Protein AF-A0AAU3QBS2-F1 (afdb_monomer_lite)

Structure (mmCIF, N/CA/C/O backbone):
data_AF-A0AAU3QBS2-F1
#
_entry.id   AF-A0AAU3QBS2-F1
#
loop_
_atom_site.group_PDB
_atom_site.id
_atom_site.type_symbol
_atom_site.label_atom_id
_atom_site.label_alt_id
_atom_site.label_comp_id
_atom_site.label_asym_id
_atom_site.label_entity_id
_atom_site.label_seq_id
_atom_site.pdbx_PDB_ins_code
_atom_site.Cartn_x
_atom_site.Cartn_y
_atom_site.Cartn_z
_atom_site.occupancy
_atom_site.B_iso_or_equiv
_atom_site.auth_seq_id
_atom_site.auth_comp_id
_atom_site.auth_asym_id
_atom_site.auth_atom_id
_atom_site.pdbx_PDB_model_num
ATOM 1 N N . MET A 1 1 ? 2.339 -36.495 56.893 1.00 27.95 1 MET A N 1
ATOM 2 C CA . MET A 1 1 ? 1.026 -37.115 56.617 1.00 27.95 1 MET A CA 1
ATOM 3 C C . MET A 1 1 ? 0.195 -36.087 55.861 1.00 27.95 1 MET A C 1
ATOM 5 O O . MET A 1 1 ? 0.112 -34.982 56.369 1.00 27.95 1 MET A O 1
ATOM 9 N N . ASN A 1 2 ? -0.237 -36.460 54.645 1.00 31.67 2 ASN A N 1
ATOM 10 C CA . ASN A 1 2 ? -1.240 -35.933 53.678 1.00 31.67 2 ASN A CA 1
ATOM 11 C C . ASN A 1 2 ? -1.898 -34.551 53.947 1.00 31.67 2 ASN A C 1
ATOM 13 O O . ASN A 1 2 ? -2.224 -34.258 55.085 1.00 31.67 2 ASN A O 1
ATOM 17 N N . ASP A 1 3 ? -2.192 -33.675 52.971 1.00 28.12 3 ASP A N 1
ATOM 18 C CA . ASP A 1 3 ? -2.792 -33.915 51.641 1.00 28.12 3 ASP A CA 1
ATOM 19 C C . ASP A 1 3 ? -2.632 -32.706 50.657 1.00 28.12 3 ASP A C 1
ATOM 21 O O . ASP A 1 3 ? -2.189 -31.627 51.043 1.00 28.12 3 ASP A O 1
ATOM 25 N N . ARG A 1 4 ? -2.987 -32.941 49.382 1.00 36.59 4 ARG A N 1
ATOM 26 C CA . ARG A 1 4 ? -2.833 -32.208 48.094 1.00 36.59 4 ARG A CA 1
ATOM 27 C C . ARG A 1 4 ? -3.576 -30.849 47.983 1.00 36.59 4 ARG A C 1
ATOM 29 O O . ARG A 1 4 ? -4.583 -30.640 48.643 1.00 36.59 4 ARG A O 1
ATOM 36 N N . SER A 1 5 ? -3.193 -29.913 47.096 1.00 27.73 5 SER A N 1
ATOM 37 C CA . SER A 1 5 ? -3.588 -29.901 45.662 1.00 27.73 5 SER A CA 1
ATOM 38 C C . SER A 1 5 ? -2.947 -28.755 44.839 1.00 27.73 5 SER A C 1
ATOM 40 O O . SER A 1 5 ? -2.493 -27.753 45.381 1.00 27.73 5 SER A O 1
ATOM 42 N N . HIS A 1 6 ? -2.874 -28.986 43.522 1.00 34.94 6 HIS A N 1
ATOM 43 C CA . HIS A 1 6 ? -2.230 -28.215 42.447 1.00 34.94 6 HIS A CA 1
ATOM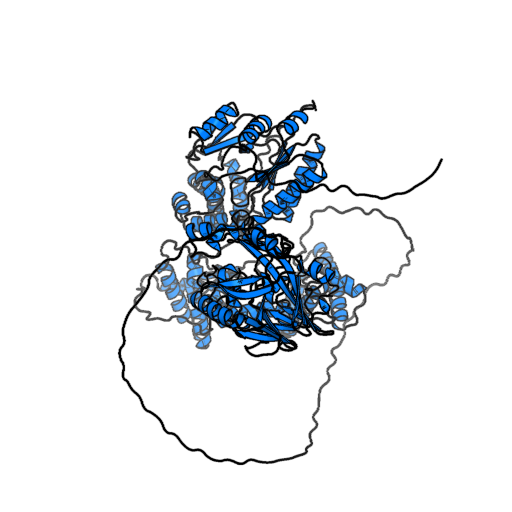 44 C C . HIS A 1 6 ? -2.926 -26.892 42.079 1.00 34.94 6 HIS A C 1
ATOM 46 O O . HIS A 1 6 ? -4.146 -26.838 42.125 1.00 34.94 6 HIS A O 1
ATOM 52 N N . ASP A 1 7 ? -2.168 -25.913 41.556 1.00 24.33 7 ASP A N 1
ATOM 53 C CA . ASP A 1 7 ? -2.438 -25.382 40.207 1.00 24.33 7 ASP A CA 1
ATOM 54 C C . ASP A 1 7 ? -1.256 -24.605 39.593 1.00 24.33 7 ASP A C 1
ATOM 56 O O . ASP A 1 7 ? -0.473 -23.933 40.265 1.00 24.33 7 ASP A O 1
ATOM 60 N N . THR A 1 8 ? -1.106 -24.783 38.283 1.00 33.62 8 THR A N 1
ATOM 61 C CA . THR A 1 8 ? -0.021 -24.334 37.399 1.00 33.62 8 THR A CA 1
ATOM 62 C C . THR A 1 8 ? -0.190 -22.892 36.911 1.00 33.62 8 THR A C 1
ATOM 64 O O . THR A 1 8 ? -1.219 -22.566 36.327 1.00 33.62 8 THR A O 1
ATOM 67 N N . ALA A 1 9 ? 0.861 -22.066 37.011 1.00 27.08 9 ALA A N 1
ATOM 68 C CA . ALA A 1 9 ? 0.956 -20.767 36.334 1.00 27.08 9 ALA A CA 1
ATOM 69 C C . ALA A 1 9 ? 2.254 -20.656 35.508 1.00 27.08 9 ALA A C 1
ATOM 71 O O . ALA A 1 9 ? 3.361 -20.852 36.008 1.00 27.08 9 ALA A O 1
ATOM 72 N N . CYS A 1 10 ? 2.088 -20.349 34.221 1.00 23.03 10 CYS A N 1
ATOM 73 C CA . CYS A 1 10 ? 3.133 -20.068 33.236 1.00 23.03 10 CYS A CA 1
ATOM 74 C C . CYS A 1 10 ? 3.674 -18.628 33.423 1.00 23.03 10 CYS A C 1
ATOM 76 O O . CYS A 1 10 ? 2.853 -17.725 33.604 1.00 23.03 10 CYS A O 1
ATOM 78 N N . PRO A 1 11 ? 4.995 -18.345 33.367 1.00 31.03 11 PRO A N 1
ATOM 79 C CA . PRO A 1 11 ? 5.495 -16.985 33.558 1.00 31.03 11 PRO A CA 1
ATOM 80 C C . PRO A 1 11 ? 5.482 -16.168 32.259 1.00 31.03 11 PRO A C 1
ATOM 82 O O . PRO A 1 11 ? 6.147 -16.494 31.276 1.00 31.03 11 PRO A O 1
ATOM 85 N N . GLN A 1 12 ? 4.759 -15.052 32.314 1.00 30.14 12 GLN A N 1
ATOM 86 C CA . GLN A 1 12 ? 4.828 -13.913 31.404 1.00 30.14 12 GLN A CA 1
ATOM 87 C C . GLN A 1 12 ? 6.247 -13.322 31.353 1.00 30.14 12 GLN A C 1
ATOM 89 O O . GLN A 1 12 ? 6.768 -12.883 32.375 1.00 30.14 12 GLN A O 1
ATOM 94 N N . ALA A 1 13 ? 6.837 -13.214 30.161 1.00 28.66 13 ALA A N 1
ATOM 95 C CA . ALA A 1 13 ? 7.906 -12.255 29.876 1.00 28.66 13 ALA A CA 1
ATOM 96 C C . ALA A 1 13 ? 8.072 -12.092 28.359 1.00 28.66 13 ALA A C 1
ATOM 98 O O . ALA A 1 13 ? 8.709 -12.941 27.760 1.00 28.66 13 ALA A O 1
ATOM 99 N N . VAL A 1 14 ? 7.506 -11.033 27.759 1.00 26.97 14 VAL A N 1
ATOM 100 C CA . VAL A 1 14 ? 8.151 -10.110 26.788 1.00 26.97 14 VAL A CA 1
ATOM 101 C C . VAL A 1 14 ? 7.217 -8.895 26.618 1.00 26.97 14 VAL A C 1
ATOM 103 O O . VAL A 1 14 ? 6.393 -8.830 25.716 1.00 26.97 14 VAL A O 1
ATOM 106 N N . SER A 1 15 ? 7.345 -7.914 27.510 1.00 27.83 15 SER A N 1
ATOM 107 C CA . SER A 1 15 ? 6.854 -6.541 27.325 1.00 27.83 15 SER A CA 1
ATOM 108 C C . SER A 1 15 ? 7.920 -5.614 27.904 1.00 27.83 15 SER A C 1
ATOM 110 O O . SER A 1 15 ? 7.882 -5.256 29.081 1.00 27.83 15 SER A O 1
ATOM 112 N N . ALA A 1 16 ? 8.931 -5.286 27.098 1.00 30.16 16 ALA A N 1
ATOM 113 C CA . ALA A 1 16 ? 9.934 -4.291 27.455 1.00 30.16 16 ALA A CA 1
ATOM 114 C C . ALA A 1 16 ? 9.512 -2.930 26.882 1.00 30.16 16 ALA A C 1
ATOM 116 O O . ALA A 1 16 ? 9.454 -2.725 25.672 1.00 30.16 16 ALA A O 1
ATOM 117 N N . THR A 1 17 ? 9.193 -2.016 27.789 1.00 32.84 17 THR A N 1
ATOM 118 C CA . THR A 1 17 ? 8.784 -0.626 27.579 1.00 32.84 17 THR A CA 1
ATOM 119 C C . THR A 1 17 ? 9.840 0.164 26.787 1.00 32.84 17 THR A C 1
ATOM 121 O O . THR A 1 17 ? 11.021 0.153 27.140 1.00 32.84 17 THR A O 1
ATOM 124 N N . ARG A 1 18 ? 9.433 0.906 25.742 1.00 32.28 18 ARG A N 1
ATOM 125 C CA . ARG A 1 18 ? 10.293 1.868 25.021 1.00 32.28 18 ARG A CA 1
ATOM 126 C C . ARG A 1 18 ? 10.602 3.070 25.933 1.00 32.28 18 ARG A C 1
ATOM 128 O O . ARG A 1 18 ? 9.837 4.024 25.977 1.00 32.28 18 ARG A O 1
ATOM 135 N N . ARG A 1 19 ? 11.716 3.044 26.674 1.00 37.88 19 ARG A N 1
ATOM 136 C CA . ARG A 1 19 ? 12.300 4.249 27.302 1.00 37.88 19 ARG A CA 1
ATOM 137 C C . ARG A 1 19 ? 13.385 4.818 26.390 1.00 37.88 19 ARG A C 1
ATOM 139 O O . ARG A 1 19 ? 14.278 4.081 25.978 1.00 37.88 19 ARG A O 1
ATOM 146 N N . ALA A 1 20 ? 13.352 6.123 26.117 1.00 41.66 20 ALA A N 1
ATOM 147 C CA . ALA A 1 20 ? 14.462 6.811 25.462 1.00 41.66 20 ALA A CA 1
ATOM 148 C C . ALA A 1 20 ? 15.736 6.686 26.322 1.00 41.66 20 ALA A C 1
ATOM 150 O O . ALA A 1 20 ? 15.718 6.970 27.522 1.00 41.66 20 ALA A O 1
ATOM 151 N N . CYS A 1 21 ? 16.848 6.237 25.733 1.00 55.28 21 CYS A N 1
ATOM 152 C CA . CYS A 1 21 ? 18.121 6.151 26.448 1.00 55.28 21 CYS A CA 1
ATOM 153 C C . CYS A 1 21 ? 18.717 7.540 26.679 1.00 55.28 21 CYS A C 1
ATOM 155 O O . CYS A 1 21 ? 18.814 8.347 25.757 1.00 55.28 21 CYS A O 1
ATOM 157 N N . SER A 1 22 ? 19.167 7.805 27.905 1.00 67.12 22 SER A N 1
ATOM 158 C CA . SER A 1 22 ? 19.777 9.083 28.262 1.00 67.12 22 SER A CA 1
ATOM 159 C C . SER A 1 22 ? 21.136 9.277 27.565 1.00 67.12 22 SER A C 1
ATOM 161 O O . SER A 1 22 ? 21.895 8.325 27.364 1.00 67.12 22 SER A O 1
ATOM 163 N N . ALA A 1 23 ? 21.479 10.523 27.219 1.00 65.88 23 ALA A N 1
ATOM 164 C CA . ALA A 1 23 ? 22.765 10.865 26.596 1.00 65.88 23 ALA A CA 1
ATOM 165 C C . ALA A 1 23 ? 24.008 10.341 27.367 1.00 65.88 23 ALA A C 1
ATOM 167 O O . ALA A 1 23 ? 24.943 9.867 26.714 1.00 65.88 23 ALA A O 1
ATOM 168 N N . PRO A 1 24 ? 24.027 10.320 28.720 1.00 74.25 24 PRO A N 1
ATOM 169 C CA . PRO A 1 24 ? 25.116 9.705 29.485 1.00 74.25 24 PRO A CA 1
ATOM 170 C C . PRO A 1 24 ? 25.310 8.205 29.210 1.00 74.25 24 PRO A C 1
ATOM 172 O O . PRO A 1 24 ? 26.446 7.739 29.125 1.00 74.25 24 PRO A O 1
ATOM 175 N N . LEU A 1 25 ? 24.224 7.443 29.020 1.00 80.62 25 LEU A N 1
ATOM 176 C CA . LEU A 1 25 ? 24.295 6.007 28.724 1.00 80.62 25 LEU A CA 1
ATOM 177 C C . LEU A 1 25 ? 24.889 5.745 27.333 1.00 80.62 25 LEU A C 1
ATOM 179 O O . LEU A 1 25 ? 25.707 4.839 27.173 1.00 80.62 25 LEU A O 1
ATOM 183 N N . LEU A 1 26 ? 24.511 6.548 26.334 1.00 84.12 26 LEU A N 1
ATOM 184 C CA . LEU A 1 26 ? 25.025 6.418 24.967 1.00 84.12 26 LEU A CA 1
ATOM 185 C C . LEU A 1 26 ? 26.521 6.738 24.885 1.00 84.12 26 LEU A C 1
ATOM 187 O O . LEU A 1 26 ? 27.263 5.998 24.242 1.00 84.12 26 LEU A O 1
ATOM 191 N N . GLY A 1 27 ? 26.977 7.779 25.590 1.00 84.75 27 GLY A N 1
ATOM 192 C CA . GLY A 1 27 ? 28.402 8.100 25.693 1.00 84.75 27 GLY A CA 1
ATOM 193 C C . GLY A 1 27 ? 29.210 6.983 26.364 1.00 84.75 27 GLY A C 1
ATOM 194 O O . GLY A 1 27 ? 30.284 6.622 25.883 1.00 84.75 27 GLY A O 1
ATOM 195 N N . ALA A 1 28 ? 28.676 6.373 27.428 1.00 86.56 28 ALA A N 1
ATOM 196 C CA . ALA A 1 28 ? 29.308 5.227 28.083 1.00 86.56 28 ALA A CA 1
ATOM 197 C C . ALA A 1 28 ? 29.358 3.984 27.173 1.00 86.56 28 ALA A C 1
ATOM 199 O O . ALA A 1 28 ? 30.372 3.285 27.140 1.00 86.56 28 ALA A O 1
ATOM 200 N N . LEU A 1 29 ? 28.297 3.720 26.400 1.00 90.12 29 LEU A N 1
ATOM 201 C CA . LEU A 1 29 ? 28.276 2.648 25.400 1.00 90.12 29 LEU A CA 1
ATOM 202 C C . LEU A 1 29 ? 29.293 2.892 24.275 1.00 90.12 29 LEU A C 1
ATOM 204 O O . LEU A 1 29 ? 30.014 1.966 23.909 1.00 90.12 29 LEU A O 1
ATOM 208 N N . ASP A 1 30 ? 29.422 4.124 23.773 1.00 90.12 30 ASP A N 1
ATOM 209 C CA . ASP A 1 30 ? 30.417 4.469 22.749 1.00 90.12 30 ASP A CA 1
ATOM 210 C C . ASP A 1 30 ? 31.852 4.161 23.207 1.00 90.12 30 ASP A C 1
ATOM 212 O O . ASP A 1 30 ? 32.643 3.581 22.455 1.00 90.12 30 ASP A O 1
ATOM 216 N N . GLN A 1 31 ? 32.176 4.463 24.468 1.00 89.06 31 GLN A N 1
ATOM 217 C CA . GLN A 1 31 ? 33.487 4.170 25.054 1.00 89.06 31 GLN A CA 1
ATOM 218 C C . GLN A 1 31 ? 33.793 2.670 25.139 1.00 89.06 31 GLN A C 1
ATOM 220 O O . GLN A 1 31 ? 34.965 2.279 25.083 1.00 89.06 31 GLN A O 1
ATOM 225 N N . VAL A 1 32 ? 32.776 1.815 25.296 1.00 89.12 32 VAL A N 1
ATOM 226 C CA . VAL A 1 32 ? 32.977 0.367 25.442 1.00 89.12 32 VAL A CA 1
ATOM 227 C C . VAL A 1 32 ? 32.792 -0.418 24.146 1.00 89.12 32 VAL A C 1
ATOM 229 O O . VAL A 1 32 ? 33.417 -1.469 24.028 1.00 89.12 32 VAL A O 1
ATOM 232 N N . LEU A 1 33 ? 32.019 0.084 23.177 1.00 90.19 33 LEU A N 1
ATOM 233 C CA . LEU A 1 33 ? 31.739 -0.582 21.897 1.00 90.19 33 LEU A CA 1
ATOM 234 C C . LEU A 1 33 ? 32.819 -0.350 20.836 1.00 90.19 33 LEU A C 1
ATOM 236 O O . LEU A 1 33 ? 33.040 -1.223 19.993 1.00 90.19 33 LEU A O 1
ATOM 240 N N . PHE A 1 34 ? 33.494 0.803 20.865 1.00 91.75 34 PHE A N 1
ATOM 241 C CA . PHE A 1 34 ? 34.401 1.224 19.798 1.00 91.75 34 PHE A CA 1
ATOM 242 C C . PHE A 1 34 ? 35.880 1.275 20.219 1.00 91.75 34 PHE A C 1
ATOM 244 O O . PHE A 1 34 ? 36.245 1.348 21.398 1.00 91.75 34 PHE A O 1
ATOM 251 N N . THR A 1 35 ? 36.757 1.200 19.218 1.00 88.19 35 THR A N 1
ATOM 252 C CA . THR A 1 35 ? 38.207 1.420 19.312 1.00 88.19 35 THR A CA 1
ATOM 253 C C . THR A 1 35 ? 38.695 2.334 18.196 1.00 88.19 35 THR A C 1
ATOM 255 O O . THR A 1 35 ? 38.123 2.361 17.100 1.00 88.19 35 THR A O 1
ATOM 258 N N . ALA A 1 36 ? 39.802 3.027 18.470 1.00 82.38 36 ALA A N 1
ATOM 259 C CA . ALA A 1 36 ? 40.542 3.819 17.497 1.00 82.38 36 ALA A CA 1
ATOM 260 C C . ALA A 1 36 ? 41.009 2.970 16.285 1.00 82.38 36 ALA A C 1
ATOM 262 O O . ALA A 1 36 ? 41.190 1.756 16.420 1.00 82.38 36 ALA A O 1
ATOM 263 N N . PRO A 1 37 ? 41.239 3.583 15.105 1.00 84.62 37 PRO A N 1
ATOM 264 C CA . PRO A 1 37 ? 41.142 5.021 14.828 1.00 84.62 37 PRO A CA 1
ATOM 265 C C . PRO A 1 37 ? 39.691 5.506 14.688 1.00 84.62 37 PRO A C 1
ATOM 267 O O . PRO A 1 37 ? 38.869 4.837 14.059 1.00 84.62 37 PRO A O 1
ATOM 270 N N . TYR A 1 38 ? 39.399 6.689 15.239 1.00 87.81 38 TYR A N 1
ATOM 271 C CA . TYR A 1 38 ? 38.121 7.379 15.049 1.00 87.81 38 TYR A CA 1
ATOM 272 C C . TYR A 1 38 ? 38.221 8.303 13.839 1.00 87.81 38 TYR A C 1
ATOM 274 O O . TYR A 1 38 ? 39.053 9.204 13.817 1.00 87.81 38 TYR A O 1
ATOM 282 N N . VAL A 1 39 ? 37.401 8.075 12.818 1.00 87.25 39 VAL A N 1
ATOM 283 C CA . VAL A 1 39 ? 37.431 8.839 11.565 1.00 87.25 39 VAL A CA 1
ATOM 284 C C . VAL A 1 39 ? 36.454 10.004 11.653 1.00 87.25 39 VAL A C 1
ATOM 286 O O . VAL A 1 39 ? 35.244 9.790 11.755 1.00 87.25 39 VAL A O 1
ATOM 289 N N . LEU A 1 40 ? 36.986 11.222 11.566 1.00 85.19 40 LEU A N 1
ATOM 290 C CA . LEU A 1 40 ? 36.225 12.468 11.570 1.00 85.19 40 LEU A CA 1
ATOM 291 C C . LEU A 1 40 ? 35.749 12.791 10.150 1.00 85.19 40 LEU A C 1
ATOM 293 O O . LEU A 1 40 ? 36.565 12.922 9.231 1.00 85.19 40 LEU A O 1
ATOM 297 N N . ILE A 1 41 ? 34.435 12.925 9.972 1.00 81.25 41 ILE A N 1
ATOM 298 C CA . ILE A 1 41 ? 33.810 13.312 8.704 1.00 81.25 41 ILE A CA 1
ATOM 299 C C . ILE A 1 41 ? 33.561 14.817 8.755 1.00 81.25 41 ILE A C 1
ATOM 301 O O . ILE A 1 41 ? 32.755 15.275 9.561 1.00 81.25 41 ILE A O 1
ATOM 305 N N . LYS A 1 42 ? 34.252 15.584 7.910 1.00 78.19 42 LYS A N 1
ATOM 306 C CA . LYS A 1 42 ? 34.125 17.046 7.850 1.00 78.19 42 LYS A CA 1
ATOM 307 C C . LYS A 1 42 ? 32.917 17.489 7.004 1.00 78.19 42 LYS A C 1
ATOM 309 O O . LYS A 1 42 ? 32.464 16.707 6.164 1.00 78.19 42 LYS A O 1
ATOM 314 N N . PRO A 1 43 ? 32.407 18.726 7.193 1.00 70.06 43 PRO A N 1
ATOM 315 C CA . PRO A 1 43 ? 31.259 19.250 6.442 1.00 70.06 43 PRO A CA 1
ATOM 316 C C . PRO A 1 43 ? 31.444 19.244 4.917 1.00 70.06 43 PRO A C 1
ATOM 318 O O . PRO A 1 43 ? 30.485 19.048 4.178 1.00 70.06 43 PRO A O 1
ATOM 321 N N . ASP A 1 44 ? 32.683 19.417 4.448 1.00 67.12 44 ASP A N 1
ATOM 322 C CA . ASP A 1 44 ? 33.028 19.436 3.022 1.00 67.12 44 ASP A CA 1
ATOM 323 C C . ASP A 1 44 ? 32.928 18.054 2.345 1.00 67.12 44 ASP A C 1
ATOM 325 O O . ASP A 1 44 ? 32.924 17.969 1.118 1.00 67.12 44 ASP A O 1
ATOM 329 N N . ASN A 1 45 ? 32.850 16.970 3.134 1.00 58.16 45 ASN A N 1
ATOM 330 C CA . ASN A 1 45 ? 32.895 15.568 2.699 1.00 58.16 45 ASN A CA 1
ATOM 331 C C . ASN A 1 45 ? 34.094 15.231 1.772 1.00 58.16 45 ASN A C 1
ATOM 333 O O . ASN A 1 45 ? 34.119 14.180 1.122 1.00 58.16 45 ASN A O 1
ATOM 337 N N . ASP A 1 46 ? 35.101 16.106 1.748 1.00 48.28 46 ASP A N 1
ATOM 338 C CA . ASP A 1 46 ? 36.248 16.112 0.839 1.00 48.28 46 ASP A CA 1
ATOM 339 C C . ASP A 1 46 ? 37.576 15.954 1.603 1.00 48.28 46 ASP A C 1
ATOM 341 O O . ASP A 1 46 ? 38.563 15.484 1.022 1.00 48.28 46 ASP A O 1
ATOM 345 N N . SER A 1 47 ? 37.594 16.248 2.912 1.00 58.22 47 SER A N 1
ATOM 346 C CA . SER A 1 47 ? 38.719 16.013 3.822 1.00 58.22 47 SER A CA 1
ATOM 347 C C . SER A 1 47 ? 38.315 15.166 5.051 1.00 58.22 47 SER A C 1
ATOM 349 O O . SER A 1 47 ? 37.202 15.257 5.559 1.00 58.22 47 SER A O 1
ATOM 351 N N . ALA A 1 48 ? 39.205 14.281 5.527 1.00 63.19 48 ALA A N 1
ATOM 352 C CA . ALA A 1 48 ? 38.952 13.391 6.673 1.00 63.19 48 ALA A CA 1
ATOM 353 C C . ALA A 1 48 ? 40.039 13.557 7.746 1.00 63.19 48 ALA A C 1
ATOM 355 O O . ALA A 1 48 ? 41.223 13.615 7.414 1.00 63.19 48 ALA A O 1
ATOM 356 N N . GLY A 1 49 ? 39.632 13.643 9.016 1.00 77.75 49 GLY A N 1
ATOM 357 C CA . GLY A 1 49 ? 40.528 13.711 10.180 1.00 77.75 49 GLY A CA 1
ATOM 358 C C . GLY A 1 49 ? 40.535 12.410 10.989 1.00 77.75 49 GLY A C 1
ATOM 359 O O . GLY A 1 49 ? 39.733 11.512 10.727 1.00 77.75 49 GLY A O 1
ATOM 360 N N . ILE A 1 50 ? 41.429 12.305 11.977 1.00 84.75 50 ILE A N 1
ATOM 361 C CA . ILE A 1 50 ? 41.479 11.176 12.918 1.00 84.75 50 ILE A CA 1
ATOM 362 C C . ILE A 1 50 ? 41.494 11.724 14.345 1.00 84.75 50 ILE A C 1
ATOM 364 O O . ILE A 1 50 ? 42.303 12.600 14.630 1.00 84.75 50 ILE A O 1
ATOM 368 N N . ALA A 1 51 ? 40.649 11.174 15.216 1.00 84.88 51 ALA A N 1
ATOM 369 C CA . ALA A 1 51 ? 40.726 11.354 16.665 1.00 84.88 51 ALA A CA 1
ATOM 370 C C . ALA A 1 51 ? 41.317 10.098 17.330 1.00 84.88 51 ALA A C 1
ATOM 372 O O . ALA A 1 51 ? 41.157 8.969 16.839 1.00 84.88 51 ALA A O 1
ATOM 373 N N . ARG A 1 52 ? 42.042 10.302 18.430 1.00 80.69 52 ARG A N 1
ATOM 374 C CA . ARG A 1 52 ? 42.826 9.276 19.130 1.00 80.69 52 ARG A CA 1
ATOM 375 C C . ARG A 1 52 ? 42.011 8.554 20.196 1.00 80.69 52 ARG A C 1
ATOM 377 O O . ARG A 1 52 ? 42.255 7.372 20.437 1.00 80.69 52 ARG A O 1
ATOM 384 N N . ASP A 1 53 ? 41.009 9.217 20.762 1.00 83.00 53 ASP A N 1
ATOM 385 C CA . ASP A 1 53 ? 40.134 8.660 21.790 1.00 83.00 53 ASP A CA 1
ATOM 386 C C . ASP A 1 53 ? 38.651 9.073 21.596 1.00 83.00 53 ASP A C 1
ATOM 388 O O . ASP A 1 53 ? 38.348 9.964 20.794 1.00 83.00 53 ASP A O 1
ATOM 392 N N . PRO A 1 54 ? 37.696 8.397 22.274 1.00 78.81 54 PRO A N 1
ATOM 393 C CA . PRO A 1 54 ? 36.266 8.670 22.120 1.00 78.81 54 PRO A CA 1
ATOM 394 C C . PRO A 1 54 ? 35.836 10.064 22.607 1.00 78.81 54 PRO A C 1
ATOM 396 O O . PRO A 1 54 ? 34.824 10.583 22.128 1.00 78.81 54 PRO A O 1
ATOM 399 N N . HIS A 1 55 ? 36.561 10.673 23.553 1.00 82.38 55 HIS A N 1
ATOM 400 C CA . HIS A 1 55 ? 36.243 12.007 24.064 1.00 82.38 55 HIS A CA 1
ATOM 401 C C . HIS A 1 55 ? 36.624 13.073 23.043 1.00 82.38 55 HIS A C 1
ATOM 403 O O . HIS A 1 55 ? 35.799 13.934 22.746 1.00 82.38 55 HIS A O 1
ATOM 409 N N . GLU A 1 56 ? 37.812 12.963 22.442 1.00 85.50 56 GLU A N 1
ATOM 410 C CA . GLU A 1 56 ? 38.239 13.808 21.322 1.00 85.50 56 GLU A CA 1
ATOM 411 C C . GLU A 1 56 ? 37.278 13.664 20.129 1.00 85.50 56 GLU A C 1
ATOM 413 O O . GLU A 1 56 ? 36.845 14.655 19.545 1.00 85.50 56 GLU A O 1
ATOM 418 N N . ALA A 1 57 ? 36.865 12.433 19.810 1.00 84.69 57 ALA A N 1
ATOM 419 C CA . ALA A 1 57 ? 35.873 12.157 18.771 1.00 84.69 57 ALA A CA 1
ATOM 420 C C . ALA A 1 57 ? 34.514 12.830 19.043 1.00 84.69 57 ALA A C 1
ATOM 422 O O . ALA A 1 57 ? 33.922 13.418 18.139 1.00 84.69 57 ALA A O 1
ATOM 423 N N . SER A 1 58 ? 34.026 12.762 20.283 1.00 80.12 58 SER A N 1
ATOM 424 C CA . SER A 1 58 ? 32.751 13.377 20.678 1.00 80.12 58 SER A CA 1
ATOM 425 C C . SER A 1 58 ? 32.846 14.907 20.707 1.00 80.12 58 SER A C 1
ATOM 427 O O . SER A 1 58 ? 31.925 15.596 20.267 1.00 80.12 58 SER A O 1
ATOM 429 N N . ALA A 1 59 ? 33.980 15.444 21.167 1.00 82.56 59 ALA A N 1
ATOM 430 C CA . ALA A 1 59 ? 34.281 16.871 21.142 1.00 82.56 59 ALA A CA 1
ATOM 431 C C . ALA A 1 59 ? 34.321 17.411 19.709 1.00 82.56 59 ALA A C 1
ATOM 433 O O . ALA A 1 59 ? 33.732 18.447 19.428 1.00 82.56 59 ALA A O 1
ATOM 434 N N . ALA A 1 60 ? 34.900 16.657 18.771 1.00 83.12 60 ALA A N 1
ATOM 435 C CA . ALA A 1 60 ? 34.964 17.062 17.372 1.00 83.12 60 ALA A CA 1
ATOM 436 C C . ALA A 1 60 ? 33.584 17.227 16.702 1.00 83.12 60 ALA A C 1
ATOM 438 O O . ALA A 1 60 ? 33.473 17.966 15.729 1.00 83.12 60 ALA A O 1
ATOM 439 N N . ILE A 1 61 ? 32.538 16.561 17.201 1.00 80.50 61 ILE A N 1
ATOM 440 C CA . ILE A 1 61 ? 31.157 16.776 16.736 1.00 80.50 61 ILE A CA 1
ATOM 441 C C . ILE A 1 61 ? 30.559 18.012 17.403 1.00 80.50 61 ILE A C 1
ATOM 443 O O . ILE A 1 61 ? 29.989 18.866 16.730 1.00 80.50 61 ILE A O 1
ATOM 447 N N . ARG A 1 62 ? 30.692 18.107 18.729 1.00 81.00 62 ARG A N 1
ATOM 448 C CA . ARG A 1 62 ? 30.110 19.190 19.530 1.00 81.00 62 ARG A CA 1
ATOM 449 C C . ARG A 1 62 ? 30.693 20.558 19.174 1.00 81.00 62 ARG A C 1
ATOM 451 O O . ARG A 1 62 ? 29.951 21.526 19.073 1.00 81.00 62 ARG A O 1
ATOM 458 N N . ASP A 1 63 ? 32.002 20.619 18.961 1.00 80.75 63 ASP A N 1
ATOM 459 C CA . ASP A 1 63 ? 32.745 21.869 18.794 1.00 80.75 63 ASP A CA 1
ATOM 460 C C . ASP A 1 63 ? 32.815 22.299 17.306 1.00 80.75 63 ASP A C 1
ATOM 462 O O . ASP A 1 63 ? 33.449 23.295 16.965 1.00 80.75 63 ASP A O 1
ATOM 466 N N . GLY A 1 64 ? 32.170 21.543 16.400 1.00 71.06 64 GLY A N 1
ATOM 467 C CA . GLY A 1 64 ? 32.018 21.866 14.975 1.00 71.06 64 GLY A CA 1
ATOM 468 C C . GLY A 1 64 ? 33.075 21.389 13.953 1.00 71.06 64 GLY A C 1
ATOM 469 O O . GLY A 1 64 ? 32.791 21.514 12.757 1.00 71.06 64 GLY A O 1
ATOM 470 N N . PRO A 1 65 ? 34.259 20.825 14.291 1.00 75.75 65 PRO A N 1
ATOM 471 C CA . PRO A 1 65 ? 35.224 20.412 13.264 1.00 75.75 65 PRO A CA 1
ATOM 472 C C . PRO A 1 65 ? 34.831 19.134 12.496 1.00 75.75 65 PRO A C 1
ATOM 474 O O . PRO A 1 65 ? 35.468 18.820 11.486 1.00 75.75 65 PRO A O 1
ATOM 477 N N . ALA A 1 66 ? 33.800 18.396 12.923 1.00 81.19 66 ALA A N 1
ATOM 478 C CA . ALA A 1 66 ? 33.248 17.233 12.228 1.00 81.19 66 ALA A CA 1
ATOM 479 C C . ALA A 1 66 ? 31.708 17.214 12.272 1.00 81.19 66 ALA A C 1
ATOM 481 O O . ALA A 1 66 ? 31.102 17.515 13.291 1.00 81.19 66 ALA A O 1
ATOM 482 N N . VAL A 1 67 ? 31.064 16.782 11.182 1.00 82.06 67 VAL A N 1
ATOM 483 C CA . VAL A 1 67 ? 29.598 16.588 11.106 1.00 82.06 67 VAL A CA 1
ATOM 484 C C . VAL A 1 67 ? 29.159 15.186 11.523 1.00 82.06 67 VAL A C 1
ATOM 486 O O . VAL A 1 67 ? 27.974 14.927 11.696 1.00 82.06 67 VAL A O 1
ATOM 489 N N . SER A 1 68 ? 30.094 14.238 11.611 1.00 87.75 68 SER A N 1
ATOM 490 C CA . SER A 1 68 ? 29.840 12.858 12.033 1.00 87.75 68 SER A CA 1
ATOM 491 C C . SER A 1 68 ? 31.166 12.145 12.322 1.00 87.75 68 SER A C 1
ATOM 493 O O . SER A 1 68 ? 32.206 12.520 11.774 1.00 87.75 68 SER A O 1
ATOM 495 N N . VAL A 1 69 ? 31.142 11.093 13.146 1.00 88.81 69 VAL A N 1
ATOM 496 C CA . VAL A 1 69 ? 32.332 10.296 13.490 1.00 88.81 69 VAL A CA 1
ATOM 497 C C . VAL A 1 69 ? 32.030 8.800 13.444 1.00 88.81 69 VAL A C 1
ATOM 499 O O . VAL A 1 69 ? 30.941 8.351 13.810 1.00 88.81 69 VAL A O 1
ATOM 502 N N . ALA A 1 70 ? 33.004 8.014 12.983 1.00 88.88 70 ALA A N 1
ATOM 503 C CA . ALA A 1 70 ? 32.947 6.555 12.981 1.00 88.88 70 ALA A CA 1
ATOM 504 C C . ALA A 1 70 ? 34.151 5.932 13.695 1.00 88.88 70 ALA A C 1
ATOM 506 O O . ALA A 1 70 ? 35.275 6.395 13.527 1.00 88.88 70 ALA A O 1
ATOM 507 N N . GLY A 1 71 ? 33.917 4.859 14.448 1.00 88.81 71 GLY A N 1
ATOM 508 C CA . GLY A 1 71 ? 34.935 4.074 15.151 1.00 88.81 71 GLY A CA 1
ATOM 509 C C . GLY A 1 71 ? 34.877 2.605 14.738 1.00 88.81 71 GLY A C 1
ATOM 510 O O . GLY A 1 71 ? 33.895 2.159 14.145 1.00 88.81 71 GLY A O 1
ATOM 511 N N . THR A 1 72 ? 35.923 1.834 15.031 1.00 90.25 72 THR A N 1
ATOM 512 C CA . THR A 1 72 ? 35.934 0.386 14.748 1.00 90.25 72 THR A CA 1
ATOM 513 C C . THR A 1 72 ? 35.265 -0.372 15.885 1.00 90.25 72 THR A C 1
ATOM 515 O O . THR A 1 72 ? 35.611 -0.136 17.037 1.00 90.25 72 THR A O 1
ATOM 518 N N . LEU A 1 73 ? 34.318 -1.263 15.579 1.00 89.75 73 LEU A N 1
ATOM 519 C CA . LEU A 1 73 ? 33.662 -2.096 16.589 1.00 89.75 73 LEU A CA 1
ATOM 520 C C . LEU A 1 73 ? 34.660 -3.063 17.231 1.00 89.75 73 LEU A C 1
ATOM 522 O O . LEU A 1 73 ? 35.476 -3.678 16.537 1.00 89.75 73 LEU A O 1
ATOM 526 N N . ARG A 1 74 ? 34.579 -3.205 18.554 1.00 86.62 74 ARG A N 1
ATOM 527 C CA . ARG A 1 74 ? 35.432 -4.124 19.311 1.00 86.62 74 ARG A CA 1
ATOM 528 C C . ARG A 1 74 ? 35.153 -5.596 18.976 1.00 86.62 74 ARG A C 1
ATOM 530 O O . ARG A 1 74 ? 34.047 -5.932 18.551 1.00 86.62 74 ARG A O 1
ATOM 537 N N . PRO A 1 75 ? 36.136 -6.492 19.191 1.00 80.31 75 PRO A N 1
ATOM 538 C CA . PRO A 1 75 ? 35.906 -7.935 19.139 1.00 80.31 75 PRO A CA 1
ATOM 539 C C . PRO A 1 75 ? 34.775 -8.363 20.086 1.00 80.31 75 PRO A C 1
ATOM 541 O O . PRO A 1 75 ? 34.638 -7.788 21.164 1.00 80.31 75 PRO A O 1
ATOM 544 N N . GLY A 1 76 ? 33.979 -9.354 19.679 1.00 78.44 76 GLY A N 1
ATOM 545 C CA . GLY A 1 76 ? 32.791 -9.807 20.420 1.00 78.44 76 GLY A CA 1
ATOM 546 C C . GLY A 1 76 ? 31.528 -8.977 20.160 1.00 78.44 76 GLY A C 1
ATOM 547 O O . GLY A 1 76 ? 30.455 -9.327 20.642 1.00 78.44 76 GLY A O 1
ATOM 548 N N . ILE A 1 77 ? 31.622 -7.895 19.375 1.00 89.38 77 ILE A N 1
ATOM 549 C CA . ILE A 1 77 ? 30.455 -7.120 18.941 1.00 89.38 77 ILE A CA 1
ATOM 550 C C . ILE A 1 77 ? 30.047 -7.536 17.533 1.00 89.38 77 ILE A C 1
ATOM 552 O O . ILE A 1 77 ? 30.783 -7.325 16.558 1.00 89.38 77 ILE A O 1
ATOM 556 N N . LEU A 1 78 ? 28.837 -8.078 17.429 1.00 92.62 78 LEU A N 1
ATOM 557 C CA . LEU A 1 78 ? 28.195 -8.359 16.156 1.00 92.62 78 LEU A CA 1
ATOM 558 C C . LEU A 1 78 ? 27.350 -7.172 15.732 1.00 92.62 78 LEU A C 1
ATOM 560 O O . LEU A 1 78 ? 26.670 -6.553 16.547 1.00 92.62 78 LEU A O 1
ATOM 564 N N . ALA A 1 79 ? 27.405 -6.843 14.445 1.00 93.25 79 ALA A N 1
ATOM 565 C CA . ALA A 1 79 ? 26.644 -5.728 13.908 1.00 93.25 79 ALA A CA 1
ATOM 566 C C . ALA A 1 79 ? 26.186 -5.968 12.471 1.00 93.25 79 ALA A C 1
ATOM 568 O O . ALA A 1 79 ? 26.902 -6.574 11.666 1.00 93.25 79 ALA A O 1
ATOM 569 N N . ALA A 1 80 ? 25.018 -5.436 12.133 1.00 92.56 80 ALA A N 1
ATOM 570 C CA . ALA A 1 80 ? 24.470 -5.386 10.785 1.00 92.56 80 ALA A CA 1
ATOM 571 C C . ALA A 1 80 ? 24.085 -3.943 10.433 1.00 92.56 80 ALA A C 1
ATOM 573 O O . ALA A 1 80 ? 23.501 -3.241 11.255 1.00 92.56 80 ALA A O 1
ATOM 574 N N . ASP A 1 81 ? 24.430 -3.513 9.219 1.00 89.12 81 ASP A N 1
ATOM 575 C CA . ASP A 1 81 ? 24.014 -2.246 8.608 1.00 89.12 81 ASP A CA 1
ATOM 576 C C . ASP A 1 81 ? 23.008 -2.560 7.496 1.00 89.12 81 ASP A C 1
ATOM 578 O O . ASP A 1 81 ? 23.348 -3.230 6.516 1.00 89.12 81 ASP A O 1
ATOM 582 N N . LEU A 1 82 ? 21.760 -2.148 7.702 1.00 86.06 82 LEU A N 1
ATOM 583 C CA . LEU A 1 82 ? 20.626 -2.396 6.825 1.00 86.06 82 LEU A CA 1
ATOM 584 C C . LEU A 1 82 ? 20.349 -1.119 6.029 1.00 86.06 82 LEU A C 1
ATOM 586 O O . LEU A 1 82 ? 20.037 -0.078 6.605 1.00 86.06 82 LEU A O 1
ATOM 590 N N . ASP A 1 83 ? 20.465 -1.200 4.706 1.00 80.19 83 ASP A N 1
ATOM 591 C CA . ASP A 1 83 ? 20.395 -0.052 3.790 1.00 80.19 83 ASP A CA 1
ATOM 592 C C . ASP A 1 83 ? 19.308 -0.309 2.729 1.00 80.19 83 ASP A C 1
ATOM 594 O O . ASP A 1 83 ? 19.652 -0.593 1.574 1.00 80.19 83 ASP A O 1
ATOM 598 N N . PRO A 1 84 ? 18.011 -0.288 3.110 1.00 67.88 84 PRO A N 1
ATOM 599 C CA . PRO A 1 84 ? 16.896 -0.583 2.208 1.00 67.88 84 PRO A CA 1
ATOM 600 C C . PRO A 1 84 ? 16.774 0.476 1.102 1.00 67.88 84 PRO A C 1
ATOM 602 O O . PRO A 1 84 ? 17.377 1.549 1.164 1.00 67.88 84 PRO A O 1
ATOM 605 N N . ASP A 1 85 ? 15.986 0.186 0.064 1.00 60.16 85 ASP A N 1
ATOM 606 C CA . ASP A 1 85 ? 15.515 1.233 -0.846 1.00 60.16 85 ASP A CA 1
ATOM 607 C C . ASP A 1 85 ? 14.543 2.131 -0.053 1.00 60.16 85 ASP A C 1
ATOM 609 O O . ASP A 1 85 ? 13.628 1.589 0.552 1.00 60.16 85 ASP A O 1
ATOM 613 N N . PRO A 1 86 ? 14.691 3.469 -0.023 1.00 50.81 86 PRO A N 1
ATOM 614 C CA . PRO A 1 86 ? 13.763 4.324 0.728 1.00 50.81 86 PRO A CA 1
ATOM 615 C C . PRO A 1 86 ? 12.289 4.306 0.281 1.00 50.81 86 PRO A C 1
ATOM 617 O O . PRO A 1 86 ? 11.519 5.108 0.779 1.00 50.81 86 PRO A O 1
ATOM 620 N N . ALA A 1 87 ? 11.906 3.502 -0.717 1.00 45.25 87 ALA A N 1
ATOM 621 C CA . ALA A 1 87 ? 10.504 3.234 -1.059 1.00 45.25 87 ALA A CA 1
ATOM 622 C C . ALA A 1 87 ? 9.973 1.969 -0.356 1.00 45.25 87 ALA A C 1
ATOM 624 O O . ALA A 1 87 ? 8.780 1.710 -0.383 1.00 45.25 87 ALA A O 1
ATOM 625 N N . ASP A 1 88 ? 10.872 1.199 0.260 1.00 53.66 88 ASP A N 1
ATOM 626 C CA . ASP A 1 88 ? 10.636 -0.076 0.928 1.00 53.66 88 ASP A CA 1
ATOM 627 C C . ASP A 1 88 ? 11.284 -0.048 2.333 1.00 53.66 88 ASP A C 1
ATOM 629 O O . ASP A 1 88 ? 11.900 -1.024 2.772 1.00 53.66 88 ASP A O 1
ATOM 633 N N . GLU A 1 89 ? 11.230 1.099 3.024 1.00 52.91 89 GLU A N 1
ATOM 634 C CA . GLU A 1 89 ? 11.918 1.316 4.308 1.00 52.91 89 GLU A CA 1
ATOM 635 C C . GLU A 1 89 ? 11.515 0.313 5.397 1.00 52.91 89 GLU A C 1
ATOM 637 O O . GLU A 1 89 ? 12.370 -0.153 6.151 1.00 52.91 89 GLU A O 1
ATOM 642 N N . ILE A 1 90 ? 10.257 -0.130 5.359 1.00 53.19 90 ILE A N 1
ATOM 643 C CA . ILE A 1 90 ? 9.673 -1.162 6.226 1.00 53.19 90 ILE A CA 1
ATOM 644 C C . ILE A 1 90 ? 10.467 -2.477 6.162 1.00 53.19 90 ILE A C 1
ATOM 646 O O . ILE A 1 90 ? 10.580 -3.202 7.150 1.00 53.19 90 ILE A O 1
ATOM 650 N N . LEU A 1 91 ? 11.086 -2.809 5.023 1.00 59.38 91 LEU A N 1
ATOM 651 C CA . LEU A 1 91 ? 11.821 -4.070 4.897 1.00 59.38 91 LEU A CA 1
ATOM 652 C C . LEU A 1 91 ? 13.080 -4.117 5.773 1.00 59.38 91 LEU A C 1
ATOM 654 O O . LEU A 1 91 ? 13.528 -5.208 6.136 1.00 59.38 91 LEU A O 1
ATOM 658 N N . ALA A 1 92 ? 13.668 -2.968 6.113 1.00 62.47 92 ALA A N 1
ATOM 659 C CA . ALA A 1 92 ? 14.775 -2.928 7.060 1.00 62.47 92 ALA A CA 1
ATOM 660 C C . ALA A 1 92 ? 14.310 -3.086 8.505 1.00 62.47 92 ALA A C 1
ATOM 662 O O . ALA A 1 92 ? 15.060 -3.672 9.281 1.00 62.47 92 ALA A O 1
ATOM 663 N N . ASP A 1 93 ? 13.093 -2.662 8.843 1.00 59.44 93 ASP A N 1
A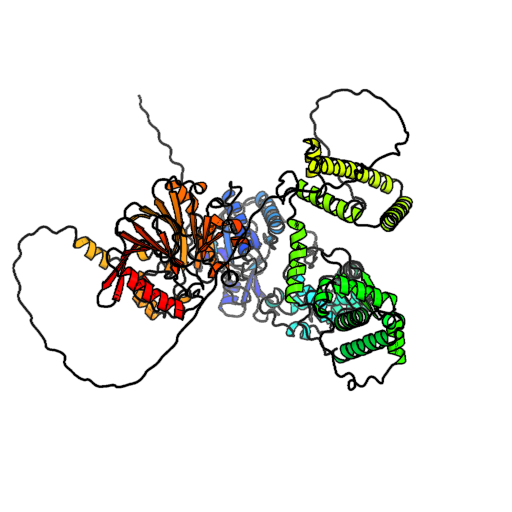TOM 664 C CA . ASP A 1 93 ? 12.481 -2.953 10.140 1.00 59.44 93 ASP A CA 1
ATOM 665 C C . ASP A 1 93 ? 12.193 -4.442 10.284 1.00 59.44 93 ASP A C 1
ATOM 667 O O . ASP A 1 93 ? 12.680 -5.057 11.226 1.00 59.44 93 ASP A O 1
ATOM 671 N N . VAL A 1 94 ? 11.591 -5.070 9.272 1.00 60.84 94 VAL A N 1
ATOM 672 C CA . VAL A 1 94 ? 11.392 -6.531 9.239 1.00 60.84 94 VAL A CA 1
ATOM 673 C C . VAL A 1 94 ? 12.720 -7.281 9.390 1.00 60.84 94 VAL A C 1
ATOM 675 O O . VAL A 1 94 ? 12.843 -8.236 10.156 1.00 60.84 94 VAL A O 1
ATOM 678 N N . CYS A 1 95 ? 13.759 -6.857 8.668 1.00 65.94 95 CYS A N 1
ATOM 679 C CA . CYS A 1 95 ? 15.070 -7.488 8.784 1.00 65.94 95 CYS A CA 1
ATOM 680 C C . CYS A 1 95 ? 15.730 -7.220 10.148 1.00 65.94 95 CYS A C 1
ATOM 682 O O . CYS A 1 95 ? 16.397 -8.112 10.674 1.00 65.94 95 CYS A O 1
ATOM 684 N N . ALA A 1 96 ? 15.560 -6.026 10.721 1.00 74.62 96 ALA A N 1
ATOM 685 C CA . ALA A 1 96 ? 16.074 -5.682 12.040 1.00 74.62 96 ALA A CA 1
ATOM 686 C C . ALA A 1 96 ? 15.359 -6.470 13.144 1.00 74.62 96 ALA A C 1
ATOM 688 O O . ALA A 1 96 ? 16.027 -6.990 14.032 1.00 74.62 96 ALA A O 1
ATOM 689 N N . GLU A 1 97 ? 14.044 -6.648 13.048 1.00 68.69 97 GLU A N 1
ATOM 690 C CA . GLU A 1 97 ? 13.243 -7.462 13.960 1.00 68.69 97 GLU A CA 1
ATOM 691 C C . GLU A 1 97 ? 13.636 -8.931 13.916 1.00 68.69 97 GLU A C 1
ATOM 693 O O . GLU A 1 97 ? 13.768 -9.551 14.965 1.00 68.69 97 GLU A O 1
ATOM 698 N N . ILE A 1 98 ? 13.909 -9.497 12.736 1.00 74.38 98 ILE A N 1
ATOM 699 C CA . ILE A 1 98 ? 14.393 -10.882 12.654 1.00 74.38 98 ILE A CA 1
ATOM 700 C C . ILE A 1 98 ? 15.773 -11.018 13.317 1.00 74.38 98 ILE A C 1
ATOM 702 O O . ILE A 1 98 ? 16.037 -12.014 13.991 1.00 74.38 98 ILE A O 1
ATOM 706 N N . LEU A 1 99 ? 16.651 -10.021 13.169 1.00 78.56 99 LEU A N 1
ATOM 707 C CA . LEU A 1 99 ? 17.945 -10.000 13.860 1.00 78.56 99 LEU A CA 1
ATOM 708 C C . LEU A 1 99 ? 17.781 -9.829 15.380 1.00 78.56 99 LEU A C 1
ATOM 710 O O . LEU A 1 99 ? 18.480 -10.493 16.138 1.00 78.56 99 LEU A O 1
ATOM 714 N N . VAL A 1 100 ? 16.845 -8.991 15.833 1.00 81.31 100 VAL A N 1
ATOM 715 C CA . VAL A 1 100 ? 16.512 -8.803 17.256 1.00 81.31 100 VAL A CA 1
ATOM 716 C C . VAL A 1 100 ? 15.897 -10.061 17.854 1.00 81.31 100 VAL A C 1
ATOM 718 O O . VAL A 1 100 ? 16.288 -10.473 18.941 1.00 81.31 100 VAL A O 1
ATOM 721 N N . ARG A 1 101 ? 14.978 -10.708 17.138 1.00 72.06 101 ARG A N 1
ATOM 722 C CA . ARG A 1 101 ? 14.375 -11.977 17.539 1.00 72.06 101 ARG A CA 1
ATOM 723 C C . ARG A 1 101 ? 15.435 -13.058 17.662 1.00 72.06 101 ARG A C 1
ATOM 725 O O . ARG A 1 101 ? 15.446 -13.769 18.655 1.00 72.06 101 ARG A O 1
ATOM 732 N N . TRP A 1 102 ? 16.370 -13.124 16.716 1.00 91.56 102 TRP A N 1
ATOM 733 C CA . TRP A 1 102 ? 17.515 -14.018 16.832 1.00 91.56 102 TRP A CA 1
ATOM 734 C C . TRP A 1 102 ? 18.347 -13.712 18.086 1.00 91.56 102 TRP A C 1
ATOM 736 O O . TRP A 1 102 ? 18.717 -14.635 18.805 1.00 91.56 102 TRP A O 1
ATOM 746 N N . CYS A 1 103 ? 18.596 -12.438 18.413 1.00 85.12 103 CYS A N 1
ATOM 747 C CA . CYS A 1 103 ? 19.256 -12.077 19.672 1.00 85.12 103 CYS A CA 1
ATOM 748 C C . CYS A 1 103 ? 18.451 -12.546 20.892 1.00 85.12 103 CYS A C 1
ATOM 750 O O . CYS A 1 103 ? 19.031 -13.137 21.795 1.00 85.12 103 CYS A O 1
ATOM 752 N N . ALA A 1 104 ? 17.133 -12.336 20.906 1.00 75.81 104 ALA A N 1
ATOM 753 C CA . ALA A 1 104 ? 16.257 -12.743 22.003 1.00 75.81 104 ALA A CA 1
ATOM 754 C C . ALA A 1 104 ? 16.212 -14.271 22.183 1.00 75.81 104 ALA A C 1
ATOM 756 O O . ALA A 1 104 ? 16.340 -14.757 23.304 1.00 75.81 104 ALA A O 1
ATOM 757 N N . GLU A 1 105 ? 16.117 -15.031 21.088 1.00 80.81 105 GLU A N 1
ATOM 758 C CA . GLU A 1 105 ? 16.153 -16.501 21.082 1.00 80.81 105 GLU A CA 1
ATOM 759 C C . GLU A 1 105 ? 17.489 -17.052 21.607 1.00 80.81 105 GLU A C 1
ATOM 761 O O . GLU A 1 105 ? 17.516 -18.116 22.218 1.00 80.81 105 GLU A O 1
ATOM 766 N N . ASN A 1 106 ? 18.586 -16.309 21.424 1.00 81.94 106 ASN A N 1
ATOM 767 C CA . ASN A 1 106 ? 19.909 -16.649 21.959 1.00 81.94 106 ASN A CA 1
ATOM 768 C C . ASN A 1 106 ? 20.217 -15.948 23.298 1.00 81.94 106 ASN A C 1
ATOM 770 O O . ASN A 1 106 ? 21.348 -16.013 23.771 1.00 81.94 106 ASN A O 1
ATOM 774 N N . GLN A 1 107 ? 19.234 -15.272 23.907 1.00 84.12 107 GLN A N 1
ATOM 775 C CA . GLN A 1 107 ? 19.374 -14.540 25.175 1.00 84.12 107 GLN A CA 1
ATOM 776 C C . GLN A 1 107 ? 20.500 -13.486 25.170 1.00 84.12 107 GLN A C 1
ATOM 778 O O . GLN A 1 107 ? 21.133 -13.216 26.191 1.00 84.12 107 GLN A O 1
ATOM 783 N N . LEU A 1 108 ? 20.757 -12.869 24.015 1.00 86.94 108 LEU A N 1
ATOM 784 C CA . LEU A 1 108 ? 21.805 -11.868 23.833 1.00 86.94 108 LEU A CA 1
ATOM 785 C C . LEU A 1 108 ? 21.245 -10.438 23.931 1.00 86.94 108 LEU A C 1
ATOM 787 O O . LEU A 1 108 ? 20.189 -10.143 23.357 1.00 86.94 108 LEU A O 1
ATOM 791 N N . PRO A 1 109 ? 21.963 -9.509 24.591 1.00 88.62 109 PRO A N 1
ATOM 792 C CA . PRO A 1 109 ? 21.564 -8.111 24.647 1.00 88.62 109 PRO A CA 1
ATOM 793 C C . PRO A 1 109 ? 21.752 -7.456 23.280 1.00 88.62 109 PRO A C 1
ATOM 795 O O . PRO A 1 109 ? 22.793 -7.611 22.643 1.00 88.62 109 PRO A O 1
ATOM 798 N N . TYR A 1 110 ? 20.781 -6.659 22.851 1.00 90.62 110 TYR A N 1
ATOM 799 C CA . TYR A 1 110 ? 20.786 -6.036 21.533 1.00 90.62 110 TYR A CA 1
ATOM 800 C C . TYR A 1 110 ? 20.563 -4.529 21.615 1.00 90.62 110 TYR A C 1
ATOM 802 O O . TYR A 1 110 ? 20.043 -4.000 22.597 1.00 90.62 110 TYR A O 1
ATOM 810 N N . LEU A 1 111 ? 20.961 -3.840 20.551 1.00 92.00 111 LEU A N 1
ATOM 811 C CA . LEU A 1 111 ? 20.728 -2.423 20.327 1.00 92.00 111 LEU A CA 1
ATOM 812 C C . LEU A 1 111 ? 20.311 -2.225 18.874 1.00 92.00 111 LEU A C 1
ATOM 814 O O . LEU A 1 111 ? 21.007 -2.665 17.960 1.00 92.00 111 LEU A O 1
ATOM 818 N N . VAL A 1 112 ? 19.203 -1.525 18.665 1.00 87.44 112 VAL A N 1
ATOM 819 C CA . VAL A 1 112 ? 18.752 -1.073 17.351 1.00 87.44 112 VAL A CA 1
ATOM 820 C C . VAL A 1 112 ? 18.794 0.440 17.330 1.00 87.44 112 VAL A C 1
ATOM 822 O O . VAL A 1 112 ? 18.258 1.108 18.213 1.00 87.44 112 VAL A O 1
ATOM 825 N N . ARG A 1 113 ? 19.418 0.995 16.300 1.00 88.88 113 ARG A N 1
ATOM 826 C CA . ARG A 1 113 ? 19.423 2.435 16.057 1.00 88.88 113 ARG A CA 1
ATOM 827 C C . ARG A 1 113 ? 19.159 2.738 14.605 1.00 88.88 113 ARG A C 1
ATOM 829 O O . ARG A 1 113 ? 19.418 1.919 13.723 1.00 88.88 113 ARG A O 1
ATOM 836 N N . GLU A 1 114 ? 18.760 3.968 14.354 1.00 85.88 114 GLU A N 1
ATOM 837 C CA . GLU A 1 114 ? 18.774 4.483 13.002 1.00 85.88 114 GLU A CA 1
ATOM 838 C C . GLU A 1 114 ? 20.208 4.678 12.517 1.00 85.88 114 GLU A C 1
ATOM 840 O O . GLU A 1 114 ? 21.108 5.116 13.243 1.00 85.88 114 GLU A O 1
ATOM 845 N N . SER A 1 115 ? 20.418 4.370 11.242 1.00 79.06 115 SER A N 1
ATOM 846 C CA . SER A 1 115 ? 21.644 4.727 10.530 1.00 79.06 115 SER A CA 1
ATOM 847 C C . SER A 1 115 ? 21.669 6.216 10.143 1.00 79.06 115 SER A C 1
ATOM 849 O O . SER A 1 115 ? 22.721 6.714 9.724 1.00 79.06 115 SER A O 1
ATOM 851 N N . GLY A 1 116 ? 20.518 6.898 10.265 1.00 69.94 116 GLY A N 1
ATOM 852 C CA . GLY A 1 116 ? 20.222 8.260 9.814 1.00 69.94 116 GLY A CA 1
ATOM 853 C C . GLY A 1 116 ? 20.048 8.403 8.296 1.00 69.94 116 GLY A C 1
ATOM 854 O O . GLY A 1 116 ? 20.216 9.487 7.740 1.00 69.94 116 GLY A O 1
ATOM 855 N N . ARG A 1 117 ? 19.746 7.297 7.608 1.00 68.06 117 ARG A N 1
ATOM 856 C CA . ARG A 1 117 ? 19.082 7.295 6.296 1.00 68.06 117 ARG A CA 1
ATOM 857 C C . ARG A 1 117 ? 17.626 6.872 6.493 1.00 68.06 117 ARG A C 1
ATOM 859 O O . ARG A 1 117 ? 17.416 6.014 7.348 1.00 68.06 117 ARG A O 1
ATOM 866 N N . PRO A 1 118 ? 16.676 7.377 5.685 1.00 64.12 118 PRO A N 1
ATOM 867 C CA . PRO A 1 118 ? 15.293 6.896 5.713 1.00 64.12 118 PRO A CA 1
ATOM 868 C C . PRO A 1 118 ? 15.252 5.366 5.590 1.00 64.12 118 PRO A C 1
ATOM 870 O O . PRO A 1 118 ? 15.914 4.809 4.706 1.00 64.12 118 PRO A O 1
ATOM 873 N N . GLY A 1 119 ? 14.602 4.704 6.547 1.00 66.19 119 GLY A N 1
ATOM 874 C CA . GLY A 1 119 ? 14.544 3.245 6.681 1.00 66.19 119 GLY A CA 1
ATOM 875 C C . GLY A 1 119 ? 15.823 2.519 7.099 1.00 66.19 119 GLY A C 1
ATOM 876 O O . GLY A 1 119 ? 15.785 1.333 7.392 1.00 66.19 119 GLY A O 1
ATOM 877 N N . GLY A 1 120 ? 16.992 3.159 7.124 1.00 80.62 120 GLY A N 1
ATOM 878 C CA . GLY A 1 120 ? 18.240 2.445 7.389 1.00 80.62 120 GLY A CA 1
ATOM 879 C C . GLY A 1 120 ? 18.436 2.141 8.875 1.00 80.62 120 GLY A C 1
ATOM 880 O O . GLY A 1 120 ? 18.398 3.060 9.700 1.00 80.62 120 GLY A O 1
ATOM 881 N N . ARG A 1 121 ? 18.756 0.890 9.222 1.00 86.38 121 ARG A N 1
ATOM 882 C CA . ARG A 1 121 ? 18.931 0.429 10.612 1.00 86.38 121 ARG A CA 1
ATOM 883 C C . ARG A 1 121 ? 20.343 -0.083 10.867 1.00 86.38 121 ARG A C 1
ATOM 885 O O . ARG A 1 121 ? 20.949 -0.718 10.010 1.00 86.38 121 ARG A O 1
ATOM 892 N N . HIS A 1 122 ? 20.854 0.145 12.072 1.00 92.81 122 HIS A N 1
ATOM 893 C CA . HIS A 1 122 ? 21.942 -0.662 12.610 1.00 92.81 122 HIS A CA 1
ATOM 894 C C . HIS A 1 122 ? 21.397 -1.550 13.724 1.00 92.81 122 HIS A C 1
ATOM 896 O O . HIS A 1 122 ? 20.762 -1.043 14.649 1.00 92.81 122 HIS A O 1
ATOM 902 N N . VAL A 1 123 ? 21.702 -2.844 13.664 1.00 92.81 123 VAL A N 1
ATOM 903 C CA . VAL A 1 123 ? 21.443 -3.787 14.760 1.00 92.81 123 VAL A CA 1
ATOM 904 C C . VAL A 1 123 ? 22.778 -4.270 15.295 1.00 92.81 123 VAL A C 1
ATOM 906 O O . VAL A 1 123 ? 23.612 -4.740 14.520 1.00 92.81 123 VAL A O 1
ATOM 909 N N . LEU A 1 124 ? 22.995 -4.115 16.597 1.00 94.38 124 LEU A N 1
ATOM 910 C CA . LEU A 1 124 ? 24.196 -4.533 17.306 1.00 94.38 124 LEU A CA 1
ATOM 911 C C . LEU A 1 124 ? 23.819 -5.530 18.403 1.00 94.38 124 LEU A C 1
ATOM 913 O O . LEU A 1 124 ? 22.773 -5.391 19.032 1.00 94.38 124 LEU A O 1
ATOM 917 N N . THR A 1 125 ? 24.686 -6.502 18.663 1.00 93.50 125 THR A N 1
ATOM 918 C CA . THR A 1 125 ? 24.557 -7.438 19.786 1.00 93.50 125 THR A CA 1
ATOM 919 C C . THR A 1 125 ? 25.933 -7.834 20.316 1.00 93.50 125 THR A C 1
ATOM 921 O O . THR A 1 125 ? 26.942 -7.689 19.616 1.00 93.50 125 THR A O 1
ATOM 924 N N . VAL A 1 126 ? 25.985 -8.292 21.565 1.00 89.25 126 VAL A N 1
ATOM 925 C CA . VAL A 1 126 ? 27.211 -8.789 22.200 1.00 89.25 126 VAL A CA 1
ATOM 926 C C . VAL A 1 126 ? 27.199 -10.310 22.131 1.00 89.25 126 VAL A C 1
ATOM 928 O O . VAL A 1 126 ? 26.297 -10.938 22.676 1.00 89.25 126 VAL A O 1
ATOM 931 N N . ALA A 1 127 ? 28.191 -10.901 21.468 1.00 79.25 127 ALA A N 1
ATOM 932 C CA . ALA A 1 127 ? 28.305 -12.344 21.306 1.00 79.25 127 ALA A CA 1
ATOM 933 C C . ALA A 1 127 ? 29.545 -12.884 22.043 1.00 79.25 127 ALA A C 1
ATOM 935 O O . ALA A 1 127 ? 30.658 -12.435 21.761 1.00 79.25 127 ALA A O 1
ATOM 936 N N . PRO A 1 128 ? 29.382 -13.855 22.962 1.00 65.62 128 PRO A N 1
ATOM 937 C CA . PRO A 1 128 ? 30.494 -14.397 23.745 1.00 65.62 128 PRO A CA 1
ATOM 938 C C . PRO A 1 128 ? 31.250 -15.559 23.065 1.00 65.62 128 PRO A C 1
ATOM 940 O O . PRO A 1 128 ? 32.345 -15.894 23.508 1.00 65.62 128 PRO A O 1
ATOM 943 N N . ASP A 1 129 ? 30.704 -16.167 21.999 1.00 68.94 129 ASP A N 1
ATOM 944 C CA . ASP A 1 129 ? 31.236 -17.389 21.356 1.00 68.94 129 ASP A CA 1
ATOM 945 C C . ASP A 1 129 ? 31.325 -17.245 19.815 1.00 68.94 129 ASP A C 1
ATOM 947 O O . ASP A 1 129 ? 30.337 -16.834 19.197 1.00 68.94 129 ASP A O 1
ATOM 951 N N . PRO A 1 130 ? 32.447 -17.644 19.172 1.00 68.12 130 PRO A N 1
ATOM 952 C CA . PRO A 1 130 ? 32.596 -17.780 17.716 1.00 68.12 130 PRO A CA 1
ATOM 953 C C . PRO A 1 130 ? 31.464 -18.484 16.938 1.00 68.12 130 PRO A C 1
ATOM 955 O O . PRO A 1 130 ? 31.312 -18.239 15.736 1.00 68.12 130 PRO A O 1
ATOM 958 N N . GLN A 1 131 ? 30.674 -19.369 17.556 1.00 72.31 131 GLN A N 1
ATOM 959 C CA . GLN A 1 131 ? 29.521 -19.998 16.892 1.00 72.31 131 GLN A CA 1
ATOM 960 C C . GLN A 1 131 ? 28.439 -18.972 16.506 1.00 72.31 131 GLN A C 1
ATOM 962 O O . GLN A 1 131 ? 27.831 -19.073 15.430 1.00 72.31 131 GLN A O 1
ATOM 967 N N . HIS A 1 132 ? 28.254 -17.935 17.326 1.00 82.12 132 HIS A N 1
ATOM 968 C CA . HIS A 1 132 ? 27.300 -16.858 17.067 1.00 82.12 132 HIS A CA 1
ATOM 969 C C . HIS A 1 132 ? 27.689 -16.036 15.831 1.00 82.12 132 HIS A C 1
ATOM 971 O O . HIS A 1 132 ? 26.821 -15.723 15.014 1.00 82.12 132 HIS A O 1
ATOM 977 N N . ASP A 1 133 ? 28.981 -15.778 15.607 1.00 77.94 133 ASP A N 1
ATOM 978 C CA . ASP A 1 133 ? 29.483 -15.037 14.441 1.00 77.94 133 ASP A CA 1
ATOM 979 C C . ASP A 1 133 ? 29.083 -15.703 13.115 1.00 77.94 133 ASP A C 1
ATOM 981 O O . ASP A 1 133 ? 28.667 -15.044 12.150 1.00 77.94 133 ASP A O 1
ATOM 985 N N . GLN A 1 134 ? 29.204 -17.034 13.051 1.00 79.06 134 GLN A N 1
ATOM 986 C CA . GLN A 1 134 ? 28.883 -17.804 11.849 1.00 79.06 134 GLN A CA 1
ATOM 987 C C . GLN A 1 134 ? 27.377 -17.824 11.577 1.00 79.06 134 GLN A C 1
ATOM 989 O O . GLN A 1 134 ? 26.955 -17.672 10.421 1.00 79.06 134 GLN A O 1
ATOM 994 N N . SER A 1 135 ? 26.576 -17.991 12.632 1.00 82.75 135 SER A N 1
ATOM 995 C CA . SER A 1 135 ? 25.113 -17.975 12.566 1.00 82.75 135 SER A CA 1
ATOM 996 C C . SER A 1 135 ? 24.594 -16.596 12.139 1.00 82.75 135 SER A C 1
ATOM 998 O O . SER A 1 135 ? 23.874 -16.491 11.142 1.00 82.75 135 SER A O 1
ATOM 1000 N N . TRP A 1 136 ? 25.096 -15.521 12.757 1.00 88.94 136 TRP A N 1
ATOM 1001 C CA . TRP A 1 136 ? 24.778 -14.130 12.421 1.00 88.94 136 TRP A CA 1
ATOM 1002 C C . TRP A 1 136 ? 25.083 -13.789 10.959 1.00 88.94 136 TRP A C 1
ATOM 1004 O O . TRP A 1 136 ? 24.251 -13.242 10.230 1.00 88.94 136 TRP A O 1
ATOM 1014 N N . ASN A 1 137 ? 26.268 -14.171 10.473 1.00 85.38 137 ASN A N 1
ATOM 1015 C CA . ASN A 1 137 ? 26.661 -13.913 9.089 1.00 85.38 137 ASN A CA 1
ATOM 1016 C C . ASN A 1 137 ? 25.829 -14.721 8.073 1.00 85.38 137 ASN A C 1
ATOM 1018 O O . ASN A 1 137 ? 25.607 -14.288 6.936 1.00 85.38 137 ASN A O 1
ATOM 1022 N N . ARG A 1 138 ? 25.376 -15.924 8.442 1.00 84.00 138 ARG A N 1
ATOM 1023 C CA . ARG A 1 138 ? 24.457 -16.717 7.614 1.00 84.00 138 ARG A CA 1
ATOM 1024 C C . ARG A 1 138 ? 23.076 -16.066 7.574 1.00 84.00 138 ARG A C 1
ATOM 1026 O O . ARG A 1 138 ? 22.530 -15.926 6.479 1.00 84.00 138 ARG A O 1
ATOM 1033 N N . LEU A 1 139 ? 22.571 -15.621 8.723 1.00 83.88 139 LEU A N 1
ATOM 1034 C CA . LEU A 1 139 ? 21.287 -14.942 8.851 1.00 83.88 139 LEU A CA 1
ATOM 1035 C C . LEU A 1 139 ? 21.250 -13.663 8.005 1.00 83.88 139 LEU A C 1
ATOM 1037 O O . LEU A 1 139 ? 20.407 -13.561 7.117 1.00 83.88 139 LEU A O 1
ATOM 1041 N N . CYS A 1 140 ? 22.241 -12.774 8.144 1.00 82.88 140 CYS A N 1
ATOM 1042 C CA . CYS A 1 140 ? 22.350 -11.550 7.337 1.00 82.88 140 CYS A CA 1
ATOM 1043 C C . CYS A 1 140 ? 22.281 -11.832 5.821 1.00 82.88 140 CYS A C 1
ATOM 1045 O O . CYS A 1 140 ? 21.544 -11.175 5.088 1.00 82.88 140 CYS A O 1
ATOM 1047 N N . ARG A 1 141 ? 22.998 -12.857 5.330 1.00 83.12 141 ARG A N 1
ATOM 1048 C CA . ARG A 1 141 ? 22.985 -13.241 3.902 1.00 83.12 141 ARG A CA 1
ATOM 1049 C C . ARG A 1 141 ? 21.661 -13.847 3.444 1.00 83.12 141 ARG A C 1
ATOM 1051 O O . ARG A 1 141 ? 21.317 -13.750 2.264 1.00 83.12 141 ARG A O 1
ATOM 1058 N N . THR A 1 142 ? 20.959 -14.557 4.318 1.00 79.62 142 THR A N 1
ATOM 1059 C CA . THR A 1 142 ? 19.642 -15.125 4.009 1.00 79.62 142 THR A CA 1
ATOM 1060 C C . THR A 1 142 ? 18.599 -14.024 3.935 1.00 79.62 142 THR A C 1
ATOM 1062 O O . THR A 1 142 ? 17.881 -13.961 2.939 1.00 79.62 142 THR A O 1
ATOM 1065 N N . LEU A 1 143 ? 18.592 -13.111 4.908 1.00 68.75 143 LEU A N 1
ATOM 1066 C CA . LEU A 1 143 ? 17.707 -11.950 4.924 1.00 68.75 143 LEU A CA 1
ATOM 1067 C C . LEU A 1 143 ? 17.925 -11.071 3.690 1.00 68.75 143 LEU A C 1
ATOM 1069 O O . LEU A 1 143 ? 16.971 -10.804 2.960 1.00 68.75 143 LEU A O 1
ATOM 1073 N N . ALA A 1 144 ? 19.182 -10.760 3.356 1.00 72.44 144 ALA A N 1
ATOM 1074 C CA . ALA A 1 144 ? 19.495 -9.956 2.177 1.00 72.44 144 ALA A CA 1
ATOM 1075 C C . ALA A 1 144 ? 18.982 -10.580 0.868 1.00 72.44 144 ALA A C 1
ATOM 1077 O O . ALA A 1 144 ? 18.499 -9.883 -0.022 1.00 72.44 144 ALA A O 1
ATOM 1078 N N . ARG A 1 145 ? 19.043 -11.914 0.736 1.00 72.00 145 ARG A N 1
ATOM 1079 C CA . ARG A 1 145 ? 18.533 -12.626 -0.451 1.00 72.00 145 ARG A CA 1
ATOM 1080 C C . ARG A 1 145 ? 17.011 -12.740 -0.466 1.00 72.00 145 ARG A C 1
ATOM 1082 O O . ARG A 1 145 ? 16.414 -12.619 -1.534 1.00 72.00 145 ARG A O 1
ATOM 1089 N N . ARG A 1 146 ? 16.399 -13.014 0.689 1.00 66.94 146 ARG A N 1
ATOM 1090 C CA . ARG A 1 146 ? 14.957 -13.248 0.836 1.00 66.94 146 ARG A CA 1
ATOM 1091 C C . ARG A 1 146 ? 14.164 -11.960 0.657 1.00 66.94 146 ARG A C 1
ATOM 1093 O O . ARG A 1 146 ? 13.215 -11.958 -0.120 1.00 66.94 146 ARG A O 1
ATOM 1100 N N . PHE A 1 147 ? 14.589 -10.896 1.333 1.00 57.78 147 PHE A N 1
ATOM 1101 C CA . PHE A 1 147 ? 13.891 -9.610 1.376 1.00 57.78 147 PHE A CA 1
ATOM 1102 C C . PHE A 1 147 ? 14.443 -8.589 0.380 1.00 57.78 147 PHE A C 1
ATOM 1104 O O . PHE A 1 147 ? 13.870 -7.523 0.220 1.00 57.78 147 PHE A O 1
ATOM 1111 N N . ARG A 1 148 ? 15.544 -8.905 -0.319 1.00 66.81 148 ARG A N 1
ATOM 1112 C CA . ARG A 1 148 ? 16.227 -7.993 -1.259 1.00 66.81 148 ARG A CA 1
ATOM 1113 C C . ARG A 1 148 ? 16.665 -6.661 -0.633 1.00 66.81 148 ARG A C 1
ATOM 1115 O O . ARG A 1 148 ? 16.945 -5.710 -1.358 1.00 66.81 148 ARG A O 1
ATOM 1122 N N . VAL A 1 149 ? 16.797 -6.622 0.691 1.00 67.12 149 VAL A N 1
ATOM 1123 C CA . VAL A 1 149 ? 17.386 -5.507 1.435 1.00 67.12 149 VAL A CA 1
ATOM 1124 C C . VAL A 1 149 ? 18.905 -5.675 1.458 1.00 67.12 149 VAL A C 1
ATOM 1126 O O . VAL A 1 149 ? 19.394 -6.746 1.824 1.00 67.12 149 VAL A O 1
ATOM 1129 N N . PRO A 1 150 ? 19.692 -4.657 1.085 1.00 76.75 150 PRO A N 1
ATOM 1130 C CA . PRO A 1 150 ? 21.125 -4.655 1.344 1.00 76.75 150 PRO A CA 1
ATOM 1131 C C . PRO A 1 150 ? 21.403 -4.742 2.854 1.00 76.75 150 PRO A C 1
ATOM 1133 O O . PRO A 1 150 ? 21.079 -3.820 3.597 1.00 76.75 150 PRO A O 1
ATOM 1136 N N . ILE A 1 151 ? 22.001 -5.850 3.300 1.00 81.00 151 ILE A N 1
ATOM 1137 C CA . ILE A 1 151 ? 22.415 -6.058 4.696 1.00 81.00 151 ILE A CA 1
ATOM 1138 C C . ILE A 1 151 ? 23.911 -6.354 4.717 1.00 81.00 151 ILE A C 1
ATOM 1140 O O . ILE A 1 151 ? 24.359 -7.414 4.266 1.00 81.00 151 ILE A O 1
ATOM 1144 N N . ASP A 1 152 ? 24.682 -5.421 5.265 1.00 80.50 152 ASP A N 1
ATOM 1145 C CA . ASP A 1 152 ? 26.125 -5.539 5.423 1.00 80.50 152 ASP A CA 1
ATOM 1146 C C . ASP A 1 152 ? 26.468 -5.965 6.852 1.00 80.50 152 ASP A C 1
ATOM 1148 O O . ASP A 1 152 ? 26.239 -5.234 7.813 1.00 80.50 152 ASP A O 1
ATOM 1152 N N . ASN A 1 153 ? 27.112 -7.122 7.009 1.00 85.94 153 ASN A N 1
ATOM 1153 C CA . ASN A 1 153 ? 27.686 -7.508 8.297 1.00 85.94 153 ASN A CA 1
ATOM 1154 C C . ASN A 1 153 ? 28.894 -6.600 8.629 1.00 85.94 153 ASN A C 1
ATOM 1156 O O . ASN A 1 153 ? 29.906 -6.583 7.904 1.00 85.94 153 ASN A O 1
ATOM 1160 N N . ARG A 1 154 ? 28.775 -5.839 9.724 1.00 87.62 154 ARG A N 1
ATOM 1161 C CA . ARG A 1 154 ? 29.747 -4.853 10.229 1.00 87.62 154 ARG A CA 1
ATOM 1162 C C . ARG A 1 154 ? 30.566 -5.346 11.422 1.00 87.62 154 ARG A C 1
ATOM 1164 O O . ARG A 1 154 ? 31.378 -4.575 11.919 1.00 87.62 154 ARG A O 1
ATOM 1171 N N . SER A 1 155 ? 30.417 -6.601 11.837 1.00 85.94 155 SER A N 1
ATOM 1172 C CA . SER A 1 155 ? 31.201 -7.192 12.933 1.00 85.94 155 SER A CA 1
ATOM 1173 C C . SER A 1 155 ? 32.709 -7.000 12.693 1.00 85.94 155 SER A C 1
ATOM 1175 O O . SER A 1 155 ? 33.211 -7.308 11.606 1.00 85.94 155 SER A O 1
ATOM 1177 N N . GLY A 1 156 ? 33.411 -6.399 13.662 1.00 81.56 156 GLY A N 1
ATOM 1178 C CA . GLY A 1 156 ? 34.836 -6.037 13.565 1.00 81.56 156 GLY A CA 1
ATOM 1179 C C . GLY A 1 156 ? 35.191 -4.939 12.543 1.00 81.56 156 GLY A C 1
ATOM 1180 O O . GLY A 1 156 ? 36.360 -4.784 12.186 1.00 81.56 156 GLY A O 1
ATOM 1181 N N . LYS A 1 157 ? 34.211 -4.190 12.020 1.00 84.81 157 LYS A N 1
ATOM 1182 C CA . LYS A 1 157 ? 34.410 -3.096 11.049 1.00 84.81 157 LYS A CA 1
ATOM 1183 C C . LYS A 1 157 ? 34.019 -1.746 11.649 1.00 84.81 157 LYS A C 1
ATOM 1185 O O . LYS A 1 157 ? 33.467 -1.656 12.741 1.00 84.81 157 LYS A O 1
ATOM 1190 N N . ALA A 1 158 ? 34.297 -0.677 10.903 1.00 85.19 158 ALA A N 1
ATOM 1191 C CA . ALA A 1 158 ? 33.900 0.670 11.293 1.00 85.19 158 ALA A CA 1
ATOM 1192 C C . ALA A 1 158 ? 32.372 0.850 11.281 1.00 85.19 158 ALA A C 1
ATOM 1194 O O . ALA A 1 158 ? 31.708 0.434 10.329 1.00 85.19 158 ALA A O 1
ATOM 1195 N N . LEU A 1 159 ? 31.818 1.526 12.280 1.00 88.94 159 LEU A N 1
ATOM 1196 C CA . LEU A 1 159 ? 30.429 1.987 12.325 1.00 88.94 159 LEU A CA 1
ATOM 1197 C C . LEU A 1 159 ? 30.390 3.382 12.968 1.00 88.94 159 LEU A C 1
ATOM 1199 O O . LEU A 1 159 ? 31.342 3.785 13.635 1.00 88.94 159 LEU A O 1
ATOM 1203 N N . ARG A 1 160 ? 29.326 4.154 12.728 1.00 89.00 160 ARG A N 1
ATOM 1204 C CA . ARG A 1 160 ? 29.166 5.461 13.385 1.00 89.00 160 ARG A CA 1
ATOM 1205 C C . ARG A 1 160 ? 28.951 5.285 14.883 1.00 89.00 160 ARG A C 1
ATOM 1207 O O . ARG A 1 160 ? 28.239 4.362 15.283 1.00 89.00 160 ARG A O 1
ATOM 1214 N N . LEU A 1 161 ? 29.516 6.201 15.665 1.00 90.50 161 LEU A N 1
ATOM 1215 C CA . LEU A 1 161 ? 29.286 6.276 17.111 1.00 90.50 161 LEU A CA 1
ATOM 1216 C C . LEU A 1 161 ? 27.795 6.498 17.383 1.00 90.50 161 LEU A C 1
ATOM 1218 O O . LEU A 1 161 ? 27.119 7.152 16.585 1.00 90.50 161 LEU A O 1
ATOM 1222 N N . LEU A 1 162 ? 27.273 5.934 18.469 1.00 89.31 162 LEU A N 1
ATOM 1223 C CA . LEU A 1 162 ? 25.878 6.044 18.910 1.00 89.31 162 LEU A CA 1
ATOM 1224 C C . LEU A 1 162 ? 25.467 7.500 19.124 1.00 89.31 162 LEU A C 1
ATOM 1226 O O . LEU A 1 162 ? 24.382 7.890 18.705 1.00 89.31 162 LEU A O 1
ATOM 1230 N N . THR A 1 163 ? 26.364 8.303 19.692 1.00 86.50 163 THR A N 1
ATOM 1231 C CA . THR A 1 163 ? 26.177 9.745 19.906 1.00 86.50 163 THR A CA 1
ATOM 1232 C C . THR A 1 163 ? 26.358 10.587 18.640 1.00 86.50 163 THR A C 1
ATOM 1234 O O . THR A 1 163 ? 25.950 11.746 18.611 1.00 86.50 163 THR A O 1
ATOM 1237 N N . ALA A 1 164 ? 26.948 10.030 17.576 1.00 85.75 164 ALA A N 1
ATOM 1238 C CA . ALA A 1 164 ? 27.206 10.776 16.352 1.00 85.75 164 ALA A CA 1
ATOM 1239 C C . ALA A 1 164 ? 25.966 10.822 15.438 1.00 85.75 164 ALA A C 1
ATOM 1241 O O . ALA A 1 164 ? 25.404 9.762 15.117 1.00 85.75 164 ALA A O 1
ATOM 1242 N N . PRO A 1 165 ? 25.584 12.014 14.934 1.00 78.56 165 PRO A N 1
ATOM 1243 C CA . PRO A 1 165 ? 24.525 12.141 13.945 1.00 78.56 165 PRO A CA 1
ATOM 1244 C C . PRO A 1 165 ? 24.978 11.586 12.593 1.00 78.56 165 PRO A C 1
ATOM 1246 O O . PRO A 1 165 ? 26.156 11.278 12.347 1.00 78.56 165 PRO A O 1
ATOM 1249 N N . HIS A 1 166 ? 24.031 11.451 11.673 1.00 78.31 166 HIS A N 1
ATOM 1250 C CA . HIS A 1 166 ? 24.367 11.143 10.295 1.00 78.31 166 HIS A CA 1
ATOM 1251 C C . HIS A 1 166 ? 25.086 12.326 9.644 1.00 78.31 166 HIS A C 1
ATOM 1253 O O . HIS A 1 166 ? 24.832 13.484 9.949 1.00 78.31 166 HIS A O 1
ATOM 1259 N N . ARG A 1 167 ? 25.927 12.036 8.648 1.00 69.94 167 ARG A N 1
ATOM 1260 C CA . ARG A 1 167 ? 26.691 13.023 7.855 1.00 69.94 167 ARG A CA 1
ATOM 1261 C C . ARG A 1 167 ? 25.867 14.141 7.188 1.00 69.94 167 ARG A C 1
ATOM 1263 O O . ARG A 1 167 ? 26.460 15.037 6.611 1.00 69.94 167 ARG A O 1
ATOM 1270 N N . ALA A 1 168 ? 24.538 14.040 7.192 1.00 62.50 168 ALA A N 1
ATOM 1271 C CA . ALA A 1 168 ? 23.616 15.047 6.662 1.00 62.50 168 ALA A CA 1
ATOM 1272 C C . ALA A 1 168 ? 22.945 15.875 7.779 1.00 62.50 168 ALA A C 1
ATOM 1274 O O . ALA A 1 168 ? 21.911 16.482 7.540 1.00 62.50 168 ALA A O 1
ATOM 1275 N N . GLY A 1 169 ? 23.459 15.812 9.012 1.00 66.94 169 GLY A N 1
ATOM 1276 C CA . GLY A 1 169 ? 22.838 16.426 10.190 1.00 66.94 169 GLY A CA 1
ATOM 1277 C C . GLY A 1 169 ? 21.605 15.683 10.712 1.00 66.94 169 GLY A C 1
ATOM 1278 O O . GLY A 1 169 ? 21.088 16.045 11.761 1.00 66.94 169 GLY A O 1
ATOM 1279 N N . LEU A 1 170 ? 21.147 14.632 10.016 1.00 70.19 170 LEU A N 1
ATOM 1280 C CA . LEU A 1 170 ? 19.987 13.851 10.442 1.00 70.19 170 LEU A CA 1
ATOM 1281 C C . LEU A 1 170 ? 20.263 13.167 11.789 1.00 70.19 170 LEU A C 1
ATOM 1283 O O . LEU A 1 170 ? 21.349 12.585 11.964 1.00 70.19 170 LEU A O 1
ATOM 1287 N N . PRO A 1 171 ? 19.287 13.195 12.715 1.00 68.94 171 PRO A N 1
ATOM 1288 C CA . PRO A 1 171 ? 19.389 12.443 13.949 1.00 68.94 171 PRO A CA 1
ATOM 1289 C C . PRO A 1 171 ? 19.511 10.955 13.606 1.00 68.94 171 PRO A C 1
ATOM 1291 O O . PRO A 1 171 ? 19.020 10.478 12.585 1.00 68.94 171 PRO A O 1
ATOM 1294 N N . ALA A 1 172 ? 20.241 10.221 14.434 1.00 79.56 172 ALA A N 1
ATOM 1295 C CA . ALA A 1 172 ? 20.420 8.786 14.260 1.00 79.56 172 ALA A CA 1
ATOM 1296 C C . ALA A 1 172 ? 20.165 8.087 15.603 1.00 79.56 172 ALA A C 1
ATOM 1298 O O . ALA A 1 172 ? 21.101 7.491 16.156 1.00 79.56 172 ALA A O 1
ATOM 1299 N N . PRO A 1 173 ? 18.944 8.248 16.159 1.00 82.19 173 PRO A N 1
ATOM 1300 C CA . PRO A 1 173 ? 18.622 7.862 17.523 1.00 82.19 173 PRO A CA 1
ATOM 1301 C C . PRO A 1 173 ? 18.709 6.350 17.709 1.00 82.19 173 PRO A C 1
ATOM 1303 O O . PRO A 1 173 ? 18.504 5.561 16.782 1.00 82.19 173 PRO A O 1
ATOM 1306 N N . VAL A 1 174 ? 19.008 5.946 18.941 1.00 82.19 174 VAL A N 1
ATOM 1307 C CA . VAL A 1 174 ? 18.817 4.562 19.368 1.00 82.19 174 VAL A CA 1
ATOM 1308 C C . VAL A 1 174 ? 17.319 4.342 19.558 1.00 82.19 174 VAL A C 1
ATOM 1310 O O . VAL A 1 174 ? 16.699 5.028 20.362 1.00 82.19 174 VAL A O 1
ATOM 1313 N N . ILE A 1 175 ? 16.754 3.408 18.793 1.00 76.06 175 ILE A N 1
ATOM 1314 C CA . ILE A 1 175 ? 15.322 3.080 18.783 1.00 76.06 175 ILE A CA 1
ATOM 1315 C C . ILE A 1 175 ? 14.986 2.217 19.998 1.00 76.06 175 ILE A C 1
ATOM 1317 O O . ILE A 1 175 ? 14.024 2.468 20.717 1.00 76.06 175 ILE A O 1
ATOM 1321 N N . THR A 1 176 ? 15.787 1.176 20.227 1.00 73.88 176 THR A N 1
ATOM 1322 C CA . THR A 1 176 ? 15.623 0.265 21.359 1.00 73.88 176 THR A CA 1
ATOM 1323 C C . THR A 1 176 ? 16.962 -0.341 21.740 1.00 73.88 176 THR A C 1
ATOM 1325 O O . THR A 1 176 ? 17.829 -0.550 20.890 1.00 73.88 176 THR A O 1
ATOM 1328 N N . THR A 1 177 ? 17.157 -0.618 23.023 1.00 82.25 177 THR A N 1
ATOM 1329 C CA . THR A 1 177 ? 18.342 -1.323 23.498 1.00 82.25 177 THR A CA 1
ATOM 1330 C C . THR A 1 177 ? 18.065 -2.022 24.818 1.00 82.25 177 THR A C 1
ATOM 1332 O O . THR A 1 177 ? 17.525 -1.433 25.749 1.00 82.25 177 THR A O 1
ATOM 1335 N N . THR A 1 178 ? 18.482 -3.280 24.907 1.00 82.31 178 THR A N 1
ATOM 1336 C CA . THR A 1 178 ? 18.654 -4.021 26.167 1.00 82.31 178 THR A CA 1
ATOM 1337 C C . THR A 1 178 ? 20.130 -4.048 26.588 1.00 82.31 178 THR A C 1
ATOM 1339 O O . THR A 1 178 ? 20.496 -4.554 27.649 1.00 82.31 178 THR A O 1
ATOM 1342 N N . MET A 1 179 ? 21.009 -3.485 25.756 1.00 84.69 179 MET A N 1
ATOM 1343 C CA . MET A 1 179 ? 22.450 -3.446 25.949 1.00 84.69 179 MET A CA 1
ATOM 1344 C C . MET A 1 179 ? 22.867 -2.349 26.932 1.00 84.69 179 MET A C 1
ATOM 1346 O O . MET A 1 179 ? 22.455 -1.196 26.816 1.00 84.69 179 MET A O 1
ATOM 1350 N N . THR A 1 180 ? 23.740 -2.710 27.872 1.00 86.44 180 THR A N 1
ATOM 1351 C CA . THR A 1 180 ? 24.344 -1.804 28.854 1.00 86.44 180 THR A CA 1
ATOM 1352 C C . THR A 1 180 ? 25.870 -1.876 28.743 1.00 86.44 180 THR A C 1
ATOM 1354 O O . THR A 1 180 ? 26.395 -2.872 28.232 1.00 86.44 180 THR A O 1
ATOM 1357 N N . PRO A 1 181 ? 26.620 -0.875 29.243 1.00 87.62 181 PRO A N 1
ATOM 1358 C CA . PRO A 1 181 ? 28.077 -0.958 29.275 1.00 87.62 181 PRO A CA 1
ATOM 1359 C C . PRO A 1 181 ? 28.583 -2.196 30.019 1.00 87.62 181 PRO A C 1
ATOM 1361 O O . PRO A 1 181 ? 29.569 -2.803 29.610 1.00 87.62 181 PRO A O 1
ATOM 1364 N N . ARG A 1 182 ? 27.860 -2.613 31.065 1.00 83.06 182 ARG A N 1
ATOM 1365 C CA . ARG A 1 182 ? 28.146 -3.821 31.836 1.00 83.06 182 ARG A CA 1
ATOM 1366 C C . ARG A 1 182 ? 28.084 -5.080 30.966 1.00 83.06 182 ARG A C 1
ATOM 1368 O O . ARG A 1 182 ? 29.055 -5.819 30.971 1.00 83.06 182 ARG A O 1
ATOM 1375 N N . HIS A 1 183 ? 27.054 -5.257 30.134 1.00 85.62 183 HIS A N 1
ATOM 1376 C CA . HIS A 1 183 ? 26.965 -6.398 29.205 1.00 85.62 183 HIS A CA 1
ATOM 1377 C C . HIS A 1 183 ? 28.177 -6.498 28.260 1.00 85.62 183 HIS A C 1
ATOM 1379 O O . HIS A 1 183 ? 28.701 -7.582 28.014 1.00 85.62 183 HIS A O 1
ATOM 1385 N N . VAL A 1 184 ? 28.659 -5.357 27.755 1.00 82.12 184 VAL A N 1
ATOM 1386 C CA . VAL A 1 184 ? 29.838 -5.296 26.872 1.00 82.12 184 VAL A CA 1
ATOM 1387 C C . VAL A 1 184 ? 31.133 -5.599 27.636 1.00 82.12 184 VAL A C 1
ATOM 1389 O O . VAL A 1 184 ? 32.057 -6.205 27.091 1.00 82.12 184 VAL A O 1
ATOM 1392 N N . LEU A 1 185 ? 31.226 -5.165 28.895 1.00 81.81 185 LEU A N 1
ATOM 1393 C CA . LEU A 1 185 ? 32.385 -5.397 29.756 1.00 81.81 185 LEU A CA 1
ATOM 1394 C C . LEU A 1 185 ? 32.415 -6.815 30.349 1.00 81.81 185 LEU A C 1
ATOM 1396 O O . LEU A 1 185 ? 33.500 -7.345 30.532 1.00 81.81 185 LEU A O 1
ATOM 1400 N N . GLU A 1 186 ? 31.274 -7.444 30.624 1.00 72.25 186 GLU A N 1
ATOM 1401 C CA . GLU A 1 186 ? 31.176 -8.805 31.182 1.00 72.25 186 GLU A CA 1
ATOM 1402 C C . GLU A 1 186 ? 31.428 -9.893 30.138 1.00 72.25 186 GLU A C 1
ATOM 1404 O O . GLU A 1 186 ? 32.000 -10.932 30.459 1.00 72.25 186 GLU A O 1
ATOM 1409 N N . ALA A 1 187 ? 31.142 -9.617 28.861 1.00 65.56 187 ALA A N 1
ATOM 1410 C CA . ALA A 1 187 ? 31.600 -10.454 27.751 1.00 65.56 187 ALA A CA 1
ATOM 1411 C C . ALA A 1 187 ? 33.143 -10.551 27.660 1.00 65.56 187 ALA A C 1
ATOM 1413 O O . ALA A 1 187 ? 33.669 -11.329 26.867 1.00 65.56 187 ALA A O 1
ATOM 1414 N N . ARG A 1 188 ? 33.888 -9.805 28.497 1.00 55.59 188 ARG A N 1
ATOM 1415 C CA . ARG A 1 188 ? 35.347 -9.892 28.669 1.00 55.59 188 ARG A CA 1
ATOM 1416 C C . ARG A 1 188 ? 35.794 -11.045 29.578 1.00 55.59 188 ARG A C 1
ATOM 1418 O O . ARG A 1 188 ? 36.706 -10.865 30.386 1.00 55.59 188 ARG A O 1
ATOM 1425 N N . SER A 1 189 ? 35.233 -12.242 29.427 1.00 43.59 189 SER A N 1
ATOM 1426 C CA . SER A 1 189 ? 36.009 -13.421 29.834 1.00 43.59 189 SER A CA 1
ATOM 1427 C C . SER A 1 189 ? 37.189 -13.579 28.864 1.00 43.59 189 SER A C 1
ATOM 1429 O O . SER A 1 189 ? 37.038 -13.252 27.684 1.00 43.59 189 SER A O 1
ATOM 1431 N N . PRO A 1 190 ? 38.385 -13.995 29.326 1.00 43.94 190 PRO A N 1
ATOM 1432 C CA . PRO A 1 190 ? 39.614 -13.992 28.540 1.00 43.94 190 PRO A CA 1
ATOM 1433 C C . PRO A 1 190 ? 39.601 -15.143 27.530 1.00 43.94 190 PRO A C 1
ATOM 1435 O O . PRO A 1 190 ? 40.395 -16.075 27.599 1.00 43.94 190 PRO A O 1
ATOM 1438 N N . HIS A 1 191 ? 38.686 -15.089 26.569 1.00 40.41 191 HIS A N 1
ATOM 1439 C CA . HIS A 1 191 ? 38.751 -15.942 25.408 1.00 40.41 191 HIS A CA 1
ATOM 1440 C C . HIS A 1 191 ? 39.793 -15.351 24.473 1.00 40.41 191 HIS A C 1
ATOM 1442 O O . HIS A 1 191 ? 39.696 -14.223 23.984 1.00 40.41 191 HIS A O 1
ATOM 1448 N N . THR A 1 192 ? 40.859 -16.137 24.356 1.00 37.84 192 THR A N 1
ATOM 1449 C CA . THR A 1 192 ? 41.967 -16.079 23.418 1.00 37.84 192 THR A CA 1
ATOM 1450 C C . THR A 1 192 ? 41.623 -15.211 22.223 1.00 37.84 192 THR A C 1
ATOM 1452 O O . THR A 1 192 ? 40.634 -15.479 21.542 1.00 37.84 192 THR A O 1
ATOM 1455 N N . ARG A 1 193 ? 42.450 -14.190 21.950 1.00 36.38 193 ARG A N 1
ATOM 1456 C CA . ARG A 1 193 ? 42.432 -13.464 20.675 1.00 36.38 193 ARG A CA 1
ATOM 1457 C C . ARG A 1 193 ? 42.280 -14.493 19.558 1.00 36.38 193 ARG A C 1
ATOM 1459 O O . ARG A 1 193 ? 43.262 -15.124 19.169 1.00 36.38 193 ARG A O 1
ATOM 1466 N N . VAL A 1 194 ? 41.074 -14.634 19.015 1.00 36.72 194 VAL A N 1
ATOM 1467 C CA . VAL A 1 194 ? 40.913 -15.202 17.690 1.00 36.72 194 VAL A CA 1
ATOM 1468 C C . VAL A 1 194 ? 41.534 -14.142 16.805 1.00 36.72 194 VAL A C 1
ATOM 1470 O O . VAL A 1 194 ? 40.941 -13.104 16.513 1.00 36.72 194 VAL A O 1
ATOM 1473 N N . SER A 1 195 ? 42.814 -14.343 16.495 1.00 35.34 195 SER A N 1
ATOM 1474 C CA . SER A 1 195 ? 43.458 -13.640 15.408 1.00 35.34 195 SER A CA 1
ATOM 1475 C C . SER A 1 195 ? 42.625 -13.993 14.194 1.00 35.34 195 SER A C 1
ATOM 1477 O O . SER A 1 195 ? 42.732 -15.094 13.658 1.00 35.34 195 SER A O 1
ATOM 1479 N N . TYR A 1 196 ? 41.724 -13.090 13.811 1.00 35.88 196 TYR A N 1
ATOM 1480 C CA . TYR A 1 196 ? 41.140 -13.137 12.490 1.00 35.88 196 TYR A CA 1
ATOM 1481 C C . TYR A 1 196 ? 42.342 -13.190 11.557 1.00 35.88 196 TYR A C 1
ATOM 1483 O O . TYR A 1 196 ? 43.140 -12.242 11.581 1.00 35.88 196 TYR A O 1
ATOM 1491 N N . PRO A 1 197 ? 42.528 -14.270 10.774 1.00 29.66 197 PRO A N 1
ATOM 1492 C CA . PRO A 1 197 ? 43.502 -14.230 9.706 1.00 29.66 197 PRO A CA 1
ATOM 1493 C C . PRO A 1 197 ? 43.165 -12.952 8.963 1.00 29.66 197 PRO A C 1
ATOM 1495 O O . PRO A 1 197 ? 42.020 -12.803 8.526 1.00 29.66 197 PRO A O 1
ATOM 1498 N N . ARG A 1 198 ? 44.097 -11.989 8.902 1.00 31.67 198 ARG A N 1
ATOM 1499 C CA . ARG A 1 198 ? 43.933 -10.875 7.972 1.00 31.67 198 ARG A CA 1
ATOM 1500 C C . ARG A 1 198 ? 43.650 -11.577 6.656 1.00 31.67 198 ARG A C 1
ATOM 1502 O O . ARG A 1 198 ? 44.540 -12.300 6.199 1.00 31.67 198 ARG A O 1
ATOM 1509 N N . PRO A 1 199 ? 42.425 -11.474 6.106 1.00 29.77 199 PRO A N 1
ATOM 1510 C CA . PRO A 1 199 ? 42.130 -12.186 4.887 1.00 29.77 199 PRO A CA 1
ATOM 1511 C C . PRO A 1 199 ? 43.203 -11.707 3.914 1.00 29.77 199 PRO A C 1
ATOM 1513 O O . PRO A 1 199 ? 43.412 -10.486 3.858 1.00 29.77 199 PRO A O 1
ATOM 1516 N N . PRO A 1 200 ? 43.950 -12.616 3.252 1.00 27.92 200 PRO A N 1
ATOM 1517 C CA . PRO A 1 200 ? 44.989 -12.213 2.307 1.00 27.92 200 PRO A CA 1
ATOM 1518 C C . PRO A 1 200 ? 44.324 -11.189 1.428 1.00 27.92 200 PRO A C 1
ATOM 1520 O O . PRO A 1 200 ? 43.294 -11.579 0.892 1.00 27.92 200 PRO A O 1
ATOM 1523 N N . VAL A 1 201 ? 44.796 -9.927 1.428 1.00 31.89 201 VAL A N 1
ATOM 1524 C CA . VAL A 1 201 ? 44.049 -8.737 0.977 1.00 31.89 201 VAL A CA 1
ATOM 1525 C C . VAL A 1 201 ? 43.241 -9.094 -0.256 1.00 31.89 201 VAL A C 1
ATOM 1527 O O . VAL A 1 201 ? 43.666 -8.939 -1.399 1.00 31.89 201 VAL A O 1
ATOM 1530 N N . ARG A 1 202 ? 42.043 -9.619 -0.020 1.00 31.45 202 ARG A N 1
ATOM 1531 C CA . ARG A 1 202 ? 41.121 -9.969 -1.068 1.00 31.45 202 ARG A CA 1
ATOM 1532 C C . ARG A 1 202 ? 40.466 -8.641 -1.173 1.00 31.45 202 ARG A C 1
ATOM 1534 O O . ARG A 1 202 ? 39.592 -8.324 -0.372 1.00 31.45 202 ARG A O 1
ATOM 1541 N N . ARG A 1 203 ? 41.034 -7.828 -2.072 1.00 29.86 203 ARG A N 1
ATOM 1542 C CA . ARG A 1 203 ? 40.379 -6.677 -2.675 1.00 29.86 203 ARG A CA 1
ATOM 1543 C C . ARG A 1 203 ? 38.908 -7.040 -2.697 1.00 29.86 203 ARG A C 1
ATOM 1545 O O . ARG A 1 203 ? 38.524 -7.912 -3.477 1.00 29.86 203 ARG A O 1
ATOM 1552 N N . SER A 1 204 ? 38.135 -6.499 -1.755 1.00 25.81 204 SER A N 1
ATOM 1553 C CA . SER A 1 204 ? 36.721 -6.814 -1.684 1.00 25.81 204 SER A CA 1
ATOM 1554 C C . SER A 1 204 ? 36.203 -6.562 -3.091 1.00 25.81 204 SER A C 1
ATOM 1556 O O . SER A 1 204 ? 36.475 -5.476 -3.622 1.00 25.81 204 SER A O 1
ATOM 1558 N N . PRO A 1 205 ? 35.486 -7.491 -3.737 1.00 32.88 205 PRO A N 1
ATOM 1559 C CA . PRO A 1 205 ? 34.710 -7.132 -4.903 1.00 32.88 205 PRO A CA 1
ATOM 1560 C C . PRO A 1 205 ? 33.508 -6.311 -4.409 1.00 32.88 205 PRO A C 1
ATOM 1562 O O . PRO A 1 205 ? 32.363 -6.661 -4.622 1.00 32.88 205 PRO A O 1
ATOM 1565 N N . GLY A 1 206 ? 33.779 -5.183 -3.744 1.00 28.64 206 GLY A N 1
ATOM 1566 C CA . GLY A 1 206 ? 32.898 -4.031 -3.622 1.00 28.64 206 GLY A CA 1
ATOM 1567 C C . GLY A 1 206 ? 32.993 -3.179 -4.885 1.00 28.64 206 GLY A C 1
ATOM 1568 O O . GLY A 1 206 ? 32.982 -1.952 -4.826 1.00 28.64 206 GLY A O 1
ATOM 1569 N N . ARG A 1 207 ? 33.147 -3.827 -6.043 1.00 33.66 207 ARG A N 1
ATOM 1570 C CA . ARG A 1 207 ? 32.726 -3.233 -7.301 1.00 33.66 207 ARG A CA 1
ATOM 1571 C C . ARG A 1 207 ? 31.231 -3.459 -7.382 1.00 33.66 207 ARG A C 1
ATOM 1573 O O . ARG A 1 207 ? 30.773 -4.548 -7.061 1.00 33.66 207 ARG A O 1
ATOM 1580 N N . ALA A 1 208 ? 30.492 -2.443 -7.804 1.00 35.75 208 ALA A N 1
ATOM 1581 C CA . ALA A 1 208 ? 29.127 -2.614 -8.266 1.00 35.75 208 ALA A CA 1
ATOM 1582 C C . ALA A 1 208 ? 29.130 -3.683 -9.375 1.00 35.75 208 ALA A C 1
ATOM 1584 O O . ALA A 1 208 ? 29.439 -3.396 -10.527 1.00 35.75 208 ALA A O 1
ATOM 1585 N N . VAL A 1 209 ? 28.895 -4.940 -9.002 1.00 37.44 209 VAL A N 1
ATOM 1586 C CA . VAL A 1 209 ? 28.680 -6.051 -9.923 1.00 37.44 209 VAL A CA 1
ATOM 1587 C C . VAL A 1 209 ? 27.173 -6.216 -9.971 1.00 37.44 209 VAL A C 1
ATOM 1589 O O . VAL A 1 209 ? 26.569 -6.871 -9.126 1.00 37.44 209 VAL A O 1
ATOM 1592 N N . ILE A 1 210 ? 26.560 -5.507 -10.913 1.00 39.06 210 ILE A N 1
ATOM 1593 C CA . ILE A 1 210 ? 25.117 -5.510 -11.110 1.00 39.06 210 ILE A CA 1
ATOM 1594 C C . ILE A 1 210 ? 24.784 -6.758 -11.927 1.00 39.06 210 ILE A C 1
ATOM 1596 O O . ILE A 1 210 ? 25.109 -6.839 -13.107 1.00 39.06 210 ILE A O 1
ATOM 1600 N N . GLY A 1 211 ? 24.138 -7.743 -11.304 1.00 34.41 211 GLY A N 1
ATOM 1601 C CA . GLY A 1 211 ? 23.660 -8.924 -12.020 1.00 34.41 211 GLY A CA 1
ATOM 1602 C C . GLY A 1 211 ? 22.530 -8.588 -13.017 1.00 34.41 211 GLY A C 1
ATOM 1603 O O . GLY A 1 211 ? 21.849 -7.565 -12.864 1.00 34.41 211 GLY A O 1
ATOM 1604 N N . PRO A 1 212 ? 22.233 -9.472 -13.993 1.00 33.62 212 PRO A N 1
ATOM 1605 C CA . PRO A 1 212 ? 21.238 -9.236 -15.055 1.00 33.62 212 PRO A CA 1
ATOM 1606 C C . PRO A 1 212 ? 19.785 -9.032 -14.579 1.00 33.62 212 PRO A C 1
ATOM 1608 O O . PRO A 1 212 ? 18.899 -8.779 -15.389 1.00 33.62 212 PRO A O 1
ATOM 1611 N N . ARG A 1 213 ? 19.506 -9.171 -13.275 1.00 36.31 213 ARG A N 1
ATOM 1612 C CA . ARG A 1 213 ? 18.157 -9.098 -12.680 1.00 36.31 213 ARG A CA 1
ATOM 1613 C C . ARG A 1 213 ? 18.003 -8.061 -11.561 1.00 36.31 213 ARG A C 1
ATOM 1615 O O . ARG A 1 213 ? 16.960 -8.039 -10.919 1.00 36.31 213 ARG A O 1
ATOM 1622 N N . ASP A 1 214 ? 19.006 -7.222 -11.317 1.00 31.50 214 ASP A N 1
ATOM 1623 C CA . ASP A 1 214 ? 18.978 -6.287 -10.188 1.00 31.50 214 ASP A CA 1
ATOM 1624 C C . ASP A 1 214 ? 18.320 -4.939 -10.561 1.00 31.50 214 ASP A C 1
ATOM 1626 O O . ASP A 1 214 ? 18.834 -4.205 -11.413 1.00 31.50 214 ASP A O 1
ATOM 1630 N N . GLN A 1 215 ? 17.167 -4.642 -9.945 1.00 37.59 215 GLN A N 1
ATOM 1631 C CA . GLN A 1 215 ? 16.368 -3.411 -10.093 1.00 37.59 215 GLN A CA 1
ATOM 1632 C C . GLN A 1 215 ? 16.608 -2.401 -8.948 1.00 37.59 215 GLN A C 1
ATOM 1634 O O . GLN A 1 215 ? 15.765 -1.545 -8.697 1.00 37.59 215 GLN A O 1
ATOM 1639 N N . SER A 1 216 ? 17.742 -2.473 -8.244 1.00 44.12 216 SER A N 1
ATOM 1640 C CA . SER A 1 216 ? 18.070 -1.536 -7.159 1.00 44.12 216 SER A CA 1
ATOM 1641 C C . SER A 1 216 ? 18.092 -0.055 -7.597 1.00 44.12 216 SER A C 1
ATOM 1643 O O . SER A 1 216 ? 18.376 0.273 -8.756 1.00 44.12 216 SER A O 1
ATOM 1645 N N . ARG A 1 217 ? 17.857 0.877 -6.652 1.00 44.41 217 ARG A N 1
ATOM 1646 C CA . ARG A 1 217 ? 18.042 2.342 -6.815 1.00 44.41 217 ARG A CA 1
ATOM 1647 C C . ARG A 1 217 ? 19.345 2.716 -7.539 1.00 44.41 217 ARG A C 1
ATOM 1649 O O . ARG A 1 217 ? 19.351 3.602 -8.391 1.00 44.41 217 ARG A O 1
ATOM 1656 N N . SER A 1 218 ? 20.425 1.979 -7.278 1.00 55.00 218 SER A N 1
ATOM 1657 C CA . SER A 1 218 ? 21.735 2.140 -7.927 1.00 55.00 218 SER A CA 1
ATOM 1658 C C . SER A 1 218 ? 21.732 1.760 -9.414 1.00 55.00 218 SER A C 1
ATOM 1660 O O . SER A 1 218 ? 22.410 2.404 -10.211 1.00 55.00 218 SER A O 1
ATOM 1662 N N . GLY A 1 219 ? 20.936 0.766 -9.816 1.00 55.06 219 GLY A N 1
ATOM 1663 C CA . GLY A 1 219 ? 20.748 0.394 -11.220 1.00 55.06 219 GLY A CA 1
ATOM 1664 C C . GLY A 1 219 ? 20.010 1.463 -12.034 1.00 55.06 219 GLY A C 1
ATOM 1665 O O . GLY A 1 219 ? 20.312 1.644 -13.215 1.00 55.06 219 GLY A O 1
ATOM 1666 N N . ARG A 1 220 ? 19.088 2.208 -11.404 1.00 57.50 220 ARG A N 1
ATOM 1667 C CA . ARG A 1 220 ? 18.395 3.359 -12.016 1.00 57.50 220 ARG A CA 1
ATOM 1668 C C . ARG A 1 220 ? 19.344 4.544 -12.226 1.00 57.50 220 ARG A C 1
ATOM 1670 O O . ARG A 1 220 ? 19.400 5.087 -13.329 1.00 57.50 220 ARG A O 1
ATOM 1677 N N . GLU A 1 221 ? 20.129 4.900 -11.207 1.00 67.75 221 GLU A N 1
ATOM 1678 C CA . GLU A 1 221 ? 21.151 5.960 -11.297 1.00 67.75 221 GLU A CA 1
ATOM 1679 C C . GLU A 1 221 ? 22.236 5.627 -12.332 1.00 67.75 221 GLU A C 1
ATOM 1681 O O . GLU A 1 221 ? 22.662 6.496 -13.092 1.00 67.75 221 GLU A O 1
ATOM 1686 N N . TYR A 1 222 ? 22.642 4.358 -12.415 1.00 72.44 222 TYR A N 1
ATOM 1687 C CA . TYR A 1 222 ? 23.611 3.900 -13.404 1.00 72.44 222 TYR A CA 1
ATOM 1688 C C . TYR A 1 222 ? 23.067 3.958 -14.838 1.00 72.44 222 TYR A C 1
ATOM 1690 O O . TYR A 1 222 ? 23.730 4.485 -15.729 1.00 72.44 222 TYR A O 1
ATOM 1698 N N . GLY A 1 223 ? 21.835 3.488 -15.069 1.00 68.25 223 GLY A N 1
ATOM 1699 C CA . GLY A 1 223 ? 21.197 3.567 -16.387 1.00 68.25 223 GLY A CA 1
ATOM 1700 C C . GLY A 1 223 ? 21.048 5.008 -16.886 1.00 68.25 223 GLY A C 1
ATOM 1701 O O . GLY A 1 223 ? 21.265 5.284 -18.068 1.00 68.25 223 GLY A O 1
ATOM 1702 N N . LEU A 1 224 ? 20.755 5.938 -15.975 1.00 69.62 224 LEU A N 1
ATOM 1703 C CA . LEU A 1 224 ? 20.751 7.366 -16.264 1.00 69.62 224 LEU A CA 1
ATOM 1704 C C . LEU A 1 224 ? 22.146 7.903 -16.604 1.00 69.62 224 LEU A C 1
ATOM 1706 O O . LEU A 1 224 ? 22.283 8.631 -17.585 1.00 69.62 224 LEU A O 1
ATOM 1710 N N . ALA A 1 225 ? 23.165 7.562 -15.811 1.00 76.81 225 ALA A N 1
ATOM 1711 C CA . ALA A 1 225 ? 24.541 7.973 -16.078 1.00 76.81 225 ALA A CA 1
ATOM 1712 C C . ALA A 1 225 ? 24.989 7.504 -17.472 1.00 76.81 225 ALA A C 1
ATOM 1714 O O . ALA A 1 225 ? 25.570 8.283 -18.222 1.00 76.81 225 ALA A O 1
ATOM 1715 N N . CYS A 1 226 ? 24.621 6.281 -17.874 1.00 74.88 226 CYS A N 1
ATOM 1716 C CA . CYS A 1 226 ? 24.849 5.795 -19.235 1.00 74.88 226 CYS A CA 1
ATOM 1717 C C . CYS A 1 226 ? 24.074 6.608 -20.287 1.00 74.88 226 CYS A C 1
ATOM 1719 O O . CYS A 1 226 ? 24.591 6.845 -21.372 1.00 74.88 226 CYS A O 1
ATOM 1721 N N . ALA A 1 227 ? 22.841 7.045 -20.012 1.00 68.31 227 ALA A N 1
ATOM 1722 C CA . ALA A 1 227 ? 22.079 7.889 -20.938 1.00 68.31 227 ALA A CA 1
ATOM 1723 C C . ALA A 1 227 ? 22.721 9.276 -21.126 1.00 68.31 227 ALA A C 1
ATOM 1725 O O . ALA A 1 227 ? 22.899 9.712 -22.258 1.00 68.31 227 ALA A O 1
ATOM 1726 N N . MET A 1 228 ? 23.133 9.931 -20.040 1.00 73.44 228 MET A N 1
ATOM 1727 C CA . MET A 1 228 ? 23.823 11.227 -20.081 1.00 73.44 228 MET A CA 1
ATOM 1728 C C . MET A 1 228 ? 25.196 11.129 -20.755 1.00 73.44 228 MET A C 1
ATOM 1730 O O . MET A 1 228 ? 25.540 11.977 -21.573 1.00 73.44 228 MET A O 1
ATOM 1734 N N . ALA A 1 229 ? 25.958 10.066 -20.476 1.00 79.44 229 ALA A N 1
ATOM 1735 C CA . ALA A 1 229 ? 27.233 9.811 -21.142 1.00 79.44 229 ALA A CA 1
ATOM 1736 C C . ALA A 1 229 ? 27.060 9.602 -22.658 1.00 79.44 229 ALA A C 1
ATOM 1738 O O . ALA A 1 229 ? 27.866 10.103 -23.436 1.00 79.44 229 ALA A O 1
ATOM 1739 N N . ARG A 1 230 ? 25.984 8.932 -23.101 1.00 76.62 230 ARG A N 1
ATOM 1740 C CA . ARG A 1 230 ? 25.650 8.810 -24.537 1.00 76.62 230 ARG A CA 1
ATOM 1741 C C . ARG A 1 230 ? 25.299 10.149 -25.186 1.00 76.62 230 ARG A C 1
ATOM 1743 O O . ARG A 1 230 ? 25.567 10.315 -26.366 1.00 76.62 230 ARG A O 1
ATOM 1750 N N . LEU A 1 231 ? 24.719 11.076 -24.426 1.00 70.00 231 LEU A N 1
ATOM 1751 C CA . LEU A 1 231 ? 24.383 12.430 -24.875 1.00 70.00 231 LEU A CA 1
ATOM 1752 C C . LEU A 1 231 ? 25.572 13.408 -24.795 1.00 70.00 231 LEU A C 1
ATOM 1754 O O . LEU A 1 231 ? 25.391 14.597 -25.029 1.00 70.00 231 LEU A O 1
ATOM 1758 N N . GLY A 1 232 ? 26.774 12.938 -24.441 1.00 76.69 232 GLY A N 1
ATOM 1759 C CA . GLY A 1 232 ? 27.983 13.767 -24.420 1.00 76.69 232 GLY A CA 1
ATOM 1760 C C . GLY A 1 232 ? 28.116 14.691 -23.206 1.00 76.69 232 GLY A C 1
ATOM 1761 O O . GLY A 1 232 ? 28.922 15.616 -23.228 1.00 76.69 232 GLY A O 1
ATOM 1762 N N . TYR A 1 233 ? 27.358 14.456 -22.133 1.00 79.69 233 TYR A N 1
ATOM 1763 C CA . TYR A 1 233 ? 27.461 15.271 -20.923 1.00 79.69 233 TYR A CA 1
ATOM 1764 C C . TYR A 1 233 ? 28.852 15.154 -20.295 1.00 79.69 233 TYR A C 1
ATOM 1766 O O . TYR A 1 233 ? 29.398 14.058 -20.173 1.00 79.69 233 TYR A O 1
ATOM 1774 N N . THR A 1 234 ? 29.399 16.267 -19.802 1.00 83.94 234 THR A N 1
ATOM 1775 C CA . THR A 1 234 ? 30.568 16.234 -18.908 1.00 83.94 234 THR A CA 1
ATOM 1776 C C . THR A 1 234 ? 30.181 15.706 -17.526 1.00 83.94 234 THR A C 1
ATOM 1778 O O . THR A 1 234 ? 29.023 15.765 -17.119 1.00 83.94 234 THR A O 1
ATOM 1781 N N . ALA A 1 235 ? 31.163 15.254 -16.741 1.00 82.38 235 ALA A N 1
ATOM 1782 C CA . ALA A 1 235 ? 30.926 14.788 -15.373 1.00 82.38 235 ALA A CA 1
ATOM 1783 C C . ALA A 1 235 ? 30.267 15.856 -14.475 1.00 82.38 235 ALA A C 1
ATOM 1785 O O . ALA A 1 235 ? 29.504 15.524 -13.572 1.00 82.38 235 ALA A O 1
ATOM 1786 N N . THR A 1 236 ? 30.565 17.139 -14.709 1.00 79.88 236 THR A N 1
ATOM 1787 C CA . THR A 1 236 ? 29.963 18.262 -13.974 1.00 79.88 236 THR A CA 1
ATOM 1788 C C . THR A 1 236 ? 28.548 18.553 -14.465 1.00 79.88 236 THR A C 1
ATOM 1790 O O . THR A 1 236 ? 27.647 18.676 -13.645 1.00 79.88 236 THR A O 1
ATOM 1793 N N . GLN A 1 237 ? 28.312 18.578 -15.781 1.00 79.25 237 GLN A N 1
ATOM 1794 C CA . GLN A 1 237 ? 26.960 18.738 -16.328 1.00 79.25 237 GLN A CA 1
ATOM 1795 C C . GLN A 1 237 ? 26.047 17.578 -15.927 1.00 79.25 237 GLN A C 1
ATOM 1797 O O . GLN A 1 237 ? 24.908 17.810 -15.554 1.00 79.25 237 GLN A O 1
ATOM 1802 N N . ALA A 1 238 ? 26.532 16.337 -15.956 1.00 79.06 238 ALA A N 1
ATOM 1803 C CA . ALA A 1 238 ? 25.760 15.168 -15.542 1.00 79.06 238 ALA A CA 1
ATOM 1804 C C . ALA A 1 238 ? 25.451 15.174 -14.035 1.00 79.06 238 ALA A C 1
ATOM 1806 O O . ALA A 1 238 ? 24.372 14.744 -13.632 1.00 79.06 238 ALA A O 1
ATOM 1807 N N . TRP A 1 239 ? 26.363 15.702 -13.211 1.00 77.44 239 TRP A N 1
ATOM 1808 C CA . TRP A 1 239 ? 26.104 15.944 -11.790 1.00 77.44 239 TRP A CA 1
ATOM 1809 C C . TRP A 1 239 ? 25.062 17.055 -11.573 1.00 77.44 239 TRP A C 1
ATOM 1811 O O . TRP A 1 239 ? 24.172 16.890 -10.747 1.00 77.44 239 TRP A O 1
ATOM 1821 N N . ASN A 1 240 ? 25.130 18.144 -12.346 1.00 72.12 240 ASN A N 1
ATOM 1822 C CA . ASN A 1 240 ? 24.278 19.330 -12.185 1.00 72.12 240 ASN A CA 1
ATOM 1823 C C . ASN A 1 240 ? 22.899 19.216 -12.862 1.00 72.12 240 ASN A C 1
ATOM 1825 O O . ASN A 1 240 ? 21.946 19.832 -12.402 1.00 72.12 240 ASN A O 1
ATOM 1829 N N . HIS A 1 241 ? 22.756 18.425 -13.934 1.00 65.81 241 HIS A N 1
ATOM 1830 C CA . HIS A 1 241 ? 21.497 18.251 -14.680 1.00 65.81 241 HIS A CA 1
ATOM 1831 C C . HIS A 1 241 ? 20.389 17.635 -13.811 1.00 65.81 241 HIS A C 1
ATOM 1833 O O . HIS A 1 241 ? 19.208 17.667 -14.156 1.00 65.81 241 HIS A O 1
ATOM 1839 N N . ARG A 1 242 ? 20.729 17.046 -12.669 1.00 52.22 242 ARG A N 1
ATOM 1840 C CA . ARG A 1 242 ? 19.737 16.574 -11.717 1.00 52.22 242 ARG A CA 1
ATOM 1841 C C . ARG A 1 242 ? 20.096 17.075 -10.340 1.00 52.22 242 ARG A C 1
ATOM 1843 O O . ARG A 1 242 ? 21.087 16.640 -9.768 1.00 52.22 242 ARG A O 1
ATOM 1850 N N . GLY A 1 243 ? 19.213 17.877 -9.760 1.00 49.19 243 GLY A N 1
ATOM 1851 C CA . GLY A 1 243 ? 19.041 17.854 -8.317 1.00 49.19 243 GLY A CA 1
ATOM 1852 C C . GLY A 1 243 ? 18.755 16.412 -7.898 1.00 49.19 243 GLY A C 1
ATOM 1853 O O . GLY A 1 243 ? 17.620 15.947 -7.970 1.00 49.19 243 GLY A O 1
ATOM 1854 N N . PHE A 1 244 ? 19.788 15.659 -7.522 1.00 54.38 244 PHE A N 1
ATOM 1855 C CA . PHE A 1 244 ? 19.635 14.352 -6.899 1.00 54.38 244 PHE A CA 1
ATOM 1856 C C . PHE A 1 244 ? 19.096 14.583 -5.482 1.00 54.38 244 PHE A C 1
ATOM 1858 O O . PHE A 1 244 ? 19.817 14.423 -4.509 1.00 54.38 244 PHE A O 1
ATOM 1865 N N . ALA A 1 245 ? 17.838 14.996 -5.345 1.00 43.28 245 ALA A N 1
ATOM 1866 C CA . ALA A 1 245 ? 17.281 15.370 -4.047 1.00 43.28 245 ALA A CA 1
ATOM 1867 C C . ALA A 1 245 ? 17.137 14.170 -3.081 1.00 43.28 245 ALA A C 1
ATOM 1869 O O . ALA A 1 245 ? 16.985 14.376 -1.885 1.00 43.28 245 ALA A O 1
ATOM 1870 N N . ALA A 1 246 ? 17.245 12.914 -3.554 1.00 47.38 246 ALA A N 1
ATOM 1871 C CA . ALA A 1 246 ? 17.055 11.724 -2.704 1.00 47.38 246 ALA A CA 1
ATOM 1872 C C . ALA A 1 246 ? 17.862 10.454 -3.100 1.00 47.38 246 ALA A C 1
ATOM 1874 O O . ALA A 1 246 ? 17.495 9.334 -2.734 1.00 47.38 246 ALA A O 1
ATOM 1875 N N . GLY A 1 247 ? 18.954 10.583 -3.870 1.00 53.47 247 GLY A N 1
ATOM 1876 C CA . GLY A 1 247 ? 19.744 9.440 -4.379 1.00 53.47 247 GLY A CA 1
ATOM 1877 C C . GLY A 1 247 ? 20.921 9.000 -3.487 1.00 53.47 247 GLY A C 1
ATOM 1878 O O . GLY A 1 247 ? 21.489 9.809 -2.751 1.00 53.47 247 GLY A O 1
ATOM 1879 N N . LYS A 1 248 ? 21.382 7.739 -3.597 1.00 54.59 248 LYS A N 1
ATOM 1880 C CA . LYS A 1 248 ? 22.563 7.228 -2.841 1.00 54.59 248 LYS A CA 1
ATOM 1881 C C . LYS A 1 248 ? 23.823 8.034 -3.175 1.00 54.59 248 LYS A C 1
ATOM 1883 O O . LYS A 1 248 ? 24.695 8.240 -2.326 1.00 54.59 248 LYS A O 1
ATOM 1888 N N . SER A 1 249 ? 23.877 8.525 -4.407 1.00 64.38 249 SER A N 1
ATOM 1889 C CA . SER A 1 249 ? 24.930 9.381 -4.947 1.00 64.38 249 SER A CA 1
ATOM 1890 C C . SER A 1 249 ? 24.936 10.791 -4.368 1.00 64.38 249 SER A C 1
ATOM 1892 O O . SER A 1 249 ? 26.012 11.310 -4.081 1.00 64.38 249 SER A O 1
ATOM 1894 N N . ALA A 1 250 ? 23.761 11.365 -4.101 1.00 63.53 250 ALA A N 1
ATOM 1895 C CA . ALA A 1 250 ? 23.636 12.656 -3.425 1.00 63.53 250 ALA A CA 1
ATOM 1896 C C . ALA A 1 250 ? 24.207 12.590 -2.008 1.00 63.53 250 ALA A C 1
ATOM 1898 O O . ALA A 1 250 ? 25.032 13.406 -1.619 1.00 63.53 250 ALA A O 1
ATOM 1899 N N . GLN A 1 251 ? 23.866 11.527 -1.274 1.00 58.78 251 GLN A N 1
ATOM 1900 C CA . GLN A 1 251 ? 24.343 11.330 0.092 1.00 58.78 251 GLN A CA 1
ATOM 1901 C C . GLN A 1 251 ? 25.853 11.051 0.159 1.00 58.78 251 GLN A C 1
ATOM 1903 O O . GLN A 1 251 ? 26.503 11.355 1.155 1.00 58.78 251 GLN A O 1
ATOM 1908 N N . ARG A 1 252 ? 26.422 10.365 -0.844 1.00 61.81 252 ARG A N 1
ATOM 1909 C CA . ARG A 1 252 ? 27.849 9.990 -0.882 1.00 61.81 252 ARG A CA 1
ATOM 1910 C C . ARG A 1 252 ? 28.749 11.082 -1.467 1.00 61.81 252 ARG A C 1
ATOM 1912 O O . ARG A 1 252 ? 29.963 10.980 -1.294 1.00 61.81 252 ARG A O 1
ATOM 1919 N N . GLY A 1 253 ? 28.167 12.108 -2.081 1.00 64.06 253 GLY A N 1
ATOM 1920 C CA . GLY A 1 253 ? 28.877 13.240 -2.658 1.00 64.06 253 GLY A CA 1
ATOM 1921 C C . GLY A 1 253 ? 29.432 12.968 -4.057 1.00 64.06 253 GLY A C 1
ATOM 1922 O O . GLY A 1 253 ? 29.603 11.823 -4.497 1.00 64.06 253 GLY A O 1
ATOM 1923 N N . GLN A 1 254 ? 29.749 14.059 -4.753 1.00 75.69 254 GLN A N 1
ATOM 1924 C CA . GLN A 1 254 ? 30.149 14.065 -6.160 1.00 75.69 254 GLN A CA 1
ATOM 1925 C C . GLN A 1 254 ? 31.372 13.182 -6.442 1.00 75.69 254 GLN A C 1
ATOM 1927 O O . GLN A 1 254 ? 31.401 12.468 -7.446 1.00 75.69 254 GLN A O 1
ATOM 1932 N N . ARG A 1 255 ? 32.372 13.168 -5.547 1.00 72.38 255 ARG A N 1
ATOM 1933 C CA . ARG A 1 255 ? 33.576 12.330 -5.704 1.00 72.38 255 ARG A CA 1
ATOM 1934 C C . ARG A 1 255 ? 33.250 10.838 -5.741 1.00 72.38 255 ARG A C 1
ATOM 1936 O O . ARG A 1 255 ? 33.806 10.101 -6.556 1.00 72.38 255 ARG A O 1
ATOM 1943 N N . TRP A 1 256 ? 32.350 10.379 -4.874 1.00 78.19 256 TRP A N 1
ATOM 1944 C CA . TRP A 1 256 ? 31.933 8.979 -4.855 1.00 78.19 256 TRP A CA 1
ATOM 1945 C C . TRP A 1 256 ? 31.158 8.627 -6.128 1.00 78.19 256 TRP A C 1
ATOM 1947 O O . TRP A 1 256 ? 31.480 7.634 -6.780 1.00 78.19 256 TRP A O 1
ATOM 1957 N N . TRP A 1 257 ? 30.198 9.467 -6.523 1.00 80.12 257 TRP A N 1
ATOM 1958 C CA . TRP A 1 257 ? 29.407 9.258 -7.739 1.00 80.12 257 TRP A CA 1
ATOM 1959 C C . TRP A 1 257 ? 30.285 9.199 -8.992 1.00 80.12 257 TRP A C 1
ATOM 1961 O O . TRP A 1 257 ? 30.180 8.258 -9.783 1.00 80.12 257 TRP A O 1
ATOM 1971 N N . ARG A 1 258 ? 31.225 10.144 -9.127 1.00 82.94 258 ARG A N 1
ATOM 1972 C CA . ARG A 1 258 ? 32.174 10.173 -10.245 1.00 82.94 258 ARG A CA 1
ATOM 1973 C C . ARG A 1 258 ? 32.962 8.868 -10.355 1.00 82.94 258 ARG A C 1
ATOM 1975 O O . ARG A 1 258 ? 33.090 8.298 -11.436 1.00 82.94 258 ARG A O 1
ATOM 1982 N N . ARG A 1 259 ? 33.446 8.355 -9.221 1.00 76.50 259 ARG A N 1
ATOM 1983 C CA . ARG A 1 259 ? 34.265 7.139 -9.173 1.00 76.50 259 ARG A CA 1
ATOM 1984 C C . ARG A 1 259 ? 33.476 5.849 -9.400 1.00 76.50 259 ARG A C 1
ATOM 1986 O O . ARG A 1 259 ? 34.002 4.941 -10.034 1.00 76.50 259 ARG A O 1
ATOM 1993 N N . TYR A 1 260 ? 32.274 5.721 -8.845 1.00 73.94 260 TYR A N 1
ATOM 1994 C CA . TYR A 1 260 ? 31.576 4.429 -8.784 1.00 73.94 260 TYR A CA 1
ATOM 1995 C C . TYR A 1 260 ? 30.378 4.305 -9.729 1.00 73.94 260 TYR A C 1
ATOM 1997 O O . TYR A 1 260 ? 29.897 3.192 -9.924 1.00 73.94 260 TYR A O 1
ATOM 2005 N N . LEU A 1 261 ? 29.927 5.401 -10.343 1.00 75.81 261 LEU A N 1
ATOM 2006 C CA . LEU A 1 261 ? 28.807 5.405 -11.290 1.00 75.81 261 LEU A CA 1
ATOM 2007 C C . LEU A 1 261 ? 29.187 6.049 -12.619 1.00 75.81 261 LEU A C 1
ATOM 2009 O O . LEU A 1 261 ? 29.067 5.400 -13.655 1.00 75.81 261 LEU A O 1
ATOM 2013 N N . TRP A 1 262 ? 29.705 7.278 -12.593 1.00 86.44 262 TRP A N 1
ATOM 2014 C CA . TRP A 1 262 ? 30.007 8.019 -13.819 1.00 86.44 262 TRP A CA 1
ATOM 2015 C C . TRP A 1 262 ? 31.147 7.392 -14.631 1.00 86.44 262 TRP A C 1
ATOM 2017 O O . TRP A 1 262 ? 30.958 7.070 -15.799 1.00 86.44 262 TRP A O 1
ATOM 2027 N N . MET A 1 263 ? 32.306 7.129 -14.017 1.00 88.12 263 MET A N 1
ATOM 2028 C CA . MET A 1 263 ? 33.435 6.487 -14.704 1.00 88.12 263 MET A CA 1
ATOM 2029 C C . MET A 1 263 ? 33.063 5.100 -15.281 1.00 88.12 263 MET A C 1
ATOM 2031 O O . MET A 1 263 ? 33.362 4.848 -16.453 1.00 88.12 263 MET A O 1
ATOM 2035 N N . PRO A 1 264 ? 32.375 4.197 -14.546 1.00 85.62 264 PRO A N 1
ATOM 2036 C CA . PRO A 1 264 ? 31.887 2.942 -15.120 1.00 85.62 264 PRO A CA 1
ATOM 2037 C C . PRO A 1 264 ? 30.866 3.118 -16.251 1.00 85.62 264 PRO A C 1
ATOM 2039 O O . PRO A 1 264 ? 30.868 2.327 -17.195 1.00 85.62 264 PRO A O 1
ATOM 2042 N N . ALA A 1 265 ? 30.002 4.136 -16.181 1.00 82.56 265 ALA A N 1
ATOM 2043 C CA . ALA A 1 265 ? 29.026 4.432 -17.228 1.00 82.56 265 ALA A CA 1
ATOM 2044 C C . ALA A 1 265 ? 29.718 4.905 -18.512 1.00 82.56 265 ALA A C 1
ATOM 2046 O O . ALA A 1 265 ? 29.459 4.359 -19.580 1.00 82.56 265 ALA A O 1
ATOM 2047 N N . VAL A 1 266 ? 30.670 5.836 -18.400 1.00 87.38 266 VAL A N 1
ATOM 2048 C CA . VAL A 1 266 ? 31.498 6.304 -19.524 1.00 87.38 266 VAL A CA 1
ATOM 2049 C C . VAL A 1 266 ? 32.285 5.150 -20.148 1.00 87.38 266 VAL A C 1
ATOM 2051 O O . VAL A 1 266 ? 32.334 5.033 -21.368 1.00 87.38 266 VAL A O 1
ATOM 2054 N N . THR A 1 267 ? 32.832 4.248 -19.325 1.00 86.88 267 THR A N 1
ATOM 2055 C CA . THR A 1 267 ? 33.537 3.051 -19.816 1.00 86.88 267 THR A CA 1
ATOM 2056 C C . THR A 1 267 ? 32.605 2.123 -20.600 1.00 86.88 267 THR A C 1
ATOM 2058 O O . THR A 1 267 ? 32.976 1.599 -21.646 1.00 86.88 267 THR A O 1
ATOM 2061 N N . THR A 1 268 ? 31.375 1.943 -20.119 1.00 81.50 268 THR A N 1
ATOM 2062 C CA . THR A 1 268 ? 30.383 1.077 -20.774 1.00 81.50 268 THR A CA 1
ATOM 2063 C C . THR A 1 268 ? 29.907 1.671 -22.090 1.00 81.50 268 THR A C 1
ATOM 2065 O O . THR A 1 268 ? 29.837 0.972 -23.093 1.00 81.50 268 THR A O 1
ATOM 2068 N N . VAL A 1 269 ? 29.669 2.981 -22.122 1.00 80.50 269 VAL A N 1
ATOM 2069 C CA . VAL A 1 269 ? 29.322 3.697 -23.354 1.00 80.50 269 VAL A CA 1
ATOM 2070 C C . VAL A 1 269 ? 30.472 3.666 -24.363 1.00 80.50 269 VAL A C 1
ATOM 2072 O O . VAL A 1 269 ? 30.222 3.494 -25.551 1.00 80.50 269 VAL A O 1
ATOM 2075 N N . ALA A 1 270 ? 31.727 3.760 -23.918 1.00 83.12 270 ALA A N 1
ATOM 2076 C CA . ALA A 1 270 ? 32.882 3.610 -24.803 1.00 83.12 270 ALA A CA 1
ATOM 2077 C C . ALA A 1 270 ? 32.940 2.207 -25.439 1.00 83.12 270 ALA A C 1
ATOM 2079 O O . ALA A 1 270 ? 33.192 2.094 -26.637 1.00 83.12 270 ALA A O 1
ATOM 2080 N N . ALA A 1 271 ? 32.629 1.152 -24.676 1.00 80.44 271 ALA A N 1
ATOM 2081 C CA . ALA A 1 271 ? 32.560 -0.215 -25.198 1.00 80.44 271 ALA A CA 1
ATOM 2082 C C . ALA A 1 271 ? 31.403 -0.394 -26.196 1.00 80.44 271 ALA A C 1
ATOM 2084 O O . ALA A 1 271 ? 31.571 -1.022 -27.237 1.00 80.44 271 ALA A O 1
ATOM 2085 N N . GLU A 1 272 ? 30.239 0.207 -25.923 1.00 74.94 272 GLU A N 1
ATOM 2086 C CA . GLU A 1 272 ? 29.098 0.234 -26.852 1.00 74.94 272 GLU A CA 1
ATOM 2087 C C . GLU A 1 272 ? 29.413 0.954 -28.170 1.00 74.94 272 GLU A C 1
ATOM 2089 O O . GLU A 1 272 ? 28.851 0.610 -29.210 1.00 74.94 272 GLU A O 1
ATOM 2094 N N . GLN A 1 273 ? 30.288 1.959 -28.124 1.00 76.88 273 GLN A N 1
ATOM 2095 C CA . GLN A 1 273 ? 30.733 2.734 -29.283 1.00 76.88 273 GLN A CA 1
ATOM 2096 C C . GLN A 1 273 ? 31.885 2.065 -30.048 1.00 76.88 273 GLN A C 1
ATOM 2098 O O . GLN A 1 273 ? 32.324 2.610 -31.055 1.00 76.88 273 GLN A O 1
ATOM 2103 N N . GLY A 1 274 ? 32.379 0.909 -29.589 1.00 79.62 274 GLY A N 1
ATOM 2104 C CA . GLY A 1 274 ? 33.518 0.228 -30.208 1.00 79.62 274 GLY A CA 1
ATOM 2105 C C . GLY A 1 274 ? 34.843 0.983 -30.059 1.00 79.62 274 GLY A C 1
ATOM 2106 O O . GLY A 1 274 ? 35.718 0.836 -30.906 1.00 79.62 274 GLY A O 1
ATOM 2107 N N . ALA A 1 275 ? 34.991 1.811 -29.019 1.00 84.94 275 ALA A N 1
ATOM 2108 C CA . ALA A 1 275 ? 36.235 2.530 -28.753 1.00 84.94 275 ALA A CA 1
ATOM 2109 C C . ALA A 1 275 ? 37.397 1.565 -28.457 1.00 84.94 275 ALA A C 1
ATOM 2111 O O . ALA A 1 275 ? 37.187 0.442 -27.989 1.00 84.94 275 ALA A O 1
ATOM 2112 N N . THR A 1 276 ? 38.637 2.010 -28.675 1.00 91.00 276 THR A N 1
ATOM 2113 C CA . THR A 1 276 ? 39.807 1.232 -28.252 1.00 91.00 276 THR A CA 1
ATOM 2114 C C . THR A 1 276 ? 39.925 1.223 -26.725 1.00 91.00 276 THR A C 1
ATOM 2116 O O . THR A 1 276 ? 39.404 2.103 -26.033 1.00 91.00 276 THR A O 1
ATOM 2119 N N . ALA A 1 277 ? 40.641 0.239 -26.173 1.00 88.19 277 ALA A N 1
ATOM 2120 C CA . ALA A 1 277 ? 40.902 0.186 -24.733 1.00 88.19 277 ALA A CA 1
ATOM 2121 C C . ALA A 1 277 ? 41.654 1.435 -24.232 1.00 88.19 277 ALA A C 1
ATOM 2123 O O . ALA A 1 277 ? 41.430 1.869 -23.104 1.00 88.19 277 ALA A O 1
ATOM 2124 N N . GLU A 1 278 ? 42.513 2.030 -25.069 1.00 88.06 278 GLU A N 1
ATOM 2125 C CA . GLU A 1 278 ? 43.233 3.264 -24.742 1.00 88.06 278 GLU A CA 1
ATOM 2126 C C . GLU A 1 278 ? 42.280 4.461 -24.671 1.00 88.06 278 GLU A C 1
ATOM 2128 O O . GLU A 1 278 ? 42.250 5.169 -23.665 1.00 88.06 278 GLU A O 1
ATOM 2133 N N . ASP A 1 279 ? 41.426 4.636 -25.681 1.00 87.50 279 ASP A N 1
ATOM 2134 C CA . ASP A 1 279 ? 40.448 5.728 -25.710 1.00 87.50 279 ASP A CA 1
ATOM 2135 C C . ASP A 1 279 ? 39.457 5.622 -24.549 1.00 87.50 279 ASP A C 1
ATOM 2137 O O . ASP A 1 279 ? 39.117 6.612 -23.896 1.00 87.50 279 ASP A O 1
ATOM 2141 N N . ALA A 1 280 ? 38.996 4.405 -24.257 1.00 86.94 280 ALA A N 1
ATOM 2142 C CA . ALA A 1 280 ? 38.106 4.145 -23.138 1.00 86.94 280 ALA A CA 1
ATOM 2143 C C . ALA A 1 280 ? 38.789 4.425 -21.789 1.00 86.94 280 ALA A C 1
ATOM 2145 O O . ALA A 1 280 ? 38.147 4.965 -20.882 1.00 86.94 280 ALA A O 1
ATOM 2146 N N . TRP A 1 281 ? 40.085 4.122 -21.663 1.00 90.81 281 TRP A N 1
ATOM 2147 C CA . TRP A 1 281 ? 40.874 4.426 -20.471 1.00 90.81 281 TRP A CA 1
ATOM 2148 C C . TRP A 1 281 ? 41.067 5.934 -20.279 1.00 90.81 281 TRP A C 1
ATOM 2150 O O . TRP A 1 281 ? 40.863 6.437 -19.174 1.00 90.81 281 TRP A O 1
ATOM 2160 N N . GLN A 1 282 ? 41.376 6.681 -21.341 1.00 88.19 282 GLN A N 1
ATOM 2161 C CA . GLN A 1 282 ? 41.472 8.145 -21.288 1.00 88.19 282 GLN A CA 1
ATOM 2162 C C . GLN A 1 282 ? 40.143 8.776 -20.861 1.00 88.19 282 GLN A C 1
ATOM 2164 O O . GLN A 1 282 ? 40.095 9.544 -19.899 1.00 88.19 282 GLN A O 1
ATOM 2169 N N . ARG A 1 283 ? 39.030 8.358 -21.477 1.00 88.44 283 ARG A N 1
ATOM 2170 C CA . ARG A 1 283 ? 37.681 8.809 -21.094 1.00 88.44 283 ARG A CA 1
ATOM 2171 C C . ARG A 1 283 ? 37.353 8.480 -19.635 1.00 88.44 283 ARG A C 1
ATOM 2173 O O . ARG A 1 283 ? 36.751 9.299 -18.941 1.00 88.44 283 ARG A O 1
ATOM 2180 N N . ALA A 1 284 ? 37.760 7.307 -19.145 1.00 86.62 284 ALA A N 1
ATOM 2181 C CA . ALA A 1 284 ? 37.577 6.914 -17.751 1.00 86.62 284 ALA A CA 1
ATOM 2182 C C . ALA A 1 284 ? 38.410 7.775 -16.783 1.00 86.62 284 ALA A C 1
ATOM 2184 O O . ALA A 1 284 ? 37.903 8.158 -15.728 1.00 86.62 284 ALA A O 1
ATOM 2185 N N . GLN A 1 285 ? 39.648 8.125 -17.142 1.00 85.88 285 GLN A N 1
ATOM 2186 C CA . GLN A 1 285 ? 40.494 9.023 -16.350 1.00 85.88 285 GLN A CA 1
ATOM 2187 C C . GLN A 1 285 ? 39.899 10.432 -16.266 1.00 85.88 285 GLN A C 1
ATOM 2189 O O . GLN A 1 285 ? 39.787 10.975 -15.168 1.00 85.88 285 GLN A O 1
ATOM 2194 N N . THR A 1 286 ? 39.428 10.991 -17.385 1.00 83.81 286 THR A N 1
ATOM 2195 C CA . THR A 1 286 ? 38.743 12.295 -17.406 1.00 83.81 286 THR A CA 1
ATOM 2196 C C . THR A 1 286 ? 37.433 12.274 -16.612 1.00 83.81 286 THR A C 1
ATOM 2198 O O . THR A 1 286 ? 37.061 13.260 -15.976 1.00 83.81 286 THR A O 1
ATOM 2201 N N . ALA A 1 287 ? 36.724 11.143 -16.613 1.00 84.12 287 ALA A N 1
ATOM 2202 C CA . ALA A 1 287 ? 35.494 10.951 -15.849 1.00 84.12 287 ALA A CA 1
ATOM 2203 C C . ALA A 1 287 ? 35.729 10.770 -14.332 1.00 84.12 287 ALA A C 1
ATOM 2205 O O . ALA A 1 287 ? 34.795 10.938 -13.540 1.00 84.12 287 ALA A O 1
ATOM 2206 N N . ALA A 1 288 ? 36.946 10.422 -13.906 1.00 79.50 288 ALA A N 1
ATOM 2207 C CA . ALA A 1 288 ? 37.275 10.183 -12.507 1.00 79.50 288 ALA A CA 1
ATOM 2208 C C . ALA A 1 288 ? 37.425 11.497 -11.696 1.00 79.50 288 ALA A C 1
ATOM 2210 O O . ALA A 1 288 ? 37.625 12.577 -12.254 1.00 79.50 288 ALA A O 1
ATOM 2211 N N . PRO A 1 289 ? 37.309 11.457 -10.353 1.00 73.94 289 PRO A N 1
ATOM 2212 C CA . PRO A 1 289 ? 37.606 12.617 -9.510 1.00 73.94 289 PRO A CA 1
ATOM 2213 C C . PRO A 1 289 ? 39.105 12.957 -9.526 1.00 73.94 289 PRO A C 1
ATOM 2215 O O . PRO A 1 289 ? 39.946 12.052 -9.554 1.00 73.94 289 PRO A O 1
ATOM 2218 N N . SER A 1 290 ? 39.440 14.246 -9.412 1.00 64.69 290 SER A N 1
ATOM 2219 C CA . SER A 1 290 ? 40.823 14.710 -9.255 1.00 64.69 290 SER A CA 1
ATOM 2220 C C . SER A 1 290 ? 41.475 14.096 -8.007 1.00 64.69 290 SER A C 1
ATOM 2222 O O . SER A 1 290 ? 40.839 13.906 -6.969 1.00 64.69 290 SER A O 1
ATOM 2224 N N . GLY A 1 291 ? 42.754 13.717 -8.109 1.00 56.78 291 GLY A N 1
ATOM 2225 C CA . GLY A 1 291 ? 43.508 13.158 -6.981 1.00 56.78 291 GLY A CA 1
ATOM 2226 C C . GLY A 1 291 ? 43.156 11.713 -6.599 1.00 56.78 291 GLY A C 1
ATOM 2227 O O . GLY A 1 291 ? 43.547 11.254 -5.524 1.00 56.78 291 GLY A O 1
ATOM 2228 N N . CYS A 1 292 ? 42.456 10.954 -7.451 1.00 60.12 292 CYS A N 1
ATOM 2229 C CA . CYS A 1 292 ? 42.168 9.539 -7.210 1.00 60.12 292 CYS A CA 1
ATOM 2230 C C . CYS A 1 292 ? 43.427 8.653 -7.384 1.00 60.12 292 CYS A C 1
ATOM 2232 O O . CYS A 1 292 ? 43.493 7.819 -8.284 1.00 60.12 292 CYS A O 1
ATOM 2234 N N . ARG A 1 293 ? 44.406 8.780 -6.470 1.00 51.22 293 ARG A N 1
ATOM 2235 C CA . ARG A 1 293 ? 45.743 8.130 -6.476 1.00 51.22 293 ARG A CA 1
ATOM 2236 C C . ARG A 1 293 ? 45.745 6.590 -6.551 1.00 51.22 293 ARG A C 1
ATOM 2238 O O . ARG A 1 293 ? 46.803 5.983 -6.623 1.00 51.22 293 ARG A O 1
ATOM 2245 N N . ARG A 1 294 ? 44.577 5.939 -6.483 1.00 53.47 294 ARG A N 1
ATOM 2246 C CA . ARG A 1 294 ? 44.410 4.470 -6.496 1.00 53.47 294 ARG A CA 1
ATOM 2247 C C . ARG A 1 294 ? 43.702 3.926 -7.745 1.00 53.47 294 ARG A C 1
ATOM 2249 O O . ARG A 1 294 ? 43.375 2.741 -7.765 1.00 53.47 294 ARG A O 1
ATOM 2256 N N . LEU A 1 295 ? 43.383 4.757 -8.740 1.00 65.00 295 LEU A N 1
ATOM 2257 C CA . LEU A 1 295 ? 42.806 4.278 -9.999 1.00 65.00 295 LEU A CA 1
ATOM 2258 C C . LEU A 1 295 ? 43.945 3.878 -10.948 1.00 65.00 295 LEU A C 1
ATOM 2260 O O . LEU A 1 295 ? 44.555 4.736 -11.569 1.00 65.00 295 LEU A O 1
ATOM 2264 N N . THR A 1 296 ? 44.247 2.582 -11.029 1.00 79.69 296 THR A N 1
ATOM 2265 C CA . THR A 1 296 ? 45.255 2.042 -11.956 1.00 79.69 296 THR A CA 1
ATOM 2266 C C . THR A 1 296 ? 44.592 1.442 -13.193 1.00 79.69 296 THR A C 1
ATOM 2268 O O . THR A 1 296 ? 43.452 0.967 -13.115 1.00 79.69 296 THR A O 1
ATOM 2271 N N . ARG A 1 297 ? 45.3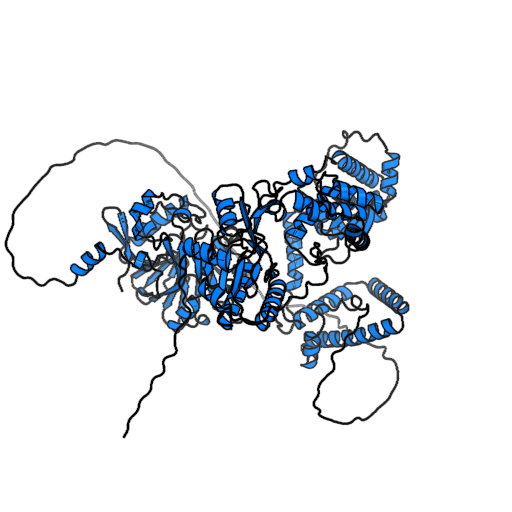21 1.422 -14.316 1.00 80.12 297 ARG A N 1
ATOM 2272 C CA . ARG A 1 297 ? 44.871 0.820 -15.580 1.00 80.12 297 ARG A CA 1
ATOM 2273 C C . ARG A 1 297 ? 44.471 -0.644 -15.394 1.00 80.12 297 ARG A C 1
ATOM 2275 O O . ARG A 1 297 ? 43.345 -1.011 -15.711 1.00 80.12 297 ARG A O 1
ATOM 2282 N N . ASP A 1 298 ? 45.319 -1.431 -14.735 1.00 74.88 298 ASP A N 1
ATOM 2283 C CA . ASP A 1 298 ? 45.047 -2.844 -14.420 1.00 74.88 298 ASP A CA 1
ATOM 2284 C C . ASP A 1 298 ? 43.819 -3.017 -13.527 1.00 74.88 298 ASP A C 1
ATOM 2286 O O . ASP A 1 298 ? 43.046 -3.967 -13.653 1.00 74.88 298 ASP A O 1
ATOM 2290 N N . GLY A 1 299 ? 43.609 -2.067 -12.610 1.00 68.94 299 GLY A N 1
ATOM 2291 C CA . GLY A 1 299 ? 42.410 -2.020 -11.796 1.00 68.94 299 GLY A CA 1
ATOM 2292 C C . GLY A 1 299 ? 41.176 -1.885 -12.679 1.00 68.94 299 GLY A C 1
ATOM 2293 O O . GLY A 1 299 ? 40.221 -2.639 -12.509 1.00 68.94 299 GLY A O 1
ATOM 2294 N N . TRP A 1 300 ? 41.170 -0.943 -13.620 1.00 84.31 300 TRP A N 1
ATOM 2295 C CA . TRP A 1 300 ? 40.056 -0.655 -14.529 1.00 84.31 300 TRP A CA 1
ATOM 2296 C C . TRP A 1 300 ? 39.822 -1.723 -15.610 1.00 84.31 300 TRP A C 1
ATOM 2298 O O . TRP A 1 300 ? 38.661 -2.001 -15.897 1.00 84.31 300 TRP A O 1
ATOM 2308 N N . GLN A 1 301 ? 40.865 -2.387 -16.108 1.00 83.25 301 GLN A N 1
ATOM 2309 C CA . GLN A 1 301 ? 40.830 -3.339 -17.229 1.00 83.25 301 GLN A CA 1
ATOM 2310 C C . GLN A 1 301 ? 39.705 -4.389 -17.137 1.00 83.25 301 GLN A C 1
ATOM 2312 O O . GLN A 1 301 ? 38.923 -4.561 -18.068 1.00 83.25 301 GLN A O 1
ATOM 2317 N N . GLY A 1 302 ? 39.516 -5.021 -15.975 1.00 74.94 302 GLY A N 1
ATOM 2318 C CA . GLY A 1 302 ? 38.445 -6.016 -15.818 1.00 74.94 302 GLY A CA 1
ATOM 2319 C C . GLY A 1 302 ? 37.017 -5.442 -15.888 1.00 74.94 302 GLY A C 1
ATOM 2320 O O . GLY A 1 302 ? 36.055 -6.196 -15.985 1.00 74.94 302 GLY A O 1
ATOM 2321 N N . LEU A 1 303 ? 36.836 -4.123 -15.768 1.00 76.12 303 LEU A N 1
ATOM 2322 C CA . LEU A 1 303 ? 35.557 -3.449 -16.025 1.00 76.12 303 LEU A CA 1
ATOM 2323 C C . LEU A 1 303 ? 35.344 -3.222 -17.527 1.00 76.12 303 LEU A C 1
ATOM 2325 O O . LEU A 1 303 ? 34.225 -3.403 -17.998 1.00 76.12 303 LEU A O 1
ATOM 2329 N N . TRP A 1 304 ? 36.410 -2.889 -18.255 1.00 85.50 304 TRP A N 1
ATOM 2330 C CA . TRP A 1 304 ? 36.410 -2.739 -19.709 1.00 85.50 304 TRP A CA 1
ATOM 2331 C C . TRP A 1 304 ? 36.055 -4.045 -20.429 1.00 85.50 304 TRP A C 1
ATOM 2333 O O . TRP A 1 304 ? 35.117 -4.075 -21.218 1.00 85.50 304 TRP A O 1
ATOM 2343 N N . GLU A 1 305 ? 36.720 -5.148 -20.091 1.00 81.56 305 GLU A N 1
ATOM 2344 C CA . GLU A 1 305 ? 36.497 -6.450 -20.743 1.00 81.56 305 GLU A CA 1
ATOM 2345 C C . GLU A 1 305 ? 35.055 -6.946 -20.597 1.00 81.56 305 GLU A C 1
ATOM 2347 O O . GLU A 1 305 ? 34.462 -7.459 -21.545 1.00 81.56 305 GLU A O 1
ATOM 2352 N N . ARG A 1 306 ? 34.449 -6.732 -19.422 1.00 70.12 306 ARG A N 1
ATOM 2353 C CA . ARG A 1 306 ? 33.030 -7.044 -19.203 1.00 70.12 306 ARG A CA 1
ATOM 2354 C C . ARG A 1 306 ? 32.112 -6.146 -20.019 1.00 70.12 306 ARG A C 1
ATOM 2356 O O . ARG A 1 306 ? 31.170 -6.646 -20.622 1.00 70.12 306 ARG A O 1
ATOM 2363 N N . ALA A 1 307 ? 32.394 -4.845 -20.059 1.00 74.44 307 ALA A N 1
ATOM 2364 C CA . ALA A 1 307 ? 31.603 -3.910 -20.850 1.00 74.44 307 ALA A CA 1
ATOM 2365 C C . ALA A 1 307 ? 31.617 -4.274 -22.345 1.00 74.44 307 ALA A C 1
ATOM 2367 O O . ALA A 1 307 ? 30.577 -4.209 -22.994 1.00 74.44 307 ALA A O 1
ATOM 2368 N N . VAL A 1 308 ? 32.760 -4.723 -22.873 1.00 76.62 308 VAL A N 1
ATOM 2369 C CA . VAL A 1 308 ? 32.890 -5.215 -24.255 1.00 76.62 308 VAL A CA 1
ATOM 2370 C C . VAL A 1 308 ? 32.134 -6.531 -24.463 1.00 76.62 308 VAL A C 1
ATOM 2372 O O . VAL A 1 308 ? 31.443 -6.687 -25.464 1.00 76.62 308 VAL A O 1
ATOM 2375 N N . ALA A 1 309 ? 32.209 -7.472 -23.518 1.00 68.38 309 ALA A N 1
ATOM 2376 C CA . ALA A 1 309 ? 31.486 -8.741 -23.625 1.00 68.38 309 ALA A CA 1
ATOM 2377 C C . ALA A 1 309 ? 29.956 -8.553 -23.619 1.00 68.38 309 ALA A C 1
ATOM 2379 O O . ALA A 1 309 ? 29.234 -9.259 -24.326 1.00 68.38 309 ALA A O 1
ATOM 2380 N N . GLU A 1 310 ? 29.457 -7.596 -22.834 1.00 61.25 310 GLU A N 1
ATOM 2381 C CA . GLU A 1 310 ? 28.023 -7.355 -22.648 1.00 61.25 310 GLU A CA 1
ATOM 2382 C C . GLU A 1 310 ? 27.412 -6.437 -23.720 1.00 61.25 310 GLU A C 1
ATOM 2384 O O . GLU A 1 310 ? 26.219 -6.568 -24.023 1.00 61.25 310 GLU A O 1
ATOM 2389 N N . SER A 1 311 ? 28.210 -5.561 -24.347 1.00 64.31 311 SER A N 1
ATOM 2390 C CA . SER A 1 311 ? 27.742 -4.558 -25.322 1.00 64.31 311 SER A CA 1
ATOM 2391 C C . SER A 1 311 ? 27.012 -5.164 -26.531 1.00 64.31 311 SER A C 1
ATOM 2393 O O . SER A 1 311 ? 26.135 -4.521 -27.119 1.00 64.31 311 SER A O 1
ATOM 2395 N N . HIS A 1 312 ? 27.324 -6.417 -26.878 1.00 52.09 312 HIS A N 1
ATOM 2396 C CA . HIS A 1 312 ? 26.771 -7.127 -28.034 1.00 52.09 312 HIS A CA 1
ATOM 2397 C C . HIS A 1 312 ? 25.559 -8.021 -27.717 1.00 52.09 312 HIS A C 1
ATOM 2399 O O . HIS A 1 312 ? 24.812 -8.377 -28.631 1.00 52.09 312 HIS A O 1
ATOM 2405 N N . THR A 1 313 ? 25.340 -8.395 -26.451 1.00 46.62 313 THR A N 1
ATOM 2406 C CA . THR A 1 313 ? 24.345 -9.420 -26.073 1.00 46.62 313 THR A CA 1
ATOM 2407 C C . THR A 1 313 ? 23.110 -8.878 -25.373 1.00 46.62 313 THR A C 1
ATOM 2409 O O . THR A 1 313 ? 22.028 -9.449 -25.513 1.00 46.62 313 THR A O 1
ATOM 2412 N N . ASP A 1 314 ? 23.256 -7.802 -24.608 1.00 48.31 314 ASP A N 1
ATOM 2413 C CA . ASP A 1 314 ? 22.194 -7.280 -23.760 1.00 48.31 314 ASP A CA 1
ATOM 2414 C C . ASP A 1 314 ? 22.320 -5.764 -23.778 1.00 48.31 314 ASP A C 1
ATOM 2416 O O . ASP A 1 314 ? 23.102 -5.205 -23.023 1.00 48.31 314 ASP A O 1
ATOM 2420 N N . ARG A 1 315 ? 21.620 -5.071 -24.689 1.00 45.34 315 ARG A N 1
ATOM 2421 C CA . ARG A 1 315 ? 21.608 -3.601 -24.640 1.00 45.34 315 ARG A CA 1
ATOM 2422 C C . ARG A 1 315 ? 20.866 -3.198 -23.361 1.00 45.34 315 ARG A C 1
ATOM 2424 O O . ARG A 1 315 ? 19.634 -3.296 -23.340 1.00 45.34 315 ARG A O 1
ATOM 2431 N N . PRO A 1 316 ? 21.552 -2.758 -22.291 1.00 39.75 316 PRO A N 1
ATOM 2432 C CA . PRO A 1 316 ? 20.942 -2.713 -20.979 1.00 39.75 316 PRO A CA 1
ATOM 2433 C C . PRO A 1 316 ? 19.979 -1.528 -20.895 1.00 39.75 316 PRO A C 1
ATOM 2435 O O . PRO A 1 316 ? 20.322 -0.392 -21.223 1.00 39.75 316 PRO A O 1
ATOM 2438 N N . ARG A 1 317 ? 18.781 -1.802 -20.369 1.00 50.59 317 ARG A N 1
ATOM 2439 C CA . ARG A 1 317 ? 18.055 -0.903 -19.455 1.00 50.59 317 ARG A CA 1
ATOM 2440 C C . ARG A 1 317 ? 17.844 0.527 -19.973 1.00 50.59 317 ARG A C 1
ATOM 2442 O O . ARG A 1 317 ? 18.250 1.498 -19.339 1.00 50.59 317 ARG A O 1
ATOM 2449 N N . ARG A 1 318 ? 17.149 0.684 -21.101 1.00 47.31 318 ARG A N 1
ATOM 2450 C CA . ARG A 1 318 ? 16.631 2.002 -21.503 1.00 47.31 318 ARG A CA 1
ATOM 2451 C C . ARG A 1 318 ? 15.353 2.302 -20.720 1.00 47.31 318 ARG A C 1
ATOM 2453 O O . ARG A 1 318 ? 14.270 1.859 -21.093 1.00 47.31 318 ARG A O 1
ATOM 2460 N N . TYR A 1 319 ? 15.503 3.011 -19.602 1.00 37.91 319 TYR A N 1
ATOM 2461 C CA . TYR A 1 319 ? 14.391 3.709 -18.954 1.00 37.91 319 TYR A CA 1
ATOM 2462 C C . TYR A 1 319 ? 13.789 4.725 -19.939 1.00 37.91 319 TYR A C 1
ATOM 2464 O O . TYR A 1 319 ? 14.475 5.149 -20.871 1.00 37.91 319 TYR A O 1
ATOM 2472 N N . ARG A 1 320 ? 12.518 5.109 -19.755 1.00 36.34 320 ARG A N 1
ATOM 2473 C CA . ARG A 1 320 ? 11.872 6.154 -20.567 1.00 36.34 320 ARG A CA 1
ATOM 2474 C C . ARG A 1 320 ? 12.702 7.436 -20.484 1.00 36.34 320 ARG A C 1
ATOM 2476 O O . ARG A 1 320 ? 12.838 8.013 -19.409 1.00 36.34 320 ARG A O 1
ATOM 2483 N N . VAL A 1 321 ? 13.248 7.859 -21.620 1.00 43.50 321 VAL A N 1
ATOM 2484 C CA . VAL A 1 321 ? 13.905 9.159 -21.797 1.00 43.50 321 VAL A CA 1
ATOM 2485 C C . VAL A 1 321 ? 12.990 10.036 -22.645 1.00 43.50 321 VAL A C 1
ATOM 2487 O O . VAL A 1 321 ? 13.386 10.578 -23.667 1.00 43.50 321 VAL A O 1
ATOM 2490 N N . ASP A 1 322 ? 11.723 10.123 -22.247 1.00 39.41 322 ASP A N 1
ATOM 2491 C CA . ASP A 1 322 ? 10.795 11.067 -22.871 1.00 39.41 322 ASP A CA 1
ATOM 2492 C C . ASP A 1 322 ? 10.940 12.475 -22.236 1.00 39.41 322 ASP A C 1
ATOM 2494 O O . ASP A 1 322 ? 10.361 13.427 -22.739 1.00 39.41 322 ASP A O 1
ATOM 2498 N N . THR A 1 323 ? 11.752 12.626 -21.171 1.00 43.09 323 THR A N 1
ATOM 2499 C CA . THR A 1 323 ? 11.926 13.878 -20.399 1.00 43.09 323 THR A CA 1
ATOM 2500 C C . THR A 1 323 ? 13.349 14.450 -20.363 1.00 43.09 323 THR A C 1
ATOM 2502 O O . THR A 1 323 ? 13.559 15.478 -19.728 1.00 43.09 323 THR A O 1
ATOM 2505 N N . LEU A 1 324 ? 14.349 13.828 -21.007 1.00 45.88 324 LEU A N 1
ATOM 2506 C CA . LEU A 1 324 ? 15.678 14.449 -21.125 1.00 45.88 324 LEU A CA 1
ATOM 2507 C C . LEU A 1 324 ? 15.769 15.156 -22.475 1.00 45.88 324 LEU A C 1
ATOM 2509 O O . LEU A 1 324 ? 15.970 14.521 -23.510 1.00 45.88 324 LEU A O 1
ATOM 2513 N N . THR A 1 325 ? 15.612 16.474 -22.446 1.00 49.47 325 THR A N 1
ATOM 2514 C CA . THR A 1 325 ? 16.032 17.367 -23.523 1.00 49.47 325 THR A CA 1
ATOM 2515 C C . THR A 1 325 ? 17.557 17.338 -23.581 1.00 49.47 325 THR A C 1
ATOM 2517 O O . THR A 1 325 ? 18.237 18.014 -22.812 1.00 49.47 325 THR A O 1
ATOM 2520 N N . GLY A 1 326 ? 18.100 16.491 -24.457 1.00 45.97 326 GLY A N 1
ATOM 2521 C CA . GLY A 1 326 ? 19.453 16.698 -24.970 1.00 45.97 326 GLY A CA 1
ATOM 2522 C C . GLY A 1 326 ? 19.509 17.977 -25.820 1.00 45.97 326 GLY A C 1
ATOM 2523 O O . GLY A 1 326 ? 18.467 18.606 -26.029 1.00 45.97 326 GLY A O 1
ATOM 2524 N N . PRO A 1 327 ? 20.689 18.371 -26.331 1.00 48.34 327 PRO A N 1
ATOM 2525 C CA . PRO A 1 327 ? 20.770 19.468 -27.294 1.00 48.34 327 PRO A CA 1
ATOM 2526 C C . PRO A 1 327 ? 19.793 19.220 -28.462 1.00 48.34 327 PRO A C 1
ATOM 2528 O O . PRO A 1 327 ? 19.504 18.059 -28.777 1.00 48.34 327 PRO A O 1
ATOM 2531 N N . PRO A 1 328 ? 19.222 20.276 -29.066 1.00 49.47 328 PRO A N 1
ATOM 2532 C CA . PRO A 1 328 ? 18.099 20.137 -29.983 1.00 49.47 328 PRO A CA 1
ATOM 2533 C C . PRO A 1 328 ? 18.516 19.390 -31.257 1.00 49.47 328 PRO A C 1
ATOM 2535 O O . PRO A 1 328 ? 19.023 19.976 -32.204 1.00 49.47 328 PRO A O 1
ATOM 2538 N N . HIS A 1 329 ? 18.232 18.087 -31.303 1.00 57.81 329 HIS A N 1
ATOM 2539 C CA . HIS A 1 329 ? 18.230 17.285 -32.533 1.00 57.81 329 HIS A CA 1
ATOM 2540 C C . HIS A 1 329 ? 16.934 17.481 -33.333 1.00 57.81 329 HIS A C 1
ATOM 2542 O O . HIS A 1 329 ? 16.622 16.686 -34.214 1.00 57.81 329 HIS A O 1
ATOM 2548 N N . ASP A 1 330 ? 16.124 18.488 -33.004 1.00 65.50 330 ASP A N 1
ATOM 2549 C CA . ASP A 1 330 ? 14.810 18.677 -33.617 1.00 65.50 330 ASP A CA 1
ATOM 2550 C C . ASP A 1 330 ? 14.945 18.966 -35.115 1.00 65.50 330 ASP A C 1
ATOM 2552 O O . ASP A 1 330 ? 14.205 18.392 -35.906 1.00 65.50 330 ASP A O 1
ATOM 2556 N N . SER A 1 331 ? 15.983 19.707 -35.523 1.00 67.06 331 SER A N 1
ATOM 2557 C CA . SER A 1 331 ? 16.324 19.893 -36.940 1.00 67.06 331 SER A CA 1
ATOM 2558 C C . SER A 1 331 ? 16.686 18.571 -37.636 1.00 67.06 331 SER A C 1
ATOM 2560 O O . SER A 1 331 ? 16.172 18.276 -38.713 1.00 67.06 331 SER A O 1
ATOM 2562 N N . GLU A 1 332 ? 17.498 17.714 -37.008 1.00 74.44 332 GLU A N 1
ATOM 2563 C CA . GLU A 1 332 ? 17.861 16.396 -37.557 1.00 74.44 332 GLU A CA 1
ATOM 2564 C C . GLU A 1 332 ? 16.661 15.438 -37.623 1.00 74.44 332 GLU A C 1
ATOM 2566 O O . GLU A 1 332 ? 16.532 14.651 -38.560 1.00 74.44 332 GLU A O 1
ATOM 2571 N N . ILE A 1 333 ? 15.760 15.505 -36.640 1.00 77.31 333 ILE A N 1
ATOM 2572 C CA . ILE A 1 333 ? 14.532 14.707 -36.589 1.00 77.31 333 ILE A CA 1
ATOM 2573 C C . ILE A 1 333 ? 13.559 15.155 -37.669 1.00 77.31 333 ILE A C 1
ATOM 2575 O O . ILE A 1 333 ? 13.013 14.294 -38.356 1.00 77.31 333 ILE A O 1
ATOM 2579 N N . GLU A 1 334 ? 13.347 16.459 -37.838 1.00 79.44 334 GLU A N 1
ATOM 2580 C CA . GLU A 1 334 ? 12.491 16.985 -38.902 1.00 79.44 334 GLU A CA 1
ATOM 2581 C C . GLU A 1 334 ? 13.084 16.718 -40.287 1.00 79.44 334 GLU A C 1
ATOM 2583 O O . GLU A 1 334 ? 12.365 16.273 -41.180 1.00 79.44 334 GLU A O 1
ATOM 2588 N N . THR A 1 335 ? 14.403 16.849 -40.446 1.00 79.94 335 THR A N 1
ATOM 2589 C CA . THR A 1 335 ? 15.110 16.479 -41.684 1.00 79.94 335 THR A CA 1
ATOM 2590 C C . THR A 1 335 ? 14.917 14.994 -42.001 1.00 79.94 335 THR A C 1
ATOM 2592 O O . THR A 1 335 ? 14.530 14.631 -43.113 1.00 79.94 335 THR A O 1
ATOM 2595 N N . LEU A 1 336 ? 15.095 14.110 -41.011 1.00 83.44 336 LEU A N 1
ATOM 2596 C CA . LEU A 1 336 ? 14.878 12.675 -41.194 1.00 83.44 336 LEU A CA 1
ATOM 2597 C C . LEU A 1 336 ? 13.401 12.341 -41.457 1.00 83.44 336 LEU A C 1
ATOM 2599 O O . LEU A 1 336 ? 13.112 11.449 -42.254 1.00 83.44 336 LEU A O 1
ATOM 2603 N N . ARG A 1 337 ? 12.455 13.039 -40.817 1.00 87.00 337 ARG A N 1
ATOM 2604 C CA . ARG A 1 337 ? 11.012 12.892 -41.072 1.00 87.00 337 ARG A CA 1
ATOM 2605 C C . ARG A 1 337 ? 10.680 13.251 -42.511 1.00 87.00 337 ARG A C 1
ATOM 2607 O O . ARG A 1 337 ? 10.077 12.433 -43.203 1.00 87.00 337 ARG A O 1
ATOM 2614 N N . ALA A 1 338 ? 11.096 14.434 -42.956 1.00 81.81 338 ALA A N 1
ATOM 2615 C CA . ALA A 1 338 ? 10.875 14.911 -44.313 1.00 81.81 338 ALA A CA 1
ATOM 2616 C C . ALA A 1 338 ? 11.484 13.948 -45.340 1.00 81.81 338 ALA A C 1
ATOM 2618 O O . ALA A 1 338 ? 10.801 13.532 -46.275 1.00 81.81 338 ALA A O 1
ATOM 2619 N N . GLY A 1 339 ? 12.720 13.499 -45.112 1.00 82.75 339 GLY A N 1
ATOM 2620 C CA . GLY A 1 339 ? 13.399 12.557 -45.995 1.00 82.75 339 GLY A CA 1
ATOM 2621 C C . GLY A 1 339 ? 12.759 11.167 -46.049 1.00 82.75 339 GLY A C 1
ATOM 2622 O O . GLY A 1 339 ? 12.552 10.630 -47.135 1.00 82.75 339 GLY A O 1
ATOM 2623 N N . LEU A 1 340 ? 12.369 10.587 -44.907 1.00 87.75 340 LEU A N 1
ATOM 2624 C CA . LEU A 1 340 ? 11.678 9.290 -44.872 1.00 87.75 340 LEU A CA 1
ATOM 2625 C C . LEU A 1 340 ? 10.296 9.349 -45.537 1.00 87.75 340 LEU A C 1
ATOM 2627 O O . LEU A 1 340 ? 9.902 8.395 -46.211 1.00 87.75 340 LEU A O 1
ATOM 2631 N N . LEU A 1 341 ? 9.560 10.450 -45.359 1.00 88.75 341 LEU A N 1
ATOM 2632 C CA . LEU A 1 341 ? 8.264 10.659 -46.007 1.00 88.75 341 LEU A CA 1
ATOM 2633 C C . LEU A 1 341 ? 8.417 10.888 -47.516 1.00 88.75 341 LEU A C 1
ATOM 2635 O O . LEU A 1 341 ? 7.684 10.280 -48.295 1.00 88.75 341 LEU A O 1
ATOM 2639 N N . GLY A 1 342 ? 9.404 11.685 -47.934 1.00 83.06 342 GLY A N 1
ATOM 2640 C CA . GLY A 1 342 ? 9.751 11.887 -49.341 1.00 83.06 342 GLY A CA 1
ATOM 2641 C C . GLY A 1 342 ? 10.123 10.575 -50.034 1.00 83.06 342 GLY A C 1
ATOM 2642 O O . GLY A 1 342 ? 9.529 10.220 -51.053 1.00 83.06 342 GLY A O 1
ATOM 2643 N N . ALA A 1 343 ? 10.999 9.779 -49.415 1.00 86.69 343 ALA A N 1
ATOM 2644 C CA . ALA A 1 343 ? 11.372 8.457 -49.911 1.00 86.69 343 ALA A CA 1
ATOM 2645 C C . ALA A 1 343 ? 10.162 7.506 -49.999 1.00 86.69 343 ALA A C 1
ATOM 2647 O O . ALA A 1 343 ? 10.017 6.752 -50.966 1.00 86.69 343 ALA A O 1
ATOM 2648 N N . ALA A 1 344 ? 9.247 7.559 -49.024 1.00 88.44 344 ALA A N 1
ATOM 2649 C CA . ALA A 1 344 ? 8.014 6.776 -49.054 1.00 88.44 344 ALA A CA 1
ATOM 2650 C C . ALA A 1 344 ? 7.069 7.198 -50.191 1.00 88.44 344 ALA A C 1
ATOM 2652 O O . ALA A 1 344 ? 6.455 6.333 -50.816 1.00 88.44 344 ALA A O 1
ATOM 2653 N N . HIS A 1 345 ? 6.965 8.496 -50.490 1.00 86.00 345 HIS A N 1
ATOM 2654 C CA . HIS A 1 345 ? 6.181 9.003 -51.619 1.00 86.00 345 HIS A CA 1
ATOM 2655 C C . HIS A 1 345 ? 6.799 8.635 -52.974 1.00 86.00 345 HIS A C 1
ATOM 2657 O O . HIS A 1 345 ? 6.072 8.251 -53.893 1.00 86.00 345 HIS A O 1
ATOM 2663 N N . ALA A 1 346 ? 8.127 8.684 -53.095 1.00 83.94 346 ALA A N 1
ATOM 2664 C CA . ALA A 1 346 ? 8.839 8.315 -54.318 1.00 83.94 346 ALA A CA 1
ATOM 2665 C C . ALA A 1 346 ? 8.792 6.798 -54.598 1.00 83.94 346 ALA A C 1
ATOM 2667 O O . ALA A 1 346 ? 8.702 6.368 -55.756 1.00 83.94 346 ALA A O 1
ATOM 2668 N N . SER A 1 347 ? 8.772 5.972 -53.545 1.00 89.38 347 SER A N 1
ATOM 2669 C CA . SER A 1 347 ? 8.777 4.510 -53.646 1.00 89.38 347 SER A CA 1
ATOM 2670 C C . SER A 1 347 ? 7.567 3.960 -54.415 1.00 89.38 347 SER A C 1
ATOM 2672 O O . SER A 1 347 ? 6.422 4.017 -53.958 1.00 89.38 347 SER A O 1
ATOM 2674 N N . ALA A 1 348 ? 7.818 3.343 -55.575 1.00 86.44 348 ALA A N 1
ATOM 2675 C CA . ALA A 1 348 ? 6.786 2.671 -56.372 1.00 86.44 348 ALA A CA 1
ATOM 2676 C C . ALA A 1 348 ? 6.078 1.551 -55.580 1.00 86.44 348 ALA A C 1
ATOM 2678 O O . ALA A 1 348 ? 4.862 1.382 -55.677 1.00 86.44 348 ALA A O 1
ATOM 2679 N N . ALA A 1 349 ? 6.823 0.845 -54.719 1.00 85.19 349 ALA A N 1
ATOM 2680 C CA . ALA A 1 349 ? 6.305 -0.227 -53.869 1.00 85.19 349 ALA A CA 1
ATOM 2681 C C . ALA A 1 349 ? 5.314 0.266 -52.798 1.00 85.19 349 ALA A C 1
ATOM 2683 O O . ALA A 1 349 ? 4.425 -0.490 -52.391 1.00 85.19 349 ALA A O 1
ATOM 2684 N N . VAL A 1 350 ? 5.451 1.520 -52.347 1.00 87.25 350 VAL A N 1
ATOM 2685 C CA . VAL A 1 350 ? 4.495 2.178 -51.442 1.00 87.25 350 VAL A CA 1
ATOM 2686 C C . VAL A 1 350 ? 3.343 2.796 -52.236 1.00 87.25 350 VAL A C 1
ATOM 2688 O O . VAL A 1 350 ? 2.190 2.614 -51.847 1.00 87.25 350 VAL A O 1
ATOM 2691 N N . ARG A 1 351 ? 3.604 3.444 -53.382 1.00 88.94 351 ARG A N 1
ATOM 2692 C CA . ARG A 1 351 ? 2.560 4.031 -54.250 1.00 88.94 351 ARG A CA 1
ATOM 2693 C C . ARG A 1 351 ? 1.538 3.012 -54.755 1.00 88.94 351 ARG A C 1
ATOM 2695 O O . ARG A 1 351 ? 0.357 3.335 -54.814 1.00 88.94 351 ARG A O 1
ATOM 2702 N N . ALA A 1 352 ? 1.966 1.778 -55.021 1.00 87.06 352 ALA A N 1
ATOM 2703 C CA . ALA A 1 352 ? 1.088 0.676 -55.418 1.00 87.06 352 ALA A CA 1
ATOM 2704 C C . ALA A 1 352 ? 0.141 0.182 -54.298 1.00 87.06 352 ALA A C 1
ATOM 2706 O O . ALA A 1 352 ? -0.699 -0.687 -54.530 1.00 87.06 352 ALA A O 1
ATOM 2707 N N . ARG A 1 353 ? 0.270 0.687 -53.060 1.00 90.56 353 ARG A N 1
ATOM 2708 C CA . ARG A 1 353 ? -0.585 0.299 -51.928 1.00 90.56 353 ARG A CA 1
ATOM 2709 C C . ARG A 1 353 ? -1.848 1.150 -51.849 1.00 90.56 353 ARG A C 1
ATOM 2711 O O . ARG A 1 353 ? -1.895 2.307 -52.273 1.00 90.56 353 ARG A O 1
ATOM 2718 N N . ARG A 1 354 ? -2.884 0.590 -51.218 1.00 87.75 354 ARG A N 1
ATOM 2719 C CA . ARG A 1 354 ? -4.150 1.301 -50.978 1.00 87.75 354 ARG A CA 1
ATOM 2720 C C . ARG A 1 354 ? -3.899 2.593 -50.178 1.00 87.75 354 ARG A C 1
ATOM 2722 O O . ARG A 1 354 ? -2.994 2.596 -49.339 1.00 87.75 354 ARG A O 1
ATOM 2729 N N . PRO A 1 355 ? -4.695 3.663 -50.373 1.00 82.94 355 PRO A N 1
ATOM 2730 C CA . PRO A 1 355 ? -4.511 4.946 -49.678 1.00 82.94 355 PRO A CA 1
ATOM 2731 C C . PRO A 1 355 ? -4.305 4.808 -48.160 1.00 82.94 355 PRO A C 1
ATOM 2733 O O . PRO A 1 355 ? -3.366 5.364 -47.599 1.00 82.94 355 PRO A O 1
ATOM 2736 N N . GLN A 1 356 ? -5.103 3.958 -47.513 1.00 78.75 356 GLN A N 1
ATOM 2737 C CA . GLN A 1 356 ? -5.028 3.704 -46.072 1.00 78.75 356 GLN A CA 1
ATOM 2738 C C . GLN A 1 356 ? -3.706 3.047 -45.627 1.00 78.75 356 GLN A C 1
ATOM 2740 O O . GLN A 1 356 ? -3.171 3.354 -44.561 1.00 78.75 356 GLN A O 1
ATOM 2745 N N . GLN A 1 357 ? -3.137 2.163 -46.452 1.00 83.62 357 GLN A N 1
ATOM 2746 C CA . GLN A 1 357 ? -1.845 1.524 -46.178 1.00 83.62 357 GLN A CA 1
ATOM 2747 C C . GLN A 1 357 ? -0.685 2.502 -46.376 1.00 83.62 357 GLN A C 1
ATOM 2749 O O . GLN A 1 357 ? 0.249 2.493 -45.579 1.00 83.62 357 GLN A O 1
ATOM 2754 N N . ARG A 1 358 ? -0.766 3.377 -47.388 1.00 87.94 358 ARG A N 1
ATOM 2755 C CA . ARG A 1 358 ? 0.203 4.467 -47.599 1.00 87.94 358 ARG A CA 1
ATOM 2756 C C . ARG A 1 358 ? 0.243 5.404 -46.393 1.00 87.94 358 ARG A C 1
ATOM 2758 O O . ARG A 1 358 ? 1.316 5.677 -45.863 1.00 87.94 358 ARG A O 1
ATOM 2765 N N . HIS A 1 359 ? -0.931 5.787 -45.898 1.00 83.62 359 HIS A N 1
ATOM 2766 C CA . HIS A 1 359 ? -1.078 6.612 -44.701 1.00 83.62 359 HIS A CA 1
ATOM 2767 C C . HIS A 1 359 ? -0.497 5.933 -43.447 1.00 83.62 359 HIS A C 1
ATOM 2769 O O . HIS A 1 359 ? 0.267 6.542 -42.704 1.00 83.62 359 HIS A O 1
ATOM 2775 N N . SER A 1 360 ? -0.761 4.634 -43.266 1.00 87.38 360 SER A N 1
ATOM 2776 C CA . SER A 1 360 ? -0.213 3.857 -42.142 1.00 87.38 360 SER A CA 1
ATOM 2777 C C . SER A 1 360 ? 1.319 3.764 -42.170 1.00 87.38 360 SER A C 1
ATOM 2779 O O . SER A 1 360 ? 1.967 3.813 -41.125 1.00 87.38 360 SER A O 1
ATOM 2781 N N . VAL A 1 361 ? 1.915 3.635 -43.363 1.00 90.50 361 VAL A N 1
ATOM 2782 C CA . VAL A 1 361 ? 3.376 3.635 -43.550 1.00 90.50 361 VAL A CA 1
ATOM 2783 C C . VAL A 1 361 ? 3.965 4.997 -43.188 1.00 90.50 361 VAL A C 1
ATOM 2785 O O . VAL A 1 361 ? 4.921 5.049 -42.416 1.00 90.50 361 VAL A O 1
ATOM 2788 N N . ALA A 1 362 ? 3.361 6.088 -43.662 1.00 88.31 362 ALA A N 1
ATOM 2789 C CA . ALA A 1 362 ? 3.780 7.443 -43.313 1.00 88.31 362 ALA A CA 1
ATOM 2790 C C . ALA A 1 362 ? 3.712 7.693 -41.792 1.00 88.31 362 ALA A C 1
ATOM 2792 O O . ALA A 1 362 ? 4.669 8.202 -41.209 1.00 88.31 362 ALA A O 1
ATOM 2793 N N . ALA A 1 363 ? 2.641 7.242 -41.126 1.00 84.94 363 ALA A N 1
ATOM 2794 C CA . ALA A 1 363 ? 2.472 7.351 -39.675 1.00 84.94 363 ALA A CA 1
ATOM 2795 C C . ALA A 1 363 ? 3.589 6.655 -38.891 1.00 84.94 363 ALA A C 1
ATOM 2797 O O . ALA A 1 363 ? 4.144 7.210 -37.941 1.00 84.94 363 ALA A O 1
ATOM 2798 N N . VAL A 1 364 ? 3.931 5.432 -39.304 1.00 90.94 364 VAL A N 1
ATOM 2799 C CA . VAL A 1 364 ? 4.993 4.644 -38.677 1.00 90.94 364 VAL A CA 1
ATOM 2800 C C . VAL A 1 364 ? 6.357 5.296 -38.883 1.00 90.94 364 VAL A C 1
ATOM 2802 O O . VAL A 1 364 ? 7.106 5.408 -37.917 1.00 90.94 364 VAL A O 1
ATOM 2805 N N . LEU A 1 365 ? 6.677 5.753 -40.097 1.00 91.50 365 LEU A N 1
ATOM 2806 C CA . LEU A 1 365 ? 7.953 6.416 -40.390 1.00 91.50 365 LEU A CA 1
ATOM 2807 C C . LEU A 1 365 ? 8.109 7.715 -39.585 1.00 91.50 365 LEU A C 1
ATOM 2809 O O . LEU A 1 365 ? 9.139 7.922 -38.939 1.00 91.50 365 LEU A O 1
ATOM 2813 N N . TYR A 1 366 ? 7.053 8.529 -39.529 1.00 87.88 366 TYR A N 1
ATOM 2814 C CA . TYR A 1 366 ? 7.023 9.779 -38.771 1.00 87.88 366 TYR A CA 1
ATOM 2815 C C . TYR A 1 366 ? 7.204 9.565 -37.257 1.00 87.88 366 TYR A C 1
ATOM 2817 O O . TYR A 1 366 ? 7.968 10.280 -36.598 1.00 87.88 366 TYR A O 1
ATOM 2825 N N . ALA A 1 367 ? 6.527 8.555 -36.695 1.00 85.75 367 ALA A N 1
ATOM 2826 C CA . ALA A 1 367 ? 6.616 8.198 -35.278 1.00 85.75 367 ALA A CA 1
ATOM 2827 C C . ALA A 1 367 ? 7.953 7.532 -34.897 1.00 85.75 367 ALA A C 1
ATOM 2829 O O . ALA A 1 367 ? 8.356 7.565 -33.728 1.00 85.75 367 ALA A O 1
ATOM 2830 N N . LEU A 1 368 ? 8.637 6.918 -35.868 1.00 87.94 368 LEU A N 1
ATOM 2831 C CA . LEU A 1 368 ? 9.892 6.195 -35.674 1.00 87.94 368 LEU A CA 1
ATOM 2832 C C . LEU A 1 368 ? 11.130 7.094 -35.799 1.00 87.94 368 LEU A C 1
ATOM 2834 O O . LEU A 1 368 ? 12.120 6.825 -35.120 1.00 87.94 368 LEU A O 1
ATOM 2838 N N . ALA A 1 369 ? 11.079 8.170 -36.590 1.00 85.94 369 ALA A N 1
ATOM 2839 C CA . ALA A 1 369 ? 12.209 9.081 -36.807 1.00 85.94 369 ALA A CA 1
ATOM 2840 C C . ALA A 1 369 ? 12.867 9.603 -35.505 1.00 85.94 369 ALA A C 1
ATOM 2842 O O . ALA A 1 369 ? 14.088 9.473 -35.382 1.00 85.94 369 ALA A O 1
ATOM 2843 N N . PRO A 1 370 ? 12.124 10.045 -34.463 1.00 79.81 370 PRO A N 1
ATOM 2844 C CA . PRO A 1 370 ? 12.737 10.424 -33.186 1.00 79.81 370 PRO A CA 1
ATOM 2845 C C . PRO A 1 370 ? 13.478 9.267 -32.509 1.00 79.81 370 PRO A C 1
ATOM 2847 O O . PRO A 1 370 ? 14.497 9.475 -31.857 1.00 79.81 370 PRO A O 1
ATOM 2850 N N . ALA A 1 371 ? 12.986 8.032 -32.656 1.00 75.88 371 ALA A N 1
ATOM 2851 C CA . ALA A 1 371 ? 13.672 6.862 -32.125 1.00 75.88 371 ALA A CA 1
ATOM 2852 C C . ALA A 1 371 ? 14.941 6.546 -32.927 1.00 75.88 371 ALA A C 1
ATOM 2854 O O . ALA A 1 371 ? 15.923 6.124 -32.324 1.00 75.88 371 ALA A O 1
ATOM 2855 N N . ILE A 1 372 ? 14.960 6.755 -34.248 1.00 80.19 372 ILE A N 1
ATOM 2856 C CA . ILE A 1 372 ? 16.159 6.564 -35.082 1.00 80.19 372 ILE A CA 1
ATOM 2857 C C . ILE A 1 372 ? 17.263 7.533 -34.653 1.00 80.19 372 ILE A C 1
ATOM 2859 O O . ILE A 1 372 ? 18.342 7.065 -34.293 1.00 80.19 372 ILE A O 1
ATOM 2863 N N . VAL A 1 373 ? 16.953 8.829 -34.558 1.00 74.56 373 VAL A N 1
ATOM 2864 C CA . VAL A 1 373 ? 17.916 9.871 -34.161 1.00 74.56 373 VAL A CA 1
ATOM 2865 C C . VAL A 1 373 ? 18.351 9.717 -32.701 1.00 74.56 373 VAL A C 1
ATOM 2867 O O . VAL A 1 373 ? 19.533 9.578 -32.406 1.00 74.56 373 VAL A O 1
ATOM 2870 N N . ARG A 1 374 ? 17.401 9.660 -31.758 1.00 67.75 374 ARG A N 1
ATOM 2871 C CA . ARG A 1 374 ? 17.717 9.708 -30.316 1.00 67.75 374 ARG A CA 1
ATOM 2872 C C . ARG A 1 374 ? 18.091 8.348 -29.724 1.00 67.75 374 ARG A C 1
ATOM 2874 O O . ARG A 1 374 ? 18.682 8.267 -28.646 1.00 67.75 374 ARG A O 1
ATOM 2881 N N . HIS A 1 375 ? 17.687 7.251 -30.366 1.00 63.41 375 HIS A N 1
ATOM 2882 C CA . HIS A 1 375 ? 17.733 5.908 -29.780 1.00 63.41 375 HIS A CA 1
ATOM 2883 C C . HIS A 1 375 ? 18.241 4.823 -30.743 1.00 63.41 375 HIS A C 1
ATOM 2885 O O . HIS A 1 375 ? 18.035 3.639 -30.453 1.00 63.41 375 HIS A O 1
ATOM 2891 N N . GLN A 1 376 ? 18.915 5.162 -31.849 1.00 66.62 376 GLN A N 1
ATOM 2892 C CA . GLN A 1 376 ? 19.363 4.180 -32.857 1.00 66.62 376 GLN A CA 1
ATOM 2893 C C . GLN A 1 376 ? 18.217 3.250 -33.319 1.00 66.62 376 GLN A C 1
ATOM 2895 O O . GLN A 1 376 ? 18.393 2.050 -33.521 1.00 66.62 376 GLN A O 1
ATOM 2900 N N . GLY A 1 377 ? 17.001 3.795 -33.334 1.00 67.06 377 GLY A N 1
ATOM 2901 C CA . GLY A 1 377 ? 15.743 3.182 -33.749 1.00 67.06 377 GLY A CA 1
ATOM 2902 C C . GLY A 1 377 ? 15.152 2.143 -32.813 1.00 67.06 377 GLY A C 1
ATOM 2903 O O . GLY A 1 377 ? 14.222 1.452 -33.218 1.00 67.06 377 GLY A O 1
ATOM 2904 N N . ALA A 1 378 ? 15.665 1.991 -31.591 1.00 70.19 378 ALA A N 1
ATOM 2905 C CA . ALA A 1 378 ? 15.129 1.031 -30.630 1.00 70.19 378 ALA A CA 1
ATOM 2906 C C . ALA A 1 378 ? 13.738 1.452 -30.126 1.00 70.19 378 ALA A C 1
ATOM 2908 O O . ALA A 1 378 ? 13.600 2.472 -29.451 1.00 70.19 378 ALA A O 1
ATOM 2909 N N . ILE A 1 379 ? 12.713 0.643 -30.411 1.00 70.50 379 ILE A N 1
ATOM 2910 C CA . ILE A 1 379 ? 11.340 0.887 -29.957 1.00 70.50 379 ILE A CA 1
ATOM 2911 C C . ILE A 1 379 ? 10.541 -0.424 -29.848 1.00 70.50 379 ILE A C 1
ATOM 2913 O O . ILE A 1 379 ? 10.774 -1.386 -30.587 1.00 70.50 379 ILE A O 1
ATOM 2917 N N . SER A 1 380 ? 9.588 -0.486 -28.911 1.00 73.25 380 SER A N 1
ATOM 2918 C CA . SER A 1 380 ? 8.637 -1.604 -28.829 1.00 73.25 380 SER A CA 1
ATOM 2919 C C . SER A 1 380 ? 7.469 -1.392 -29.795 1.00 73.25 380 SER A C 1
ATOM 2921 O O . SER A 1 380 ? 7.061 -0.253 -30.026 1.00 73.25 380 SER A O 1
ATOM 2923 N N . ILE A 1 381 ? 6.870 -2.474 -30.308 1.00 74.88 381 ILE A N 1
ATOM 2924 C CA . ILE A 1 381 ? 5.666 -2.370 -31.158 1.00 74.88 381 ILE A CA 1
ATOM 2925 C C . ILE A 1 381 ? 4.531 -1.634 -30.433 1.00 74.88 381 ILE A C 1
ATOM 2927 O O . ILE A 1 381 ? 3.814 -0.853 -31.049 1.00 74.88 381 ILE A O 1
ATOM 2931 N N . ARG A 1 382 ? 4.406 -1.824 -29.115 1.00 67.94 382 ARG A N 1
ATOM 2932 C CA . ARG A 1 382 ? 3.412 -1.134 -28.284 1.00 67.94 382 ARG A CA 1
ATOM 2933 C C . ARG A 1 382 ? 3.651 0.375 -28.235 1.00 67.94 382 ARG A C 1
ATOM 2935 O O . ARG A 1 382 ? 2.726 1.149 -28.443 1.00 67.94 382 ARG A O 1
ATOM 2942 N N . THR A 1 383 ? 4.883 0.796 -27.960 1.00 71.06 383 THR A N 1
ATOM 2943 C CA . THR A 1 383 ? 5.246 2.221 -27.901 1.00 71.06 383 THR A CA 1
ATOM 2944 C C . THR A 1 383 ? 5.089 2.878 -29.267 1.00 71.06 383 THR A C 1
ATOM 2946 O O . THR A 1 383 ? 4.587 3.993 -29.354 1.00 71.06 383 THR A O 1
ATOM 2949 N N . LEU A 1 384 ? 5.471 2.177 -30.336 1.00 81.06 384 LEU A N 1
ATOM 2950 C CA . LEU A 1 384 ? 5.317 2.667 -31.701 1.00 81.06 384 LEU A CA 1
ATOM 2951 C C . LEU A 1 384 ? 3.839 2.793 -32.103 1.00 81.06 384 LEU A C 1
ATOM 2953 O O . LEU A 1 384 ? 3.476 3.794 -32.703 1.00 81.06 384 LEU A O 1
ATOM 2957 N N . ALA A 1 385 ? 2.981 1.846 -31.711 1.00 78.56 385 ALA A N 1
ATOM 2958 C CA . ALA A 1 385 ? 1.528 1.917 -31.901 1.00 78.56 385 ALA A CA 1
ATOM 2959 C C . ALA A 1 385 ? 0.891 3.131 -31.220 1.00 78.56 385 ALA A C 1
ATOM 2961 O O . ALA A 1 385 ? 0.105 3.844 -31.840 1.00 78.56 385 ALA A O 1
ATOM 2962 N N . LEU A 1 386 ? 1.294 3.422 -29.981 1.00 73.25 386 LEU A N 1
ATOM 2963 C CA . LEU A 1 386 ? 0.831 4.608 -29.260 1.00 73.25 386 LEU A CA 1
ATOM 2964 C C . LEU A 1 386 ? 1.312 5.905 -29.926 1.00 73.25 386 LEU A C 1
ATOM 2966 O O . LEU A 1 386 ? 0.513 6.815 -30.128 1.00 73.25 386 LEU A O 1
ATOM 2970 N N . ARG A 1 387 ? 2.592 5.977 -30.321 1.00 80.06 387 ARG A N 1
ATOM 2971 C CA . ARG A 1 387 ? 3.163 7.161 -30.992 1.00 80.06 387 ARG A CA 1
ATOM 2972 C C . ARG A 1 387 ? 2.573 7.394 -32.386 1.00 80.06 387 ARG A C 1
ATOM 2974 O O . ARG A 1 387 ? 2.359 8.539 -32.761 1.00 80.06 387 ARG A O 1
ATOM 2981 N N . ALA A 1 388 ? 2.296 6.327 -33.134 1.00 83.06 388 ALA A N 1
ATOM 2982 C CA . ALA A 1 388 ? 1.708 6.396 -34.472 1.00 83.06 388 ALA A CA 1
ATOM 2983 C C . ALA A 1 388 ? 0.172 6.514 -34.463 1.00 83.06 388 ALA A C 1
ATOM 2985 O O . ALA A 1 388 ? -0.412 6.751 -35.514 1.00 83.06 388 ALA A O 1
ATOM 2986 N N . ARG A 1 389 ? -0.486 6.337 -33.304 1.00 81.56 389 ARG A N 1
ATOM 2987 C CA . ARG A 1 389 ? -1.954 6.248 -33.157 1.00 81.56 389 ARG A CA 1
ATOM 2988 C C . ARG A 1 389 ? -2.594 5.193 -34.072 1.00 81.56 389 ARG A C 1
ATOM 2990 O O . ARG A 1 389 ? -3.635 5.418 -34.690 1.00 81.56 389 ARG A O 1
ATOM 2997 N N . LEU A 1 390 ? -1.971 4.018 -34.134 1.00 82.38 390 LEU A N 1
ATOM 2998 C CA . LEU A 1 390 ? -2.411 2.863 -34.923 1.00 82.38 390 LEU A CA 1
ATOM 2999 C C . LEU A 1 390 ? -2.479 1.616 -34.041 1.00 82.38 390 LEU A C 1
ATOM 3001 O O . LEU A 1 390 ? -1.736 1.495 -33.069 1.00 82.38 390 LEU A O 1
ATOM 3005 N N . ASP A 1 391 ? -3.320 0.645 -34.394 1.00 80.19 391 ASP A N 1
ATOM 3006 C CA . ASP A 1 391 ? -3.310 -0.643 -33.703 1.00 80.19 391 ASP A CA 1
ATOM 3007 C C . ASP A 1 391 ? -2.023 -1.449 -34.016 1.00 80.19 391 ASP A C 1
ATOM 3009 O O . ASP A 1 391 ? -1.405 -1.276 -35.075 1.00 80.19 391 ASP A O 1
ATOM 3013 N N . PRO A 1 392 ? -1.602 -2.377 -33.134 1.00 77.75 392 PRO A N 1
ATOM 3014 C CA . PRO A 1 392 ? -0.343 -3.103 -33.295 1.00 77.75 392 PRO A CA 1
ATOM 3015 C C . PRO A 1 392 ? -0.234 -3.939 -34.576 1.00 77.75 392 PRO A C 1
ATOM 3017 O O . PRO A 1 392 ? 0.883 -4.141 -35.057 1.00 77.75 392 PRO A O 1
ATOM 3020 N N . LYS A 1 393 ? -1.348 -4.447 -35.127 1.00 78.94 393 LYS A N 1
ATOM 3021 C CA . LYS A 1 393 ? -1.325 -5.233 -36.372 1.00 78.94 393 LYS A CA 1
ATOM 3022 C C . LYS A 1 393 ? -1.087 -4.315 -37.565 1.00 78.94 393 LYS A C 1
ATOM 3024 O O . LYS A 1 393 ? -0.254 -4.634 -38.414 1.00 78.94 393 LYS A O 1
ATOM 3029 N N . THR A 1 394 ? -1.737 -3.155 -37.588 1.00 82.81 394 THR A N 1
ATOM 3030 C CA . THR A 1 394 ? -1.524 -2.139 -38.626 1.00 82.81 394 THR A CA 1
ATOM 3031 C C . THR A 1 394 ? -0.094 -1.599 -38.598 1.00 82.81 394 THR A C 1
ATOM 3033 O O . THR A 1 394 ? 0.539 -1.511 -39.650 1.00 82.81 394 THR A O 1
ATOM 3036 N N . VAL A 1 395 ? 0.483 -1.367 -37.411 1.00 84.56 395 VAL A N 1
ATOM 3037 C CA . VAL A 1 395 ? 1.909 -1.007 -37.267 1.00 84.56 395 VAL A CA 1
ATOM 3038 C C . VAL A 1 395 ? 2.831 -2.085 -37.834 1.00 84.56 395 VAL A C 1
ATOM 3040 O O . VAL A 1 395 ? 3.767 -1.771 -38.564 1.00 84.56 395 VAL A O 1
ATOM 3043 N N . GLN A 1 396 ? 2.583 -3.363 -37.533 1.00 85.75 396 GLN A N 1
ATOM 3044 C CA . GLN A 1 396 ? 3.400 -4.467 -38.056 1.00 85.75 396 GLN A CA 1
ATOM 3045 C C . GLN A 1 396 ? 3.293 -4.599 -39.581 1.00 85.75 396 GLN A C 1
ATOM 3047 O O . GLN A 1 396 ? 4.305 -4.821 -40.252 1.00 85.75 396 GLN A O 1
ATOM 3052 N N . SER A 1 397 ? 2.092 -4.422 -40.137 1.00 88.25 397 SER A N 1
ATOM 3053 C CA . SER A 1 397 ? 1.875 -4.408 -41.586 1.00 88.25 397 SER A CA 1
ATOM 3054 C C . SER A 1 397 ? 2.616 -3.243 -42.246 1.00 88.25 397 SER A C 1
ATOM 3056 O O . SER A 1 397 ? 3.310 -3.443 -43.240 1.00 88.25 397 SER A O 1
ATOM 3058 N N . ALA A 1 398 ? 2.517 -2.038 -41.681 1.00 89.44 398 ALA A N 1
ATOM 3059 C CA . ALA A 1 398 ? 3.196 -0.845 -42.180 1.00 89.44 398 ALA A CA 1
ATOM 3060 C C . ALA A 1 398 ? 4.729 -0.971 -42.110 1.00 89.44 398 ALA A C 1
ATOM 3062 O O . ALA A 1 398 ? 5.408 -0.675 -43.090 1.00 89.44 398 ALA A O 1
ATOM 3063 N N . LEU A 1 399 ? 5.276 -1.497 -41.007 1.00 90.81 399 LEU A N 1
ATOM 3064 C CA . LEU A 1 399 ? 6.707 -1.803 -40.883 1.00 90.81 399 LEU A CA 1
ATOM 3065 C C . LEU A 1 399 ? 7.174 -2.804 -41.944 1.00 90.81 399 LEU A C 1
ATOM 3067 O O . LEU A 1 399 ? 8.233 -2.621 -42.531 1.00 90.81 399 LEU A O 1
ATOM 3071 N N . THR A 1 400 ? 6.385 -3.846 -42.213 1.00 91.94 400 THR A N 1
ATOM 3072 C CA . THR A 1 400 ? 6.716 -4.849 -43.238 1.00 91.94 400 THR A CA 1
ATOM 3073 C C . THR A 1 400 ? 6.758 -4.222 -44.630 1.00 91.94 400 THR A C 1
ATOM 3075 O O . THR A 1 400 ? 7.688 -4.477 -45.390 1.00 91.94 400 THR A O 1
ATOM 3078 N N . ILE A 1 401 ? 5.790 -3.357 -44.951 1.00 90.50 401 ILE A N 1
ATOM 3079 C CA . ILE A 1 401 ? 5.766 -2.621 -46.222 1.00 90.50 401 ILE A CA 1
ATOM 3080 C C . ILE A 1 401 ? 6.988 -1.698 -46.331 1.00 90.50 401 ILE A C 1
ATOM 3082 O O . ILE A 1 401 ? 7.657 -1.718 -47.359 1.00 90.50 401 ILE A O 1
ATOM 3086 N N . ALA A 1 402 ? 7.308 -0.940 -45.278 1.00 92.38 402 ALA A N 1
ATOM 3087 C CA . ALA A 1 402 ? 8.457 -0.035 -45.260 1.00 92.38 402 ALA A CA 1
ATOM 3088 C C . ALA A 1 402 ? 9.799 -0.776 -45.401 1.00 92.38 402 ALA A C 1
ATOM 3090 O O . ALA A 1 402 ? 10.681 -0.312 -46.120 1.00 92.38 402 ALA A O 1
ATOM 3091 N N . ILE A 1 403 ? 9.941 -1.944 -44.766 1.00 92.94 403 ILE A N 1
ATOM 3092 C CA . ILE A 1 403 ? 11.145 -2.778 -44.876 1.00 92.94 403 ILE A CA 1
ATOM 3093 C C . ILE A 1 403 ? 11.281 -3.361 -46.285 1.00 92.94 403 ILE A C 1
ATOM 3095 O O . ILE A 1 403 ? 12.338 -3.249 -46.897 1.00 92.94 403 ILE A O 1
ATOM 3099 N N . ASN A 1 404 ? 10.206 -3.929 -46.837 1.00 91.00 404 ASN A N 1
ATOM 3100 C CA . ASN A 1 404 ? 10.229 -4.507 -48.183 1.00 91.00 404 ASN A CA 1
ATOM 3101 C C . ASN A 1 404 ? 10.451 -3.449 -49.273 1.00 91.00 404 ASN A C 1
ATOM 3103 O O . ASN A 1 404 ? 11.012 -3.753 -50.319 1.00 91.00 404 ASN A O 1
ATOM 3107 N N . ALA A 1 405 ? 10.016 -2.212 -49.030 1.00 89.50 405 ALA A N 1
ATOM 3108 C CA . ALA A 1 405 ? 10.275 -1.072 -49.902 1.00 89.50 405 ALA A CA 1
ATOM 3109 C C . ALA A 1 405 ? 11.704 -0.509 -49.763 1.00 89.50 405 ALA A C 1
ATOM 3111 O O . ALA A 1 405 ? 12.028 0.471 -50.429 1.00 89.50 405 ALA A O 1
ATOM 3112 N N . GLY A 1 406 ? 12.540 -1.079 -48.885 1.00 90.56 406 GLY A N 1
ATOM 3113 C CA . GLY A 1 406 ? 13.905 -0.616 -48.633 1.00 90.56 406 GLY A CA 1
ATOM 3114 C C . GLY A 1 406 ? 13.989 0.719 -47.888 1.00 90.56 406 GLY A C 1
ATOM 3115 O O . GLY A 1 406 ? 15.054 1.329 -47.869 1.00 90.56 406 GLY A O 1
ATOM 3116 N N . LEU A 1 407 ? 12.890 1.191 -47.287 1.00 90.94 407 LEU A N 1
ATOM 3117 C CA . LEU A 1 407 ? 12.835 2.462 -46.551 1.00 90.94 407 LEU A CA 1
ATOM 3118 C C . LEU A 1 407 ? 13.384 2.322 -45.128 1.00 90.94 407 LEU A C 1
ATOM 3120 O O . LEU A 1 407 ? 13.977 3.250 -44.583 1.00 90.94 407 LEU A O 1
ATOM 3124 N N . LEU A 1 408 ? 13.198 1.147 -44.527 1.00 92.69 408 LEU A N 1
ATOM 3125 C CA . LEU A 1 408 ? 13.725 0.790 -43.215 1.00 92.69 408 LEU A CA 1
ATOM 3126 C C . LEU A 1 408 ? 14.462 -0.539 -43.292 1.00 92.69 408 LEU A C 1
ATOM 3128 O O . LEU A 1 408 ? 14.113 -1.416 -44.075 1.00 92.69 408 LEU A O 1
ATOM 3132 N N . GLU A 1 409 ? 15.401 -0.740 -42.383 1.00 90.44 409 GLU A N 1
ATOM 3133 C CA . GLU A 1 409 ? 15.991 -2.049 -42.135 1.00 90.44 409 GLU A CA 1
ATOM 3134 C C . GLU A 1 409 ? 16.031 -2.350 -40.634 1.00 90.44 409 GLU A C 1
ATOM 3136 O O . GLU A 1 409 ? 16.099 -1.453 -39.787 1.00 90.44 409 GLU A O 1
ATOM 3141 N N . ILE A 1 410 ? 15.946 -3.637 -40.286 1.00 83.50 410 ILE A N 1
ATOM 3142 C CA . ILE A 1 410 ? 16.035 -4.079 -38.893 1.00 83.50 410 ILE A CA 1
ATOM 3143 C C . ILE A 1 410 ? 17.515 -4.132 -38.521 1.00 83.50 410 ILE A C 1
ATOM 3145 O O . ILE A 1 410 ? 18.220 -5.061 -38.899 1.00 83.50 410 ILE A O 1
ATOM 3149 N N . ALA A 1 411 ? 17.964 -3.160 -37.732 1.00 73.00 411 ALA A N 1
ATOM 3150 C CA . ALA A 1 411 ? 19.331 -3.110 -37.227 1.00 73.00 411 ALA A CA 1
ATOM 3151 C C . ALA A 1 411 ? 19.586 -4.180 -36.150 1.00 73.00 411 ALA A C 1
ATOM 3153 O O . ALA A 1 411 ? 20.676 -4.740 -36.069 1.00 73.00 411 ALA A O 1
ATOM 3154 N N . HIS A 1 412 ? 18.592 -4.474 -35.304 1.00 59.66 412 HIS A N 1
ATOM 3155 C CA . HIS A 1 412 ? 18.717 -5.491 -34.260 1.00 59.66 412 HIS A CA 1
ATOM 3156 C C . HIS A 1 412 ? 17.352 -6.014 -33.795 1.00 59.66 412 HIS A C 1
ATOM 3158 O O . HIS A 1 412 ? 16.365 -5.276 -33.727 1.00 59.66 412 HIS A O 1
ATOM 3164 N N . THR A 1 413 ? 17.295 -7.293 -33.413 1.00 59.69 413 THR A N 1
ATOM 3165 C CA . THR A 1 413 ? 16.116 -7.903 -32.777 1.00 59.69 413 THR A CA 1
ATOM 3166 C C . THR A 1 413 ? 16.460 -8.324 -31.355 1.00 59.69 413 THR A C 1
ATOM 3168 O O . THR A 1 413 ? 17.210 -9.277 -31.150 1.00 59.69 413 THR A O 1
ATOM 3171 N N . PHE A 1 414 ? 15.878 -7.639 -30.370 1.00 53.72 414 PHE A N 1
ATOM 3172 C CA . PHE A 1 414 ? 16.127 -7.918 -28.959 1.00 53.72 414 PHE A CA 1
ATOM 3173 C C . PHE A 1 414 ? 15.454 -9.235 -28.545 1.00 53.72 414 PHE A C 1
ATOM 3175 O O . PHE A 1 414 ? 14.260 -9.436 -28.787 1.00 53.72 414 PHE A O 1
ATOM 3182 N N . ARG A 1 415 ? 16.196 -10.141 -27.897 1.00 41.12 415 ARG A N 1
ATOM 3183 C CA . ARG A 1 415 ? 15.637 -11.362 -27.291 1.00 41.12 415 ARG A CA 1
ATOM 3184 C C . ARG A 1 415 ? 15.407 -11.128 -25.793 1.00 41.12 415 ARG A C 1
ATOM 3186 O O . ARG A 1 415 ? 16.270 -10.561 -25.141 1.00 41.12 415 ARG A O 1
ATOM 3193 N N . ARG A 1 416 ? 14.294 -11.657 -25.251 1.00 40.56 416 ARG A N 1
ATOM 3194 C CA . ARG A 1 416 ? 13.924 -11.710 -23.808 1.00 40.56 416 ARG A CA 1
ATOM 3195 C C . ARG A 1 416 ? 13.198 -10.493 -23.190 1.00 40.56 416 ARG A C 1
ATOM 3197 O O . ARG A 1 416 ? 13.382 -10.207 -22.013 1.00 40.56 416 ARG A O 1
ATOM 3204 N N . GLY A 1 417 ? 12.289 -9.851 -23.926 1.00 34.41 417 GLY A N 1
ATOM 3205 C CA . GLY A 1 417 ? 11.271 -8.947 -23.358 1.00 34.41 417 GLY A CA 1
ATOM 3206 C C . GLY A 1 417 ? 9.861 -9.554 -23.395 1.00 34.41 417 GLY A C 1
ATOM 3207 O O . GLY A 1 417 ? 9.589 -10.416 -24.227 1.00 34.41 417 GLY A O 1
ATOM 3208 N N . ALA A 1 418 ? 8.950 -9.087 -22.530 1.00 34.81 418 ALA A N 1
ATOM 3209 C CA . ALA A 1 418 ? 7.528 -9.473 -22.556 1.00 34.81 418 ALA A CA 1
ATOM 3210 C C . ALA A 1 418 ? 6.788 -8.995 -23.828 1.00 34.81 418 ALA A C 1
ATOM 3212 O O . ALA A 1 418 ? 5.714 -9.495 -24.147 1.00 34.81 418 ALA A O 1
ATOM 3213 N N . THR A 1 419 ? 7.375 -8.053 -24.577 1.00 42.66 419 THR A N 1
ATOM 3214 C CA . THR A 1 419 ? 6.889 -7.556 -25.874 1.00 42.66 419 THR A CA 1
ATOM 3215 C C . THR A 1 419 ? 7.998 -7.594 -26.932 1.00 42.66 419 THR A C 1
ATOM 3217 O O . THR A 1 419 ? 9.156 -7.351 -26.582 1.00 42.66 419 THR A O 1
ATOM 3220 N N . PRO A 1 420 ? 7.680 -7.819 -28.225 1.00 55.47 420 PRO A N 1
ATOM 3221 C CA . PRO A 1 420 ? 8.661 -7.738 -29.304 1.00 55.47 420 PRO A CA 1
ATOM 3222 C C . PRO A 1 420 ? 9.201 -6.308 -29.425 1.00 55.47 420 PRO A C 1
ATOM 3224 O O . PRO A 1 420 ? 8.450 -5.371 -29.714 1.00 55.47 420 PRO A O 1
ATOM 3227 N N . SER A 1 421 ? 10.506 -6.152 -29.223 1.00 57.66 421 SER A N 1
ATOM 3228 C CA . SER A 1 421 ? 11.228 -4.895 -29.425 1.00 57.66 421 SER A CA 1
ATOM 3229 C C . SER A 1 421 ? 12.280 -5.094 -30.507 1.00 57.66 421 SER A C 1
ATOM 3231 O O . SER A 1 421 ? 12.955 -6.127 -30.549 1.00 57.66 421 SER A O 1
ATOM 3233 N N . ARG A 1 422 ? 12.435 -4.102 -31.384 1.00 73.88 422 ARG A N 1
ATOM 3234 C CA . ARG A 1 422 ? 13.438 -4.091 -32.457 1.00 73.88 422 ARG A CA 1
ATOM 3235 C C . ARG A 1 422 ? 14.094 -2.721 -32.523 1.00 73.88 422 ARG A C 1
ATOM 3237 O O . ARG A 1 422 ? 13.522 -1.744 -32.039 1.00 73.88 422 ARG A O 1
ATOM 3244 N N . SER A 1 423 ? 15.287 -2.661 -33.099 1.00 74.56 423 SER A N 1
ATOM 3245 C CA . SER A 1 423 ? 15.869 -1.402 -33.546 1.00 74.56 423 SER A CA 1
ATOM 3246 C C . SER A 1 423 ? 15.850 -1.316 -35.063 1.00 74.56 423 SER A C 1
ATOM 3248 O O . SER A 1 423 ? 16.077 -2.314 -35.751 1.00 74.56 423 SER A O 1
ATOM 3250 N N . TYR A 1 424 ? 15.562 -0.123 -35.566 1.00 84.88 424 TYR A N 1
ATOM 3251 C CA . TYR A 1 424 ? 15.441 0.167 -36.989 1.00 84.88 424 TYR A CA 1
ATOM 3252 C C . TYR A 1 424 ? 16.469 1.221 -37.400 1.00 84.88 424 TYR A C 1
ATOM 3254 O O . TYR A 1 424 ? 16.810 2.099 -36.615 1.00 84.88 424 TYR A O 1
ATOM 3262 N N . ARG A 1 425 ? 16.957 1.159 -38.630 1.00 86.69 425 ARG A N 1
ATOM 3263 C CA . ARG A 1 425 ? 17.733 2.246 -39.243 1.00 86.69 425 ARG A CA 1
ATOM 3264 C C . ARG A 1 425 ? 17.198 2.508 -40.650 1.00 86.69 425 ARG A C 1
ATOM 3266 O O . ARG A 1 425 ? 16.329 1.767 -41.122 1.00 86.69 425 ARG A O 1
ATOM 3273 N N . THR A 1 426 ? 17.643 3.596 -41.266 1.00 89.44 426 THR A N 1
ATOM 3274 C CA . THR A 1 426 ? 17.286 3.950 -42.644 1.00 89.44 426 THR A CA 1
ATOM 3275 C C . THR A 1 426 ? 17.713 2.830 -43.586 1.00 89.44 426 THR A C 1
ATOM 3277 O O . THR A 1 426 ? 18.841 2.358 -43.515 1.00 89.44 426 THR A O 1
ATOM 3280 N N . GLY A 1 427 ? 16.797 2.361 -44.432 1.00 88.88 427 GLY A N 1
ATOM 3281 C CA . GLY A 1 427 ? 17.121 1.358 -45.445 1.00 88.88 427 GLY A CA 1
ATOM 3282 C C . GLY A 1 427 ? 17.797 1.985 -46.667 1.00 88.88 427 GLY A C 1
ATOM 3283 O O . GLY A 1 427 ? 17.761 3.201 -46.850 1.00 88.88 427 GLY A O 1
ATOM 3284 N N . ALA A 1 428 ? 18.381 1.149 -47.528 1.00 85.56 428 ALA A N 1
ATOM 3285 C CA . ALA A 1 428 ? 19.162 1.592 -48.686 1.00 85.56 428 ALA A CA 1
ATOM 3286 C C . ALA A 1 428 ? 18.393 2.526 -49.642 1.00 85.56 428 ALA A C 1
ATOM 3288 O O . ALA A 1 428 ? 18.972 3.476 -50.156 1.00 85.56 428 ALA A O 1
ATOM 3289 N N . ALA A 1 429 ? 17.087 2.311 -49.845 1.00 82.44 429 ALA A N 1
ATOM 3290 C CA . ALA A 1 429 ? 16.283 3.169 -50.720 1.00 82.44 429 ALA A CA 1
ATOM 3291 C C . ALA A 1 429 ? 16.019 4.549 -50.096 1.00 82.44 429 ALA A C 1
ATOM 3293 O O . ALA A 1 429 ? 16.006 5.552 -50.802 1.00 82.44 429 ALA A O 1
ATOM 3294 N N . ALA A 1 430 ? 15.837 4.611 -48.772 1.00 85.38 430 ALA A N 1
ATOM 3295 C CA . ALA A 1 430 ? 15.716 5.884 -48.064 1.00 85.38 430 ALA A CA 1
ATOM 3296 C C . ALA A 1 430 ? 17.059 6.621 -47.977 1.00 85.38 430 ALA A C 1
ATOM 3298 O O . ALA A 1 430 ? 17.082 7.838 -48.118 1.00 85.38 430 ALA A O 1
ATOM 3299 N N . ALA A 1 431 ? 18.164 5.898 -47.778 1.00 84.50 431 ALA A N 1
ATOM 3300 C CA . ALA A 1 431 ? 19.508 6.470 -47.769 1.00 84.50 431 ALA A CA 1
ATOM 3301 C C . ALA A 1 431 ? 19.875 7.071 -49.136 1.00 84.50 431 ALA A C 1
ATOM 3303 O O . ALA A 1 431 ? 20.246 8.236 -49.196 1.00 84.50 431 ALA A O 1
ATOM 3304 N N . ALA A 1 432 ? 19.652 6.335 -50.231 1.00 82.62 432 ALA A N 1
ATOM 3305 C CA . ALA A 1 432 ? 19.890 6.832 -51.587 1.00 82.62 432 ALA A CA 1
ATOM 3306 C C . ALA A 1 432 ? 19.022 8.056 -51.927 1.00 82.62 432 ALA A C 1
ATOM 3308 O O . ALA A 1 432 ? 19.499 8.993 -52.558 1.00 82.62 432 ALA A O 1
ATOM 3309 N N . TYR A 1 433 ? 17.760 8.076 -51.481 1.00 82.44 433 TYR A N 1
ATOM 3310 C CA . TYR A 1 433 ? 16.889 9.243 -51.642 1.00 82.44 433 TYR A CA 1
ATOM 3311 C C . TYR A 1 433 ? 17.440 10.458 -50.885 1.00 82.44 433 TYR A C 1
ATOM 3313 O O . TYR A 1 433 ? 17.571 11.530 -51.464 1.00 82.44 433 TYR A O 1
ATOM 3321 N N . LEU A 1 434 ? 17.811 10.278 -49.613 1.00 80.00 434 LEU A N 1
ATOM 3322 C CA . LEU A 1 434 ? 18.394 11.324 -48.768 1.00 80.00 434 LEU A CA 1
ATOM 3323 C C . LEU A 1 434 ? 19.698 11.891 -49.353 1.00 80.00 434 LEU A C 1
ATOM 3325 O O . LEU A 1 434 ? 19.884 13.104 -49.327 1.00 80.00 434 LEU A O 1
ATOM 3329 N N . GLU A 1 435 ? 20.559 11.035 -49.907 1.00 79.75 435 GLU A N 1
ATOM 3330 C CA . GLU A 1 435 ? 21.799 11.428 -50.589 1.00 79.75 435 GLU A CA 1
ATOM 3331 C C . GLU A 1 435 ? 21.528 12.200 -51.892 1.00 79.75 435 GLU A C 1
ATOM 3333 O O . GLU A 1 435 ? 22.192 13.198 -52.156 1.00 79.75 435 GLU A O 1
ATOM 3338 N N . GLN A 1 436 ? 20.523 11.794 -52.680 1.00 73.88 436 GLN A N 1
ATOM 3339 C CA . GLN A 1 436 ? 20.139 12.467 -53.930 1.00 73.88 436 GLN A CA 1
ATOM 3340 C C . GLN A 1 436 ? 19.460 13.825 -53.711 1.00 73.88 436 GLN A C 1
ATOM 3342 O O . GLN A 1 436 ? 19.639 14.732 -54.517 1.00 73.88 436 GLN A O 1
ATOM 3347 N N . THR A 1 437 ? 18.686 13.982 -52.635 1.00 69.00 437 THR A N 1
ATOM 3348 C CA . THR A 1 437 ? 18.013 15.249 -52.282 1.00 69.00 437 THR A CA 1
ATOM 3349 C C . THR A 1 437 ? 18.868 16.181 -51.413 1.00 69.00 437 THR A C 1
ATOM 3351 O O . THR A 1 437 ? 18.351 17.151 -50.857 1.00 69.00 437 THR A O 1
ATOM 3354 N N . GLY A 1 438 ? 20.160 15.874 -51.250 1.00 51.66 438 GLY A N 1
ATOM 3355 C CA . GLY A 1 438 ? 21.070 16.574 -50.349 1.00 51.66 438 GLY A CA 1
ATOM 3356 C C . GLY A 1 438 ? 21.076 18.100 -50.530 1.00 51.66 438 GLY A C 1
ATOM 3357 O O . GLY A 1 438 ? 21.323 18.598 -51.619 1.00 51.66 438 GLY A O 1
ATOM 3358 N N . GLN A 1 439 ? 20.875 18.809 -49.411 1.00 48.34 439 GLN A N 1
ATOM 3359 C CA . GLN A 1 439 ? 21.051 20.257 -49.175 1.00 48.34 439 GLN A CA 1
ATOM 3360 C C . GLN A 1 439 ? 19.918 21.251 -49.503 1.00 48.34 439 GLN A C 1
ATOM 3362 O O . GLN A 1 439 ? 20.002 22.369 -49.001 1.00 48.34 439 GLN A O 1
ATOM 3367 N N . GLU A 1 440 ? 18.823 20.892 -50.181 1.00 41.22 440 GLU A N 1
ATOM 3368 C CA . GLU A 1 440 ? 17.740 21.863 -50.489 1.00 41.22 440 GLU A CA 1
ATOM 3369 C C . GLU A 1 440 ? 16.373 21.569 -49.846 1.00 41.22 440 GLU A C 1
ATOM 3371 O O . GLU A 1 440 ? 15.330 21.995 -50.338 1.00 41.22 440 GLU A O 1
ATOM 3376 N N . THR A 1 441 ? 16.316 20.904 -48.691 1.00 42.34 441 THR A N 1
ATOM 3377 C CA . THR A 1 441 ? 15.059 20.884 -47.922 1.00 42.34 441 THR A CA 1
ATOM 3378 C C . THR A 1 441 ? 15.009 22.072 -46.973 1.00 42.34 441 THR A C 1
ATOM 3380 O O . THR A 1 441 ? 15.243 21.943 -45.771 1.00 42.34 441 THR A O 1
ATOM 3383 N N . SER A 1 442 ? 14.703 23.246 -47.526 1.00 41.00 442 SER A N 1
ATOM 3384 C CA . SER A 1 442 ? 14.240 24.382 -46.732 1.00 41.00 442 SER A CA 1
ATOM 3385 C C . SER A 1 442 ? 12.956 23.953 -45.990 1.00 41.00 442 SER A C 1
ATOM 3387 O O . SER A 1 442 ? 12.079 23.362 -46.627 1.00 41.00 442 SER A O 1
ATOM 3389 N N . PRO A 1 443 ? 12.791 24.205 -44.675 1.00 41.28 443 PRO A N 1
ATOM 3390 C CA . PRO A 1 443 ? 11.692 23.649 -43.863 1.00 41.28 443 PRO A CA 1
ATOM 3391 C C . PRO A 1 443 ? 10.281 24.156 -44.221 1.00 41.28 443 PRO A C 1
ATOM 3393 O O . PRO A 1 443 ? 9.320 23.863 -43.513 1.00 41.28 443 PRO A O 1
ATOM 3396 N N . SER A 1 444 ? 10.137 24.964 -45.269 1.00 37.97 444 SER A N 1
ATOM 3397 C CA . SER A 1 444 ? 9.036 25.913 -45.433 1.00 37.97 444 SER A CA 1
ATOM 3398 C C . SER A 1 444 ? 7.905 25.496 -46.382 1.00 37.97 444 SER A C 1
ATOM 3400 O O . SER A 1 444 ? 6.994 26.294 -46.573 1.00 37.97 444 SER A O 1
ATOM 3402 N N . SER A 1 445 ? 7.875 24.280 -46.946 1.00 36.66 445 SER A N 1
ATOM 3403 C CA . SER A 1 445 ? 6.808 23.901 -47.904 1.00 36.66 445 SER A CA 1
ATOM 3404 C C . SER A 1 445 ? 5.918 22.713 -47.526 1.00 36.66 445 SER A C 1
ATOM 3406 O O . SER A 1 445 ? 5.021 22.371 -48.295 1.00 36.66 445 SER A O 1
ATOM 3408 N N . CYS A 1 446 ? 6.065 22.109 -46.343 1.00 37.16 446 CYS A N 1
ATOM 3409 C CA . CYS A 1 446 ? 5.149 21.046 -45.914 1.00 37.16 446 CYS A CA 1
ATOM 3410 C C . CYS A 1 446 ? 4.116 21.594 -44.917 1.00 37.16 446 CYS A C 1
ATOM 3412 O O . CYS A 1 446 ? 4.299 21.528 -43.701 1.00 37.16 446 CYS A O 1
ATOM 3414 N N . SER A 1 447 ? 3.019 22.156 -45.430 1.00 38.19 447 SER A N 1
ATOM 3415 C CA . SER A 1 447 ? 1.871 22.589 -44.628 1.00 38.19 447 SER A CA 1
ATOM 3416 C C . SER A 1 447 ? 1.071 21.383 -44.096 1.00 38.19 447 SER A C 1
ATOM 3418 O O . SER A 1 447 ? 0.002 21.041 -44.587 1.00 38.19 447 SER A O 1
ATOM 3420 N N . THR A 1 448 ? 1.588 20.786 -43.010 1.00 42.78 448 THR A N 1
ATOM 3421 C CA . THR A 1 448 ? 0.966 19.837 -42.043 1.00 42.78 448 THR A CA 1
ATOM 3422 C C . THR A 1 448 ? 0.539 18.433 -42.529 1.00 42.78 448 THR A C 1
ATOM 3424 O O . THR A 1 448 ? -0.039 18.273 -43.600 1.00 42.78 448 THR A O 1
ATOM 3427 N N . PRO A 1 449 ? 0.762 17.378 -41.704 1.00 42.94 449 PRO A N 1
ATOM 3428 C CA . PRO A 1 449 ? -0.341 16.947 -40.825 1.00 42.94 449 PRO A CA 1
ATOM 3429 C C . PRO A 1 449 ? 0.074 16.430 -39.420 1.00 42.94 449 PRO A C 1
ATOM 3431 O O . PRO A 1 449 ? 1.048 15.684 -39.290 1.00 42.94 449 PRO A O 1
ATOM 3434 N N . PRO A 1 450 ? -0.712 16.703 -38.356 1.00 47.59 450 PRO A N 1
ATOM 3435 C CA . PRO A 1 450 ? -0.795 15.836 -37.180 1.00 47.59 450 PRO A CA 1
ATOM 3436 C C . PRO A 1 450 ? -1.837 14.713 -37.413 1.00 47.59 450 PRO A C 1
ATOM 3438 O O . PRO A 1 450 ? -2.500 14.666 -38.446 1.00 47.59 450 PRO A O 1
ATOM 3441 N N . PRO A 1 451 ? -2.057 13.839 -36.418 1.00 44.59 451 PRO A N 1
ATOM 3442 C CA . PRO A 1 451 ? -1.537 12.474 -36.404 1.00 44.59 451 PRO A CA 1
ATOM 3443 C C . PRO A 1 451 ? -2.086 11.584 -37.539 1.00 44.59 451 PRO A C 1
ATOM 3445 O O . PRO A 1 451 ? -3.291 11.458 -37.727 1.00 44.59 451 PRO A O 1
ATOM 3448 N N . LEU A 1 452 ? -1.197 10.856 -38.218 1.00 57.91 452 LEU A N 1
ATOM 3449 C CA . LEU A 1 452 ? -1.515 9.958 -39.343 1.00 57.91 452 LEU A CA 1
ATOM 3450 C C . LEU A 1 452 ? -2.204 8.629 -38.922 1.00 57.91 452 LEU A C 1
ATOM 3452 O O . LEU A 1 452 ? -2.092 7.595 -39.579 1.00 57.91 452 LEU A O 1
ATOM 3456 N N . GLY A 1 453 ? -2.877 8.616 -37.776 1.00 57.66 453 GLY A N 1
ATOM 3457 C CA . GLY A 1 453 ? -3.547 7.444 -37.231 1.00 57.66 453 GLY A CA 1
ATOM 3458 C C . GLY A 1 453 ? -4.827 7.842 -36.509 1.00 57.66 453 GLY A C 1
ATOM 3459 O O . GLY A 1 453 ? -4.837 8.781 -35.714 1.00 57.66 453 GLY A O 1
ATOM 3460 N N . HIS A 1 454 ? -5.914 7.123 -36.791 1.00 64.69 454 HIS A N 1
ATOM 3461 C CA . HIS A 1 454 ? -7.256 7.431 -36.282 1.00 64.69 454 HIS A CA 1
ATOM 3462 C C . HIS A 1 454 ? -7.631 6.640 -35.019 1.00 64.69 454 HIS A C 1
ATOM 3464 O O . HIS A 1 454 ? -8.768 6.729 -34.555 1.00 64.69 454 HIS A O 1
ATOM 3470 N N . CYS A 1 455 ? -6.727 5.828 -34.453 1.00 61.31 455 CYS A N 1
ATOM 3471 C CA . CYS A 1 455 ? -7.061 5.091 -33.236 1.00 61.31 455 CYS A CA 1
ATOM 3472 C C . CYS A 1 455 ? -7.150 6.040 -32.037 1.00 61.31 455 CYS A C 1
ATOM 3474 O O . CYS A 1 455 ? -6.201 6.763 -31.732 1.00 61.31 455 CYS A O 1
ATOM 3476 N N . ASN A 1 456 ? -8.270 5.963 -31.312 1.00 66.94 456 ASN A N 1
ATOM 3477 C CA . ASN A 1 456 ? -8.412 6.612 -30.015 1.00 66.94 456 ASN A CA 1
ATOM 3478 C C . ASN A 1 456 ? -7.347 6.030 -29.045 1.00 66.94 456 ASN A C 1
ATOM 3480 O O . ASN A 1 456 ? -7.326 4.811 -28.829 1.00 66.94 456 ASN A O 1
ATOM 3484 N N . PRO A 1 457 ? -6.455 6.866 -28.478 1.00 55.94 457 PRO A N 1
ATOM 3485 C CA . PRO A 1 457 ? -5.345 6.416 -27.639 1.00 55.94 457 PRO A CA 1
ATOM 3486 C C . PRO A 1 457 ? -5.792 5.793 -26.308 1.00 55.94 457 PRO A C 1
ATOM 3488 O O . PRO A 1 457 ? -5.108 4.896 -25.814 1.00 55.94 457 PRO A O 1
ATOM 3491 N N . GLU A 1 458 ? -6.937 6.195 -25.755 1.00 53.84 458 GLU A N 1
ATOM 3492 C CA . GLU A 1 458 ? -7.518 5.612 -24.538 1.00 53.84 458 GLU A CA 1
ATOM 3493 C C . GLU A 1 458 ? -8.090 4.223 -24.817 1.00 53.84 458 GLU A C 1
ATOM 3495 O O . GLU A 1 458 ? -7.742 3.259 -24.136 1.00 53.84 458 GLU A O 1
ATOM 3500 N N . ARG A 1 459 ? -8.861 4.067 -25.902 1.00 53.50 459 ARG A N 1
ATOM 3501 C CA . ARG A 1 459 ? -9.366 2.748 -26.333 1.00 53.50 459 ARG A CA 1
ATOM 3502 C C . ARG A 1 459 ? -8.241 1.792 -26.724 1.00 53.50 459 ARG A C 1
ATOM 3504 O O . ARG A 1 459 ? -8.334 0.590 -26.483 1.00 53.50 459 ARG A O 1
ATOM 3511 N N . LEU A 1 460 ? -7.164 2.301 -27.326 1.00 56.47 460 LEU A N 1
ATOM 3512 C CA . LEU A 1 460 ? -5.980 1.504 -27.646 1.00 56.47 460 LEU A CA 1
ATOM 3513 C C . LEU A 1 460 ? -5.241 1.065 -26.371 1.00 56.47 460 LEU A C 1
ATOM 3515 O O . LEU A 1 460 ? -4.811 -0.088 -26.287 1.00 56.47 460 LEU A O 1
ATOM 3519 N N . HIS A 1 461 ? -5.140 1.942 -25.368 1.00 54.56 461 HIS A N 1
ATOM 3520 C CA . HIS A 1 461 ? -4.621 1.594 -24.044 1.00 54.56 461 HIS A CA 1
ATOM 3521 C C . HIS A 1 461 ? -5.471 0.523 -23.354 1.00 54.56 461 HIS A C 1
ATOM 3523 O O . HIS A 1 461 ? -4.912 -0.485 -22.916 1.00 54.56 461 HIS A O 1
ATOM 3529 N N . GLN A 1 462 ? -6.795 0.692 -23.332 1.00 50.38 462 GLN A N 1
ATOM 3530 C CA . GLN A 1 462 ? -7.744 -0.275 -22.776 1.00 50.38 462 GLN A CA 1
ATOM 3531 C C . GLN A 1 462 ? -7.661 -1.622 -23.499 1.00 50.38 462 GLN A C 1
ATOM 3533 O O . GLN A 1 462 ? -7.515 -2.653 -22.858 1.00 50.38 462 GLN A O 1
ATOM 3538 N N . ARG A 1 463 ? -7.628 -1.652 -24.836 1.00 50.66 463 ARG A N 1
ATOM 3539 C CA . ARG A 1 463 ? -7.526 -2.908 -25.599 1.00 50.66 463 ARG A CA 1
ATOM 3540 C C . ARG A 1 463 ? -6.221 -3.662 -25.337 1.00 50.66 463 ARG A C 1
ATOM 3542 O O . ARG A 1 463 ? -6.240 -4.878 -25.177 1.00 50.66 463 ARG A O 1
ATOM 3549 N N . LEU A 1 464 ? -5.092 -2.956 -25.261 1.00 51.72 464 LEU A N 1
ATOM 3550 C CA . LEU A 1 464 ? -3.795 -3.548 -24.902 1.00 51.72 464 LEU A CA 1
ATOM 3551 C C . LEU A 1 464 ? -3.763 -4.057 -23.450 1.00 51.72 464 LEU A C 1
ATOM 3553 O O . LEU A 1 464 ? -2.959 -4.932 -23.124 1.00 51.72 464 LEU A O 1
ATOM 3557 N N . HIS A 1 465 ? -4.618 -3.508 -22.589 1.00 45.44 465 HIS A N 1
ATOM 3558 C CA . HIS A 1 465 ? -4.852 -3.971 -21.228 1.00 45.44 465 HIS A CA 1
ATOM 3559 C C . HIS A 1 465 ? -5.748 -5.225 -21.208 1.00 45.44 465 HIS A C 1
ATOM 3561 O O . HIS A 1 465 ? -5.378 -6.239 -20.621 1.00 45.44 465 HIS A O 1
ATOM 3567 N N . THR A 1 466 ? -6.856 -5.233 -21.951 1.00 44.09 466 THR A N 1
ATOM 3568 C CA . THR A 1 466 ? -7.763 -6.386 -22.097 1.00 44.09 466 THR A CA 1
ATOM 3569 C C . THR A 1 466 ? -7.092 -7.587 -22.767 1.00 44.09 466 THR A C 1
ATOM 3571 O O . THR A 1 466 ? -7.289 -8.723 -22.344 1.00 44.09 466 THR A O 1
ATOM 3574 N N . ASP A 1 467 ? -6.234 -7.364 -23.765 1.00 44.78 467 ASP A N 1
ATOM 3575 C CA . ASP A 1 467 ? -5.435 -8.419 -24.400 1.00 44.78 467 ASP A CA 1
ATOM 3576 C C . ASP A 1 467 ? -4.401 -9.027 -23.447 1.00 44.78 467 ASP A C 1
ATOM 3578 O O . ASP A 1 467 ? -3.901 -10.104 -23.736 1.00 44.78 467 ASP A O 1
ATOM 3582 N N . ARG A 1 468 ? -4.077 -8.381 -22.320 1.00 43.09 468 ARG A N 1
ATOM 3583 C CA . ARG A 1 468 ? -3.269 -8.957 -21.232 1.00 43.09 468 ARG A CA 1
ATOM 3584 C C . ARG A 1 468 ? -4.136 -9.783 -20.273 1.00 43.09 468 ARG A C 1
ATOM 3586 O O . ARG A 1 468 ? -3.667 -10.802 -19.780 1.00 43.09 468 ARG A O 1
ATOM 3593 N N . LEU A 1 469 ? -5.393 -9.381 -20.077 1.00 34.41 469 LEU A N 1
ATOM 3594 C CA . LEU A 1 469 ? -6.391 -10.059 -19.236 1.00 34.41 469 LEU A CA 1
ATOM 3595 C C . LEU A 1 469 ? -6.974 -11.325 -19.890 1.00 34.41 469 LEU A C 1
ATOM 3597 O O . LEU A 1 469 ? -7.197 -12.325 -19.219 1.00 34.41 469 LEU A O 1
ATOM 3601 N N . ARG A 1 470 ? -7.129 -11.362 -21.220 1.00 38.81 470 ARG A N 1
ATOM 3602 C CA . ARG A 1 470 ? -7.574 -12.574 -21.946 1.00 38.81 470 ARG A CA 1
ATOM 3603 C C . ARG A 1 470 ? -6.637 -13.781 -21.781 1.00 38.81 470 ARG A C 1
ATOM 3605 O O . ARG A 1 470 ? -7.040 -14.905 -22.054 1.00 38.81 470 ARG A O 1
ATOM 3612 N N . TRP A 1 471 ? -5.397 -13.569 -21.335 1.00 44.44 471 TRP A N 1
ATOM 3613 C CA . TRP A 1 471 ? -4.437 -14.642 -21.041 1.00 44.44 471 TRP A CA 1
ATOM 3614 C C . TRP A 1 471 ? -4.677 -15.307 -19.688 1.00 44.44 471 TRP A C 1
ATOM 3616 O O . TRP A 1 471 ? -4.172 -16.407 -19.459 1.00 44.44 471 TRP A O 1
ATOM 3626 N N . THR A 1 472 ? -5.411 -14.653 -18.791 1.00 43.03 472 THR A N 1
ATOM 3627 C CA . THR A 1 472 ? -5.588 -15.104 -17.412 1.00 43.03 472 THR A CA 1
ATOM 3628 C C . THR A 1 472 ? -6.963 -15.722 -17.160 1.00 43.03 472 THR A C 1
ATOM 3630 O O . THR A 1 472 ? -7.058 -16.553 -16.266 1.00 43.03 472 THR A O 1
ATOM 3633 N N . THR A 1 473 ? -7.988 -15.428 -17.972 1.00 39.69 473 THR A N 1
ATOM 3634 C CA . THR A 1 473 ? -9.400 -15.615 -17.572 1.00 39.69 473 THR A CA 1
ATOM 3635 C C . THR A 1 473 ? -10.206 -16.724 -18.263 1.00 39.69 473 THR A C 1
ATOM 3637 O O . THR A 1 473 ? -11.364 -16.910 -17.911 1.00 39.69 473 THR A O 1
ATOM 3640 N N . THR A 1 474 ? -9.676 -17.498 -19.222 1.00 49.56 474 THR A N 1
ATOM 3641 C CA . THR A 1 474 ? -10.462 -18.615 -19.803 1.00 49.56 474 THR A CA 1
ATOM 3642 C C . THR A 1 474 ? -10.453 -19.841 -18.870 1.00 49.56 474 THR A C 1
ATOM 3644 O O . THR A 1 474 ? -9.365 -20.386 -18.641 1.00 49.56 474 THR A O 1
ATOM 3647 N N . PRO A 1 475 ? -11.613 -20.318 -18.368 1.00 54.81 475 PRO A N 1
ATOM 3648 C CA . PRO A 1 475 ? -11.676 -21.444 -17.435 1.00 54.81 475 PRO A CA 1
ATOM 3649 C C . PRO A 1 475 ? -11.136 -22.741 -18.055 1.00 54.81 475 PRO A C 1
ATOM 3651 O O . PRO A 1 475 ? -11.396 -23.062 -19.223 1.00 54.81 475 PRO A O 1
ATOM 3654 N N . LEU A 1 476 ? -10.365 -23.499 -17.273 1.00 58.75 476 LEU A N 1
ATOM 3655 C CA . LEU A 1 476 ? -9.916 -24.844 -17.626 1.00 58.75 476 LEU A CA 1
ATOM 3656 C C . LEU A 1 476 ? -10.804 -25.881 -16.930 1.00 58.75 476 LEU A C 1
ATOM 3658 O O . LEU A 1 476 ? -11.094 -25.702 -15.753 1.00 58.75 476 LEU A O 1
ATOM 3662 N N . PRO A 1 477 ? -11.208 -26.954 -17.620 1.00 55.16 477 PRO A N 1
ATOM 3663 C CA . PRO A 1 477 ? -11.786 -28.135 -16.996 1.00 55.16 477 PRO A CA 1
ATOM 3664 C C . PRO A 1 477 ? -10.682 -29.116 -16.553 1.00 55.16 477 PRO A C 1
ATOM 3666 O O . PRO A 1 477 ? -9.740 -29.311 -17.332 1.00 55.16 477 PRO A O 1
ATOM 3669 N N . PRO A 1 478 ? -10.774 -29.752 -15.361 1.00 53.16 478 PRO A N 1
ATOM 3670 C CA . PRO A 1 478 ? -11.631 -29.418 -14.213 1.00 53.16 478 PRO A CA 1
ATOM 3671 C C . PRO A 1 478 ? -11.184 -28.101 -13.549 1.00 53.16 478 PRO A C 1
ATOM 3673 O O . PRO A 1 478 ? -10.129 -27.581 -13.905 1.00 53.16 478 PRO A O 1
ATOM 3676 N N . ALA A 1 479 ? -11.983 -27.574 -12.609 1.00 62.44 479 ALA A N 1
ATOM 3677 C CA . ALA A 1 479 ? -11.831 -26.273 -11.934 1.00 62.44 479 ALA A CA 1
ATOM 3678 C C . ALA A 1 479 ? -10.533 -26.134 -11.106 1.00 62.44 479 ALA A C 1
ATOM 3680 O O . ALA A 1 479 ? -10.534 -26.049 -9.882 1.00 62.44 479 ALA A O 1
ATOM 3681 N N . LEU A 1 480 ? -9.396 -26.132 -11.790 1.00 62.75 480 LEU A N 1
ATOM 3682 C CA . LEU A 1 480 ? -8.082 -26.005 -11.189 1.00 62.75 480 LEU A CA 1
ATOM 3683 C C . LEU A 1 480 ? -7.824 -24.541 -10.807 1.00 62.75 480 LEU A C 1
ATOM 3685 O O . LEU A 1 480 ? -8.020 -23.653 -11.648 1.00 62.75 480 LEU A O 1
ATOM 3689 N N . PRO A 1 481 ? -7.310 -24.270 -9.593 1.00 63.00 481 PRO A N 1
ATOM 3690 C CA . PRO A 1 481 ? -6.937 -22.925 -9.179 1.00 63.00 481 PRO A CA 1
ATOM 3691 C C . PRO A 1 481 ? -5.981 -22.276 -10.181 1.00 63.00 481 PRO A C 1
ATOM 3693 O O . PRO A 1 481 ? -4.998 -22.879 -10.616 1.00 63.00 481 PRO A O 1
ATOM 3696 N N . MET A 1 482 ? -6.211 -21.004 -10.520 1.00 53.50 482 MET A N 1
ATOM 3697 C CA . MET A 1 482 ? -5.443 -20.308 -11.562 1.00 53.50 482 MET A CA 1
ATOM 3698 C C . MET A 1 482 ? -3.926 -20.299 -11.330 1.00 53.50 482 MET A C 1
ATOM 3700 O O . MET A 1 482 ? -3.156 -20.119 -12.276 1.00 53.50 482 MET A O 1
ATOM 3704 N N . HIS A 1 483 ? -3.467 -20.483 -10.100 1.00 56.59 483 HIS A N 1
ATOM 3705 C CA . HIS A 1 483 ? -2.050 -20.428 -9.768 1.00 56.59 483 HIS A CA 1
ATOM 3706 C C . HIS A 1 483 ? -1.374 -21.797 -9.740 1.00 56.59 483 HIS A C 1
ATOM 3708 O O . HIS A 1 483 ? -0.135 -21.830 -9.735 1.00 56.59 483 HIS A O 1
ATOM 3714 N N . CYS A 1 484 ? -2.138 -22.894 -9.794 1.00 62.03 484 CYS A N 1
ATOM 3715 C CA . CYS A 1 484 ? -1.562 -24.225 -9.730 1.00 62.03 484 CYS A CA 1
ATOM 3716 C C . CYS A 1 484 ? -0.755 -24.541 -11.012 1.00 62.03 484 CYS A C 1
ATOM 3718 O O . CYS A 1 484 ? -1.059 -24.018 -12.101 1.00 62.03 484 CYS A O 1
ATOM 3720 N N . PRO A 1 485 ? 0.343 -25.309 -10.901 1.00 61.47 485 PRO A N 1
ATOM 3721 C CA . PRO A 1 485 ? 1.202 -25.645 -12.038 1.00 61.47 485 PRO A CA 1
ATOM 3722 C C . PRO A 1 485 ? 0.444 -26.279 -13.216 1.00 61.47 485 PRO A C 1
ATOM 3724 O O . PRO A 1 485 ? 0.658 -25.897 -14.368 1.00 61.47 485 PRO A O 1
ATOM 3727 N N . GLU A 1 486 ? -0.510 -27.156 -12.930 1.00 76.38 486 GLU A N 1
ATOM 3728 C CA . GLU A 1 486 ? -1.335 -27.904 -13.879 1.00 76.38 486 GLU A CA 1
ATOM 3729 C C . GLU A 1 486 ? -2.205 -26.953 -14.708 1.00 76.38 486 GLU A C 1
ATOM 3731 O O . GLU A 1 486 ? -2.208 -27.016 -15.939 1.00 76.38 486 GLU A O 1
ATOM 3736 N N . ALA A 1 487 ? -2.857 -25.977 -14.061 1.00 71.38 487 ALA A N 1
ATOM 3737 C CA . ALA A 1 487 ? -3.655 -24.960 -14.742 1.00 71.38 487 ALA A CA 1
ATOM 3738 C C . ALA A 1 487 ? -2.799 -24.077 -15.664 1.00 71.38 487 ALA A C 1
ATOM 3740 O O . ALA A 1 487 ? -3.253 -23.581 -16.698 1.00 71.38 487 ALA A O 1
ATOM 3741 N N . LYS A 1 488 ? -1.534 -23.826 -15.313 1.00 59.69 488 LYS A N 1
ATOM 3742 C CA . LYS A 1 488 ? -0.607 -23.073 -16.178 1.00 59.69 488 LYS A CA 1
ATOM 3743 C C . LYS A 1 488 ? -0.199 -23.898 -17.402 1.00 59.69 488 LYS A C 1
ATOM 3745 O O . LYS A 1 488 ? -0.198 -23.376 -18.519 1.00 59.69 488 LYS A O 1
ATOM 3750 N N . VAL A 1 489 ? 0.070 -25.187 -17.210 1.00 68.62 489 VAL A N 1
ATOM 3751 C CA . VAL A 1 489 ? 0.450 -26.124 -18.278 1.00 68.62 489 VAL A CA 1
ATOM 3752 C C . VAL A 1 489 ? -0.709 -26.356 -19.251 1.00 68.62 489 VAL A C 1
ATOM 3754 O O . VAL A 1 489 ? -0.513 -26.240 -20.461 1.00 68.62 489 VAL A O 1
ATOM 3757 N N . LEU A 1 490 ? -1.929 -26.565 -18.751 1.00 75.06 490 LEU A N 1
ATOM 3758 C CA . LEU A 1 490 ? -3.138 -26.771 -19.557 1.00 75.06 490 LEU A CA 1
ATOM 3759 C C . LEU A 1 490 ? -3.528 -25.535 -20.384 1.00 75.06 490 LEU A C 1
ATOM 3761 O O . LEU A 1 490 ? -3.866 -25.659 -21.564 1.00 75.06 490 LEU A O 1
ATOM 3765 N N . ARG A 1 491 ? -3.401 -24.321 -19.826 1.00 68.81 491 ARG A N 1
ATOM 3766 C CA . ARG A 1 491 ? -3.584 -23.064 -20.583 1.00 68.81 491 ARG A CA 1
ATOM 3767 C C . ARG A 1 491 ? -2.511 -22.897 -21.649 1.00 68.81 491 ARG A C 1
ATOM 3769 O O . ARG A 1 491 ? -2.820 -22.536 -22.785 1.00 68.81 491 ARG A O 1
ATOM 3776 N N . SER A 1 492 ? -1.258 -23.211 -21.311 1.00 62.69 492 SER A N 1
ATOM 3777 C CA . SER A 1 492 ? -0.157 -23.191 -22.274 1.00 62.69 492 SER A CA 1
ATOM 3778 C C . SER A 1 492 ? -0.379 -24.186 -23.419 1.00 62.69 492 SER A C 1
ATOM 3780 O O . SER A 1 492 ? -0.077 -23.849 -24.566 1.00 62.69 492 SER A O 1
ATOM 3782 N N . TYR A 1 493 ? -0.925 -25.370 -23.130 1.00 75.62 493 TYR A N 1
ATOM 3783 C CA . TYR A 1 493 ? -1.271 -26.392 -24.116 1.00 75.62 493 TYR A CA 1
ATOM 3784 C C . TYR A 1 493 ? -2.425 -25.951 -25.029 1.00 75.62 493 TYR A C 1
ATOM 3786 O O . TYR A 1 493 ? -2.252 -25.937 -26.251 1.00 75.62 493 TYR A O 1
ATOM 3794 N N . ARG A 1 494 ? -3.558 -25.494 -24.465 1.00 70.25 494 ARG A N 1
ATOM 3795 C CA . ARG A 1 494 ? -4.702 -24.970 -25.241 1.00 70.25 494 ARG A CA 1
ATOM 3796 C C . ARG A 1 494 ? -4.280 -23.853 -26.189 1.00 70.25 494 ARG A C 1
ATOM 3798 O O . ARG A 1 494 ? -4.607 -23.903 -27.370 1.00 70.25 494 ARG A O 1
ATOM 3805 N N . PHE A 1 495 ? -3.493 -22.892 -25.704 1.00 62.62 495 PHE A N 1
ATOM 3806 C CA . PHE A 1 495 ? -2.978 -21.804 -26.535 1.00 62.62 495 PHE A CA 1
ATOM 3807 C C . PHE A 1 495 ? -2.161 -22.319 -27.726 1.00 62.62 495 PHE A C 1
ATOM 3809 O O . PHE A 1 495 ? -2.380 -21.884 -28.854 1.00 62.62 495 PHE A O 1
ATOM 3816 N N . GLN A 1 496 ? -1.234 -23.257 -27.500 1.00 59.84 496 GLN A N 1
ATOM 3817 C CA . GLN A 1 496 ? -0.403 -23.807 -28.576 1.00 59.84 496 GLN A CA 1
ATOM 3818 C C . GLN A 1 496 ? -1.221 -24.590 -29.599 1.00 59.84 496 GLN A C 1
ATOM 3820 O O . GLN A 1 496 ? -0.952 -24.479 -30.794 1.00 59.84 496 GLN A O 1
ATOM 3825 N N . ARG A 1 497 ? -2.229 -25.340 -29.146 1.00 68.44 497 ARG A N 1
ATOM 3826 C CA . ARG A 1 497 ? -3.136 -26.088 -30.018 1.00 68.44 497 ARG A CA 1
ATOM 3827 C C . ARG A 1 497 ? -3.984 -25.146 -30.873 1.00 68.44 497 ARG A C 1
ATOM 3829 O O . ARG A 1 497 ? -3.998 -25.289 -32.091 1.00 68.44 497 ARG A O 1
ATOM 3836 N N . THR A 1 498 ? -4.596 -24.125 -30.274 1.00 62.81 498 THR A N 1
ATOM 3837 C CA . THR A 1 498 ? -5.369 -23.105 -31.004 1.00 62.81 498 THR A CA 1
ATOM 3838 C C . THR A 1 498 ? -4.488 -22.307 -31.966 1.00 62.81 498 THR A C 1
ATOM 3840 O O . THR A 1 498 ? -4.864 -22.065 -33.111 1.00 62.81 498 THR A O 1
ATOM 3843 N N . TRP A 1 499 ? -3.278 -21.934 -31.546 1.00 69.25 499 TRP A N 1
ATOM 3844 C CA . TRP A 1 499 ? -2.318 -21.244 -32.406 1.00 69.25 499 TRP A CA 1
ATOM 3845 C C . TRP A 1 499 ? -1.872 -22.101 -33.595 1.00 69.25 499 TRP A C 1
ATOM 3847 O O . TRP A 1 499 ? -1.704 -21.570 -34.688 1.00 69.25 499 TRP A O 1
ATOM 3857 N N . TRP A 1 500 ? -1.681 -23.410 -33.403 1.00 67.62 500 TRP A N 1
ATOM 3858 C CA . TRP A 1 500 ? -1.303 -24.323 -34.482 1.00 67.62 500 TRP A CA 1
ATOM 3859 C C . TRP A 1 500 ? -2.465 -24.545 -35.457 1.00 67.62 500 TRP A C 1
ATOM 3861 O O . TRP A 1 500 ? -2.276 -24.450 -36.667 1.00 67.62 500 TRP A O 1
ATOM 3871 N N . ASN A 1 501 ? -3.675 -24.756 -34.935 1.00 66.38 501 ASN A N 1
ATOM 3872 C CA . ASN A 1 501 ? -4.876 -25.023 -35.730 1.00 66.38 501 ASN A CA 1
ATOM 3873 C C . ASN A 1 501 ? -5.374 -23.804 -36.521 1.00 66.38 501 ASN A C 1
ATOM 3875 O O . ASN A 1 501 ? -6.045 -23.970 -37.531 1.00 66.38 501 ASN A O 1
ATOM 3879 N N . THR A 1 502 ? -5.025 -22.585 -36.103 1.00 61.72 502 THR A N 1
ATOM 3880 C CA . THR A 1 502 ? -5.345 -21.347 -36.842 1.00 61.72 502 THR A CA 1
ATOM 3881 C C . THR A 1 502 ? -4.402 -21.080 -38.024 1.00 61.72 502 THR A C 1
ATOM 3883 O O . THR A 1 502 ? -4.577 -20.087 -38.728 1.00 61.72 502 THR A O 1
ATOM 3886 N N . ARG A 1 503 ? -3.401 -21.942 -38.268 1.00 68.88 503 ARG A N 1
ATOM 3887 C CA . ARG A 1 503 ? -2.489 -21.851 -39.421 1.00 68.88 503 ARG A CA 1
ATOM 3888 C C . ARG A 1 503 ? -2.997 -22.629 -40.617 1.00 68.88 503 ARG A C 1
ATOM 3890 O O . ARG A 1 503 ? -3.485 -23.747 -40.469 1.00 68.88 503 ARG A O 1
ATOM 3897 N N . THR A 1 504 ? -2.764 -22.081 -41.805 1.00 84.31 504 THR A N 1
ATOM 3898 C CA . THR A 1 504 ? -3.052 -22.768 -43.067 1.00 84.31 504 THR A CA 1
ATOM 3899 C C . THR A 1 504 ? -2.207 -24.046 -43.206 1.00 84.31 504 THR A C 1
ATOM 3901 O O . THR A 1 504 ? -1.086 -24.112 -42.682 1.00 84.31 504 THR A O 1
ATOM 3904 N N . PRO A 1 505 ? -2.674 -25.062 -43.955 1.00 82.12 505 PRO A N 1
ATOM 3905 C CA . PRO A 1 505 ? -1.900 -26.283 -44.201 1.00 82.12 505 PRO A CA 1
ATOM 3906 C C . PRO A 1 505 ? -0.495 -26.019 -44.777 1.00 82.12 505 PRO A C 1
ATOM 3908 O O . PRO A 1 505 ? 0.470 -26.709 -44.430 1.00 82.12 505 PRO A O 1
ATOM 3911 N N . ALA A 1 506 ? -0.350 -24.976 -45.602 1.00 73.81 506 ALA A N 1
ATOM 3912 C CA . ALA A 1 506 ? 0.928 -24.550 -46.172 1.00 73.81 506 ALA A CA 1
ATOM 3913 C C . ALA A 1 506 ? 1.895 -23.991 -45.108 1.00 73.81 506 ALA A C 1
ATOM 3915 O O . ALA A 1 506 ? 3.077 -24.352 -45.083 1.00 73.81 506 ALA A O 1
ATOM 3916 N N . GLU A 1 507 ? 1.406 -23.167 -44.178 1.00 56.69 507 GLU A N 1
ATOM 3917 C CA . GLU A 1 507 ? 2.200 -22.649 -43.057 1.00 56.69 507 GLU A CA 1
ATOM 3918 C C . GLU A 1 507 ? 2.613 -23.768 -42.096 1.00 56.69 507 GLU A C 1
ATOM 3920 O O . GLU A 1 507 ? 3.784 -23.860 -41.720 1.00 56.69 507 GLU A O 1
ATOM 3925 N N . GLN A 1 508 ? 1.691 -24.669 -41.741 1.00 65.56 508 GLN A N 1
ATOM 3926 C CA . GLN A 1 508 ? 1.999 -25.826 -40.895 1.00 65.56 508 GLN A CA 1
ATOM 3927 C C . GLN A 1 508 ? 3.074 -26.716 -41.536 1.00 65.56 508 GLN A C 1
ATOM 3929 O O . GLN A 1 508 ? 4.022 -27.146 -40.870 1.00 65.56 508 GLN A O 1
ATOM 3934 N N . THR A 1 509 ? 2.978 -26.946 -42.848 1.00 75.00 509 THR A N 1
ATOM 3935 C CA . THR A 1 509 ? 3.975 -27.700 -43.621 1.00 75.00 509 THR A CA 1
ATOM 3936 C C . THR A 1 509 ? 5.330 -26.995 -43.630 1.00 75.00 509 THR A C 1
ATOM 3938 O O . THR A 1 509 ? 6.362 -27.639 -43.427 1.00 75.00 509 THR A O 1
ATOM 3941 N N . THR A 1 510 ? 5.344 -25.671 -43.785 1.00 67.94 510 THR A N 1
ATOM 3942 C CA . THR A 1 510 ? 6.566 -24.854 -43.737 1.00 67.94 510 THR A CA 1
ATOM 3943 C C . THR A 1 510 ? 7.241 -24.942 -42.368 1.00 67.94 510 THR A C 1
ATOM 3945 O O . THR A 1 510 ? 8.444 -25.195 -42.281 1.00 67.94 510 THR A O 1
ATOM 3948 N N . HIS A 1 511 ? 6.468 -24.847 -41.285 1.00 57.88 511 HIS A N 1
ATOM 3949 C CA . HIS A 1 511 ? 6.969 -25.013 -39.920 1.00 57.88 511 HIS A CA 1
ATOM 3950 C C . HIS A 1 511 ? 7.514 -26.427 -39.656 1.00 57.88 511 HIS A C 1
ATOM 3952 O O . HIS A 1 511 ? 8.573 -26.574 -39.038 1.00 57.88 511 HIS A O 1
ATOM 3958 N N . ARG A 1 512 ? 6.849 -27.476 -40.165 1.00 67.94 512 ARG A N 1
ATOM 3959 C CA . ARG A 1 512 ? 7.339 -28.865 -40.083 1.00 67.94 512 ARG A CA 1
ATOM 3960 C C . ARG A 1 512 ? 8.650 -29.052 -40.855 1.00 67.94 512 ARG A C 1
ATOM 3962 O O . ARG A 1 512 ? 9.573 -29.673 -40.326 1.00 67.94 512 ARG A O 1
ATOM 3969 N N . ARG A 1 513 ? 8.774 -28.483 -42.062 1.00 66.12 513 ARG A N 1
ATOM 3970 C CA . ARG A 1 513 ? 10.019 -28.515 -42.856 1.00 66.12 513 ARG A CA 1
ATOM 3971 C C . ARG A 1 513 ? 11.158 -27.782 -42.153 1.00 66.12 513 ARG A C 1
ATOM 3973 O O . ARG A 1 513 ? 12.256 -28.327 -42.072 1.00 66.12 513 ARG A O 1
ATOM 3980 N N . HIS A 1 514 ? 10.892 -26.600 -41.596 1.00 54.94 514 HIS A N 1
ATOM 3981 C CA . HIS A 1 514 ? 11.883 -25.842 -40.830 1.00 54.94 514 HIS A CA 1
ATOM 3982 C C . HIS A 1 514 ? 12.401 -26.653 -39.637 1.00 54.94 514 HIS A C 1
ATOM 3984 O O . HIS A 1 514 ? 13.607 -26.818 -39.485 1.00 54.94 514 HIS A O 1
ATOM 3990 N N . ARG A 1 515 ? 11.497 -27.266 -38.861 1.00 58.41 515 ARG A N 1
ATOM 3991 C CA . ARG A 1 515 ? 11.870 -28.127 -37.731 1.00 58.41 515 ARG A CA 1
ATOM 3992 C C . ARG A 1 515 ? 12.698 -29.336 -38.171 1.00 58.41 515 ARG A C 1
ATOM 3994 O O . ARG A 1 515 ? 13.726 -29.605 -37.563 1.00 58.41 515 ARG A O 1
ATOM 4001 N N . ARG A 1 516 ? 12.304 -30.040 -39.241 1.00 66.06 516 ARG A N 1
ATOM 4002 C CA . ARG A 1 516 ? 13.085 -31.167 -39.793 1.00 66.06 516 ARG A CA 1
ATOM 4003 C C . ARG A 1 516 ? 14.486 -30.735 -40.234 1.00 66.06 516 ARG A C 1
ATOM 4005 O O . ARG A 1 516 ? 15.432 -31.485 -40.027 1.00 66.06 516 ARG A O 1
ATOM 4012 N N . ARG A 1 517 ? 14.635 -29.530 -40.796 1.00 61.84 517 ARG A N 1
ATOM 4013 C CA . ARG A 1 517 ? 15.941 -28.967 -41.168 1.00 61.84 517 ARG A CA 1
ATOM 4014 C C . ARG A 1 517 ? 16.812 -28.698 -39.940 1.00 61.84 517 ARG A C 1
ATOM 4016 O O . ARG A 1 517 ? 17.970 -29.078 -39.964 1.00 61.84 517 ARG A O 1
ATOM 4023 N N . THR A 1 518 ? 16.254 -28.128 -38.871 1.00 53.44 518 THR A N 1
ATOM 4024 C CA . THR A 1 518 ? 16.970 -27.912 -37.600 1.00 53.44 518 THR A CA 1
ATOM 4025 C C . THR A 1 518 ? 17.395 -29.220 -36.934 1.00 53.44 518 THR A C 1
ATOM 4027 O O . THR A 1 518 ? 18.469 -29.288 -36.361 1.00 53.44 518 THR A O 1
ATOM 4030 N N . LEU A 1 519 ? 16.591 -30.282 -37.018 1.00 53.81 519 LEU A N 1
ATOM 4031 C CA . LEU A 1 519 ? 16.955 -31.571 -36.413 1.00 53.81 519 LEU A CA 1
ATOM 4032 C C . LEU A 1 519 ? 18.111 -32.263 -37.129 1.00 53.81 519 LEU A C 1
ATOM 4034 O O . LEU A 1 519 ? 18.886 -32.961 -36.492 1.00 53.81 519 LEU A O 1
ATOM 4038 N N . ARG A 1 520 ? 18.247 -32.044 -38.440 1.00 69.56 520 ARG A N 1
ATOM 4039 C CA . ARG A 1 520 ? 19.369 -32.568 -39.228 1.00 69.56 520 ARG A CA 1
ATOM 4040 C C . ARG A 1 520 ? 20.701 -31.885 -38.910 1.00 69.56 520 ARG A C 1
ATOM 4042 O O . ARG A 1 520 ? 21.724 -32.372 -39.366 1.00 69.56 520 ARG A O 1
ATOM 4049 N N . THR A 1 521 ? 20.690 -30.763 -38.186 1.00 65.88 521 THR A N 1
ATOM 4050 C CA . THR A 1 521 ? 21.905 -30.026 -37.807 1.00 65.88 521 THR A CA 1
ATOM 4051 C C . THR A 1 521 ? 22.347 -30.284 -36.368 1.00 65.88 521 THR A C 1
ATOM 4053 O O . THR A 1 521 ? 23.308 -29.658 -35.942 1.00 65.88 521 THR A O 1
ATOM 4056 N N . LEU A 1 522 ? 21.628 -31.119 -35.610 1.00 55.44 522 LEU A N 1
ATOM 4057 C CA . LEU A 1 522 ? 21.979 -31.448 -34.225 1.00 55.44 522 LEU A CA 1
ATOM 4058 C C . LEU A 1 522 ? 22.963 -32.618 -34.186 1.00 55.44 522 LEU A C 1
ATOM 4060 O O . LEU A 1 522 ? 22.829 -33.555 -34.977 1.00 55.44 522 LEU A O 1
ATOM 4064 N N . ASP A 1 523 ? 23.908 -32.581 -33.250 1.00 70.94 523 ASP A N 1
ATOM 4065 C CA . ASP A 1 523 ? 24.796 -33.718 -32.994 1.00 70.94 523 ASP A CA 1
ATOM 4066 C C . ASP A 1 523 ? 24.083 -34.856 -32.236 1.00 70.94 523 ASP A C 1
ATOM 4068 O O . ASP A 1 523 ? 22.945 -34.721 -31.781 1.00 70.94 523 ASP A O 1
ATOM 4072 N N . SER A 1 524 ? 24.735 -36.012 -32.091 1.00 59.75 524 SER A N 1
ATOM 4073 C CA . SER A 1 524 ? 24.139 -37.198 -31.458 1.00 59.75 524 SER A CA 1
ATOM 4074 C C . SER A 1 524 ? 23.695 -36.970 -30.004 1.00 59.75 524 SER A C 1
ATOM 4076 O O . SER A 1 524 ? 22.683 -37.536 -29.581 1.00 59.75 524 SER A O 1
ATOM 4078 N N . ALA A 1 525 ? 24.409 -36.137 -29.241 1.00 54.25 525 ALA A N 1
ATOM 4079 C CA . ALA A 1 525 ? 24.099 -35.853 -27.841 1.00 54.25 525 ALA A CA 1
ATOM 4080 C C . ALA A 1 525 ? 22.929 -34.866 -27.717 1.00 54.25 525 ALA A C 1
ATOM 4082 O O . ALA A 1 525 ? 22.023 -35.064 -26.900 1.00 54.25 525 ALA A O 1
ATOM 4083 N N . GLU A 1 526 ? 22.900 -33.843 -28.571 1.00 51.75 526 GLU A N 1
ATOM 4084 C CA . GLU A 1 526 ? 21.799 -32.892 -28.719 1.00 51.75 526 GLU A CA 1
ATOM 4085 C C . GLU A 1 526 ? 20.528 -33.577 -29.228 1.00 51.75 526 GLU A C 1
ATOM 4087 O O . GLU A 1 526 ? 19.422 -33.263 -28.784 1.00 51.75 526 GLU A O 1
ATOM 4092 N N . LEU A 1 527 ? 20.672 -34.550 -30.126 1.00 61.59 527 LEU A N 1
ATOM 4093 C CA . LEU A 1 527 ? 19.564 -35.298 -30.703 1.00 61.59 527 LEU A CA 1
ATOM 4094 C C . LEU A 1 527 ? 18.969 -36.297 -29.699 1.00 61.59 527 LEU A C 1
ATOM 4096 O O . LEU A 1 527 ? 17.744 -36.408 -29.617 1.00 61.59 527 LEU A O 1
ATOM 4100 N N . LEU A 1 528 ? 19.797 -36.966 -28.884 1.00 60.47 528 LEU A N 1
ATOM 4101 C CA . LEU A 1 528 ? 19.342 -37.802 -27.763 1.00 60.47 528 LEU A CA 1
ATOM 4102 C C . LEU A 1 528 ? 18.610 -36.962 -26.709 1.00 60.47 528 LEU A C 1
ATOM 4104 O O . LEU A 1 528 ? 17.494 -37.276 -26.309 1.00 60.47 528 LEU A O 1
ATOM 4108 N N . SER A 1 529 ? 19.207 -35.839 -26.333 1.00 49.94 529 SER A N 1
ATOM 4109 C CA . SER A 1 529 ? 18.626 -34.823 -25.460 1.00 49.94 529 SER A CA 1
ATOM 4110 C C . SER A 1 529 ? 17.263 -34.325 -25.963 1.00 49.94 529 SER A C 1
ATOM 4112 O O . SER A 1 529 ? 16.270 -34.319 -25.229 1.00 49.94 529 SER A O 1
ATOM 4114 N N . TRP A 1 530 ? 17.180 -33.986 -27.251 1.00 56.28 530 TRP A N 1
ATOM 4115 C CA . TRP A 1 530 ? 15.941 -33.584 -27.904 1.00 56.28 530 TRP A CA 1
ATOM 4116 C C . TRP A 1 530 ? 14.890 -34.703 -27.908 1.00 56.28 530 TRP A C 1
ATOM 4118 O O . TRP A 1 530 ? 13.719 -34.415 -27.658 1.00 56.28 530 TRP A O 1
ATOM 4128 N N . ARG A 1 531 ? 15.284 -35.967 -28.129 1.00 64.50 531 ARG A N 1
ATOM 4129 C CA . ARG A 1 531 ? 14.393 -37.140 -28.038 1.00 64.50 531 ARG A CA 1
ATOM 4130 C C . ARG A 1 531 ? 13.852 -37.333 -26.621 1.00 64.50 531 ARG A C 1
ATOM 4132 O O . ARG A 1 531 ? 12.650 -37.519 -26.465 1.00 64.50 531 ARG A O 1
ATOM 4139 N N . THR A 1 532 ? 14.687 -37.194 -25.595 1.00 63.72 532 THR A N 1
ATOM 4140 C CA . THR A 1 532 ? 14.267 -37.269 -24.186 1.00 63.72 532 THR A CA 1
ATOM 4141 C C . THR A 1 532 ? 13.271 -36.163 -23.834 1.00 63.72 532 THR A C 1
ATOM 4143 O O . THR A 1 532 ? 12.253 -36.410 -23.184 1.00 63.72 532 THR A O 1
ATOM 4146 N N . TRP A 1 533 ? 13.501 -34.935 -24.310 1.00 62.38 533 TRP A N 1
ATOM 4147 C CA . TRP A 1 533 ? 12.514 -33.867 -24.152 1.00 62.38 533 TRP A CA 1
ATOM 4148 C C . TRP A 1 533 ? 11.237 -34.117 -24.954 1.00 62.38 533 TRP A C 1
ATOM 4150 O O . TRP A 1 533 ? 10.152 -33.808 -24.463 1.00 62.38 533 TRP A O 1
ATOM 4160 N N . LEU A 1 534 ? 11.340 -34.670 -26.164 1.00 61.75 534 LEU A N 1
ATOM 4161 C CA . LEU A 1 534 ? 10.180 -35.004 -26.984 1.00 61.75 534 LEU A CA 1
ATOM 4162 C C . LEU A 1 534 ? 9.306 -36.055 -26.290 1.00 61.75 534 LEU A C 1
ATOM 4164 O O . LEU A 1 534 ? 8.103 -35.832 -26.185 1.00 61.75 534 LEU A O 1
ATOM 4168 N N . ALA A 1 535 ? 9.909 -37.106 -25.729 1.00 67.75 535 ALA A N 1
ATOM 4169 C CA . ALA A 1 535 ? 9.216 -38.123 -24.941 1.00 67.75 535 ALA A CA 1
ATOM 4170 C C . ALA A 1 535 ? 8.498 -37.503 -23.729 1.00 67.75 535 ALA A C 1
ATOM 4172 O O . ALA A 1 535 ? 7.313 -37.751 -23.502 1.00 67.75 535 ALA A O 1
ATOM 4173 N N . ARG A 1 536 ? 9.164 -36.590 -23.005 1.00 70.75 536 ARG A N 1
ATOM 4174 C CA . ARG A 1 536 ? 8.535 -35.849 -21.900 1.00 70.75 536 ARG A CA 1
ATOM 4175 C C . ARG A 1 536 ? 7.411 -34.925 -22.387 1.00 70.75 536 ARG A C 1
ATOM 4177 O O . ARG A 1 536 ? 6.381 -34.814 -21.733 1.00 70.75 536 ARG A O 1
ATOM 4184 N N . ARG A 1 537 ? 7.561 -34.267 -23.541 1.00 71.25 537 ARG A N 1
ATOM 4185 C CA . ARG A 1 537 ? 6.511 -33.425 -24.143 1.00 71.25 537 ARG A CA 1
ATOM 4186 C C . ARG A 1 537 ? 5.298 -34.247 -24.565 1.00 71.25 537 ARG A C 1
ATOM 4188 O O . ARG A 1 537 ? 4.184 -33.759 -24.405 1.00 71.25 537 ARG A O 1
ATOM 4195 N N . GLU A 1 538 ? 5.493 -35.436 -25.118 1.00 75.62 538 GLU A N 1
ATOM 4196 C CA . GLU A 1 538 ? 4.404 -36.342 -25.494 1.00 75.62 538 GLU A CA 1
ATOM 4197 C C . GLU A 1 538 ? 3.636 -36.825 -24.268 1.00 75.62 538 GLU A C 1
ATOM 4199 O O . GLU A 1 538 ? 2.409 -36.774 -24.272 1.00 75.62 538 GLU A O 1
ATOM 4204 N N . GLN A 1 539 ? 4.338 -37.184 -23.190 1.00 81.12 539 GLN A N 1
ATOM 4205 C CA . GLN A 1 539 ? 3.712 -37.523 -21.909 1.00 81.12 539 GLN A CA 1
ATOM 4206 C C . GLN A 1 539 ? 2.880 -36.359 -21.356 1.00 81.12 539 GLN A C 1
ATOM 4208 O O . GLN A 1 539 ? 1.720 -36.551 -21.007 1.00 81.12 539 GLN A O 1
ATOM 4213 N N . ILE A 1 540 ? 3.420 -35.133 -21.352 1.00 80.00 540 ILE A N 1
ATOM 4214 C CA . ILE A 1 540 ? 2.683 -33.954 -20.869 1.00 80.00 540 ILE A CA 1
ATOM 4215 C C . ILE A 1 540 ? 1.506 -33.604 -21.789 1.00 80.00 540 ILE A C 1
ATOM 4217 O O . ILE A 1 540 ? 0.459 -33.180 -21.314 1.00 80.00 540 ILE A O 1
ATOM 4221 N N . THR A 1 541 ? 1.662 -33.781 -23.103 1.00 80.00 541 THR A N 1
ATOM 4222 C CA . THR A 1 541 ? 0.588 -33.536 -24.078 1.00 80.00 541 THR A CA 1
ATOM 4223 C C . THR A 1 541 ? -0.567 -34.506 -23.861 1.00 80.00 541 THR A C 1
ATOM 4225 O O . THR A 1 541 ? -1.708 -34.069 -23.797 1.00 80.00 541 THR A O 1
ATOM 4228 N N . ARG A 1 542 ? -0.265 -35.791 -23.663 1.00 85.94 542 ARG A N 1
ATOM 4229 C CA . ARG A 1 542 ? -1.262 -36.829 -23.391 1.0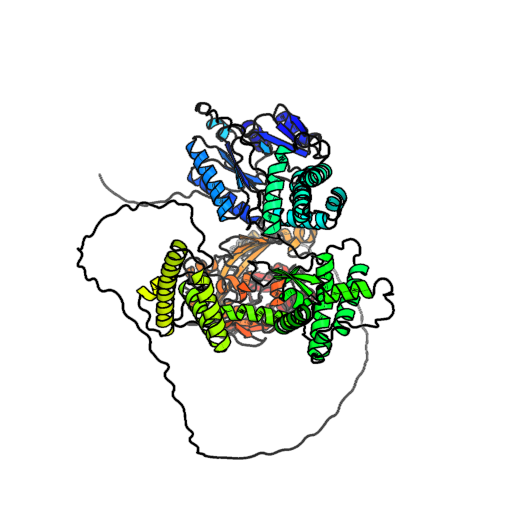0 85.94 542 ARG A CA 1
ATOM 4230 C C . ARG A 1 542 ? -1.965 -36.599 -22.055 1.00 85.94 542 ARG A C 1
ATOM 4232 O O . ARG A 1 542 ? -3.186 -36.604 -22.009 1.00 85.94 542 ARG A O 1
ATOM 4239 N N . ALA A 1 543 ? -1.208 -36.283 -21.004 1.00 87.31 543 ALA A N 1
ATOM 4240 C CA . ALA A 1 543 ? -1.769 -35.920 -19.706 1.00 87.31 543 ALA A CA 1
ATOM 4241 C C . ALA A 1 543 ? -2.669 -34.673 -19.798 1.00 87.31 543 ALA A C 1
ATOM 4243 O O . ALA A 1 543 ? -3.733 -34.624 -19.186 1.00 87.31 543 ALA A O 1
ATOM 4244 N N . ALA A 1 544 ? -2.281 -33.681 -20.609 1.00 84.69 544 ALA A N 1
ATOM 4245 C CA . ALA A 1 544 ? -3.084 -32.488 -20.859 1.00 84.69 544 ALA A CA 1
ATOM 4246 C C . ALA A 1 544 ? -4.358 -32.791 -21.660 1.00 84.69 544 ALA A C 1
ATOM 4248 O O . ALA A 1 544 ? -5.405 -32.216 -21.379 1.00 84.69 544 ALA A O 1
ATOM 4249 N N . GLU A 1 545 ? -4.288 -33.682 -22.648 1.00 86.25 545 GLU A N 1
ATOM 4250 C CA . GLU A 1 545 ? -5.446 -34.135 -23.423 1.00 86.25 545 GLU A CA 1
ATOM 4251 C C . GLU A 1 545 ? -6.429 -34.912 -22.550 1.00 86.25 545 GLU A C 1
ATOM 4253 O O . GLU A 1 545 ? -7.609 -34.572 -22.551 1.00 86.25 545 GLU A O 1
ATOM 4258 N N . ASN A 1 546 ? -5.941 -35.850 -21.736 1.00 87.38 546 ASN A N 1
ATOM 4259 C CA . ASN A 1 546 ? -6.756 -36.587 -20.771 1.00 87.38 546 ASN A CA 1
ATOM 4260 C C . ASN A 1 546 ? -7.406 -35.637 -19.755 1.00 87.38 546 ASN A C 1
ATOM 4262 O O . ASN A 1 546 ? -8.594 -35.742 -19.469 1.00 87.38 546 ASN A O 1
ATOM 4266 N N . ALA A 1 547 ? -6.659 -34.653 -19.242 1.00 84.56 547 ALA A N 1
ATOM 4267 C CA . ALA A 1 547 ? -7.185 -33.671 -18.293 1.00 84.56 547 ALA A CA 1
ATOM 4268 C C . ALA A 1 547 ? -8.289 -32.805 -18.908 1.00 84.56 547 ALA A C 1
ATOM 4270 O O . ALA A 1 547 ? -9.327 -32.598 -18.285 1.00 84.56 547 ALA A O 1
ATOM 4271 N N . LEU A 1 548 ? -8.102 -32.352 -20.151 1.00 80.12 548 LEU A N 1
ATOM 4272 C CA . LEU A 1 548 ? -9.110 -31.578 -20.879 1.00 80.12 548 LEU A CA 1
ATOM 4273 C C . LEU A 1 548 ? -10.312 -32.414 -21.332 1.00 80.12 548 LEU A C 1
ATOM 4275 O O . LEU A 1 548 ? -11.376 -31.843 -21.553 1.00 80.12 548 LEU A O 1
ATOM 4279 N N . ALA A 1 549 ? -10.138 -33.726 -21.487 1.00 83.12 549 ALA A N 1
ATOM 4280 C CA . ALA A 1 549 ? -11.195 -34.685 -21.792 1.00 83.12 549 ALA A CA 1
ATOM 4281 C C . ALA A 1 549 ? -11.862 -35.264 -20.532 1.00 83.12 549 ALA A C 1
ATOM 4283 O O . ALA A 1 549 ? -12.706 -36.144 -20.655 1.00 83.12 549 ALA A O 1
ATOM 4284 N N . HIS A 1 550 ? -11.495 -34.786 -19.336 1.00 81.88 550 HIS A N 1
ATOM 4285 C CA . HIS A 1 550 ? -11.991 -35.286 -18.049 1.00 81.88 550 HIS A CA 1
ATOM 4286 C C . HIS A 1 550 ? -11.701 -36.773 -17.772 1.00 81.88 550 HIS A C 1
ATOM 4288 O O . HIS A 1 550 ? -12.402 -37.416 -16.999 1.00 81.88 550 HIS A O 1
ATOM 4294 N N . THR A 1 551 ? -10.639 -37.317 -18.363 1.00 85.88 551 THR A N 1
ATOM 4295 C CA . THR A 1 551 ? -10.199 -38.716 -18.218 1.00 85.88 551 THR A CA 1
ATOM 4296 C C . THR A 1 551 ? -8.817 -38.847 -17.567 1.00 85.88 551 THR A C 1
ATOM 4298 O O . THR A 1 551 ? -8.258 -39.941 -17.513 1.00 85.88 551 THR A O 1
ATOM 4301 N N . ALA A 1 552 ? -8.245 -37.745 -17.060 1.00 84.88 552 ALA A N 1
ATOM 4302 C CA . ALA A 1 552 ? -6.934 -37.748 -16.408 1.00 84.88 552 ALA A CA 1
ATOM 4303 C C . ALA A 1 552 ? -6.920 -38.568 -15.115 1.00 84.88 552 ALA A C 1
ATOM 4305 O O . ALA A 1 552 ? -7.692 -38.318 -14.188 1.00 84.88 552 ALA A O 1
ATOM 4306 N N . ASN A 1 553 ? -5.964 -39.491 -15.027 1.00 87.12 553 ASN A N 1
ATOM 4307 C CA . ASN A 1 553 ? -5.691 -40.259 -13.815 1.00 87.12 553 ASN A CA 1
ATOM 4308 C C . ASN A 1 553 ? -4.660 -39.531 -12.906 1.00 87.12 553 ASN A C 1
ATOM 4310 O O . ASN A 1 553 ? -4.064 -38.530 -13.310 1.00 87.12 553 ASN A O 1
ATOM 4314 N N . PRO A 1 554 ? -4.388 -40.011 -11.675 1.00 87.62 554 PRO A N 1
ATOM 4315 C CA . PRO A 1 554 ? -3.433 -39.360 -10.765 1.00 87.62 554 PRO A CA 1
ATOM 4316 C C . PRO A 1 554 ? -2.007 -39.208 -11.323 1.00 87.62 554 PRO A C 1
ATOM 4318 O O . PRO A 1 554 ? -1.296 -38.255 -10.986 1.00 87.62 554 PRO A O 1
ATOM 4321 N N . ARG A 1 555 ? -1.574 -40.118 -12.208 1.00 85.69 555 ARG A N 1
ATOM 4322 C CA . ARG A 1 555 ? -0.278 -39.998 -12.889 1.00 85.69 555 ARG A CA 1
ATOM 4323 C C . ARG A 1 555 ? -0.288 -38.850 -13.895 1.00 85.69 555 ARG A C 1
ATOM 4325 O O . ARG A 1 555 ? 0.691 -38.113 -13.938 1.00 85.69 555 ARG A O 1
ATOM 4332 N N . ASP A 1 556 ? -1.380 -38.640 -14.631 1.00 84.62 556 ASP A N 1
ATOM 4333 C CA . ASP A 1 556 ? -1.526 -37.498 -15.545 1.00 84.62 556 ASP A CA 1
ATOM 4334 C C . ASP A 1 556 ? -1.424 -36.168 -14.784 1.00 84.62 556 ASP A C 1
ATOM 4336 O O . ASP A 1 556 ? -0.688 -35.268 -15.191 1.00 84.62 556 ASP A O 1
ATOM 4340 N N . TRP A 1 557 ? -2.065 -36.071 -13.617 1.00 86.31 557 TRP A N 1
ATOM 4341 C CA . TRP A 1 557 ? -1.960 -34.891 -12.756 1.00 86.31 557 TRP A CA 1
ATOM 4342 C C . TRP A 1 557 ? -0.548 -34.673 -12.220 1.00 86.31 557 TRP A C 1
ATOM 4344 O O . TRP A 1 557 ? -0.059 -33.550 -12.244 1.00 86.31 557 TRP A O 1
ATOM 4354 N N . THR A 1 558 ? 0.162 -35.738 -11.847 1.00 83.31 558 THR A N 1
ATOM 4355 C CA . THR A 1 558 ? 1.570 -35.655 -11.423 1.00 83.31 558 THR A CA 1
ATOM 4356 C C . THR A 1 558 ? 2.480 -35.197 -12.571 1.00 83.31 558 THR A C 1
ATOM 4358 O O . THR A 1 558 ? 3.382 -34.372 -12.384 1.00 83.31 558 THR A O 1
ATOM 4361 N N . VAL A 1 559 ? 2.228 -35.685 -13.789 1.00 80.31 559 VAL A N 1
ATOM 4362 C CA . VAL A 1 559 ? 2.941 -35.258 -15.002 1.00 80.31 559 VAL A CA 1
ATOM 4363 C C . VAL A 1 559 ? 2.676 -33.778 -15.291 1.00 80.31 559 VAL A C 1
ATOM 4365 O O . VAL A 1 559 ? 3.613 -33.053 -15.624 1.00 80.31 559 VAL A O 1
ATOM 4368 N N . LEU A 1 560 ? 1.439 -33.300 -15.121 1.00 78.06 560 LEU A N 1
ATOM 4369 C CA . LEU A 1 560 ? 1.083 -31.886 -15.284 1.00 78.06 560 LEU A CA 1
ATOM 4370 C C . LEU A 1 560 ? 1.651 -30.996 -14.166 1.00 78.06 560 LEU A C 1
ATOM 4372 O O . LEU A 1 560 ? 2.105 -29.890 -14.455 1.00 78.06 560 LEU A O 1
ATOM 4376 N N . ALA A 1 561 ? 1.695 -31.481 -12.924 1.00 75.94 561 ALA A N 1
ATOM 4377 C CA . ALA A 1 561 ? 2.221 -30.766 -11.759 1.00 75.94 561 ALA A CA 1
ATOM 4378 C C . ALA A 1 561 ? 3.723 -30.488 -11.887 1.00 75.94 561 ALA A C 1
ATOM 4380 O O . ALA A 1 561 ? 4.231 -29.420 -11.541 1.00 75.94 561 ALA A O 1
ATOM 4381 N N . THR A 1 562 ? 4.440 -31.475 -12.426 1.00 70.56 562 THR A N 1
ATOM 4382 C CA . THR A 1 562 ? 5.897 -31.458 -12.608 1.00 70.56 562 THR A CA 1
ATOM 4383 C C . THR A 1 562 ? 6.319 -30.981 -14.003 1.00 70.56 562 THR A C 1
ATOM 4385 O O . THR A 1 562 ? 7.515 -30.942 -14.331 1.00 70.56 562 THR A O 1
ATOM 4388 N N . ALA A 1 563 ? 5.353 -30.606 -14.847 1.00 62.41 563 ALA A N 1
ATOM 4389 C CA . ALA A 1 563 ? 5.611 -30.066 -16.168 1.00 62.41 563 ALA A CA 1
ATOM 4390 C C . ALA A 1 563 ? 6.090 -28.604 -16.095 1.00 62.41 563 ALA A C 1
ATOM 4392 O O . ALA A 1 563 ? 5.678 -27.827 -15.232 1.00 62.41 563 ALA A O 1
ATOM 4393 N N . PRO A 1 564 ? 6.946 -28.167 -17.036 1.00 51.84 564 PRO A N 1
ATOM 4394 C CA . PRO A 1 564 ? 7.307 -26.763 -17.141 1.00 51.84 564 PRO A CA 1
ATOM 4395 C C . PRO A 1 564 ? 6.056 -25.917 -17.385 1.00 51.84 564 PRO A C 1
ATOM 4397 O O . PRO A 1 564 ? 5.312 -26.185 -18.325 1.00 51.84 564 PRO A O 1
ATOM 4400 N N . ALA A 1 565 ? 5.895 -24.824 -16.631 1.00 47.81 565 ALA A N 1
ATOM 4401 C CA . ALA A 1 565 ? 4.729 -23.930 -16.698 1.00 47.81 565 ALA A CA 1
ATOM 4402 C C . ALA A 1 565 ? 4.403 -23.369 -18.104 1.00 47.81 565 ALA A C 1
ATOM 4404 O O . ALA A 1 565 ? 3.350 -22.775 -18.306 1.00 47.81 565 ALA A O 1
ATOM 4405 N N . THR A 1 566 ? 5.309 -23.533 -19.077 1.00 50.19 566 THR A N 1
ATOM 4406 C CA . THR A 1 566 ? 5.063 -23.264 -20.500 1.00 50.19 566 THR A CA 1
ATOM 4407 C C . THR A 1 566 ? 5.678 -24.365 -21.369 1.00 50.19 566 THR A C 1
ATOM 4409 O O . THR A 1 566 ? 6.897 -24.555 -21.371 1.00 50.19 566 THR A O 1
ATOM 4412 N N . LEU A 1 567 ? 4.858 -25.041 -22.183 1.00 51.06 567 LEU A N 1
ATOM 4413 C CA . LEU A 1 567 ? 5.291 -26.149 -23.056 1.00 51.06 567 LEU A CA 1
ATOM 4414 C C . LEU A 1 567 ? 6.255 -25.717 -24.181 1.00 51.06 567 LEU A C 1
ATOM 4416 O O . LEU A 1 567 ? 6.923 -26.542 -24.799 1.00 51.06 567 LEU A O 1
ATOM 4420 N N . HIS A 1 568 ? 6.356 -24.410 -24.445 1.00 42.22 568 HIS A N 1
ATOM 4421 C CA . HIS A 1 568 ? 7.157 -23.839 -25.536 1.00 42.22 568 HIS A CA 1
ATOM 4422 C C . HIS A 1 568 ? 8.678 -23.901 -25.268 1.00 42.22 568 HIS A C 1
ATOM 4424 O O . HIS A 1 568 ? 9.486 -23.779 -26.190 1.00 42.22 568 HIS A O 1
ATOM 4430 N N . ARG A 1 569 ? 9.120 -24.083 -24.017 1.00 38.41 569 ARG A N 1
ATOM 4431 C CA . ARG A 1 569 ? 10.541 -23.908 -23.638 1.00 38.41 569 ARG A CA 1
ATOM 4432 C C . ARG A 1 569 ? 11.488 -25.027 -24.081 1.00 38.41 569 ARG A C 1
ATOM 4434 O O . ARG A 1 569 ? 12.691 -24.931 -23.861 1.00 38.41 569 ARG A O 1
ATOM 4441 N N . GLY A 1 570 ? 10.972 -26.048 -24.749 1.00 36.50 570 GLY A N 1
ATOM 4442 C CA . GLY A 1 570 ? 11.672 -27.294 -25.031 1.00 36.50 570 GLY A CA 1
ATOM 4443 C C . GLY A 1 570 ? 12.981 -27.275 -25.792 1.00 36.50 570 GLY A C 1
ATOM 4444 O O . GLY A 1 570 ? 13.778 -28.180 -25.620 1.00 36.50 570 GLY A O 1
ATOM 4445 N N . MET A 1 571 ? 13.232 -26.258 -26.610 1.00 31.08 571 MET A N 1
ATOM 4446 C CA . MET A 1 571 ? 14.525 -26.119 -27.296 1.00 31.08 571 MET A CA 1
ATOM 4447 C C . MET A 1 571 ? 15.406 -25.024 -26.682 1.00 31.08 571 MET A C 1
ATOM 4449 O O . MET A 1 571 ? 16.554 -24.872 -27.073 1.00 31.08 571 MET A O 1
ATOM 4453 N N . GLN A 1 572 ? 14.893 -24.238 -25.727 1.00 35.94 572 GLN A N 1
ATOM 4454 C CA . GLN A 1 572 ? 15.618 -23.095 -25.152 1.00 35.94 572 GLN A CA 1
ATOM 4455 C C . GLN A 1 572 ? 16.534 -23.479 -23.979 1.00 35.94 572 GLN A C 1
ATOM 4457 O O . GLN A 1 572 ? 17.337 -22.653 -23.548 1.00 35.94 572 GLN A O 1
ATOM 4462 N N . HIS A 1 573 ? 16.412 -24.704 -23.461 1.00 35.72 573 HIS A N 1
ATOM 4463 C CA . HIS A 1 573 ? 17.168 -25.201 -22.307 1.00 35.72 573 HIS A CA 1
ATOM 4464 C C . HIS A 1 573 ? 18.236 -26.253 -22.657 1.00 35.72 573 HIS A C 1
ATOM 4466 O O . HIS A 1 573 ? 18.914 -26.733 -21.758 1.00 35.72 573 HIS A O 1
ATOM 4472 N N . PHE A 1 574 ? 18.452 -26.556 -23.941 1.00 36.72 574 PHE A N 1
ATOM 4473 C CA . PHE A 1 574 ? 19.472 -27.512 -24.396 1.00 36.72 574 PHE A CA 1
ATOM 4474 C C . PHE A 1 574 ? 20.840 -26.877 -24.651 1.00 36.72 574 PHE A C 1
ATOM 4476 O O . PHE A 1 574 ? 21.402 -26.983 -25.732 1.00 36.72 574 PHE A O 1
ATOM 4483 N N . ARG A 1 575 ? 21.399 -26.206 -23.644 1.00 29.45 575 ARG A N 1
ATOM 4484 C CA . ARG A 1 575 ? 22.848 -25.973 -23.599 1.00 29.45 575 ARG A CA 1
ATOM 4485 C C . ARG A 1 575 ? 23.355 -26.473 -22.248 1.00 29.45 575 ARG A C 1
ATOM 4487 O O . ARG A 1 575 ? 22.915 -25.946 -21.227 1.00 29.45 575 ARG A O 1
ATOM 4494 N N . CYS A 1 576 ? 24.202 -27.512 -22.280 1.00 26.47 576 CYS A N 1
ATOM 4495 C CA . CYS A 1 576 ? 24.958 -28.097 -21.158 1.00 26.47 576 CYS A CA 1
ATOM 4496 C C . CYS A 1 576 ? 25.386 -27.023 -20.139 1.00 26.47 576 CYS A C 1
ATOM 4498 O O . CYS A 1 576 ? 25.779 -25.931 -20.534 1.00 26.47 576 CYS A O 1
ATOM 4500 N N . GLY A 1 577 ? 25.317 -27.210 -18.821 1.00 28.02 577 GLY A N 1
ATOM 4501 C CA . GLY A 1 577 ? 25.650 -28.410 -18.061 1.00 28.02 577 GLY A CA 1
ATOM 4502 C C . GLY A 1 577 ? 27.075 -28.264 -17.519 1.00 28.02 577 GLY A C 1
ATOM 4503 O O . GLY A 1 577 ? 28.024 -28.556 -18.233 1.00 28.02 577 GLY A O 1
ATOM 4504 N N . THR A 1 578 ? 27.227 -27.823 -16.267 1.00 27.72 578 THR A N 1
ATOM 4505 C CA . THR A 1 578 ? 28.400 -28.159 -15.445 1.00 27.72 578 THR A CA 1
ATOM 4506 C C . THR A 1 578 ? 27.894 -28.848 -14.186 1.00 27.72 578 THR A C 1
ATOM 4508 O O . THR A 1 578 ? 27.057 -28.306 -13.465 1.00 27.72 578 THR A O 1
ATOM 4511 N N . HIS A 1 579 ? 28.370 -30.076 -14.018 1.00 29.97 579 HIS A N 1
ATOM 4512 C CA . HIS A 1 579 ? 28.013 -31.097 -13.043 1.00 29.97 579 HIS A CA 1
ATOM 4513 C C . HIS A 1 579 ? 28.024 -30.652 -11.575 1.00 29.97 579 HIS A C 1
ATOM 4515 O O . HIS A 1 579 ? 28.966 -30.001 -11.134 1.00 29.97 579 HIS A O 1
ATOM 4521 N N . GLN A 1 580 ? 27.044 -31.143 -10.811 1.00 27.41 580 GLN A N 1
ATOM 4522 C CA . GLN A 1 580 ? 27.272 -31.937 -9.594 1.00 27.41 580 GLN A CA 1
ATOM 4523 C C . GLN A 1 580 ? 25.977 -32.697 -9.253 1.00 27.41 580 GLN A C 1
ATOM 4525 O O . GLN A 1 580 ? 24.933 -32.093 -9.012 1.00 27.41 580 GLN A O 1
ATOM 4530 N N . SER A 1 581 ? 26.046 -34.027 -9.328 1.00 27.47 581 SER A N 1
ATOM 4531 C CA . SER A 1 581 ? 24.978 -34.971 -8.973 1.00 27.47 581 SER A CA 1
ATOM 4532 C C . SER A 1 581 ? 24.812 -35.063 -7.447 1.00 27.47 581 SER A C 1
ATOM 4534 O O . SER A 1 581 ? 25.820 -34.971 -6.749 1.00 27.47 581 SER A O 1
ATOM 4536 N N . PRO A 1 582 ? 23.603 -35.302 -6.909 1.00 29.27 582 PRO A N 1
ATOM 4537 C CA . PRO A 1 582 ? 23.433 -35.799 -5.548 1.00 29.27 582 PRO A CA 1
ATOM 4538 C C . PRO A 1 582 ? 23.446 -37.339 -5.538 1.00 29.27 582 PRO A C 1
ATOM 4540 O O . PRO A 1 582 ? 22.761 -37.967 -6.346 1.00 29.27 582 PRO A O 1
ATOM 4543 N N . GLU A 1 583 ? 24.222 -37.946 -4.637 1.00 25.55 583 GLU A N 1
ATOM 4544 C CA . GLU A 1 583 ? 24.107 -39.374 -4.309 1.00 25.55 583 GLU A CA 1
ATOM 4545 C C . GLU A 1 583 ? 22.822 -39.664 -3.500 1.00 25.55 583 GLU A C 1
ATOM 4547 O O . GLU A 1 583 ? 22.383 -38.801 -2.733 1.00 25.55 583 GLU A O 1
ATOM 4552 N N . PRO A 1 584 ? 22.222 -40.864 -3.643 1.00 30.73 584 PRO A N 1
ATOM 4553 C CA . PRO A 1 584 ? 21.056 -41.304 -2.883 1.00 30.73 584 PRO A CA 1
ATOM 4554 C C . PRO A 1 584 ? 21.448 -42.205 -1.696 1.00 30.73 584 PRO A C 1
ATOM 4556 O O . PRO A 1 584 ? 22.239 -43.131 -1.852 1.00 30.73 584 PRO A O 1
ATOM 4559 N N . SER A 1 585 ? 20.826 -42.009 -0.531 1.00 28.97 585 SER A N 1
ATOM 4560 C CA . SER A 1 585 ? 20.770 -43.024 0.529 1.00 28.97 585 SER A CA 1
ATOM 4561 C C . SER A 1 585 ? 19.385 -43.682 0.572 1.00 28.97 585 SER A C 1
ATOM 4563 O O . SER A 1 585 ? 18.349 -43.026 0.672 1.00 28.97 585 SER A O 1
ATOM 4565 N N . THR A 1 586 ? 19.406 -45.004 0.428 1.00 27.38 586 THR A N 1
ATOM 4566 C CA . THR A 1 586 ? 18.312 -45.993 0.409 1.00 27.38 586 THR A CA 1
ATOM 4567 C C . THR A 1 586 ? 17.707 -46.236 1.817 1.00 27.38 586 THR A C 1
ATOM 4569 O O . THR A 1 586 ? 18.312 -45.801 2.798 1.00 27.38 586 THR A O 1
ATOM 4572 N N . PRO A 1 587 ? 16.532 -46.906 1.961 1.00 31.70 587 PRO A N 1
ATOM 4573 C CA . PRO A 1 587 ? 16.457 -48.371 1.831 1.00 31.70 587 PRO A CA 1
ATOM 4574 C C . PRO A 1 587 ? 15.300 -48.918 0.967 1.00 31.70 587 PRO A C 1
ATOM 4576 O O . PRO A 1 587 ? 14.130 -48.602 1.144 1.00 31.70 587 PRO A O 1
ATOM 4579 N N . THR A 1 588 ? 15.715 -49.769 0.029 1.00 24.55 588 THR A N 1
ATOM 4580 C CA . THR A 1 588 ? 15.233 -51.112 -0.336 1.00 24.55 588 THR A CA 1
ATOM 4581 C C . THR A 1 588 ? 13.760 -51.495 -0.129 1.00 24.55 588 THR A C 1
ATOM 4583 O O . THR A 1 588 ? 13.341 -51.763 0.990 1.00 24.55 588 THR A O 1
ATOM 4586 N N . VAL A 1 589 ? 13.071 -51.779 -1.245 1.00 22.78 589 VAL A N 1
ATOM 4587 C CA . VAL A 1 589 ? 12.343 -53.050 -1.444 1.00 22.78 589 VAL A CA 1
ATOM 4588 C C . VAL A 1 589 ? 12.660 -53.570 -2.850 1.00 22.78 589 VAL A C 1
ATOM 4590 O O . VAL A 1 589 ? 12.516 -52.859 -3.842 1.00 22.78 589 VAL A O 1
ATOM 4593 N N . VAL A 1 590 ? 13.140 -54.810 -2.897 1.00 23.36 590 VAL A N 1
ATOM 4594 C CA . VAL A 1 590 ? 13.456 -55.603 -4.090 1.00 23.36 590 VAL A CA 1
ATOM 4595 C C . VAL A 1 590 ? 12.173 -56.235 -4.630 1.00 23.36 590 VAL A C 1
ATOM 4597 O O . VAL A 1 590 ? 11.500 -56.929 -3.876 1.00 23.36 590 VAL A O 1
ATOM 4600 N N . VAL A 1 591 ? 11.896 -56.084 -5.929 1.00 24.36 591 VAL A N 1
ATOM 4601 C CA . VAL A 1 591 ? 11.239 -57.123 -6.744 1.00 24.36 591 VAL A CA 1
ATOM 4602 C C . VAL A 1 591 ? 11.919 -57.156 -8.116 1.00 24.36 591 VAL A C 1
ATOM 4604 O O . VAL A 1 591 ? 12.234 -56.126 -8.707 1.00 24.36 591 VAL A O 1
ATOM 4607 N N . THR A 1 592 ? 12.207 -58.377 -8.541 1.00 24.34 592 THR A N 1
ATOM 4608 C CA . THR A 1 592 ? 13.069 -58.843 -9.629 1.00 24.34 592 THR A CA 1
ATOM 4609 C C . THR A 1 592 ? 12.518 -58.625 -11.042 1.00 24.34 592 THR A C 1
ATOM 4611 O O . THR A 1 592 ? 11.318 -58.470 -11.250 1.00 24.34 592 THR A O 1
ATOM 4614 N N . ALA A 1 593 ? 13.438 -58.647 -12.009 1.00 24.88 593 ALA A N 1
ATOM 4615 C CA . ALA A 1 593 ? 13.237 -58.485 -13.446 1.00 24.88 593 ALA A CA 1
ATOM 4616 C C . ALA A 1 593 ? 12.481 -59.646 -14.128 1.00 24.88 593 ALA A C 1
ATOM 4618 O O . ALA A 1 593 ? 12.610 -60.797 -13.717 1.00 24.88 593 ALA A O 1
ATOM 4619 N N . SER A 1 594 ? 11.820 -59.349 -15.254 1.00 24.06 594 SER A N 1
ATOM 4620 C CA . SER A 1 594 ? 11.783 -60.250 -16.415 1.00 24.06 594 SER A CA 1
ATOM 4621 C C . SER A 1 594 ? 11.762 -59.447 -17.719 1.00 24.06 594 SER A C 1
ATOM 4623 O O . SER A 1 594 ? 11.001 -58.490 -17.867 1.00 24.06 594 SER A O 1
ATOM 4625 N N . GLU A 1 595 ? 12.627 -59.853 -18.638 1.00 24.81 595 GLU A N 1
ATOM 4626 C CA . GLU A 1 595 ? 12.867 -59.314 -19.975 1.00 24.81 595 GLU A CA 1
ATOM 4627 C C . GLU A 1 595 ? 11.683 -59.525 -20.936 1.00 24.81 595 GLU A C 1
ATOM 4629 O O . GLU A 1 595 ? 10.957 -60.511 -20.829 1.00 24.81 595 GLU A O 1
ATOM 4634 N N . CYS A 1 596 ? 11.550 -58.633 -21.925 1.00 22.16 596 CYS A N 1
ATOM 4635 C CA . CYS A 1 596 ? 11.155 -58.985 -23.294 1.00 22.16 596 CYS A CA 1
ATOM 4636 C C . CYS A 1 596 ? 11.565 -57.862 -24.264 1.00 22.16 596 CYS A C 1
ATOM 4638 O O . CYS A 1 596 ? 10.978 -56.779 -24.279 1.00 22.16 596 CYS A O 1
ATOM 4640 N N . ASP A 1 597 ? 12.587 -58.156 -25.067 1.00 23.78 597 ASP A N 1
ATOM 4641 C CA . ASP A 1 597 ? 12.972 -57.464 -26.299 1.00 23.78 597 ASP A CA 1
ATOM 4642 C C . ASP A 1 597 ? 11.894 -57.602 -27.378 1.00 23.78 597 ASP A C 1
ATOM 4644 O O . ASP A 1 597 ? 11.495 -58.732 -27.628 1.00 23.78 597 ASP A O 1
ATOM 4648 N N . ILE A 1 598 ? 11.534 -56.517 -28.091 1.00 24.61 598 ILE A N 1
ATOM 4649 C CA . ILE A 1 598 ? 11.239 -56.506 -29.547 1.00 24.61 598 ILE A CA 1
ATOM 4650 C C . ILE A 1 598 ? 11.514 -55.090 -30.118 1.00 24.61 598 ILE A C 1
ATOM 4652 O O . ILE A 1 598 ? 10.978 -54.090 -29.638 1.00 24.61 598 ILE A O 1
ATOM 4656 N N . ALA A 1 599 ? 12.326 -55.010 -31.179 1.00 20.62 599 ALA A N 1
ATOM 4657 C CA . ALA A 1 599 ? 12.547 -53.829 -32.030 1.00 20.62 599 ALA A CA 1
ATOM 4658 C C . ALA A 1 599 ? 11.634 -53.859 -33.300 1.00 20.62 599 ALA A C 1
ATOM 4660 O O . ALA A 1 599 ? 10.836 -54.771 -33.466 1.00 20.62 599 ALA A O 1
ATOM 4661 N N . PRO A 1 600 ? 11.734 -52.922 -34.261 1.00 37.66 600 PRO A N 1
ATOM 4662 C CA . PRO A 1 600 ? 10.900 -51.728 -34.423 1.00 37.66 600 PRO A CA 1
ATOM 4663 C C . PRO A 1 600 ? 10.029 -51.748 -35.703 1.00 37.66 600 PRO A C 1
ATOM 4665 O O . PRO A 1 600 ? 10.596 -51.891 -36.780 1.00 37.66 600 PRO A O 1
ATOM 4668 N N . GLN A 1 601 ? 8.710 -51.479 -35.663 1.00 22.97 601 GLN A N 1
ATOM 4669 C CA . GLN A 1 601 ? 7.932 -51.168 -36.888 1.00 22.97 601 GLN A CA 1
ATOM 4670 C C . GLN A 1 601 ? 6.775 -50.160 -36.684 1.00 22.97 601 GLN A C 1
ATOM 4672 O O . GLN A 1 601 ? 5.954 -50.286 -35.784 1.00 22.97 601 GLN A O 1
ATOM 4677 N N . THR A 1 602 ? 6.797 -49.133 -37.547 1.00 27.38 602 THR A N 1
ATOM 4678 C CA . THR A 1 602 ? 5.719 -48.301 -38.136 1.00 27.38 602 THR A CA 1
ATOM 4679 C C . THR A 1 602 ? 4.335 -48.213 -37.480 1.00 27.38 602 THR A C 1
ATOM 4681 O O . THR A 1 602 ? 3.613 -49.200 -37.434 1.00 27.38 602 THR A O 1
ATOM 4684 N N . ILE A 1 603 ? 3.882 -46.978 -37.205 1.00 23.66 603 ILE A N 1
ATOM 4685 C CA . ILE A 1 603 ? 2.454 -46.608 -37.246 1.00 23.66 603 ILE A CA 1
ATOM 4686 C C . ILE A 1 603 ? 2.306 -45.256 -37.967 1.00 23.66 603 ILE A C 1
ATOM 4688 O O . ILE A 1 603 ? 2.530 -44.191 -37.391 1.00 23.66 603 ILE A O 1
ATOM 4692 N N . ASP A 1 604 ? 1.951 -45.335 -39.250 1.00 24.56 604 ASP A N 1
ATOM 4693 C CA . ASP A 1 604 ? 1.110 -44.352 -39.939 1.00 24.56 604 ASP A CA 1
ATOM 4694 C C . ASP A 1 604 ? -0.366 -44.714 -39.675 1.00 24.56 604 ASP A C 1
ATOM 4696 O O . ASP A 1 604 ? -0.704 -45.893 -39.582 1.00 24.56 604 ASP A O 1
ATOM 4700 N N . GLY A 1 605 ? -1.244 -43.704 -39.628 1.00 22.42 605 GLY A N 1
ATOM 4701 C CA . GLY A 1 605 ? -2.703 -43.858 -39.754 1.00 22.42 605 GLY A CA 1
ATOM 4702 C C . GLY A 1 605 ? -3.506 -43.488 -38.502 1.00 22.42 605 GLY A C 1
ATOM 4703 O O . GLY A 1 605 ? -3.408 -44.151 -37.481 1.00 22.42 605 GLY A O 1
ATOM 4704 N N . PHE A 1 606 ? -4.189 -42.335 -38.498 1.00 24.48 606 PHE A N 1
ATOM 4705 C CA . PHE A 1 606 ? -5.630 -42.123 -38.798 1.00 24.48 606 PHE A CA 1
ATOM 4706 C C . PHE A 1 606 ? -6.375 -41.859 -37.467 1.00 24.48 606 PHE A C 1
ATOM 4708 O O . PHE A 1 606 ? -5.986 -42.385 -36.439 1.00 24.48 606 PHE A O 1
ATOM 4715 N N . GLY A 1 607 ? -7.401 -41.022 -37.338 1.00 23.38 607 GLY A N 1
ATOM 4716 C CA . GLY A 1 607 ? -8.188 -40.249 -38.285 1.00 23.38 607 GLY A CA 1
ATOM 4717 C C . GLY A 1 607 ? -9.089 -39.270 -37.512 1.00 23.38 607 GLY A C 1
ATOM 4718 O O . GLY A 1 607 ? -9.264 -39.364 -36.299 1.00 23.38 607 GLY A O 1
ATOM 4719 N N . ILE A 1 608 ? -9.602 -38.289 -38.242 1.00 24.53 608 ILE A N 1
ATOM 4720 C CA . ILE A 1 608 ? -10.607 -37.304 -37.826 1.00 24.53 608 ILE A CA 1
ATOM 4721 C C . ILE A 1 608 ? -11.993 -37.966 -37.940 1.00 24.53 608 ILE A C 1
ATOM 4723 O O . ILE A 1 608 ? -12.191 -38.683 -38.920 1.00 24.53 608 ILE A O 1
ATOM 4727 N N . PRO A 1 609 ? -12.976 -37.695 -37.062 1.00 26.38 609 PRO A N 1
ATOM 4728 C CA . PRO A 1 609 ? -14.379 -37.885 -37.407 1.00 26.38 609 PRO A CA 1
ATOM 4729 C C . PRO A 1 609 ? -14.973 -36.574 -37.947 1.00 26.38 609 PRO A C 1
ATOM 4731 O O . PRO A 1 609 ? -15.063 -35.577 -37.229 1.00 26.38 609 PRO A O 1
ATOM 4734 N N . GLU A 1 610 ? -15.370 -36.590 -39.220 1.00 24.33 610 GLU A N 1
ATOM 4735 C CA . GLU A 1 610 ? -16.385 -35.696 -39.786 1.00 24.33 610 GLU A CA 1
ATOM 4736 C C . GLU A 1 610 ? -17.787 -36.238 -39.460 1.00 24.33 610 GLU A C 1
ATOM 4738 O O . GLU A 1 610 ? -18.024 -37.439 -39.571 1.00 24.33 610 GLU A O 1
ATOM 4743 N N . MET A 1 611 ? -18.732 -35.347 -39.149 1.00 22.11 611 MET A N 1
ATOM 4744 C CA . MET A 1 611 ? -20.157 -35.540 -39.444 1.00 22.11 611 MET A CA 1
ATOM 4745 C C . MET A 1 611 ? -20.776 -34.194 -39.863 1.00 22.11 611 MET A C 1
ATOM 4747 O O . MET A 1 611 ? -20.727 -33.209 -39.130 1.00 22.11 611 MET A O 1
ATOM 4751 N N . HIS A 1 612 ? -21.345 -34.189 -41.067 1.00 22.19 612 HIS A N 1
ATOM 4752 C CA . HIS A 1 612 ? -22.254 -33.210 -41.692 1.00 22.19 612 HIS A CA 1
ATOM 4753 C C . HIS A 1 612 ? -23.622 -33.935 -41.910 1.00 22.19 612 HIS A C 1
ATOM 4755 O O . HIS A 1 612 ? -23.675 -35.143 -41.683 1.00 22.19 612 HIS A O 1
ATOM 4761 N N . PRO A 1 613 ? -24.663 -33.355 -42.552 1.00 43.53 613 PRO A N 1
ATOM 4762 C CA . PRO A 1 613 ? -25.553 -32.225 -42.208 1.00 43.53 613 PRO A CA 1
ATOM 4763 C C . PRO A 1 613 ? -27.068 -32.633 -42.268 1.00 43.53 613 PRO A C 1
ATOM 4765 O O . PRO A 1 613 ? -27.366 -33.726 -42.731 1.00 43.53 613 PRO A O 1
ATOM 4768 N N . ASN A 1 614 ? -28.035 -31.781 -41.862 1.00 22.08 614 ASN A N 1
ATOM 4769 C CA . ASN A 1 614 ? -29.296 -31.477 -42.604 1.00 22.08 614 ASN A CA 1
ATOM 4770 C C . ASN A 1 614 ? -30.437 -30.815 -41.798 1.00 22.08 614 ASN A C 1
ATOM 4772 O O . ASN A 1 614 ? -30.510 -30.876 -40.577 1.00 22.08 614 ASN A O 1
ATOM 4776 N N . TRP A 1 615 ? -31.286 -30.146 -42.585 1.00 23.02 615 TRP A N 1
ATOM 4777 C CA . TRP A 1 615 ? -32.415 -29.250 -42.319 1.00 23.02 615 TRP A CA 1
ATOM 4778 C C . TRP A 1 615 ? -33.685 -29.906 -41.736 1.00 23.02 615 TRP A C 1
ATOM 4780 O O . TRP A 1 615 ? -33.916 -31.093 -41.938 1.00 23.02 615 TRP A O 1
ATOM 4790 N N . GLY A 1 616 ? -34.575 -29.085 -41.152 1.00 21.77 616 GLY A N 1
ATOM 4791 C CA . GLY A 1 616 ? -35.978 -29.431 -40.874 1.00 21.77 616 GLY A CA 1
ATOM 4792 C C . GLY A 1 616 ? -36.783 -28.274 -40.258 1.00 21.77 616 GLY A C 1
ATOM 4793 O O . GLY A 1 616 ? -36.379 -27.696 -39.259 1.00 21.77 616 GLY A O 1
ATOM 4794 N N . THR A 1 617 ? -37.891 -27.923 -40.906 1.00 22.64 617 THR A N 1
ATOM 4795 C CA . THR A 1 617 ? -38.797 -26.768 -40.740 1.00 22.64 617 THR A CA 1
ATOM 4796 C C . THR A 1 617 ? -39.992 -27.004 -39.794 1.00 22.64 617 THR A C 1
ATOM 4798 O O . THR A 1 617 ? -40.327 -28.152 -39.526 1.00 22.64 617 THR A O 1
ATOM 4801 N N . SER A 1 618 ? -40.727 -25.911 -39.482 1.00 22.11 618 SER A N 1
ATOM 4802 C CA . SER A 1 618 ? -42.133 -25.804 -38.982 1.00 22.11 618 SER A CA 1
ATOM 4803 C C . SER A 1 618 ? -42.386 -26.273 -37.536 1.00 22.11 618 SER A C 1
ATOM 4805 O O . SER A 1 618 ? -41.718 -27.185 -37.082 1.00 22.11 618 SER A O 1
ATOM 4807 N N . SER A 1 619 ? -43.264 -25.716 -36.692 1.00 24.23 619 SER A N 1
ATOM 4808 C CA . SER A 1 619 ? -44.496 -24.888 -36.742 1.00 24.23 619 SER A CA 1
ATOM 4809 C C . SER A 1 619 ? -44.696 -24.331 -35.303 1.00 24.23 619 SER A C 1
ATOM 4811 O O . SER A 1 619 ? -44.283 -25.005 -34.367 1.00 24.23 619 SER A O 1
ATOM 4813 N N . GLY A 1 620 ? -45.209 -23.138 -34.978 1.00 22.05 620 GLY A N 1
ATOM 4814 C CA . GLY A 1 620 ? -46.471 -22.498 -35.372 1.00 22.05 620 GLY A CA 1
ATOM 4815 C C . GLY A 1 620 ? -47.460 -22.498 -34.182 1.00 22.05 620 GLY A C 1
ATOM 4816 O O . GLY A 1 620 ? -47.758 -23.584 -33.697 1.00 22.05 620 GLY A O 1
ATOM 4817 N N . CYS A 1 621 ? -47.902 -21.306 -33.727 1.00 22.67 621 CYS A N 1
ATOM 4818 C CA . CYS A 1 621 ? -49.160 -20.910 -33.019 1.00 22.67 621 CYS A CA 1
ATOM 4819 C C . CYS A 1 621 ? -48.887 -19.620 -32.189 1.00 22.67 621 CYS A C 1
ATOM 4821 O O . CYS A 1 621 ? -48.115 -19.682 -31.239 1.00 22.67 621 CYS A O 1
ATOM 4823 N N . HIS A 1 622 ? -49.214 -18.399 -32.657 1.00 23.72 622 HIS A N 1
ATOM 4824 C CA . HIS A 1 622 ? -50.502 -17.645 -32.595 1.00 23.72 622 HIS A CA 1
ATOM 4825 C C . HIS A 1 622 ? -50.974 -17.312 -31.157 1.00 23.72 622 HIS A C 1
ATOM 4827 O O . HIS A 1 622 ? -50.958 -18.202 -30.318 1.00 23.72 622 HIS A O 1
ATOM 4833 N N . GLY A 1 623 ? -51.412 -16.096 -30.781 1.00 23.52 623 GLY A N 1
ATOM 4834 C CA . GLY A 1 623 ? -51.804 -14.866 -31.510 1.00 23.52 623 GLY A CA 1
ATOM 4835 C C . GLY A 1 623 ? -51.394 -13.579 -30.747 1.00 23.52 623 GLY A C 1
ATOM 4836 O O . GLY A 1 623 ? -50.970 -13.660 -29.599 1.00 23.52 623 GLY A O 1
ATOM 4837 N N . GLU A 1 624 ? -51.232 -12.412 -31.393 1.00 23.02 624 GLU A N 1
ATOM 4838 C CA . GLU A 1 624 ? -52.274 -11.437 -31.826 1.00 23.02 624 GLU A CA 1
ATOM 4839 C C . GLU A 1 624 ? -53.172 -10.958 -30.668 1.00 23.02 624 GLU A C 1
ATOM 4841 O O . GLU A 1 624 ? -53.640 -11.779 -29.894 1.00 23.02 624 GLU A O 1
ATOM 4846 N N . ALA A 1 625 ? -53.521 -9.686 -30.449 1.00 23.27 625 ALA A N 1
ATOM 4847 C CA . ALA A 1 625 ? -53.329 -8.377 -31.088 1.00 23.27 625 ALA A CA 1
ATOM 4848 C C . ALA A 1 625 ? -53.624 -7.322 -29.978 1.00 23.27 625 ALA A C 1
ATOM 4850 O O . ALA A 1 625 ? -54.353 -7.620 -29.040 1.00 23.27 625 ALA A O 1
ATOM 4851 N N . GLY A 1 626 ? -53.041 -6.123 -29.930 1.00 21.92 626 GLY A N 1
ATOM 4852 C CA . GLY A 1 626 ? -53.418 -4.966 -30.746 1.00 21.92 626 GLY A CA 1
ATOM 4853 C C . GLY A 1 626 ? -53.709 -3.730 -29.847 1.00 21.92 626 GLY A C 1
ATOM 4854 O O . GLY A 1 626 ? -53.918 -3.903 -28.649 1.00 21.92 626 GLY A O 1
ATOM 4855 N N . PRO A 1 627 ? -53.668 -2.491 -30.379 1.00 38.16 627 PRO A N 1
ATOM 4856 C CA . PRO A 1 627 ? -53.266 -1.270 -29.655 1.00 38.16 627 PRO A CA 1
ATOM 4857 C C . PRO A 1 627 ? -54.372 -0.197 -29.540 1.00 38.16 627 PRO A C 1
ATOM 4859 O O . PRO A 1 627 ? -55.296 -0.208 -30.345 1.00 38.16 627 PRO A O 1
ATOM 4862 N N . VAL A 1 628 ? -54.237 0.808 -28.652 1.00 23.78 628 VAL A N 1
ATOM 4863 C CA . VAL A 1 628 ? -55.002 2.079 -28.742 1.00 23.78 628 VAL A CA 1
ATOM 4864 C C . VAL A 1 628 ? -54.199 3.291 -28.229 1.00 23.78 628 VAL A C 1
ATOM 4866 O O . VAL A 1 628 ? -53.483 3.225 -27.236 1.00 23.78 628 VAL A O 1
ATOM 4869 N N . ILE A 1 629 ? -54.352 4.397 -28.962 1.00 21.84 629 ILE A N 1
ATOM 4870 C CA . ILE A 1 629 ? -53.737 5.734 -28.893 1.00 21.84 629 ILE A CA 1
ATOM 4871 C C . ILE A 1 629 ? -54.762 6.737 -28.307 1.00 21.84 629 ILE A C 1
ATOM 4873 O O . ILE A 1 629 ? -55.934 6.584 -28.639 1.00 21.84 629 ILE A O 1
ATOM 4877 N N . TRP A 1 630 ? -54.349 7.781 -27.549 1.00 22.19 630 TRP A N 1
ATOM 4878 C CA . TRP A 1 630 ? -54.592 9.235 -27.819 1.00 22.19 630 TRP A CA 1
ATOM 4879 C C . TRP A 1 630 ? -54.557 10.211 -26.608 1.00 22.19 630 TRP A C 1
ATOM 4881 O O . TRP A 1 630 ? -55.146 9.943 -25.572 1.00 22.19 630 TRP A O 1
ATOM 4891 N N . LYS A 1 631 ? -53.994 11.407 -26.913 1.00 22.42 631 LYS A N 1
ATOM 4892 C CA . LYS A 1 631 ? -54.161 12.811 -26.412 1.00 22.42 631 LYS A CA 1
ATOM 4893 C C . LYS A 1 631 ? -53.814 13.142 -24.948 1.00 22.42 631 LYS A C 1
ATOM 4895 O O . LYS A 1 631 ? -54.346 12.517 -24.051 1.00 22.42 631 LYS A O 1
ATOM 4900 N N . ASP A 1 632 ? -52.909 14.071 -24.606 1.00 23.62 632 ASP A N 1
ATOM 4901 C CA . ASP A 1 632 ? -52.594 15.466 -25.031 1.00 23.62 632 ASP A CA 1
ATOM 4902 C C . ASP A 1 632 ? -53.376 16.558 -24.252 1.00 23.62 632 ASP A C 1
ATOM 4904 O O . ASP A 1 632 ? -54.579 16.418 -24.049 1.00 23.62 632 ASP A O 1
ATOM 4908 N N . GLN A 1 633 ? -52.671 17.671 -23.950 1.00 24.94 633 GLN A N 1
ATOM 4909 C CA . GLN A 1 633 ? -53.121 19.015 -23.495 1.00 24.94 633 GLN A CA 1
ATOM 4910 C C . GLN A 1 633 ? -53.277 19.269 -21.971 1.00 24.94 633 GLN A C 1
ATOM 4912 O O . GLN A 1 633 ? -53.860 18.458 -21.274 1.00 24.94 633 GLN A O 1
ATOM 4917 N N . ARG A 1 634 ? -52.843 20.388 -21.345 1.00 23.92 634 ARG A N 1
ATOM 4918 C CA . ARG A 1 634 ? -52.286 21.696 -21.779 1.00 23.92 634 ARG A CA 1
ATOM 4919 C C . ARG A 1 634 ? -51.549 22.427 -20.620 1.00 23.92 634 ARG A C 1
ATOM 4921 O O . ARG A 1 634 ? -51.880 22.265 -19.456 1.00 23.92 634 ARG A O 1
ATOM 4928 N N . ARG A 1 635 ? -50.613 23.301 -21.018 1.00 24.47 635 ARG A N 1
ATOM 4929 C CA . ARG A 1 635 ? -49.906 24.419 -20.331 1.00 24.47 635 ARG A CA 1
ATOM 4930 C C . ARG A 1 635 ? -50.789 25.445 -19.575 1.00 24.47 635 ARG A C 1
ATOM 4932 O O . ARG A 1 635 ? -51.850 25.779 -20.097 1.00 24.47 635 ARG A O 1
ATOM 4939 N N . SER A 1 636 ? -50.258 26.118 -18.528 1.00 24.59 636 SER A N 1
ATOM 4940 C CA . SER A 1 636 ? -49.750 27.532 -18.564 1.00 24.59 636 SER A CA 1
ATOM 4941 C C . SER A 1 636 ? -49.156 28.073 -17.213 1.00 24.59 636 SER A C 1
ATOM 4943 O O . SER A 1 636 ? -49.583 27.588 -16.171 1.00 24.59 636 SER A O 1
ATOM 4945 N N . PRO A 1 637 ? -48.207 29.056 -17.214 1.00 37.16 637 PRO A N 1
ATOM 4946 C CA . PRO A 1 637 ? -47.521 29.713 -16.053 1.00 37.16 637 PRO A CA 1
ATOM 4947 C C . PRO A 1 637 ? -47.820 31.258 -15.971 1.00 37.16 637 PRO A C 1
ATOM 4949 O O . PRO A 1 637 ? -48.787 31.653 -16.621 1.00 37.16 637 PRO A O 1
ATOM 4952 N N . PRO A 1 638 ? -46.974 32.195 -15.433 1.00 48.81 638 PRO A N 1
ATOM 4953 C CA . PRO A 1 638 ? -46.222 32.370 -14.155 1.00 48.81 638 PRO A CA 1
ATOM 4954 C C . PRO A 1 638 ? -46.549 33.717 -13.408 1.00 48.81 638 PRO A C 1
ATOM 4956 O O . PRO A 1 638 ? -47.322 34.529 -13.908 1.00 48.81 638 PRO A O 1
ATOM 4959 N N . GLY A 1 639 ? -45.895 34.026 -12.266 1.00 24.27 639 GLY A N 1
ATOM 4960 C CA . GLY A 1 639 ? -45.867 35.387 -11.675 1.00 24.27 639 GLY A CA 1
ATOM 4961 C C . GLY A 1 639 ? -44.903 35.589 -10.479 1.00 24.27 639 GLY A C 1
ATOM 4962 O O . GLY A 1 639 ? -44.860 34.759 -9.581 1.00 24.27 639 GLY A O 1
ATOM 4963 N N . ASN A 1 640 ? -44.152 36.698 -10.492 1.00 27.44 640 ASN A N 1
ATOM 4964 C CA . ASN A 1 640 ? -43.244 37.314 -9.481 1.00 27.44 640 ASN A CA 1
ATOM 4965 C C . ASN A 1 640 ? -43.555 38.855 -9.507 1.00 27.44 640 ASN A C 1
ATOM 4967 O O . ASN A 1 640 ? -44.257 39.217 -10.463 1.00 27.44 640 ASN A O 1
ATOM 4971 N N . PRO A 1 641 ? -43.052 39.815 -8.673 1.00 47.19 641 PRO A N 1
ATOM 4972 C CA . PRO A 1 641 ? -42.155 39.795 -7.493 1.00 47.19 641 PRO A CA 1
ATOM 4973 C C . PRO A 1 641 ? -42.511 40.768 -6.306 1.00 47.19 641 PRO A C 1
ATOM 4975 O O . PRO A 1 641 ? -43.496 41.497 -6.359 1.00 47.19 641 PRO A O 1
ATOM 4978 N N . ASP A 1 642 ? -41.627 40.780 -5.286 1.00 28.67 642 ASP A N 1
ATOM 4979 C CA . ASP A 1 642 ? -41.189 41.850 -4.342 1.00 28.67 642 ASP A CA 1
ATOM 4980 C C . ASP A 1 642 ? -42.139 42.579 -3.353 1.00 28.67 642 ASP A C 1
ATOM 4982 O O . ASP A 1 642 ? -43.089 43.239 -3.759 1.00 28.67 642 ASP A O 1
ATOM 4986 N N . GLN A 1 643 ? -41.750 42.608 -2.055 1.00 26.92 643 GLN A N 1
ATOM 4987 C CA . GLN A 1 643 ? -41.416 43.829 -1.265 1.00 26.92 643 GLN A CA 1
ATOM 4988 C C . GLN A 1 643 ? -41.035 43.544 0.224 1.00 26.92 643 GLN A C 1
ATOM 4990 O O . GLN A 1 643 ? -41.690 42.784 0.931 1.00 26.92 643 GLN A O 1
ATOM 4995 N N . HIS A 1 644 ? -39.967 44.208 0.689 1.00 26.81 644 HIS A N 1
ATOM 4996 C CA . HIS A 1 644 ? -39.459 44.412 2.074 1.00 26.81 644 HIS A CA 1
ATOM 4997 C C . HIS A 1 644 ? -39.884 45.825 2.584 1.00 26.81 644 HIS A C 1
ATOM 4999 O O . HIS A 1 644 ? -40.433 46.555 1.755 1.00 26.81 644 HIS A O 1
ATOM 5005 N N . PRO A 1 645 ? -39.495 46.379 3.775 1.00 49.03 645 PRO A N 1
ATOM 5006 C CA . PRO A 1 645 ? -39.071 45.916 5.135 1.00 49.03 645 PRO A CA 1
ATOM 5007 C C . PRO A 1 645 ? -39.865 46.729 6.240 1.00 49.03 645 PRO A C 1
ATOM 5009 O O . PRO A 1 645 ? -41.006 47.065 5.925 1.00 49.03 645 PRO A O 1
ATOM 5012 N N . PRO A 1 646 ? -39.386 47.173 7.454 1.00 46.97 646 PRO A N 1
ATOM 5013 C CA . PRO A 1 646 ? -38.218 46.874 8.332 1.00 46.97 646 PRO A CA 1
ATOM 5014 C C . PRO A 1 646 ? -38.524 46.666 9.863 1.00 46.97 646 PRO A C 1
ATOM 5016 O O . PRO A 1 646 ? -39.656 46.809 10.312 1.00 46.97 646 PRO A O 1
ATOM 5019 N N . GLY A 1 647 ? -37.488 46.349 10.676 1.00 24.89 647 GLY A N 1
ATOM 5020 C CA . GLY A 1 647 ? -37.457 46.443 12.172 1.00 24.89 647 GLY A CA 1
ATOM 5021 C C . GLY A 1 647 ? -37.252 47.893 12.689 1.00 24.89 647 GLY A C 1
ATOM 5022 O O . GLY A 1 647 ? -37.511 48.787 11.884 1.00 24.89 647 GLY A O 1
ATOM 5023 N N . PRO A 1 648 ? -36.733 48.212 13.919 1.00 44.09 648 PRO A N 1
ATOM 5024 C CA . PRO A 1 648 ? -36.048 47.382 14.942 1.00 44.09 648 PRO A CA 1
ATOM 5025 C C . PRO A 1 648 ? -36.335 47.723 16.456 1.00 44.09 648 PRO A C 1
ATOM 5027 O O . PRO A 1 648 ? -37.048 48.665 16.785 1.00 44.09 648 PRO A O 1
ATOM 5030 N N . SER A 1 649 ? -35.638 47.023 17.377 1.00 25.73 649 SER A N 1
ATOM 5031 C CA . SER A 1 649 ? -34.867 47.577 18.532 1.00 25.73 649 SER A CA 1
ATOM 5032 C C . SER A 1 649 ? -35.223 47.216 20.004 1.00 25.73 649 SER A C 1
ATOM 5034 O O . SER A 1 649 ? -36.329 47.422 20.484 1.00 25.73 649 SER A O 1
ATOM 5036 N N . LEU A 1 650 ? -34.155 46.769 20.701 1.00 26.03 650 LEU A N 1
ATOM 5037 C CA . LEU A 1 650 ? -33.679 47.077 22.071 1.00 26.03 650 LEU A CA 1
ATOM 5038 C C . LEU A 1 650 ? -34.473 46.630 23.322 1.00 26.03 650 LEU A C 1
ATOM 5040 O O . LEU A 1 650 ? -35.516 47.179 23.647 1.00 26.03 650 LEU A O 1
ATOM 5044 N N . THR A 1 651 ? -33.859 45.792 24.176 1.00 25.55 651 THR A N 1
ATOM 5045 C CA . THR A 1 651 ? -33.180 46.203 25.439 1.00 25.55 651 THR A CA 1
ATOM 5046 C C . THR A 1 651 ? -32.745 44.998 26.301 1.00 25.55 651 THR A C 1
ATOM 5048 O O . THR A 1 651 ? -33.300 43.907 26.233 1.00 25.55 651 THR A O 1
ATOM 5051 N N . ARG A 1 652 ? -31.702 45.211 27.113 1.00 24.92 652 ARG A N 1
ATOM 5052 C CA . ARG A 1 652 ? -31.079 44.323 28.121 1.00 24.92 652 ARG A CA 1
ATOM 5053 C C . ARG A 1 652 ? -30.780 45.226 29.363 1.00 24.92 652 ARG A C 1
ATOM 5055 O O . ARG A 1 652 ? -30.898 46.442 29.219 1.00 24.92 652 ARG A O 1
ATOM 5062 N N . PRO A 1 653 ? -30.172 44.758 30.473 1.00 51.97 653 PRO A N 1
ATOM 5063 C CA . PRO A 1 653 ? -30.689 44.039 31.657 1.00 51.97 653 PRO A CA 1
ATOM 5064 C C . PRO A 1 653 ? -30.494 44.800 33.008 1.00 51.97 653 PRO A C 1
ATOM 5066 O O . PRO A 1 653 ? -29.734 45.761 33.068 1.00 51.97 653 PRO A O 1
ATOM 5069 N N . THR A 1 654 ? -31.023 44.285 34.131 1.00 25.22 654 THR A N 1
ATOM 5070 C CA . THR A 1 654 ? -30.604 44.594 35.534 1.00 25.22 654 THR A CA 1
ATOM 5071 C C . THR A 1 654 ? -30.951 43.387 36.441 1.00 25.22 654 THR A C 1
ATOM 5073 O O . THR A 1 654 ? -32.018 42.813 36.282 1.00 25.22 654 THR A O 1
ATOM 5076 N N . LYS A 1 655 ? -30.033 42.735 37.180 1.00 28.41 655 LYS A N 1
ATOM 5077 C CA . LYS A 1 655 ? -29.251 43.027 38.417 1.00 28.41 655 LYS A CA 1
ATOM 5078 C C . LYS A 1 655 ? -29.857 42.450 39.726 1.00 28.41 655 LYS A C 1
ATOM 5080 O O . LYS A 1 655 ? -30.940 42.831 40.137 1.00 28.41 655 LYS A O 1
ATOM 5085 N N . SER A 1 656 ? -29.003 41.666 40.405 1.00 27.98 656 SER A N 1
ATOM 5086 C CA . SER A 1 656 ? -28.750 41.523 41.861 1.00 27.98 656 SER A CA 1
ATOM 5087 C C . SER A 1 656 ? -29.753 40.867 42.826 1.00 27.98 656 SER A C 1
ATOM 5089 O O . SER A 1 656 ? -30.878 41.322 42.975 1.00 27.98 656 SER A O 1
ATOM 5091 N N . GLY A 1 657 ? -29.223 39.944 43.645 1.00 25.94 657 GLY A N 1
ATOM 5092 C CA . GLY A 1 657 ? -29.746 39.583 44.969 1.00 25.94 657 GLY A CA 1
ATOM 5093 C C . GLY A 1 657 ? -28.849 38.571 45.705 1.00 25.94 657 GLY A C 1
ATOM 5094 O O . GLY A 1 657 ? -28.730 37.431 45.280 1.00 25.94 657 GLY A O 1
ATOM 5095 N N . ARG A 1 658 ? -28.209 39.004 46.799 1.00 25.03 658 ARG A N 1
ATOM 5096 C CA . ARG A 1 658 ? -27.408 38.237 47.786 1.00 25.03 658 ARG A CA 1
ATOM 5097 C C . ARG A 1 658 ? -28.243 38.258 49.083 1.00 25.03 658 ARG A C 1
ATOM 5099 O O . ARG A 1 658 ? -28.740 39.330 49.402 1.00 25.03 658 ARG A O 1
ATOM 5106 N N . LEU A 1 659 ? -28.550 37.172 49.797 1.00 26.19 659 LEU A N 1
ATOM 5107 C CA . LEU A 1 659 ? -27.832 36.562 50.937 1.00 26.19 659 LEU A CA 1
ATOM 5108 C C . LEU A 1 659 ? -28.882 35.756 51.738 1.00 26.19 659 LEU A C 1
ATOM 5110 O O . LEU A 1 659 ? -30.009 36.229 51.854 1.00 26.19 659 LEU A O 1
ATOM 5114 N N . THR A 1 660 ? -28.511 34.629 52.355 1.00 26.12 660 THR A N 1
ATOM 5115 C CA . THR A 1 660 ? -28.676 34.308 53.802 1.00 26.12 660 THR A CA 1
ATOM 5116 C C . THR A 1 660 ? -28.420 32.820 54.069 1.00 26.12 660 THR A C 1
ATOM 5118 O O . THR A 1 660 ? -28.607 31.976 53.199 1.00 26.12 660 THR A O 1
ATOM 5121 N N . ALA A 1 661 ? -27.908 32.520 55.265 1.00 26.72 661 ALA A N 1
ATOM 5122 C CA . ALA A 1 661 ? -27.379 31.223 55.673 1.00 26.72 661 ALA A CA 1
ATOM 5123 C C . ALA A 1 661 ? -28.152 30.606 56.856 1.00 26.72 661 ALA A C 1
ATOM 5125 O O . ALA A 1 661 ? -28.550 31.332 57.765 1.00 26.72 661 ALA A O 1
ATOM 5126 N N . GLY A 1 662 ? -28.217 29.264 56.866 1.00 24.06 662 GLY A N 1
ATOM 5127 C CA . GLY A 1 662 ? -28.393 28.370 58.030 1.00 24.06 662 GLY A CA 1
ATOM 5128 C C . GLY A 1 662 ? -29.767 27.678 58.162 1.00 24.06 662 GLY A C 1
ATOM 5129 O O . GLY A 1 662 ? -30.747 28.238 57.680 1.00 24.06 662 GLY A O 1
ATOM 5130 N N . PRO A 1 663 ? -29.903 26.523 58.865 1.00 32.16 663 PRO A N 1
ATOM 5131 C CA . PRO A 1 663 ? -28.900 25.586 59.393 1.00 32.16 663 PRO A CA 1
ATOM 5132 C C . PRO A 1 663 ? -29.085 24.123 58.899 1.00 32.16 663 PRO A C 1
ATOM 5134 O O . PRO A 1 663 ? -30.047 23.767 58.225 1.00 32.16 663 PRO A O 1
ATOM 5137 N N . ALA A 1 664 ? -28.118 23.272 59.246 1.00 33.72 664 ALA A N 1
ATOM 5138 C CA . ALA A 1 664 ? -28.016 21.866 58.866 1.00 33.72 664 ALA A CA 1
ATOM 5139 C C . ALA A 1 664 ? -29.188 20.984 59.343 1.00 33.72 664 ALA A C 1
ATOM 5141 O O . ALA A 1 664 ? -29.579 21.029 60.507 1.00 33.72 664 ALA A O 1
ATOM 5142 N N . THR A 1 665 ? -29.653 20.092 58.465 1.00 27.77 665 THR A N 1
ATOM 5143 C CA . THR A 1 665 ? -30.313 18.831 58.831 1.00 27.77 665 THR A CA 1
ATOM 5144 C C . THR A 1 665 ? -29.855 17.723 57.886 1.00 27.77 665 THR A C 1
ATOM 5146 O O . THR A 1 665 ? -29.792 17.875 56.670 1.00 27.77 665 THR A O 1
ATOM 5149 N N . THR A 1 666 ? -29.463 16.617 58.503 1.00 34.34 666 THR A N 1
ATOM 5150 C CA . THR A 1 666 ? -29.033 15.344 57.930 1.00 34.34 666 THR A CA 1
ATOM 5151 C C . THR A 1 666 ? -30.039 14.792 56.921 1.00 34.34 666 THR A C 1
ATOM 5153 O O . THR A 1 666 ? -31.167 14.471 57.290 1.00 34.34 666 THR A O 1
ATOM 5156 N N . GLY A 1 667 ? -29.609 14.628 55.670 1.00 24.86 667 GLY A N 1
ATOM 5157 C CA . GLY A 1 667 ? -30.388 14.002 54.607 1.00 24.86 667 GLY A CA 1
ATOM 5158 C C . GLY A 1 667 ? -29.469 13.265 53.641 1.00 24.86 667 GLY A C 1
ATOM 5159 O O . GLY A 1 667 ? -28.704 13.883 52.911 1.00 24.86 667 GLY A O 1
ATOM 5160 N N . THR A 1 668 ? -29.521 11.940 53.723 1.00 28.47 668 THR A N 1
ATOM 5161 C CA . THR A 1 668 ? -29.067 10.909 52.783 1.00 28.47 668 THR A CA 1
ATOM 5162 C C . THR A 1 668 ? -28.508 11.435 51.454 1.00 28.47 668 THR A C 1
ATOM 5164 O O . THR A 1 668 ? -29.261 11.821 50.562 1.00 28.47 668 THR A O 1
ATOM 5167 N N . LEU A 1 669 ? -27.179 11.406 51.299 1.00 26.56 669 LEU A N 1
ATOM 5168 C CA . LEU A 1 669 ? -26.534 11.645 50.010 1.00 26.56 669 LEU A CA 1
ATOM 5169 C C . LEU A 1 669 ? -26.980 10.555 49.032 1.00 26.56 669 LEU A C 1
ATOM 5171 O O . LEU A 1 669 ? -26.590 9.392 49.146 1.00 26.56 669 LEU A O 1
ATOM 5175 N N . SER A 1 670 ? -27.811 10.960 48.072 1.00 29.66 670 SER A N 1
ATOM 5176 C CA . SER A 1 670 ? -28.014 10.227 46.833 1.00 29.66 670 SER A CA 1
ATOM 5177 C C . SER A 1 670 ? -26.647 9.936 46.224 1.00 29.66 670 SER A C 1
ATOM 5179 O O . SER A 1 670 ? -25.869 10.847 45.933 1.00 29.66 670 SER A O 1
ATOM 5181 N N . ARG A 1 671 ? -26.385 8.651 45.999 1.00 31.27 671 ARG A N 1
ATOM 5182 C CA . ARG A 1 671 ? -25.183 8.118 45.349 1.00 31.27 671 ARG A CA 1
ATOM 5183 C C . ARG A 1 671 ? -24.993 8.645 43.912 1.00 31.27 671 ARG A C 1
ATOM 5185 O O . ARG A 1 671 ? -23.969 8.367 43.311 1.00 31.27 671 ARG A O 1
ATOM 5192 N N . SER A 1 672 ? -25.940 9.431 43.382 1.00 39.06 672 SER A N 1
ATOM 5193 C CA . SER A 1 672 ? -25.932 9.950 42.010 1.00 39.06 672 SER A CA 1
ATOM 5194 C C . SER A 1 672 ? -25.275 11.325 41.817 1.00 39.06 672 SER A C 1
ATOM 5196 O O . SER A 1 672 ? -25.066 11.712 40.675 1.00 39.06 672 SER A O 1
ATOM 5198 N N . GLN A 1 673 ? -24.976 12.096 42.874 1.00 28.55 673 GLN A N 1
ATOM 5199 C CA . GLN A 1 673 ? -24.379 13.442 42.717 1.00 28.55 673 GLN A CA 1
ATOM 5200 C C . GLN A 1 673 ? -22.865 13.485 42.969 1.00 28.55 673 GLN A C 1
ATOM 5202 O O . GLN A 1 673 ? -22.172 14.339 42.418 1.00 28.55 673 GLN A O 1
ATOM 5207 N N . THR A 1 674 ? -22.323 12.545 43.746 1.00 28.31 674 THR A N 1
ATOM 5208 C CA . THR A 1 674 ? -20.876 12.438 43.982 1.00 28.31 674 THR A CA 1
ATOM 5209 C C . THR A 1 674 ? -20.120 11.806 42.812 1.00 28.31 674 THR A C 1
ATOM 5211 O O . THR A 1 674 ? -18.963 12.161 42.604 1.00 28.31 674 THR A O 1
ATOM 5214 N N . GLU A 1 675 ? -20.751 10.950 42.001 1.00 33.34 675 GLU A N 1
ATOM 5215 C CA . GLU A 1 675 ? -20.117 10.394 40.791 1.00 33.34 675 GLU A CA 1
ATOM 5216 C C . GLU A 1 675 ? -19.968 11.446 39.682 1.00 33.34 675 GLU A C 1
ATOM 5218 O O . GLU A 1 675 ? -18.897 11.553 39.084 1.00 33.34 675 GLU A O 1
ATOM 5223 N N . THR A 1 676 ? -20.962 12.320 39.492 1.00 34.31 676 THR A N 1
ATOM 5224 C CA . THR A 1 676 ? -20.874 13.417 38.513 1.00 34.31 676 THR A CA 1
ATOM 5225 C C . THR A 1 676 ? -19.797 14.437 38.888 1.00 34.31 676 THR A C 1
ATOM 5227 O O . THR A 1 676 ? -19.125 14.963 38.010 1.00 34.31 676 THR A O 1
ATOM 5230 N N . SER A 1 677 ? -19.574 14.688 40.185 1.00 30.89 677 SER A N 1
ATOM 5231 C CA . SER A 1 677 ? -18.585 15.677 40.639 1.00 30.89 677 SER A CA 1
ATOM 5232 C C . SER A 1 677 ? -17.147 15.140 40.716 1.00 30.89 677 SER A C 1
ATOM 5234 O O . SER A 1 677 ? -16.213 15.940 40.699 1.00 30.89 677 SER A O 1
ATOM 5236 N N . LEU A 1 678 ? -16.948 13.816 40.782 1.00 29.19 678 LEU A N 1
ATOM 5237 C CA . LEU A 1 678 ? -15.626 13.180 40.674 1.00 29.19 678 LEU A CA 1
ATOM 5238 C C . LEU A 1 678 ? -15.159 13.058 39.212 1.00 29.19 678 LEU A C 1
ATOM 5240 O O . LEU A 1 678 ? -13.959 13.168 38.962 1.00 29.19 678 LEU A O 1
ATOM 5244 N N . MET A 1 679 ? -16.084 12.924 38.250 1.00 34.03 679 MET A N 1
ATOM 5245 C CA . MET A 1 679 ? -15.767 12.950 36.810 1.00 34.03 679 MET A CA 1
ATOM 5246 C C . MET A 1 679 ? -15.370 14.339 36.284 1.00 34.03 679 MET A C 1
ATOM 5248 O O . MET A 1 679 ? -14.695 14.436 35.267 1.00 34.03 679 MET A O 1
ATOM 5252 N N . THR A 1 680 ? -15.730 15.425 36.971 1.00 35.09 680 THR A N 1
ATOM 5253 C CA . THR A 1 680 ? -15.318 16.784 36.564 1.00 35.09 680 THR A CA 1
ATOM 5254 C C . THR A 1 680 ? -13.878 17.118 36.979 1.00 35.09 680 THR A C 1
ATOM 5256 O O . THR A 1 680 ? -13.281 18.041 36.437 1.00 35.09 680 THR A O 1
ATOM 5259 N N . VAL A 1 681 ? -13.299 16.383 37.939 1.00 35.34 681 VAL A N 1
ATOM 5260 C CA . VAL A 1 681 ? -11.929 16.620 38.449 1.00 35.34 681 VAL A CA 1
ATOM 5261 C C . VAL A 1 681 ? -10.907 15.650 37.831 1.00 35.34 681 VAL A C 1
ATOM 5263 O O . VAL A 1 681 ? -9.706 15.911 37.843 1.00 35.34 681 VAL A O 1
ATOM 5266 N N . LEU A 1 682 ? -11.379 14.553 37.239 1.00 39.19 682 LEU A N 1
ATOM 5267 C CA . LEU A 1 682 ? -10.605 13.594 36.456 1.00 39.19 682 LEU A CA 1
ATOM 5268 C C . LEU A 1 682 ? -11.347 13.421 35.127 1.00 39.19 682 LEU A C 1
ATOM 5270 O O . LEU A 1 682 ? -12.346 12.708 35.107 1.00 39.19 682 LEU A O 1
ATOM 5274 N N . GLY A 1 683 ? -10.904 14.099 34.061 1.00 58.09 683 GLY A N 1
ATOM 5275 C CA . GLY A 1 683 ? -11.578 14.089 32.753 1.00 58.09 683 GLY A CA 1
ATOM 5276 C C . GLY A 1 683 ? -11.996 12.688 32.282 1.00 58.09 683 GLY A C 1
ATOM 5277 O O . GLY A 1 683 ? -11.380 11.685 32.660 1.00 58.09 683 GLY A O 1
ATOM 5278 N N . ASP A 1 684 ? -13.066 12.608 31.478 1.00 79.12 684 ASP A N 1
ATOM 5279 C CA . ASP A 1 684 ? -13.635 11.336 31.010 1.00 79.12 684 ASP A CA 1
ATOM 5280 C C . ASP A 1 684 ? -12.582 10.531 30.237 1.00 79.12 684 ASP A C 1
ATOM 5282 O O . ASP A 1 684 ? -12.321 10.767 29.057 1.00 79.12 684 ASP A O 1
ATOM 5286 N N . ARG A 1 685 ? -11.977 9.547 30.914 1.00 84.94 685 ARG A N 1
ATOM 5287 C CA . ARG A 1 685 ? -10.895 8.711 30.372 1.00 84.94 685 ARG A CA 1
ATOM 5288 C C . ARG A 1 685 ? -11.283 8.007 29.075 1.00 84.94 685 ARG A C 1
ATOM 5290 O O . ARG A 1 685 ? -10.389 7.619 28.329 1.00 84.94 685 ARG A O 1
ATOM 5297 N N . ARG A 1 686 ? -12.582 7.863 28.794 1.00 91.19 686 ARG A N 1
ATOM 5298 C CA . ARG A 1 686 ? -13.093 7.265 27.559 1.00 91.19 686 ARG A CA 1
ATOM 5299 C C . ARG A 1 686 ? -12.740 8.068 26.308 1.00 91.19 686 ARG A C 1
ATOM 5301 O O . ARG A 1 686 ? -12.699 7.496 25.229 1.00 91.19 686 ARG A O 1
ATOM 5308 N N . LEU A 1 687 ? -12.433 9.361 26.437 1.00 91.69 687 LEU A N 1
ATOM 5309 C CA . LEU A 1 687 ? -11.900 10.181 25.341 1.00 91.69 687 LEU A CA 1
ATOM 5310 C C . LEU A 1 687 ? -10.481 9.772 24.916 1.00 91.69 687 LEU A C 1
ATOM 5312 O O . LEU A 1 687 ? -10.060 10.059 23.800 1.00 91.69 687 LEU A O 1
ATOM 5316 N N . LEU A 1 688 ? -9.748 9.098 25.803 1.00 93.56 688 LEU A N 1
ATOM 5317 C CA . LEU A 1 688 ? -8.314 8.843 25.666 1.00 93.56 688 LEU A CA 1
ATOM 5318 C C . LEU A 1 688 ? -7.989 7.387 25.320 1.00 93.56 688 LEU A C 1
ATOM 5320 O O . LEU A 1 688 ? -6.818 7.029 25.199 1.00 93.56 688 LEU A O 1
ATOM 5324 N N . THR A 1 689 ? -8.999 6.523 25.226 1.00 93.81 689 THR A N 1
ATOM 5325 C CA . THR A 1 689 ? -8.807 5.083 25.043 1.00 93.81 689 THR A CA 1
ATOM 5326 C C . THR A 1 689 ? -9.610 4.559 23.861 1.00 93.81 689 THR A C 1
ATOM 5328 O O . THR A 1 689 ? -10.746 4.991 23.670 1.00 93.81 689 THR A O 1
ATOM 5331 N N . PRO A 1 690 ? -9.069 3.590 23.101 1.00 94.38 690 PRO A N 1
ATOM 5332 C CA . PRO A 1 690 ? -9.833 2.877 22.091 1.00 94.38 690 PRO A CA 1
ATOM 5333 C C . PRO A 1 690 ? -11.040 2.174 22.694 1.00 94.38 690 PRO A C 1
ATOM 5335 O O . PRO A 1 690 ? -10.995 1.700 23.832 1.00 94.38 690 PRO A O 1
ATOM 5338 N N . ALA A 1 691 ? -12.090 2.047 21.901 1.00 94.38 691 ALA A N 1
ATOM 5339 C CA . ALA A 1 691 ? -13.294 1.386 22.347 1.00 94.38 691 ALA A CA 1
ATOM 5340 C C . ALA A 1 691 ? -13.167 -0.140 22.433 1.00 94.38 691 ALA A C 1
ATOM 5342 O O . ALA A 1 691 ? -12.694 -0.778 21.485 1.00 94.38 691 ALA A O 1
ATOM 5343 N N . PRO A 1 692 ? -13.641 -0.751 23.530 1.00 94.75 692 PRO A N 1
ATOM 5344 C CA . PRO A 1 692 ? -13.835 -2.181 23.623 1.00 94.75 692 PRO A CA 1
ATOM 5345 C C . PRO A 1 692 ? -15.130 -2.591 22.911 1.00 94.75 692 PRO A C 1
ATOM 5347 O O . PRO A 1 692 ? -15.930 -1.763 22.475 1.00 94.75 692 PRO A O 1
ATOM 5350 N N . LEU A 1 693 ? -15.364 -3.898 22.842 1.00 95.00 693 LEU A N 1
ATOM 5351 C CA . LEU A 1 693 ? -16.633 -4.453 22.386 1.00 95.00 693 LEU A CA 1
ATOM 5352 C C . LEU A 1 693 ? -17.785 -3.929 23.262 1.00 95.00 693 LEU A C 1
ATOM 5354 O O . LEU A 1 693 ? -17.740 -4.053 24.487 1.00 95.00 693 LEU A O 1
ATOM 5358 N N . ARG A 1 694 ? -18.822 -3.358 22.638 1.00 93.50 694 ARG A N 1
ATOM 5359 C CA . ARG A 1 694 ? -19.997 -2.786 23.324 1.00 93.50 694 ARG A CA 1
ATOM 5360 C C . ARG A 1 694 ? -21.276 -3.169 22.597 1.00 93.50 694 ARG A C 1
ATOM 5362 O O . ARG A 1 694 ? -21.346 -3.022 21.382 1.00 93.50 694 ARG A O 1
ATOM 5369 N N . SER A 1 695 ? -22.280 -3.626 23.341 1.00 94.50 695 SER A N 1
ATOM 5370 C CA . SER A 1 695 ? -23.590 -4.002 22.798 1.00 94.50 695 SER A CA 1
ATOM 5371 C C . SER A 1 695 ? -24.697 -3.150 23.400 1.00 94.50 695 SER A C 1
ATOM 5373 O O . SER A 1 695 ? -24.664 -2.829 24.586 1.00 94.50 695 SER A O 1
ATOM 5375 N N . THR A 1 696 ? -25.704 -2.836 22.595 1.00 94.00 696 THR A N 1
ATOM 5376 C CA . THR A 1 696 ? -26.961 -2.239 23.044 1.00 94.00 696 THR A CA 1
ATOM 5377 C C . THR A 1 696 ? -28.131 -2.792 22.226 1.00 94.00 696 THR A C 1
ATOM 5379 O O . THR A 1 696 ? -27.960 -3.655 21.358 1.00 94.00 696 THR A O 1
ATOM 5382 N N . ARG A 1 697 ? -29.343 -2.343 22.543 1.00 93.88 697 ARG A N 1
ATOM 5383 C CA . ARG A 1 697 ? -30.581 -2.717 21.862 1.00 93.88 697 ARG A CA 1
ATOM 5384 C C . ARG A 1 697 ? -31.161 -1.516 21.128 1.00 93.88 697 ARG A C 1
ATOM 5386 O O . ARG A 1 697 ? -31.048 -0.392 21.605 1.00 93.88 697 ARG A O 1
ATOM 5393 N N . VAL A 1 698 ? -31.771 -1.797 19.982 1.00 95.06 698 VAL A N 1
ATOM 5394 C CA . VAL A 1 698 ? -32.645 -0.877 19.248 1.00 95.06 698 VAL A CA 1
ATOM 5395 C C . VAL A 1 698 ? -33.905 -1.671 18.938 1.00 95.06 698 VAL A C 1
ATOM 5397 O O . VAL A 1 698 ? -33.916 -2.479 18.007 1.00 95.06 698 VAL A O 1
ATOM 5400 N N . GLY A 1 699 ? -34.924 -1.552 19.786 1.00 94.12 699 GLY A N 1
ATOM 5401 C CA . GLY A 1 699 ? -36.116 -2.396 19.731 1.00 94.12 699 GLY A CA 1
ATOM 5402 C C . GLY A 1 699 ? -35.776 -3.896 19.737 1.00 94.12 699 GLY A C 1
ATOM 5403 O O . GLY A 1 699 ? -35.235 -4.444 20.706 1.00 94.12 699 GLY A O 1
ATOM 5404 N N . ASP A 1 700 ? -36.087 -4.583 18.636 1.00 94.19 700 ASP A N 1
ATOM 5405 C CA . ASP A 1 700 ? -35.799 -6.018 18.454 1.00 94.19 700 ASP A CA 1
ATOM 5406 C C . ASP A 1 700 ? -34.378 -6.343 18.002 1.00 94.19 700 ASP A C 1
ATOM 5408 O O . ASP A 1 700 ? -33.986 -7.509 17.994 1.00 94.19 700 ASP A O 1
ATOM 5412 N N . LEU A 1 701 ? -33.600 -5.329 17.641 1.00 96.38 701 LEU A N 1
ATOM 5413 C CA . LEU A 1 701 ? -32.259 -5.500 17.111 1.00 96.38 701 LEU A CA 1
ATOM 5414 C C . LEU A 1 701 ? -31.244 -5.498 18.251 1.00 96.38 701 LEU A C 1
ATOM 5416 O O . LEU A 1 701 ? -31.283 -4.638 19.137 1.00 96.38 701 LEU A O 1
ATOM 5420 N N . THR A 1 702 ? -30.306 -6.440 18.199 1.00 96.75 702 THR A N 1
ATOM 5421 C CA . THR A 1 702 ? -29.065 -6.362 18.977 1.00 96.75 702 THR A CA 1
ATOM 5422 C C . THR A 1 702 ? -28.019 -5.698 18.102 1.00 96.75 702 THR A C 1
ATOM 5424 O O . THR A 1 702 ? -27.765 -6.162 16.991 1.00 96.75 702 THR A O 1
ATOM 5427 N N . VAL A 1 703 ? -27.430 -4.610 18.592 1.00 97.38 703 VAL A N 1
ATOM 5428 C CA . VAL A 1 703 ? -26.391 -3.869 17.876 1.00 97.38 703 VAL A CA 1
ATOM 5429 C C . VAL A 1 703 ? -25.110 -3.874 18.697 1.00 97.38 703 VAL A C 1
ATOM 5431 O O . VAL A 1 703 ? -25.119 -3.531 19.881 1.00 97.38 703 VAL A O 1
ATOM 5434 N N . THR A 1 704 ? -24.006 -4.279 18.080 1.00 98.31 704 THR A N 1
ATOM 5435 C CA . THR A 1 704 ? -22.737 -4.502 18.770 1.00 98.31 704 THR A CA 1
ATOM 5436 C C . THR A 1 704 ? -21.588 -3.894 17.988 1.00 98.31 704 THR A C 1
ATOM 5438 O O . THR A 1 704 ? -21.343 -4.259 16.841 1.00 98.31 704 THR A O 1
ATOM 5441 N N . TYR A 1 705 ? -20.851 -2.980 18.615 1.00 98.31 705 TYR A N 1
ATOM 5442 C CA . TYR A 1 705 ? -19.581 -2.512 18.080 1.00 98.31 705 TYR A CA 1
ATOM 5443 C C . TYR A 1 705 ? -18.543 -3.631 18.166 1.00 98.31 705 TYR A C 1
ATOM 5445 O O . TYR A 1 705 ? -18.305 -4.181 19.246 1.00 98.31 705 TYR A O 1
ATOM 5453 N N . ILE A 1 706 ? -17.922 -3.942 17.032 1.00 98.38 706 ILE A N 1
ATOM 5454 C CA . ILE A 1 706 ? -16.866 -4.938 16.888 1.00 98.38 706 ILE A CA 1
ATOM 5455 C C . ILE A 1 706 ? -15.550 -4.200 16.617 1.00 98.38 706 ILE A C 1
ATOM 5457 O O . ILE A 1 706 ? -15.322 -3.767 15.484 1.00 98.38 706 ILE A O 1
ATOM 5461 N N . PRO A 1 707 ? -14.667 -4.059 17.622 1.00 97.69 707 PRO A N 1
ATOM 5462 C CA . PRO A 1 707 ? -13.380 -3.413 17.423 1.00 97.69 707 PRO A CA 1
ATOM 5463 C C . PRO A 1 707 ? -12.497 -4.233 16.481 1.00 97.69 707 PRO A C 1
ATOM 5465 O O . PRO A 1 707 ? -12.393 -5.454 16.615 1.00 97.69 707 PRO A O 1
ATOM 5468 N N . ASP A 1 708 ? -11.801 -3.560 15.580 1.00 96.81 708 ASP A N 1
ATOM 5469 C CA . ASP A 1 708 ? -10.703 -4.127 14.801 1.00 96.81 708 ASP A CA 1
ATOM 5470 C C . ASP A 1 708 ? -9.340 -3.604 15.272 1.00 96.81 708 ASP A C 1
ATOM 5472 O O . ASP A 1 708 ? -8.358 -4.348 15.297 1.00 96.81 708 ASP A O 1
ATOM 5476 N N . GLY A 1 709 ? -9.295 -2.348 15.715 1.00 95.19 709 GLY A N 1
ATOM 5477 C CA . GLY A 1 709 ? -8.110 -1.708 16.267 1.00 95.19 709 GLY A CA 1
ATOM 5478 C C . GLY A 1 709 ? -8.326 -0.218 16.530 1.00 95.19 709 GLY A C 1
ATOM 5479 O O . GLY A 1 709 ? -9.403 0.184 16.971 1.00 95.19 709 GLY A O 1
ATOM 5480 N N . HIS A 1 710 ? -7.283 0.591 16.344 1.00 95.94 710 HIS A N 1
ATOM 5481 C CA . HIS A 1 710 ? -7.323 2.043 16.554 1.00 95.94 710 HIS A CA 1
ATOM 5482 C C . HIS A 1 710 ? -6.139 2.752 15.891 1.00 95.94 710 HIS A C 1
ATOM 5484 O O . HIS A 1 710 ? -5.107 2.136 15.622 1.00 95.94 710 HIS A O 1
ATOM 5490 N N . THR A 1 711 ? -6.257 4.067 15.748 1.00 95.38 711 THR A N 1
ATOM 5491 C CA . THR A 1 711 ? -5.188 4.972 15.325 1.00 95.38 711 THR A CA 1
ATOM 5492 C C . THR A 1 711 ? -4.984 6.068 16.371 1.00 95.38 711 THR A C 1
ATOM 5494 O O . THR A 1 711 ? -5.931 6.795 16.677 1.00 95.38 711 THR A O 1
ATOM 5497 N N . PRO A 1 712 ? -3.765 6.248 16.912 1.00 95.25 712 PRO A N 1
ATOM 5498 C CA . PRO A 1 712 ? -3.378 7.486 17.570 1.00 95.25 712 PRO A CA 1
ATOM 5499 C C . PRO A 1 712 ? -3.045 8.530 16.493 1.00 95.25 712 PRO A C 1
ATOM 5501 O O . PRO A 1 712 ? -1.989 8.470 15.862 1.00 95.25 712 PRO A O 1
ATOM 5504 N N . LEU A 1 713 ? -3.971 9.455 16.252 1.00 96.00 713 LEU A N 1
ATOM 5505 C CA . LEU A 1 713 ? -3.870 10.487 15.225 1.00 96.00 713 LEU A CA 1
ATOM 5506 C C . LEU A 1 713 ? -3.095 11.713 15.727 1.00 96.00 713 LEU A C 1
ATOM 5508 O O . LEU A 1 713 ? -3.339 12.226 16.819 1.00 96.00 713 LEU A O 1
ATOM 5512 N N . ASP A 1 714 ? -2.228 12.264 14.884 1.00 96.00 714 ASP A N 1
ATOM 5513 C CA . ASP A 1 714 ? -1.718 13.626 15.003 1.00 96.00 714 ASP A CA 1
ATOM 5514 C C . ASP A 1 714 ? -2.881 14.591 14.759 1.00 96.00 714 ASP A C 1
ATOM 5516 O O . ASP A 1 714 ? -3.292 14.848 13.625 1.00 96.00 714 ASP A O 1
ATOM 5520 N N . ALA A 1 715 ? -3.419 15.118 15.853 1.00 94.12 715 ALA A N 1
ATOM 5521 C CA . ALA A 1 715 ? -4.657 15.880 15.868 1.00 94.12 715 ALA A CA 1
ATOM 5522 C C . ALA A 1 715 ? -4.619 17.117 14.949 1.00 94.12 715 ALA A C 1
ATOM 5524 O O . ALA A 1 715 ? -5.619 17.459 14.317 1.00 94.12 715 ALA A O 1
ATOM 5525 N N . ARG A 1 716 ? -3.445 17.751 14.804 1.00 93.81 716 ARG A N 1
ATOM 5526 C CA . ARG A 1 716 ? -3.262 18.924 13.933 1.00 93.81 716 ARG A CA 1
ATOM 5527 C C . ARG A 1 716 ? -3.131 18.551 12.470 1.00 93.81 716 ARG A C 1
ATOM 5529 O O . ARG A 1 716 ? -3.518 19.341 11.624 1.00 93.81 716 ARG A O 1
ATOM 5536 N N . LYS A 1 717 ? -2.578 17.384 12.146 1.00 94.12 717 LYS A N 1
ATOM 5537 C CA . LYS A 1 717 ? -2.587 16.914 10.755 1.00 94.12 717 LYS A CA 1
ATOM 5538 C C . LYS A 1 717 ? -3.961 16.406 10.357 1.00 94.12 717 LYS A C 1
ATOM 5540 O O . LYS A 1 717 ? -4.365 16.626 9.225 1.00 94.12 717 LYS A O 1
ATOM 5545 N N . TRP A 1 718 ? -4.660 15.750 11.282 1.00 95.88 718 TRP A N 1
ATOM 5546 C CA . TRP A 1 718 ? -5.991 15.207 11.044 1.00 95.88 718 TRP A CA 1
ATOM 5547 C C . TRP A 1 718 ? -7.039 16.305 10.855 1.00 95.88 718 TRP A C 1
ATOM 5549 O O . TRP A 1 718 ? -7.838 16.243 9.923 1.00 95.88 718 TRP A O 1
ATOM 5559 N N . PHE A 1 719 ? -6.981 17.351 11.684 1.00 96.75 719 PHE A N 1
ATOM 5560 C CA . PHE A 1 719 ? -7.797 18.556 11.560 1.00 96.75 719 PHE A CA 1
ATOM 5561 C C . PHE A 1 719 ? -6.899 19.761 11.224 1.00 96.75 719 PHE A C 1
ATOM 5563 O O . PHE A 1 719 ? -6.575 20.549 12.115 1.00 96.75 719 PHE A O 1
ATOM 5570 N N . PRO A 1 720 ? -6.477 19.934 9.957 1.00 94.06 720 PRO A N 1
ATOM 5571 C CA . PRO A 1 720 ? -5.437 20.899 9.570 1.00 94.06 720 PRO A CA 1
ATOM 5572 C C . PRO A 1 720 ? -5.806 22.368 9.794 1.00 94.06 720 PRO A C 1
ATOM 5574 O O . PRO A 1 720 ? -4.915 23.207 9.901 1.00 94.06 720 PRO A O 1
ATOM 5577 N N . ASP A 1 721 ? -7.098 22.678 9.912 1.00 92.62 721 ASP A N 1
ATOM 5578 C CA . ASP A 1 721 ? -7.588 24.034 10.180 1.00 92.62 721 ASP A CA 1
ATOM 5579 C C . ASP A 1 721 ? -7.616 24.371 11.689 1.00 92.62 721 ASP A C 1
ATOM 5581 O O . ASP A 1 721 ? -7.916 25.500 12.082 1.00 92.62 721 ASP A O 1
ATOM 5585 N N . SER A 1 722 ? -7.301 23.401 12.557 1.00 94.19 722 SER A N 1
ATOM 5586 C CA . SER A 1 722 ? -7.198 23.606 14.005 1.00 94.19 722 SER A CA 1
ATOM 5587 C C . SER A 1 722 ? -5.882 24.292 14.396 1.00 94.19 722 SER A C 1
ATOM 5589 O O . SER A 1 722 ? -4.843 24.131 13.755 1.00 94.19 722 SER A O 1
ATOM 5591 N N . THR A 1 723 ? -5.909 25.066 15.482 1.00 93.69 723 THR A N 1
ATOM 5592 C CA . THR A 1 723 ? -4.730 25.782 15.995 1.00 93.69 723 THR A CA 1
ATOM 5593 C C . THR A 1 723 ? -4.171 25.117 17.251 1.00 93.69 723 THR A C 1
ATOM 5595 O O . THR A 1 723 ? -4.834 24.312 17.898 1.00 93.69 723 THR A O 1
ATOM 5598 N N . GLU A 1 724 ? -2.949 25.480 17.639 1.00 89.94 724 GLU A N 1
ATOM 5599 C CA . GLU A 1 724 ? -2.384 25.054 18.927 1.00 89.94 724 GLU A CA 1
ATOM 5600 C C . GLU A 1 724 ? -3.244 25.528 20.109 1.00 89.94 724 GLU A C 1
ATOM 5602 O O . GLU A 1 724 ? -3.503 24.753 21.022 1.00 89.94 724 GLU A O 1
ATOM 5607 N N . GLY A 1 725 ? -3.771 26.758 20.048 1.00 92.69 725 GLY A N 1
ATOM 5608 C CA . GLY A 1 725 ? -4.710 27.272 21.049 1.00 92.69 725 GLY A CA 1
ATOM 5609 C C . GLY A 1 725 ? -5.977 26.421 21.159 1.00 92.69 725 GLY A C 1
ATOM 5610 O O . GLY A 1 725 ? -6.379 26.074 22.261 1.00 92.69 725 GLY A O 1
ATOM 5611 N N . PHE A 1 726 ? -6.540 25.991 20.024 1.00 95.81 726 PHE A N 1
ATOM 5612 C CA . PHE A 1 726 ? -7.703 25.100 20.014 1.00 95.81 726 PHE A CA 1
ATOM 5613 C C . PHE A 1 726 ? -7.431 23.777 20.747 1.00 95.81 726 PHE A C 1
ATOM 5615 O O . PHE A 1 726 ? -8.262 23.337 21.536 1.00 95.81 726 PHE A O 1
ATOM 5622 N N . TRP A 1 727 ? -6.275 23.147 20.523 1.00 94.88 727 TRP A N 1
ATOM 5623 C CA . TRP A 1 727 ? -5.926 21.894 21.205 1.00 94.88 727 TRP A CA 1
ATOM 5624 C C . TRP A 1 727 ? -5.527 22.080 22.666 1.00 94.88 727 TRP A C 1
ATOM 5626 O O . TRP A 1 727 ? -5.723 21.160 23.453 1.00 94.88 727 TRP A O 1
ATOM 5636 N N . ASN A 1 728 ? -5.027 23.257 23.048 1.00 92.38 728 ASN A N 1
ATOM 5637 C CA . ASN A 1 728 ? -4.836 23.601 24.456 1.00 92.38 728 ASN A CA 1
ATOM 5638 C C . ASN A 1 728 ? -6.184 23.698 25.185 1.00 92.38 728 ASN A C 1
ATOM 5640 O O . ASN A 1 728 ? -6.307 23.187 26.293 1.00 92.38 728 ASN A O 1
ATOM 5644 N N . ASP A 1 729 ? -7.199 24.283 24.543 1.00 93.56 729 ASP A N 1
ATOM 5645 C CA . ASP A 1 729 ? -8.557 24.382 25.095 1.00 93.56 729 ASP A CA 1
ATOM 5646 C C . ASP A 1 729 ? -9.308 23.034 25.082 1.00 93.56 729 ASP A C 1
ATOM 5648 O O . ASP A 1 729 ? -10.272 22.852 25.822 1.00 93.56 729 ASP A O 1
ATOM 5652 N N . ASN A 1 730 ? -8.864 22.078 24.257 1.00 93.88 730 ASN A N 1
ATOM 5653 C CA . ASN A 1 730 ? -9.467 20.750 24.088 1.00 93.88 730 ASN A CA 1
ATOM 5654 C C . ASN A 1 730 ? -8.486 19.613 24.429 1.00 93.88 730 ASN A C 1
ATOM 5656 O O . ASN A 1 730 ? -8.542 18.533 23.835 1.00 93.88 730 ASN A O 1
ATOM 5660 N N . SER A 1 731 ? -7.578 19.837 25.383 1.00 93.25 731 SER A N 1
ATOM 5661 C CA . SER A 1 731 ? -6.517 18.878 25.725 1.00 93.25 731 SER A CA 1
ATOM 5662 C C . SER A 1 731 ? -7.045 17.539 26.245 1.00 93.25 731 SER A C 1
ATOM 5664 O O . SER A 1 731 ? -6.361 16.525 26.130 1.00 93.25 731 SER A O 1
ATOM 5666 N N . ASP A 1 732 ? -8.274 17.517 26.766 1.00 93.12 732 ASP A N 1
ATOM 5667 C CA . ASP A 1 732 ? -8.942 16.316 27.284 1.00 93.12 732 ASP A CA 1
ATOM 5668 C C . ASP A 1 732 ? -9.224 15.256 26.203 1.00 93.12 732 ASP A C 1
ATOM 5670 O O . ASP A 1 732 ? -9.523 14.109 26.527 1.00 93.12 732 ASP A O 1
ATOM 5674 N N . TYR A 1 733 ? -9.104 15.616 24.921 1.00 94.81 733 TYR A N 1
ATOM 5675 C CA . TYR A 1 733 ? -9.220 14.696 23.784 1.00 94.81 733 TYR A CA 1
ATOM 5676 C C . TYR A 1 733 ? -7.883 14.058 23.375 1.00 94.81 733 TYR A C 1
ATOM 5678 O O . TYR A 1 733 ? -7.857 13.217 22.474 1.00 94.81 733 TYR A O 1
ATOM 5686 N N . LEU A 1 734 ? -6.763 14.459 23.988 1.00 94.81 734 LEU A N 1
ATOM 5687 C CA . LEU A 1 734 ? -5.423 14.060 23.560 1.00 94.81 734 LEU A CA 1
ATOM 5688 C C . LEU A 1 734 ? -4.780 13.063 24.531 1.00 94.81 734 LEU A C 1
ATOM 5690 O O . LEU A 1 734 ? -4.365 13.408 25.635 1.00 94.81 734 LEU A O 1
ATOM 5694 N N . ALA A 1 735 ? -4.621 11.821 24.078 1.00 90.94 735 ALA A N 1
ATOM 5695 C CA . ALA A 1 735 ? -3.870 10.777 24.764 1.00 90.94 735 ALA A CA 1
ATOM 5696 C C . ALA A 1 735 ? -2.403 10.836 24.323 1.00 90.94 735 ALA A C 1
ATOM 5698 O O . ALA A 1 735 ? -2.094 10.622 23.152 1.00 90.94 735 ALA A O 1
ATOM 5699 N N . ASP A 1 736 ? -1.495 11.176 25.242 1.00 85.62 736 ASP A N 1
ATOM 5700 C CA . ASP A 1 736 ? -0.065 11.365 24.948 1.00 85.62 736 ASP A CA 1
ATOM 5701 C C . ASP A 1 736 ? 0.187 12.304 23.743 1.00 85.62 736 ASP A C 1
ATOM 5703 O O . ASP A 1 736 ? 1.098 12.105 22.939 1.00 85.62 736 ASP A O 1
ATOM 5707 N N . GLY A 1 737 ? -0.654 13.337 23.604 1.00 87.19 737 GLY A N 1
ATOM 5708 C CA . GLY A 1 737 ? -0.596 14.316 22.512 1.00 87.19 737 GLY A CA 1
ATOM 5709 C C . GLY A 1 737 ? -1.251 13.876 21.197 1.00 87.19 737 GLY A C 1
ATOM 5710 O O . GLY A 1 737 ? -1.191 14.628 20.227 1.00 87.19 737 GLY A O 1
ATOM 5711 N N . SER A 1 738 ? -1.879 12.697 21.152 1.00 93.81 738 SER A N 1
ATOM 5712 C CA . SER A 1 738 ? -2.574 12.164 19.972 1.00 93.81 738 SER A CA 1
ATOM 5713 C C . SER A 1 738 ? -4.083 12.065 20.201 1.00 93.81 738 SER A C 1
ATOM 5715 O O . SER A 1 738 ? -4.531 11.718 21.291 1.00 93.81 738 SER A O 1
ATOM 5717 N N . LEU A 1 739 ? -4.880 12.318 19.165 1.00 96.31 739 LEU A N 1
ATOM 5718 C CA . LEU A 1 739 ? -6.320 12.067 19.179 1.00 96.31 739 LEU A CA 1
ATOM 5719 C C . LEU A 1 739 ? -6.567 10.572 18.939 1.00 96.31 739 LEU A C 1
ATOM 5721 O O . LEU A 1 739 ? -6.110 10.019 17.942 1.00 96.31 739 LEU A O 1
ATOM 5725 N N . THR A 1 740 ? -7.285 9.903 19.836 1.00 96.56 740 THR A N 1
ATOM 5726 C CA . THR A 1 740 ? -7.568 8.468 19.680 1.00 96.56 740 THR A CA 1
ATOM 5727 C C . THR A 1 740 ? -8.775 8.253 18.771 1.00 96.56 740 THR A C 1
ATOM 5729 O O . THR A 1 740 ? -9.873 8.680 19.118 1.00 96.56 740 THR A O 1
ATOM 5732 N N . ALA A 1 741 ? -8.587 7.546 17.654 1.00 96.94 741 ALA A N 1
ATOM 5733 C CA . ALA A 1 741 ? -9.671 7.093 16.785 1.00 96.94 741 ALA A CA 1
ATOM 5734 C C . ALA A 1 741 ? -9.784 5.566 16.812 1.00 96.94 741 ALA A C 1
ATOM 5736 O O . ALA A 1 741 ? -8.811 4.869 16.521 1.00 96.94 741 ALA A O 1
ATOM 5737 N N . SER A 1 742 ? -10.949 5.029 17.171 1.00 97.75 742 SER A N 1
ATOM 5738 C CA . SER A 1 742 ? -11.182 3.577 17.103 1.00 97.75 742 SER A CA 1
ATOM 5739 C C . SER A 1 742 ? -11.365 3.128 15.649 1.00 97.75 742 SER A C 1
ATOM 5741 O O . SER A 1 742 ? -11.660 3.942 14.788 1.00 97.75 742 SER A O 1
ATOM 5743 N N . VAL A 1 743 ? -11.171 1.847 15.346 1.00 97.25 743 VAL A N 1
ATOM 5744 C CA . VAL A 1 743 ? -11.418 1.274 14.010 1.00 97.25 743 VAL A CA 1
ATOM 5745 C C . VAL A 1 743 ? -12.154 -0.043 14.199 1.00 97.25 743 VAL A C 1
ATOM 5747 O O . VAL A 1 743 ? -11.747 -0.851 15.036 1.00 97.25 743 VAL A O 1
ATOM 5750 N N . GLY A 1 744 ? -13.225 -0.277 13.445 1.00 97.25 744 GLY A N 1
ATOM 5751 C CA . GLY A 1 744 ? -14.066 -1.461 13.598 1.00 97.25 744 GLY A CA 1
ATOM 5752 C C . GLY A 1 744 ? -15.316 -1.408 12.727 1.00 97.25 744 GLY A C 1
ATOM 5753 O O . GLY A 1 744 ? -15.355 -0.689 11.736 1.00 97.25 744 GLY A O 1
ATOM 5754 N N . GLY A 1 745 ? -16.337 -2.168 13.114 1.00 98.06 745 GLY A N 1
ATOM 5755 C CA . GLY A 1 745 ? -17.640 -2.178 12.445 1.00 98.06 745 GLY A CA 1
ATOM 5756 C C . GLY A 1 745 ? -18.792 -2.372 13.427 1.00 98.06 745 GLY A C 1
ATOM 5757 O O . GLY A 1 745 ? -18.574 -2.660 14.607 1.00 98.06 745 GLY A O 1
ATOM 5758 N N . LEU A 1 746 ? -20.027 -2.219 12.954 1.00 98.69 746 LEU A N 1
ATOM 5759 C CA . LEU A 1 746 ? -21.241 -2.418 13.750 1.00 98.69 746 LEU A CA 1
ATOM 5760 C C . LEU A 1 746 ? -21.979 -3.675 13.288 1.00 98.69 746 LEU A C 1
ATOM 5762 O O . LEU A 1 746 ? -22.531 -3.715 12.191 1.00 98.69 746 LEU A O 1
ATOM 5766 N N . LEU A 1 747 ? -22.020 -4.694 14.139 1.00 98.62 747 LEU A N 1
ATOM 5767 C CA . LEU A 1 747 ? -22.826 -5.888 13.919 1.00 98.62 747 LEU A CA 1
ATOM 5768 C C . LEU A 1 747 ? -24.275 -5.614 14.337 1.00 98.62 747 LEU A C 1
ATOM 5770 O O . LEU A 1 747 ? -24.523 -5.174 15.456 1.00 98.62 747 LEU A O 1
ATOM 5774 N N . ILE A 1 748 ? -25.226 -5.908 13.456 1.00 98.31 748 ILE A N 1
ATOM 5775 C CA . ILE A 1 748 ? -26.666 -5.782 13.684 1.00 98.31 748 ILE A CA 1
ATOM 5776 C C . ILE A 1 748 ? -27.295 -7.159 13.507 1.00 98.31 748 ILE A C 1
ATOM 5778 O O . ILE A 1 748 ? -27.229 -7.750 12.430 1.00 98.31 748 ILE A O 1
ATOM 5782 N N . GLN A 1 749 ? -27.914 -7.671 14.566 1.00 97.38 749 GLN A N 1
ATOM 5783 C CA . GLN A 1 749 ? -28.537 -8.990 14.579 1.00 97.38 749 GLN A CA 1
ATOM 5784 C C . GLN A 1 749 ? -30.045 -8.871 14.766 1.00 97.38 749 GLN A C 1
ATOM 5786 O O . GLN A 1 749 ? -30.527 -8.152 15.646 1.00 97.38 749 GLN A O 1
ATOM 5791 N N . HIS A 1 750 ? -30.780 -9.620 13.948 1.00 93.94 750 HIS A N 1
ATOM 5792 C CA . HIS A 1 750 ? -32.230 -9.725 14.006 1.00 93.94 750 HIS A CA 1
ATOM 5793 C C . HIS A 1 750 ? -32.641 -11.173 13.753 1.00 93.94 750 HIS A C 1
ATOM 5795 O O . HIS A 1 750 ? -32.495 -11.675 12.638 1.00 93.94 750 HIS A O 1
ATOM 5801 N N . ASN A 1 751 ? -33.176 -11.837 14.779 1.00 89.19 751 ASN A N 1
ATOM 5802 C CA . ASN A 1 751 ? -33.478 -13.270 14.746 1.00 89.19 751 ASN A CA 1
ATOM 5803 C C . ASN A 1 751 ? -32.242 -14.098 14.334 1.00 89.19 751 ASN A C 1
ATOM 5805 O O . ASN A 1 751 ? -31.218 -14.048 15.010 1.00 89.19 751 ASN A O 1
ATOM 5809 N N . ASP A 1 752 ? -32.341 -14.851 13.241 1.00 88.50 752 ASP A N 1
ATOM 5810 C CA . ASP A 1 752 ? -31.311 -15.710 12.655 1.00 88.50 752 ASP A CA 1
ATOM 5811 C C . ASP A 1 752 ? -30.446 -15.007 11.592 1.00 88.50 752 ASP A C 1
ATOM 5813 O O . ASP A 1 752 ? -29.613 -15.648 10.954 1.00 88.50 752 ASP A O 1
ATOM 5817 N N . ARG A 1 753 ? -30.623 -13.692 11.402 1.00 94.62 753 ARG A N 1
ATOM 5818 C CA . ARG A 1 753 ? -29.917 -12.895 10.392 1.00 94.62 753 ARG A CA 1
ATOM 5819 C C . ARG A 1 753 ? -28.959 -11.886 11.007 1.00 94.62 753 ARG A C 1
ATOM 5821 O O . ARG A 1 753 ? -29.223 -11.323 12.074 1.00 94.62 753 ARG A O 1
ATOM 5828 N N . ALA A 1 754 ? -27.877 -11.606 10.286 1.00 97.25 754 ALA A N 1
ATOM 5829 C CA . ALA A 1 754 ? -26.856 -10.655 10.702 1.00 97.25 754 ALA A CA 1
ATOM 5830 C C . ALA A 1 754 ? -26.385 -9.782 9.534 1.00 97.25 754 ALA A C 1
ATOM 5832 O O . ALA A 1 754 ? -26.047 -10.287 8.460 1.00 97.25 754 ALA A O 1
ATOM 5833 N N . MET A 1 755 ? -26.317 -8.476 9.789 1.00 98.19 755 MET A N 1
ATOM 5834 C CA . MET A 1 755 ? -25.648 -7.498 8.939 1.00 98.19 755 MET A CA 1
ATOM 5835 C C . MET A 1 755 ? -24.448 -6.913 9.673 1.00 98.19 755 MET A C 1
ATOM 5837 O O . MET A 1 755 ? -24.527 -6.633 10.866 1.00 98.19 755 MET A O 1
ATOM 5841 N N . LEU A 1 756 ? -23.355 -6.683 8.956 1.00 98.75 756 LEU A N 1
ATOM 5842 C CA . LEU A 1 756 ? -22.193 -5.971 9.471 1.00 98.75 756 LEU A CA 1
ATOM 5843 C C . LEU A 1 756 ? -22.012 -4.654 8.713 1.00 98.75 756 LEU A C 1
ATOM 5845 O O . LEU A 1 756 ? -21.892 -4.665 7.491 1.00 98.75 756 LEU A O 1
ATOM 5849 N N . VAL A 1 757 ? -21.999 -3.529 9.424 1.00 98.75 757 VAL A N 1
ATOM 5850 C CA . VAL A 1 757 ? -21.673 -2.217 8.854 1.00 98.75 757 VAL A CA 1
ATOM 5851 C C . VAL A 1 757 ? -20.173 -1.983 8.991 1.00 98.75 757 VAL A C 1
ATOM 5853 O O . VAL A 1 757 ? -19.681 -1.913 10.117 1.00 98.75 757 VAL A O 1
ATOM 5856 N N . ASP A 1 758 ? -19.487 -1.864 7.854 1.00 98.62 758 ASP A N 1
ATOM 5857 C CA . ASP A 1 758 ? -18.027 -1.812 7.692 1.00 98.62 758 ASP A CA 1
ATOM 5858 C C . ASP A 1 758 ? -17.257 -3.032 8.243 1.00 98.62 758 ASP A C 1
ATOM 5860 O O . ASP A 1 758 ? -17.668 -3.725 9.173 1.00 98.62 758 ASP A O 1
ATOM 5864 N N . ALA A 1 759 ? -16.116 -3.338 7.626 1.00 97.62 759 ALA A N 1
ATOM 5865 C CA . ALA A 1 759 ? -15.363 -4.582 7.820 1.00 97.62 759 ALA A CA 1
ATOM 5866 C C . ALA A 1 759 ? -13.958 -4.375 8.421 1.00 97.62 759 ALA A C 1
ATOM 5868 O O . ALA A 1 759 ? -13.090 -5.244 8.266 1.00 97.62 759 ALA A O 1
ATOM 5869 N N . GLY A 1 760 ? -13.740 -3.235 9.089 1.00 95.31 760 GLY A N 1
ATOM 5870 C CA . GLY A 1 760 ? -12.485 -2.877 9.753 1.00 95.31 760 GLY A CA 1
ATOM 5871 C C . GLY A 1 760 ? -11.293 -2.739 8.801 1.00 95.31 760 GLY A C 1
ATOM 5872 O O . GLY A 1 760 ? -11.428 -2.794 7.580 1.00 95.31 760 GLY A O 1
ATOM 5873 N N . PHE A 1 761 ? -10.092 -2.588 9.355 1.00 93.94 761 PHE A N 1
ATOM 5874 C CA . PHE A 1 761 ? -8.856 -2.454 8.582 1.00 93.94 761 PHE A CA 1
ATOM 5875 C C . PHE A 1 761 ? -8.194 -3.798 8.286 1.00 93.94 761 PHE A C 1
ATOM 5877 O O . PHE A 1 761 ? -7.546 -3.967 7.251 1.00 93.94 761 PHE A O 1
ATOM 5884 N N . GLY A 1 762 ? -8.378 -4.784 9.160 1.00 90.56 762 GLY A N 1
ATOM 5885 C CA . GLY A 1 762 ? -7.701 -6.071 9.100 1.00 90.56 762 GLY A CA 1
ATOM 5886 C C . GLY A 1 762 ? -6.194 -5.956 9.364 1.00 90.56 762 GLY A C 1
ATOM 5887 O O . GLY A 1 762 ? -5.717 -5.052 10.043 1.00 90.56 762 GLY A O 1
ATOM 5888 N N . GLN A 1 763 ? -5.431 -6.900 8.819 1.00 83.50 763 GLN A N 1
ATOM 5889 C CA . GLN A 1 763 ? -3.966 -6.961 8.860 1.00 83.50 763 GLN A CA 1
ATOM 5890 C C . GLN A 1 763 ? -3.395 -6.976 7.435 1.00 83.50 763 GLN A C 1
ATOM 5892 O O . GLN A 1 763 ? -2.937 -8.028 6.955 1.00 83.50 763 GLN A O 1
ATOM 5897 N N . PRO A 1 764 ? -3.426 -5.844 6.710 1.00 61.06 764 PRO A N 1
ATOM 5898 C CA . PRO A 1 764 ? -2.924 -5.808 5.348 1.00 61.06 764 PRO A CA 1
ATOM 5899 C C . PRO A 1 764 ? -1.457 -6.240 5.330 1.00 61.06 764 PRO A C 1
ATOM 5901 O O . PRO A 1 764 ? -0.617 -5.745 6.080 1.00 61.06 764 PRO A O 1
ATOM 5904 N N . PHE A 1 765 ? -1.152 -7.220 4.478 1.00 58.75 765 PHE A N 1
ATOM 5905 C CA . PHE A 1 765 ? 0.183 -7.820 4.359 1.00 58.75 765 PHE A CA 1
ATOM 5906 C C . PHE A 1 765 ? 0.709 -8.496 5.643 1.00 58.75 765 PHE A C 1
ATOM 5908 O O . PHE A 1 765 ? 1.910 -8.746 5.751 1.00 58.75 765 PHE A O 1
ATOM 5915 N N . GLY A 1 766 ? -0.176 -8.838 6.587 1.00 60.09 766 GLY A N 1
ATOM 5916 C CA . GLY A 1 766 ? 0.173 -9.466 7.865 1.00 60.09 766 GLY A CA 1
ATOM 5917 C C . GLY A 1 766 ? 0.799 -8.508 8.882 1.00 60.09 766 GLY A C 1
ATOM 5918 O O . GLY A 1 766 ? 1.414 -8.971 9.842 1.00 60.09 766 GLY A O 1
ATOM 5919 N N . LEU A 1 767 ? 0.684 -7.195 8.660 1.00 59.94 767 LEU A N 1
ATOM 5920 C CA . LEU A 1 767 ? 1.109 -6.161 9.599 1.00 59.94 767 LEU A CA 1
ATOM 5921 C C . LEU A 1 767 ? -0.036 -5.849 10.567 1.00 59.94 767 LEU A C 1
ATOM 5923 O O . LEU A 1 767 ? -1.178 -5.695 10.145 1.00 59.94 767 LEU A O 1
ATOM 5927 N N . THR A 1 768 ? 0.269 -5.741 11.859 1.00 63.31 768 THR A N 1
ATOM 5928 C CA . THR A 1 768 ? -0.694 -5.312 12.891 1.00 63.31 768 THR A CA 1
ATOM 5929 C C . THR A 1 768 ? -0.768 -3.793 13.032 1.00 63.31 768 THR A C 1
ATOM 5931 O O . THR A 1 768 ? -1.679 -3.280 13.674 1.00 63.31 768 THR A O 1
ATOM 5934 N N . GLU A 1 769 ? 0.217 -3.083 12.481 1.00 75.94 769 GLU A N 1
ATOM 5935 C CA . GLU A 1 769 ? 0.355 -1.630 12.529 1.00 75.94 769 GLU A CA 1
ATOM 5936 C C . GLU A 1 769 ? 0.923 -1.142 11.189 1.00 75.94 769 GLU A C 1
ATOM 5938 O O . GLU A 1 769 ? 1.887 -1.714 10.670 1.00 75.94 769 GLU A O 1
ATOM 5943 N N . VAL A 1 770 ? 0.310 -0.106 10.622 1.00 75.81 770 VAL A N 1
ATOM 5944 C CA . VAL A 1 770 ? 0.727 0.565 9.390 1.00 75.81 770 VAL A CA 1
ATOM 5945 C C . VAL A 1 770 ? 0.852 2.054 9.689 1.00 75.81 770 VAL A C 1
ATOM 5947 O O . VAL A 1 770 ? -0.129 2.710 10.027 1.00 75.81 770 VAL A O 1
ATOM 5950 N N . GLU A 1 771 ? 2.061 2.596 9.567 1.00 82.50 771 GLU A N 1
ATOM 5951 C CA . GLU A 1 771 ? 2.285 4.035 9.716 1.00 82.50 771 GLU A CA 1
ATOM 5952 C C . GLU A 1 771 ? 1.651 4.795 8.545 1.00 82.50 771 GLU A C 1
ATOM 5954 O O . GLU A 1 771 ? 1.932 4.515 7.376 1.00 82.50 771 GLU A O 1
ATOM 5959 N N . THR A 1 772 ? 0.804 5.771 8.869 1.00 82.44 772 THR A N 1
ATOM 5960 C CA . THR A 1 772 ? 0.228 6.729 7.919 1.00 82.44 772 THR A CA 1
ATOM 5961 C C . THR A 1 772 ? 0.790 8.122 8.194 1.00 82.44 772 THR A C 1
ATOM 5963 O O . THR A 1 772 ? 1.438 8.366 9.212 1.00 82.44 772 THR A O 1
ATOM 5966 N N . GLU A 1 773 ? 0.536 9.084 7.309 1.00 82.19 773 GLU A N 1
ATOM 5967 C CA . GLU A 1 773 ? 0.961 10.469 7.549 1.00 82.19 773 GLU A CA 1
ATOM 5968 C C . GLU A 1 773 ? 0.294 11.111 8.783 1.00 82.19 773 GLU A C 1
ATOM 5970 O O . GLU A 1 773 ? 0.859 12.045 9.376 1.00 82.19 773 GLU A O 1
ATOM 5975 N N . PHE A 1 774 ? -0.866 10.575 9.182 1.00 88.38 774 PHE A N 1
ATOM 5976 C CA . PHE A 1 774 ? -1.694 11.045 10.287 1.00 88.38 774 PHE A CA 1
ATOM 5977 C C . PHE A 1 774 ? -1.476 10.266 11.582 1.00 88.38 774 PHE A C 1
ATOM 5979 O O . PHE A 1 774 ? -1.815 10.787 12.632 1.00 88.38 774 PHE A O 1
ATOM 5986 N N . GLY A 1 775 ? -0.909 9.061 11.549 1.00 89.12 775 GLY A N 1
ATOM 5987 C CA . GLY A 1 775 ? -0.728 8.224 12.736 1.00 89.12 775 GLY A CA 1
ATOM 5988 C C . GLY A 1 775 ? -0.583 6.740 12.410 1.00 89.12 775 GLY A C 1
ATOM 5989 O O . GLY A 1 775 ? -0.761 6.317 11.267 1.00 89.12 775 GLY A O 1
ATOM 5990 N N . ALA A 1 776 ? -0.273 5.939 13.425 1.00 87.00 776 ALA A N 1
ATOM 5991 C CA . ALA A 1 776 ? -0.069 4.502 13.277 1.00 87.00 776 ALA A CA 1
ATOM 5992 C C . ALA A 1 776 ? -1.408 3.746 13.305 1.00 87.00 776 ALA A C 1
ATOM 5994 O O . ALA A 1 776 ? -1.977 3.518 14.372 1.00 87.00 776 ALA A O 1
ATOM 5995 N N . LEU A 1 777 ? -1.913 3.343 12.140 1.00 89.19 777 LEU A N 1
ATOM 5996 C CA . LEU A 1 777 ? -3.170 2.609 12.015 1.00 89.19 777 LEU A CA 1
ATOM 5997 C C . LEU A 1 777 ? -2.986 1.147 12.419 1.00 89.19 777 LEU A C 1
ATOM 5999 O O . LEU A 1 777 ? -2.171 0.428 11.838 1.00 89.19 777 LEU A O 1
ATOM 6003 N N . ARG A 1 778 ? -3.747 0.700 13.420 1.00 91.50 778 ARG A N 1
ATOM 6004 C CA . ARG A 1 778 ? -3.702 -0.667 13.956 1.00 91.50 778 ARG A CA 1
ATOM 6005 C C . ARG A 1 778 ? -5.010 -1.383 13.670 1.00 91.50 778 ARG A C 1
ATOM 6007 O O . ARG A 1 778 ? -6.070 -0.808 13.899 1.00 91.50 778 ARG A O 1
ATOM 6014 N N . GLY A 1 779 ? -4.931 -2.645 13.256 1.00 90.75 779 GLY A N 1
ATOM 6015 C CA . GLY A 1 779 ? -6.102 -3.468 12.939 1.00 90.75 779 GLY A CA 1
ATOM 6016 C C . GLY A 1 779 ? -5.859 -4.969 13.099 1.00 90.75 779 GLY A C 1
ATOM 6017 O O . GLY A 1 779 ? -4.758 -5.420 13.441 1.00 90.75 779 GLY A O 1
ATOM 6018 N N . GLY A 1 780 ? -6.904 -5.757 12.846 1.00 91.00 780 GLY A N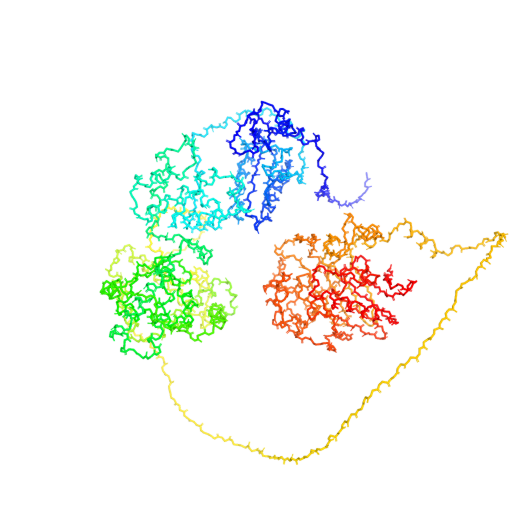 1
ATOM 6019 C CA . GLY A 1 780 ? -6.860 -7.217 12.817 1.00 91.00 780 GLY A CA 1
ATOM 6020 C C . GLY A 1 780 ? -7.560 -7.947 13.956 1.00 91.00 780 GLY A C 1
ATOM 6021 O O . GLY A 1 780 ? -7.546 -9.179 13.966 1.00 91.00 780 GLY A O 1
ATOM 6022 N N . ALA A 1 781 ? -8.143 -7.241 14.924 1.00 94.12 781 ALA A N 1
ATOM 6023 C CA . ALA A 1 781 ? -8.821 -7.866 16.057 1.00 94.12 781 ALA A CA 1
ATOM 6024 C C . ALA A 1 781 ? -10.265 -8.300 15.745 1.00 94.12 781 ALA A C 1
ATOM 6026 O O . ALA A 1 781 ? -10.839 -9.084 16.505 1.00 94.12 781 ALA A O 1
ATOM 6027 N N . MET A 1 782 ? -10.853 -7.846 14.633 1.00 95.44 782 MET A N 1
ATOM 6028 C CA . MET A 1 782 ? -12.289 -7.993 14.373 1.00 95.44 782 MET A CA 1
ATOM 6029 C C . MET A 1 782 ? -12.761 -9.451 14.345 1.00 95.44 782 MET A C 1
ATOM 6031 O O . MET A 1 782 ? -13.785 -9.774 14.939 1.00 95.44 782 MET A O 1
ATOM 6035 N N . LEU A 1 783 ? -11.996 -10.362 13.730 1.00 93.88 783 LEU A N 1
ATOM 6036 C CA . LEU A 1 783 ? -12.346 -11.792 13.696 1.00 93.88 783 LEU A CA 1
ATOM 6037 C C . LEU A 1 783 ? -12.334 -12.441 15.078 1.00 93.88 783 LEU A C 1
ATOM 6039 O O . LEU A 1 783 ? -13.206 -13.252 15.385 1.00 93.88 783 LEU A O 1
ATOM 6043 N N . ALA A 1 784 ? -11.360 -12.080 15.917 1.00 93.81 784 ALA A N 1
ATOM 6044 C CA . ALA A 1 784 ? -11.313 -12.567 17.289 1.00 93.81 784 ALA A CA 1
ATOM 6045 C C . ALA A 1 784 ? -12.526 -12.053 18.079 1.00 93.81 784 ALA A C 1
ATOM 6047 O O . ALA A 1 784 ? -13.152 -12.819 18.806 1.00 93.81 784 ALA A O 1
ATOM 6048 N N . ASN A 1 785 ? -12.910 -10.792 17.874 1.00 96.88 785 ASN A N 1
ATOM 6049 C CA . ASN A 1 785 ? -14.067 -10.190 18.533 1.00 96.88 785 ASN A CA 1
ATOM 6050 C C . ASN A 1 785 ? -15.409 -10.770 18.050 1.00 96.88 785 ASN A C 1
ATOM 6052 O O . ASN A 1 785 ? -16.287 -11.007 18.876 1.00 96.88 785 ASN A O 1
ATOM 6056 N N . LEU A 1 786 ? -15.560 -11.097 16.760 1.00 96.38 786 LEU A N 1
ATOM 6057 C CA . LEU A 1 786 ? -16.720 -11.856 16.262 1.00 96.38 786 LEU A CA 1
ATOM 6058 C C . LEU A 1 786 ? -16.794 -13.250 16.902 1.00 96.38 786 LEU A C 1
ATOM 6060 O O . LEU A 1 786 ? -17.860 -13.679 17.344 1.00 96.38 786 LEU A O 1
ATOM 6064 N N . SER A 1 787 ? -15.649 -13.927 17.039 1.00 94.69 787 SER A N 1
ATOM 6065 C CA . SER A 1 787 ? -15.582 -15.232 17.700 1.00 94.69 787 SER A CA 1
ATOM 6066 C C . SER A 1 787 ? -15.965 -15.171 19.182 1.00 94.69 787 SER A C 1
ATOM 6068 O O . SER A 1 787 ? -16.580 -16.118 19.668 1.00 94.69 787 SER A O 1
ATOM 6070 N N . VAL A 1 788 ? -15.634 -14.091 19.903 1.00 95.38 788 VAL A N 1
ATOM 6071 C CA . VAL A 1 788 ? -16.053 -13.885 21.307 1.00 95.38 788 VAL A CA 1
ATOM 6072 C C . VAL A 1 788 ? -17.578 -13.828 21.433 1.00 95.38 788 VAL A C 1
ATOM 6074 O O . VAL A 1 788 ? -18.127 -14.296 22.427 1.00 95.38 788 VAL A O 1
ATOM 6077 N N . LEU A 1 789 ? -18.268 -13.317 20.411 1.00 94.12 789 LEU A N 1
ATOM 6078 C CA . LEU A 1 789 ? -19.732 -13.283 20.344 1.00 94.12 789 LEU A CA 1
ATOM 6079 C C . LEU A 1 789 ? -20.358 -14.589 19.839 1.00 94.12 789 LEU A C 1
ATOM 6081 O O . LEU A 1 789 ? -21.579 -14.686 19.758 1.00 94.12 789 LEU A O 1
ATOM 6085 N N . GLY A 1 790 ? -19.544 -15.585 19.475 1.00 94.75 790 GLY A N 1
ATOM 6086 C CA . GLY A 1 790 ? -20.024 -16.818 18.851 1.00 94.75 790 GLY A CA 1
ATOM 6087 C C . GLY A 1 790 ? -20.574 -16.613 17.437 1.00 94.75 790 GLY A C 1
ATOM 6088 O O . GLY A 1 790 ? -21.356 -17.436 16.966 1.00 94.75 790 GLY A O 1
ATOM 6089 N N . VAL A 1 791 ? -20.188 -15.526 16.762 1.00 95.50 791 VAL A N 1
ATOM 6090 C CA . VAL A 1 791 ? -20.632 -15.212 15.401 1.00 95.50 791 VAL A CA 1
ATOM 6091 C C . VAL A 1 791 ? -19.627 -15.778 14.408 1.00 95.50 791 VAL A C 1
ATOM 6093 O O . VAL A 1 791 ? -18.468 -15.365 14.370 1.00 95.50 791 VAL A O 1
ATOM 6096 N N . ASP A 1 792 ? -20.081 -16.718 13.582 1.00 94.06 792 ASP A N 1
ATOM 6097 C CA . ASP A 1 792 ? -19.316 -17.188 12.429 1.00 94.06 792 ASP A CA 1
ATOM 6098 C C . ASP A 1 792 ? -19.367 -16.107 11.332 1.00 94.06 792 ASP A C 1
ATOM 6100 O O . ASP A 1 792 ? -20.470 -15.751 10.905 1.00 94.06 792 ASP A O 1
ATOM 6104 N N . PRO A 1 793 ? -18.230 -15.582 10.837 1.00 94.69 793 PRO A N 1
ATOM 6105 C CA . PRO A 1 793 ? -18.226 -14.601 9.751 1.00 94.69 793 PRO A CA 1
ATOM 6106 C C . PRO A 1 793 ? -19.010 -15.050 8.510 1.00 94.69 793 PRO A C 1
ATOM 6108 O O . PRO A 1 793 ? -19.598 -14.219 7.826 1.00 94.69 793 PRO A O 1
ATOM 6111 N N . SER A 1 794 ? -19.076 -16.358 8.243 1.00 92.38 794 SER A N 1
ATOM 6112 C CA . SER A 1 794 ? -19.835 -16.915 7.119 1.00 92.38 794 SER A CA 1
ATOM 6113 C C . SER A 1 794 ? -21.358 -16.872 7.303 1.00 92.38 794 SER A C 1
ATOM 6115 O O . SER A 1 794 ? -22.083 -17.057 6.326 1.00 92.38 794 SER A O 1
ATOM 6117 N N . SER A 1 795 ? -21.841 -16.613 8.525 1.00 94.75 795 SER A N 1
ATOM 6118 C CA . SER A 1 795 ? -23.266 -16.422 8.840 1.00 94.75 795 SER A CA 1
ATOM 6119 C C . SER A 1 795 ? -23.755 -14.985 8.623 1.00 94.75 795 SER A C 1
ATOM 6121 O O . SER A 1 795 ? -24.960 -14.740 8.644 1.00 94.75 795 SER A O 1
ATOM 6123 N N . ILE A 1 796 ? -22.842 -14.034 8.396 1.00 97.88 796 ILE A N 1
ATOM 6124 C CA . ILE A 1 796 ? -23.187 -12.647 8.075 1.00 97.88 796 ILE A CA 1
ATOM 6125 C C . ILE A 1 796 ? -23.692 -12.610 6.630 1.00 97.88 796 ILE A C 1
ATOM 6127 O O . ILE A 1 796 ? -22.943 -12.882 5.694 1.00 97.88 796 ILE A O 1
ATOM 6131 N N . ASP A 1 797 ? -24.973 -12.285 6.448 1.00 95.38 797 ASP A N 1
ATOM 6132 C CA . ASP A 1 797 ? -25.622 -12.333 5.132 1.00 95.38 797 ASP A CA 1
ATOM 6133 C C . ASP A 1 797 ? -25.449 -11.039 4.324 1.00 95.38 797 ASP A C 1
ATOM 6135 O O . ASP A 1 797 ? -25.470 -11.066 3.089 1.00 95.38 797 ASP A O 1
ATOM 6139 N N . THR A 1 798 ? -25.230 -9.918 5.016 1.00 98.12 798 THR A N 1
ATOM 6140 C CA . THR A 1 798 ? -25.100 -8.587 4.415 1.00 98.12 798 THR A CA 1
ATOM 6141 C C . THR A 1 798 ? -23.943 -7.823 5.056 1.00 98.12 798 THR A C 1
ATOM 6143 O O . THR A 1 798 ? -23.845 -7.735 6.277 1.00 98.12 798 THR A O 1
ATOM 6146 N N . VAL A 1 799 ? -23.079 -7.233 4.235 1.00 98.69 799 VAL A N 1
ATOM 6147 C CA . VAL A 1 799 ? -22.059 -6.268 4.654 1.00 98.69 799 VAL A CA 1
ATOM 6148 C C . VAL A 1 799 ? -22.406 -4.922 4.035 1.00 98.69 799 VAL A C 1
ATOM 6150 O O . VAL A 1 799 ? -22.454 -4.793 2.815 1.00 98.69 799 VAL A O 1
ATOM 6153 N N . ALA A 1 800 ? -22.678 -3.930 4.872 1.00 98.50 800 ALA A N 1
ATOM 6154 C CA . ALA A 1 800 ? -23.048 -2.586 4.462 1.00 98.50 800 ALA A CA 1
ATOM 6155 C C . ALA A 1 800 ? -21.831 -1.668 4.574 1.00 98.50 800 ALA A C 1
ATOM 6157 O O . ALA A 1 800 ? -21.339 -1.433 5.673 1.00 98.50 800 ALA A O 1
ATOM 6158 N N . ILE A 1 801 ? -21.327 -1.177 3.447 1.00 98.50 801 ILE A N 1
ATOM 6159 C CA . ILE A 1 801 ? -20.132 -0.334 3.412 1.00 98.50 801 ILE A CA 1
ATOM 6160 C C . ILE A 1 801 ? -20.541 1.132 3.390 1.00 98.50 801 ILE A C 1
ATOM 6162 O O . ILE A 1 801 ? -21.324 1.548 2.536 1.00 98.50 801 ILE A O 1
ATOM 6166 N N . THR A 1 802 ? -20.037 1.920 4.337 1.00 98.50 802 THR A N 1
ATOM 6167 C CA . THR A 1 802 ? -20.287 3.368 4.384 1.00 98.50 802 THR A CA 1
ATOM 6168 C C . THR A 1 802 ? -19.588 4.075 3.224 1.00 98.50 802 THR A C 1
ATOM 6170 O O . THR A 1 802 ? -20.203 4.899 2.547 1.00 98.50 802 THR A O 1
ATOM 6173 N N . HIS A 1 803 ? -18.327 3.713 2.962 1.00 98.12 803 HIS A N 1
ATOM 6174 C CA . HIS A 1 803 ? -17.513 4.197 1.848 1.00 98.12 803 HIS A CA 1
ATOM 6175 C C . HIS A 1 803 ? -16.266 3.313 1.627 1.00 98.12 803 HIS A C 1
ATOM 6177 O O . HIS A 1 803 ? -15.972 2.404 2.398 1.00 98.12 803 HIS A O 1
ATOM 6183 N N . LEU A 1 804 ? -15.524 3.553 0.541 1.00 97.69 804 LEU A N 1
ATOM 6184 C CA . LEU A 1 804 ? -14.459 2.654 0.069 1.00 97.69 804 LEU A CA 1
ATOM 6185 C C . LEU A 1 804 ? -13.041 2.979 0.587 1.00 97.69 804 LEU A C 1
ATOM 6187 O O . LEU A 1 804 ? -12.082 2.752 -0.154 1.00 97.69 804 LEU A O 1
ATOM 6191 N N . HIS A 1 805 ? -12.859 3.492 1.809 1.00 95.81 805 HIS A N 1
ATOM 6192 C CA . HIS A 1 805 ? -11.516 3.612 2.417 1.00 95.81 805 HIS A CA 1
ATOM 6193 C C . HIS A 1 805 ? -11.032 2.289 3.012 1.00 95.81 805 HIS A C 1
ATOM 6195 O O . HIS A 1 805 ? -11.810 1.390 3.324 1.00 95.81 805 HIS A O 1
ATOM 6201 N N . ALA A 1 806 ? -9.711 2.129 3.104 1.00 92.81 806 ALA A N 1
ATOM 6202 C CA . ALA A 1 806 ? -9.081 0.839 3.383 1.00 92.81 806 ALA A CA 1
ATOM 6203 C C . ALA A 1 806 ? -9.455 0.248 4.755 1.00 92.81 806 ALA A C 1
ATOM 6205 O O . ALA A 1 806 ? -9.502 -0.976 4.900 1.00 92.81 806 ALA A O 1
ATOM 6206 N N . ASP A 1 807 ? -9.728 1.098 5.738 1.00 94.31 807 ASP A N 1
ATOM 6207 C CA . ASP A 1 807 ? -10.107 0.762 7.110 1.00 94.31 807 ASP A CA 1
ATOM 6208 C C . ASP A 1 807 ? -11.576 0.367 7.304 1.00 94.31 807 ASP A C 1
ATOM 6210 O O . ASP A 1 807 ? -11.966 0.002 8.412 1.00 94.31 807 ASP A O 1
ATOM 6214 N N . HIS A 1 808 ? -12.342 0.295 6.211 1.00 97.50 808 HIS A N 1
ATOM 6215 C CA . HIS A 1 808 ? -13.722 -0.204 6.189 1.00 97.50 808 HIS A CA 1
ATOM 6216 C C . HIS A 1 808 ? -13.859 -1.541 5.447 1.00 97.50 808 HIS A C 1
ATOM 6218 O O . HIS A 1 808 ? -14.949 -2.109 5.388 1.00 97.50 808 HIS A O 1
ATOM 6224 N N . LEU A 1 809 ? -12.778 -2.070 4.858 1.00 96.44 809 LEU A N 1
ATOM 6225 C CA . LEU A 1 809 ? -12.843 -3.169 3.882 1.00 96.44 809 LEU A CA 1
ATOM 6226 C C . LEU A 1 809 ? -12.114 -4.449 4.315 1.00 96.44 809 LEU A C 1
ATOM 6228 O O . LEU A 1 809 ? -12.211 -5.468 3.633 1.00 96.44 809 LEU A O 1
ATOM 6232 N N . GLY A 1 810 ? -11.362 -4.422 5.411 1.00 94.19 810 GLY A N 1
ATOM 6233 C CA . GLY A 1 810 ? -10.381 -5.426 5.826 1.00 94.19 810 GLY A CA 1
ATOM 6234 C C . GLY A 1 810 ? -10.830 -6.875 5.644 1.00 94.19 810 GLY A C 1
ATOM 6235 O O . GLY A 1 810 ? -10.197 -7.627 4.895 1.00 94.19 810 GLY A O 1
ATOM 6236 N N . LEU A 1 811 ? -11.941 -7.272 6.271 1.00 95.62 811 LEU A N 1
ATOM 6237 C CA . LEU A 1 811 ? -12.433 -8.658 6.208 1.00 95.62 811 LEU A CA 1
ATOM 6238 C C . LEU A 1 811 ? -13.088 -9.057 4.869 1.00 95.62 811 LEU A C 1
ATOM 6240 O O . LEU A 1 811 ? -13.375 -10.239 4.666 1.00 95.62 811 LEU A O 1
ATOM 6244 N N . LEU A 1 812 ? -13.309 -8.117 3.946 1.00 96.31 812 LEU A N 1
ATOM 6245 C CA . LEU A 1 812 ? -13.834 -8.408 2.606 1.00 96.31 812 LEU A CA 1
ATOM 6246 C C . LEU A 1 812 ? -12.743 -8.824 1.614 1.00 96.31 812 LEU A C 1
ATOM 6248 O O . LEU A 1 812 ? -13.021 -9.551 0.660 1.00 96.31 812 LEU A O 1
ATOM 6252 N N . TRP A 1 813 ? -11.501 -8.378 1.815 1.00 92.81 813 TRP A N 1
ATOM 6253 C CA . TRP A 1 813 ? -10.435 -8.565 0.823 1.00 92.81 813 TRP A CA 1
ATOM 625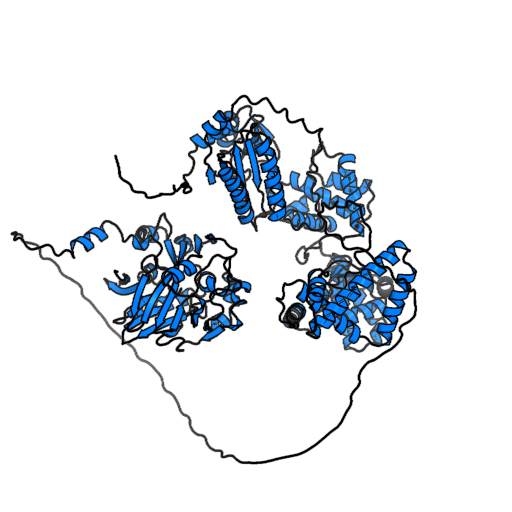4 C C . TRP A 1 813 ? -9.222 -9.321 1.341 1.00 92.81 813 TRP A C 1
ATOM 6256 O O . TRP A 1 813 ? -8.500 -9.957 0.567 1.00 92.81 813 TRP A O 1
ATOM 6266 N N . GLN A 1 814 ? -8.989 -9.288 2.649 1.00 90.94 814 GLN A N 1
ATOM 6267 C CA . GLN A 1 814 ? -7.852 -9.965 3.245 1.00 90.94 814 GLN A CA 1
ATOM 6268 C C . GLN A 1 814 ? -8.196 -11.413 3.546 1.00 90.94 814 GLN A C 1
ATOM 6270 O O . GLN A 1 814 ? -9.283 -11.728 4.015 1.00 90.94 814 GLN A O 1
ATOM 6275 N N . THR A 1 815 ? -7.238 -12.304 3.295 1.00 88.06 815 THR A N 1
ATOM 6276 C CA . THR A 1 815 ? -7.325 -13.715 3.680 1.00 88.06 815 THR A CA 1
ATOM 6277 C C . THR A 1 815 ? -6.375 -13.958 4.855 1.00 88.06 815 THR A C 1
ATOM 6279 O O . THR A 1 815 ? -5.161 -14.044 4.636 1.00 88.06 815 THR A O 1
ATOM 6282 N N . PRO A 1 816 ? -6.890 -14.033 6.096 1.00 79.12 816 PRO A N 1
ATOM 6283 C CA . PRO A 1 816 ? -6.079 -14.309 7.274 1.00 79.12 816 PRO A CA 1
ATOM 6284 C C . PRO A 1 816 ? -5.380 -15.676 7.191 1.00 79.12 816 PRO A C 1
ATOM 6286 O O . PRO A 1 816 ? -5.850 -16.580 6.489 1.00 79.12 816 PRO A O 1
ATOM 6289 N N . PRO A 1 817 ? -4.279 -15.881 7.937 1.00 71.06 817 PRO A N 1
ATOM 6290 C CA . PRO A 1 817 ? -3.628 -17.183 8.033 1.00 71.06 817 PRO A CA 1
ATOM 6291 C C . PRO A 1 817 ? -4.610 -18.287 8.446 1.00 71.06 817 PRO A C 1
ATOM 6293 O O . PRO A 1 817 ? -5.320 -18.159 9.437 1.00 71.06 817 PRO A O 1
ATOM 6296 N N . GLY A 1 818 ? -4.626 -19.388 7.694 1.00 73.69 818 GLY A N 1
ATOM 6297 C CA . GLY A 1 818 ? -5.517 -20.527 7.949 1.00 73.69 818 GLY A CA 1
ATOM 6298 C C . GLY A 1 818 ? -6.843 -20.487 7.185 1.00 73.69 818 GLY A C 1
ATOM 6299 O O . GLY A 1 818 ? -7.530 -21.504 7.151 1.00 73.69 818 GLY A O 1
ATOM 6300 N N . MET A 1 819 ? -7.169 -19.380 6.510 1.00 79.25 819 MET A N 1
ATOM 6301 C CA . MET A 1 819 ? -8.317 -19.292 5.604 1.00 79.25 819 MET A CA 1
ATOM 6302 C C . MET A 1 819 ? -7.878 -19.379 4.136 1.00 79.25 819 MET A C 1
ATOM 6304 O O . MET A 1 819 ? -6.751 -19.034 3.780 1.00 79.25 819 MET A O 1
ATOM 6308 N N . SER A 1 820 ? -8.766 -19.875 3.271 1.00 82.88 820 SER A N 1
ATOM 6309 C CA . SER A 1 820 ? -8.542 -19.968 1.818 1.00 82.88 820 SER A CA 1
ATOM 6310 C C . SER A 1 820 ? -9.139 -18.804 1.026 1.00 82.88 820 SER A C 1
ATOM 6312 O O . SER A 1 820 ? -8.785 -18.613 -0.136 1.00 82.88 820 SER A O 1
ATOM 6314 N N . THR A 1 821 ? -10.050 -18.056 1.642 1.00 88.88 821 THR A N 1
ATOM 6315 C CA . THR A 1 821 ? -10.786 -16.919 1.077 1.00 88.88 821 THR A CA 1
ATOM 6316 C C . THR A 1 821 ? -11.001 -15.864 2.165 1.00 88.88 821 THR A C 1
ATOM 6318 O O . THR A 1 821 ? -10.891 -16.201 3.348 1.00 88.88 821 THR A O 1
ATOM 6321 N N . PRO A 1 822 ? -11.323 -14.609 1.802 1.00 93.38 822 PRO A N 1
ATOM 6322 C CA . PRO A 1 822 ? -11.739 -13.607 2.773 1.00 93.38 822 PRO A CA 1
ATOM 6323 C C . PRO A 1 822 ? -12.906 -14.086 3.657 1.00 93.38 822 PRO A C 1
ATOM 6325 O O . PRO A 1 822 ? -13.785 -14.793 3.154 1.00 93.38 822 PRO A O 1
ATOM 6328 N N . PRO A 1 823 ? -12.934 -13.725 4.954 1.00 94.12 823 PRO A N 1
ATOM 6329 C CA . PRO A 1 823 ? -13.953 -14.194 5.896 1.00 94.12 823 PRO A CA 1
ATOM 6330 C C . PRO A 1 823 ? -15.395 -13.875 5.494 1.00 94.12 823 PRO A C 1
ATOM 6332 O O . PRO A 1 823 ? -16.290 -14.669 5.765 1.00 94.12 823 PRO A O 1
ATOM 6335 N N . LEU A 1 824 ? -15.615 -12.728 4.845 1.00 96.00 824 LEU A N 1
ATOM 6336 C CA . LEU A 1 824 ? -16.947 -12.226 4.493 1.00 96.00 824 LEU A CA 1
ATOM 6337 C C . LEU A 1 824 ? -17.338 -12.502 3.030 1.00 96.00 824 LEU A C 1
ATOM 6339 O O . LEU A 1 824 ? -18.285 -11.910 2.530 1.00 96.00 824 LEU A O 1
ATOM 6343 N N . ILE A 1 825 ? -16.644 -13.418 2.341 1.00 91.06 825 ILE A N 1
ATOM 6344 C CA . ILE A 1 825 ? -16.816 -13.687 0.897 1.00 91.06 825 ILE A CA 1
ATOM 6345 C C . ILE A 1 825 ? -18.213 -14.212 0.494 1.00 91.06 825 ILE A C 1
ATOM 6347 O O . ILE A 1 825 ? -18.522 -14.315 -0.691 1.00 91.06 825 ILE A O 1
ATOM 6351 N N . ASN A 1 826 ? -19.045 -14.612 1.457 1.00 90.50 826 ASN A N 1
ATOM 6352 C CA . ASN A 1 826 ? -20.397 -15.112 1.193 1.00 90.50 826 ASN A CA 1
ATOM 6353 C C . ASN A 1 826 ? -21.478 -14.037 1.373 1.00 90.50 826 ASN A C 1
ATOM 6355 O O . ASN A 1 826 ? -22.630 -14.278 1.009 1.00 90.50 826 ASN A O 1
ATOM 6359 N N . ALA A 1 827 ? -21.131 -12.884 1.947 1.00 96.81 827 ALA A N 1
ATOM 6360 C CA . ALA A 1 827 ? -22.088 -11.827 2.225 1.00 96.81 827 ALA A CA 1
ATOM 6361 C C . ALA A 1 827 ? -22.419 -11.039 0.953 1.00 96.81 827 ALA A C 1
ATOM 6363 O O . ALA A 1 827 ? -21.583 -10.869 0.068 1.00 96.81 827 ALA A O 1
ATOM 6364 N N . LYS A 1 828 ? -23.635 -10.495 0.868 1.00 97.94 828 LYS A N 1
ATOM 6365 C CA . LYS A 1 828 ? -23.933 -9.433 -0.103 1.00 97.94 828 LYS A CA 1
ATOM 6366 C C . LYS A 1 828 ? -23.265 -8.149 0.365 1.00 97.94 828 LYS A C 1
ATOM 6368 O O . LYS A 1 828 ? -23.442 -7.774 1.520 1.00 97.94 828 LYS A O 1
ATOM 6373 N N . VAL A 1 829 ? -22.548 -7.458 -0.516 1.00 98.50 829 VAL A N 1
ATOM 6374 C CA . VAL A 1 829 ? -21.843 -6.222 -0.158 1.00 98.50 829 VAL A CA 1
ATOM 6375 C C . VAL A 1 829 ? -22.617 -5.024 -0.697 1.00 98.50 829 VAL A C 1
ATOM 6377 O O . VAL A 1 829 ? -22.607 -4.755 -1.893 1.00 98.50 829 VAL A O 1
ATOM 6380 N N . ALA A 1 830 ? -23.313 -4.312 0.180 1.00 98.38 830 ALA A N 1
ATOM 6381 C CA . ALA A 1 830 ? -24.002 -3.073 -0.152 1.00 98.38 830 ALA A CA 1
ATOM 6382 C C . ALA A 1 830 ? -22.990 -1.918 -0.210 1.00 98.38 830 ALA A C 1
ATOM 6384 O O . ALA A 1 830 ? -22.343 -1.613 0.789 1.00 98.38 830 ALA A O 1
ATOM 6385 N N . VAL A 1 831 ? -22.853 -1.282 -1.375 1.00 98.00 831 VAL A N 1
ATOM 6386 C CA . VAL A 1 831 ? -21.979 -0.113 -1.602 1.00 98.00 831 VAL A CA 1
ATOM 6387 C C . VAL A 1 831 ? -22.783 0.949 -2.332 1.00 98.00 831 VAL A C 1
ATOM 6389 O O . VAL A 1 831 ? -23.617 0.614 -3.168 1.00 98.00 831 VAL A O 1
ATOM 6392 N N . SER A 1 832 ? -22.547 2.232 -2.078 1.00 97.88 832 SER A N 1
ATOM 6393 C CA . SER A 1 832 ? -23.270 3.272 -2.809 1.00 97.88 832 SER A CA 1
ATOM 6394 C C . SER A 1 832 ? -22.978 3.250 -4.311 1.00 97.88 832 SER A C 1
ATOM 6396 O O . SER A 1 832 ? -21.847 3.003 -4.748 1.00 97.88 832 SER A O 1
ATOM 6398 N N . THR A 1 833 ? -23.994 3.552 -5.122 1.00 96.00 833 THR A N 1
ATOM 6399 C CA . THR A 1 833 ? -23.828 3.688 -6.577 1.00 96.00 833 THR A CA 1
ATOM 6400 C C . THR A 1 833 ? -22.710 4.678 -6.952 1.00 96.00 833 THR A C 1
ATOM 6402 O O . THR A 1 833 ? -21.898 4.339 -7.822 1.00 96.00 833 THR A O 1
ATOM 6405 N N . PRO A 1 834 ? -22.590 5.871 -6.321 1.00 95.12 834 PRO A N 1
ATOM 6406 C CA . PRO A 1 834 ? -21.532 6.817 -6.664 1.00 95.12 834 PRO A CA 1
ATOM 6407 C C . PRO A 1 834 ? -20.127 6.333 -6.291 1.00 95.12 834 PRO A C 1
ATOM 6409 O O . PRO A 1 834 ? -19.238 6.441 -7.134 1.00 95.12 834 PRO A O 1
ATOM 6412 N N . ASP A 1 835 ? -19.913 5.773 -5.093 1.00 93.94 835 ASP A N 1
ATOM 6413 C CA . ASP A 1 835 ? -18.572 5.317 -4.694 1.00 93.94 835 ASP A CA 1
ATOM 6414 C C . ASP A 1 835 ? -18.143 4.089 -5.496 1.00 93.94 835 ASP A C 1
ATOM 6416 O O . ASP A 1 835 ? -16.990 4.005 -5.914 1.00 93.94 835 ASP A O 1
ATOM 6420 N N . TRP A 1 836 ? -19.064 3.174 -5.815 1.00 96.31 836 TRP A N 1
ATOM 6421 C CA . TRP A 1 836 ? -18.743 2.049 -6.692 1.00 96.31 836 TRP A CA 1
ATOM 6422 C C . TRP A 1 836 ? -18.457 2.498 -8.132 1.00 96.31 836 TRP A C 1
ATOM 6424 O O . TRP A 1 836 ? -17.505 2.032 -8.765 1.00 96.31 836 TRP A O 1
ATOM 6434 N N . GLY A 1 837 ? -19.244 3.443 -8.655 1.00 92.69 837 GLY A N 1
ATOM 6435 C CA . GLY A 1 837 ? -19.067 4.001 -9.996 1.00 92.69 837 GLY A CA 1
ATOM 6436 C C . GLY A 1 837 ? -17.811 4.867 -10.151 1.00 92.69 837 GLY A C 1
ATOM 6437 O O . GLY A 1 837 ? -17.269 4.955 -11.256 1.00 92.69 837 GLY A O 1
ATOM 6438 N N . ARG A 1 838 ? -17.339 5.484 -9.060 1.00 90.75 838 ARG A N 1
ATOM 6439 C CA . ARG A 1 838 ? -16.154 6.355 -8.992 1.00 90.75 838 ARG A CA 1
ATOM 6440 C C . ARG A 1 838 ? -15.121 5.875 -7.972 1.00 90.75 838 ARG A C 1
ATOM 6442 O O . ARG A 1 838 ? -14.468 6.679 -7.309 1.00 90.75 838 ARG A O 1
ATOM 6449 N N . HIS A 1 839 ? -14.916 4.561 -7.885 1.00 87.62 839 HIS A N 1
ATOM 6450 C CA . HIS A 1 839 ? -13.923 3.974 -6.979 1.00 87.62 839 HIS A CA 1
ATOM 6451 C C . HIS A 1 839 ? -12.475 4.391 -7.313 1.00 87.62 839 HIS A C 1
ATOM 6453 O O . HIS A 1 839 ? -11.573 4.187 -6.505 1.00 87.62 839 HIS A O 1
ATOM 6459 N N . ASP A 1 840 ? -12.241 5.036 -8.465 1.00 85.12 840 ASP A N 1
ATOM 6460 C CA . ASP A 1 840 ? -10.999 5.756 -8.762 1.00 85.12 840 ASP A CA 1
ATOM 6461 C C . ASP A 1 840 ? -10.686 6.855 -7.734 1.00 85.12 840 ASP A C 1
ATOM 6463 O O . ASP A 1 840 ? -9.522 7.043 -7.394 1.00 85.12 840 ASP A O 1
ATOM 6467 N N . LEU A 1 841 ? -11.700 7.519 -7.174 1.00 85.25 841 LEU A N 1
ATOM 6468 C CA . LEU A 1 841 ? -11.504 8.526 -6.126 1.00 85.25 841 LEU A CA 1
ATOM 6469 C C . LEU A 1 841 ? -11.005 7.898 -4.820 1.00 85.25 841 LEU A C 1
ATOM 6471 O O . LEU A 1 841 ? -10.124 8.451 -4.167 1.00 85.25 841 LEU A O 1
ATOM 6475 N N . ALA A 1 842 ? -11.500 6.705 -4.482 1.00 83.25 842 ALA A N 1
ATOM 6476 C CA . ALA A 1 842 ? -10.966 5.930 -3.367 1.00 83.25 842 ALA A CA 1
ATOM 6477 C C . ALA A 1 842 ? -9.521 5.469 -3.643 1.00 83.25 842 ALA A C 1
ATOM 6479 O O . ALA A 1 842 ? -8.707 5.407 -2.722 1.00 83.25 842 ALA A O 1
ATOM 6480 N N . HIS A 1 843 ? -9.162 5.199 -4.908 1.00 82.12 843 HIS A N 1
ATOM 6481 C CA . HIS A 1 843 ? -7.775 4.902 -5.286 1.00 82.12 843 HIS A CA 1
ATOM 6482 C C . HIS A 1 843 ? -6.818 6.065 -5.049 1.00 82.12 843 HIS A C 1
ATOM 6484 O O . HIS A 1 843 ? -5.712 5.847 -4.547 1.00 82.12 843 HIS A O 1
ATOM 6490 N N . ASP A 1 844 ? -7.246 7.285 -5.360 1.00 80.56 844 ASP A N 1
ATOM 6491 C CA . ASP A 1 844 ? -6.459 8.492 -5.106 1.00 80.56 844 ASP A CA 1
ATOM 6492 C C . ASP A 1 844 ? -6.259 8.752 -3.599 1.00 80.56 844 ASP A C 1
ATOM 6494 O O . ASP A 1 844 ? -5.274 9.381 -3.214 1.00 80.56 844 ASP A O 1
ATOM 6498 N N . GLN A 1 845 ? -7.137 8.206 -2.750 1.00 79.12 845 GLN A N 1
ATOM 6499 C CA . GLN A 1 845 ? -7.070 8.269 -1.283 1.00 79.12 845 GLN A CA 1
ATOM 6500 C C . GLN A 1 845 ? -6.448 7.016 -0.633 1.00 79.12 845 GLN A C 1
ATOM 6502 O O . GLN A 1 845 ? -6.442 6.885 0.587 1.00 79.12 845 GLN A O 1
ATOM 6507 N N . GLY A 1 846 ? -5.859 6.110 -1.424 1.00 80.25 846 GLY A N 1
ATOM 6508 C CA . GLY A 1 846 ? -5.022 5.015 -0.918 1.00 80.25 846 GLY A CA 1
ATOM 6509 C C . GLY A 1 846 ? -5.656 3.622 -0.926 1.00 80.25 846 GLY A C 1
ATOM 6510 O O . GLY A 1 846 ? -4.947 2.640 -0.685 1.00 80.25 846 GLY A O 1
ATOM 6511 N N . THR A 1 847 ? -6.934 3.483 -1.284 1.00 86.06 847 THR A N 1
ATOM 6512 C CA . THR A 1 847 ? -7.546 2.163 -1.502 1.00 86.06 847 THR A CA 1
ATOM 6513 C C . THR A 1 847 ? -6.961 1.533 -2.758 1.00 86.06 847 THR A C 1
ATOM 6515 O O . THR A 1 847 ? -6.882 2.164 -3.799 1.00 86.06 847 THR A O 1
ATOM 6518 N N . LEU A 1 848 ? -6.536 0.272 -2.738 1.00 85.00 848 LEU A N 1
ATOM 6519 C CA . LEU A 1 848 ? -5.960 -0.363 -3.933 1.00 85.00 848 LEU A CA 1
ATOM 6520 C C . LEU A 1 848 ? -7.032 -1.128 -4.716 1.00 85.00 848 LEU A C 1
ATOM 6522 O O . LEU A 1 848 ? -7.928 -1.714 -4.123 1.00 85.00 848 LEU A O 1
ATOM 6526 N N . ALA A 1 849 ? -6.901 -1.230 -6.044 1.00 82.94 849 ALA A N 1
ATOM 6527 C CA . ALA A 1 849 ? -7.803 -2.063 -6.862 1.00 82.94 849 ALA A CA 1
ATOM 6528 C C . ALA A 1 849 ? -7.875 -3.514 -6.351 1.00 82.94 849 ALA A C 1
ATOM 6530 O O . ALA A 1 849 ? -8.951 -4.097 -6.265 1.00 82.94 849 ALA A O 1
ATOM 6531 N N . ALA A 1 850 ? -6.742 -4.050 -5.891 1.00 84.69 850 ALA A N 1
ATOM 6532 C CA . ALA A 1 850 ? -6.653 -5.379 -5.291 1.00 84.69 850 ALA A CA 1
ATOM 6533 C C . ALA A 1 850 ? -7.439 -5.538 -3.971 1.00 84.69 850 ALA A C 1
ATOM 6535 O O . ALA A 1 850 ? -7.652 -6.670 -3.549 1.00 84.69 850 ALA A O 1
ATOM 6536 N N . MET A 1 851 ? -7.842 -4.441 -3.316 1.00 90.25 851 MET A N 1
ATOM 6537 C CA . MET A 1 851 ? -8.731 -4.480 -2.150 1.00 90.25 851 MET A CA 1
ATOM 6538 C C . MET A 1 851 ? -10.194 -4.637 -2.573 1.00 90.25 851 MET A C 1
ATOM 6540 O O . MET A 1 851 ? -10.950 -5.266 -1.857 1.00 90.25 851 MET A O 1
ATOM 6544 N N . LEU A 1 852 ? -10.601 -4.119 -3.735 1.00 93.56 852 LEU A N 1
ATOM 6545 C CA . LEU A 1 852 ? -11.994 -4.193 -4.202 1.00 93.56 852 LEU A CA 1
ATOM 6546 C C . LEU A 1 852 ? -12.276 -5.468 -5.010 1.00 93.56 852 LEU A C 1
ATOM 6548 O O . LEU A 1 852 ? -13.368 -6.027 -4.948 1.00 93.56 852 LEU A O 1
ATOM 6552 N N . GLU A 1 853 ? -11.279 -5.951 -5.758 1.00 91.19 853 GLU A N 1
ATOM 6553 C CA . GLU A 1 853 ? -11.382 -7.143 -6.612 1.00 91.19 853 GLU A CA 1
ATOM 6554 C C . GLU A 1 853 ? -11.965 -8.391 -5.912 1.00 91.19 853 GLU A C 1
ATOM 6556 O O . GLU A 1 853 ? -12.787 -9.060 -6.540 1.00 91.19 853 GLU A O 1
ATOM 6561 N N . PRO A 1 854 ? -11.602 -8.738 -4.656 1.00 92.88 854 PRO A N 1
ATOM 6562 C CA . PRO A 1 854 ? -12.048 -9.990 -4.042 1.00 92.88 854 PRO A CA 1
ATOM 6563 C C . PRO A 1 854 ? -13.553 -10.082 -3.787 1.00 92.88 854 PRO A C 1
ATOM 6565 O O . PRO A 1 854 ? -14.089 -11.186 -3.809 1.00 92.88 854 PRO A O 1
ATOM 6568 N N . PHE A 1 855 ? -14.226 -8.954 -3.558 1.00 94.44 855 PHE A N 1
ATOM 6569 C CA . PHE A 1 855 ? -15.653 -8.921 -3.232 1.00 94.44 855 PHE A CA 1
ATOM 6570 C C . PHE A 1 855 ? -16.508 -8.247 -4.313 1.00 94.44 855 PHE A C 1
ATOM 6572 O O . PHE A 1 855 ? -17.718 -8.140 -4.151 1.00 94.44 855 PHE A O 1
ATOM 6579 N N . ALA A 1 856 ? -15.916 -7.838 -5.440 1.00 95.31 856 ALA A N 1
ATOM 6580 C CA . ALA A 1 856 ? -16.612 -7.119 -6.509 1.00 95.31 856 ALA A CA 1
ATOM 6581 C C . ALA A 1 856 ? -17.859 -7.851 -7.042 1.00 95.31 856 ALA A C 1
ATOM 6583 O O . ALA A 1 856 ? -18.867 -7.211 -7.327 1.00 95.31 856 ALA A O 1
ATOM 6584 N N . ASP A 1 857 ? -17.817 -9.184 -7.132 1.00 95.00 857 ASP A N 1
ATOM 6585 C CA . ASP A 1 857 ? -18.949 -9.999 -7.601 1.00 95.00 857 ASP A CA 1
ATOM 6586 C C . ASP A 1 857 ? -20.102 -10.083 -6.580 1.00 95.00 857 ASP A C 1
ATOM 6588 O O . ASP A 1 857 ? -21.216 -10.466 -6.935 1.00 95.00 857 ASP A O 1
ATOM 6592 N N . GLN A 1 858 ? -19.848 -9.735 -5.316 1.00 96.19 858 GLN A N 1
ATOM 6593 C CA . GLN A 1 858 ? -20.857 -9.667 -4.253 1.00 96.19 858 GLN A CA 1
ATOM 6594 C C . GLN A 1 858 ? -21.485 -8.276 -4.131 1.00 96.19 858 GLN A C 1
ATOM 6596 O O . GLN A 1 858 ? -22.437 -8.111 -3.363 1.00 96.19 858 GLN A O 1
ATOM 6601 N N . VAL A 1 859 ? -20.955 -7.278 -4.849 1.00 98.00 859 VAL A N 1
ATOM 6602 C CA . VAL A 1 859 ? -21.410 -5.895 -4.719 1.00 98.00 859 VAL A CA 1
ATOM 6603 C C . VAL A 1 859 ? -22.804 -5.724 -5.303 1.00 98.00 859 VAL A C 1
ATOM 6605 O O . VAL A 1 859 ? -23.066 -6.022 -6.469 1.00 98.00 859 VAL A O 1
ATOM 6608 N N . VAL A 1 860 ? -23.683 -5.166 -4.480 1.00 97.69 860 VAL A N 1
ATOM 6609 C CA . VAL A 1 860 ? -24.975 -4.619 -4.874 1.00 97.69 860 VAL A CA 1
ATOM 6610 C C . VAL A 1 860 ? -24.896 -3.118 -4.648 1.00 97.69 860 VAL A C 1
ATOM 6612 O O . VAL A 1 860 ? -24.657 -2.667 -3.528 1.00 97.69 860 VAL A O 1
ATOM 6615 N N . THR A 1 861 ? -25.058 -2.340 -5.716 1.00 97.25 861 THR A N 1
ATOM 6616 C CA . THR A 1 861 ? -25.090 -0.883 -5.599 1.00 97.25 861 THR A CA 1
ATOM 6617 C C . THR A 1 861 ? -26.398 -0.433 -4.963 1.00 97.25 861 THR A C 1
ATOM 6619 O O . THR A 1 861 ? -27.458 -0.931 -5.341 1.00 97.25 861 THR A O 1
ATOM 6622 N N . VAL A 1 862 ? -26.305 0.493 -4.015 1.00 94.88 862 VAL A N 1
ATOM 6623 C CA . VAL A 1 862 ? -27.412 0.982 -3.191 1.00 94.88 862 VAL A CA 1
ATOM 6624 C C . VAL A 1 862 ? -27.579 2.483 -3.394 1.00 94.88 862 VAL A C 1
ATOM 6626 O O . VAL A 1 862 ? -26.588 3.222 -3.428 1.00 94.88 862 VAL A O 1
ATOM 6629 N N . ASP A 1 863 ? -28.827 2.931 -3.488 1.00 94.31 863 ASP A N 1
ATOM 6630 C CA . ASP A 1 863 ? -29.184 4.343 -3.536 1.00 94.31 863 ASP A CA 1
ATOM 6631 C C . ASP A 1 863 ? -29.830 4.796 -2.207 1.00 94.31 863 ASP A C 1
ATOM 6633 O O . ASP A 1 863 ? -30.382 3.990 -1.451 1.00 94.31 863 ASP A O 1
ATOM 6637 N N . PRO A 1 864 ? -29.769 6.096 -1.863 1.00 94.56 864 PRO A N 1
ATOM 6638 C CA . PRO A 1 864 ? -30.416 6.610 -0.657 1.00 94.56 864 PRO A CA 1
ATOM 6639 C C . PRO A 1 864 ? -31.919 6.284 -0.612 1.00 94.56 864 PRO A C 1
ATOM 6641 O O . PRO A 1 864 ? -32.658 6.601 -1.541 1.00 94.56 864 PRO A O 1
ATOM 6644 N N . GLY A 1 865 ? -32.377 5.713 0.503 1.00 94.50 865 GLY A N 1
ATOM 6645 C CA . GLY A 1 865 ? -33.756 5.272 0.740 1.00 94.50 865 GLY A CA 1
ATOM 6646 C C . GLY A 1 865 ? -33.951 3.753 0.674 1.00 94.50 865 GLY A C 1
ATOM 6647 O O . GLY A 1 865 ? -34.926 3.245 1.246 1.00 94.50 865 GLY A O 1
ATOM 6648 N N . ASP A 1 866 ? -33.020 3.035 0.042 1.00 96.75 866 ASP A N 1
ATOM 6649 C CA . ASP A 1 866 ? -33.053 1.578 -0.068 1.00 96.75 866 ASP A CA 1
ATOM 6650 C C . ASP A 1 866 ? -32.936 0.908 1.305 1.00 96.75 866 ASP A C 1
ATOM 6652 O O . ASP A 1 866 ? -32.108 1.278 2.142 1.00 96.75 866 ASP A O 1
ATOM 6656 N N . GLU A 1 867 ? -33.769 -0.108 1.533 1.00 96.69 867 GLU A N 1
ATOM 6657 C CA . GLU A 1 867 ? -33.696 -0.964 2.716 1.00 96.69 867 GLU A CA 1
ATOM 6658 C C . GLU A 1 867 ? -32.814 -2.178 2.413 1.00 96.69 867 GLU A C 1
ATOM 6660 O O . GLU A 1 867 ? -33.161 -3.018 1.582 1.00 96.69 867 GLU A O 1
ATOM 6665 N N . ILE A 1 868 ? -31.663 -2.258 3.081 1.00 96.06 868 ILE A N 1
ATOM 6666 C CA . ILE A 1 868 ? -30.625 -3.265 2.800 1.00 96.06 868 ILE A CA 1
ATOM 6667 C C . ILE A 1 868 ? -30.642 -4.433 3.791 1.00 96.06 868 ILE A C 1
ATOM 6669 O O . ILE A 1 868 ? -30.148 -5.520 3.497 1.00 96.06 868 ILE A O 1
ATOM 6673 N N . PHE A 1 869 ? -31.257 -4.229 4.952 1.00 96.00 869 PHE A N 1
ATOM 6674 C CA . PHE A 1 869 ? -31.473 -5.226 5.995 1.00 96.00 869 PHE A CA 1
ATOM 6675 C C . PHE A 1 869 ? -32.745 -4.845 6.768 1.00 96.00 869 PHE A C 1
ATOM 6677 O O . PHE A 1 869 ? -33.095 -3.667 6.759 1.00 96.00 869 PHE A O 1
ATOM 6684 N N . PRO A 1 870 ? -33.475 -5.783 7.407 1.00 93.38 870 PRO A N 1
ATOM 6685 C CA . PRO A 1 870 ? -34.713 -5.453 8.111 1.00 93.38 870 PRO A CA 1
ATOM 6686 C C . PRO A 1 870 ? -34.550 -4.294 9.101 1.00 93.38 870 PRO A C 1
ATOM 6688 O O . PRO A 1 870 ? -33.788 -4.395 10.063 1.00 93.38 870 PRO A O 1
ATOM 6691 N N . GLY A 1 871 ? -35.272 -3.201 8.849 1.00 93.19 871 GLY A N 1
ATOM 6692 C CA . GLY A 1 871 ? -35.203 -1.987 9.660 1.00 93.19 871 GLY A CA 1
ATOM 6693 C C . GLY A 1 871 ? -33.980 -1.107 9.394 1.00 93.19 871 GLY A C 1
ATOM 6694 O O . GLY A 1 871 ? -33.827 -0.113 10.085 1.00 93.19 871 GLY A O 1
ATOM 6695 N N . ALA A 1 872 ? -33.129 -1.424 8.414 1.00 96.81 872 ALA A N 1
ATOM 6696 C CA . ALA A 1 872 ? -31.918 -0.678 8.079 1.00 96.81 872 ALA A CA 1
ATOM 6697 C C . ALA A 1 872 ? -31.996 -0.067 6.675 1.00 96.81 872 ALA A C 1
ATOM 6699 O O . ALA A 1 872 ? -31.987 -0.783 5.666 1.00 96.81 872 ALA A O 1
ATOM 6700 N N . ARG A 1 873 ? -32.027 1.267 6.602 1.00 98.12 873 ARG A N 1
ATOM 6701 C CA . ARG A 1 873 ? -32.096 2.022 5.343 1.00 98.12 873 ARG A CA 1
ATOM 6702 C C . ARG A 1 873 ? -30.847 2.853 5.114 1.00 98.12 873 ARG A C 1
ATOM 6704 O O . ARG A 1 873 ? -30.373 3.527 6.024 1.00 98.12 873 ARG A O 1
ATOM 6711 N N . ALA A 1 874 ? -30.338 2.833 3.889 1.00 97.94 874 ALA A N 1
ATOM 6712 C CA . ALA A 1 874 ? -29.233 3.691 3.489 1.00 97.94 874 ALA A CA 1
ATOM 6713 C C . ALA A 1 874 ? -29.714 5.136 3.306 1.00 97.94 874 ALA A C 1
ATOM 6715 O O . ALA A 1 874 ? -30.801 5.379 2.781 1.00 97.94 874 ALA A O 1
ATOM 6716 N N . PHE A 1 875 ? -28.896 6.115 3.679 1.00 97.31 875 PHE A N 1
ATOM 6717 C CA . PHE A 1 875 ? -29.134 7.516 3.341 1.00 97.31 875 PHE A CA 1
ATOM 6718 C C . PHE A 1 875 ? -27.816 8.238 3.060 1.00 97.31 875 PHE A C 1
ATOM 6720 O O . PHE A 1 875 ? -26.755 7.847 3.534 1.00 97.31 875 PHE A O 1
ATOM 6727 N N . SER A 1 876 ? -27.869 9.292 2.248 1.00 97.56 876 SER A N 1
ATOM 6728 C CA . SER A 1 876 ? -26.656 9.964 1.771 1.00 97.56 876 SER A CA 1
ATOM 6729 C C . SER A 1 876 ? -26.056 10.888 2.833 1.00 97.56 876 SER A C 1
ATOM 6731 O O . SER A 1 876 ? -26.783 11.699 3.419 1.00 97.56 876 SER A O 1
ATOM 6733 N N . LEU A 1 877 ? -24.736 10.817 3.018 1.00 97.69 877 LEU A N 1
ATOM 6734 C CA . LEU A 1 877 ? -23.907 11.667 3.880 1.00 97.69 877 LEU A CA 1
ATOM 6735 C C . LEU A 1 877 ? -22.663 12.187 3.116 1.00 97.69 877 LEU A C 1
ATOM 6737 O O . LEU A 1 877 ? -21.536 12.005 3.563 1.00 97.69 877 LEU A O 1
ATOM 6741 N N . PRO A 1 878 ? -22.829 12.862 1.962 1.00 96.94 878 PRO A N 1
ATOM 6742 C CA . PRO A 1 878 ? -21.713 13.172 1.072 1.00 96.94 878 PRO A CA 1
ATOM 6743 C C . PRO A 1 878 ? -20.732 14.164 1.707 1.00 96.94 878 PRO A C 1
ATOM 6745 O O . PRO A 1 878 ? -21.103 14.970 2.565 1.00 96.94 878 PRO A O 1
ATOM 6748 N N . GLY A 1 879 ? -19.491 14.158 1.232 1.00 96.25 879 GLY A N 1
ATOM 6749 C CA . GLY A 1 879 ? -18.456 15.111 1.633 1.00 96.25 879 GLY A CA 1
ATOM 6750 C C . GLY A 1 879 ? -17.144 14.413 1.942 1.00 96.25 879 GLY A C 1
ATOM 6751 O O . GLY A 1 879 ? -16.135 14.725 1.320 1.00 96.25 879 GLY A O 1
ATOM 6752 N N . HIS A 1 880 ? -17.168 13.423 2.836 1.00 97.25 880 HIS A N 1
ATOM 6753 C CA . HIS A 1 880 ? -15.988 12.609 3.124 1.00 97.25 880 HIS A CA 1
ATOM 6754 C C . HIS A 1 880 ? -15.547 11.811 1.883 1.00 97.25 880 HIS A C 1
ATOM 6756 O O . HIS A 1 880 ? -14.433 11.979 1.389 1.00 97.25 880 HIS A O 1
ATOM 6762 N N . THR A 1 881 ? -16.488 11.072 1.288 1.00 97.19 881 THR A N 1
ATOM 6763 C CA . THR A 1 881 ? -16.430 10.590 -0.100 1.00 97.19 881 THR A CA 1
ATOM 6764 C C . THR A 1 881 ? -17.629 11.109 -0.893 1.00 97.19 881 THR A C 1
ATOM 6766 O O . THR A 1 881 ? -18.550 11.730 -0.347 1.00 97.19 881 THR A O 1
ATOM 6769 N N . LEU A 1 882 ? -17.613 10.886 -2.210 1.00 93.81 882 LEU A N 1
ATOM 6770 C CA . LEU A 1 882 ? -18.673 11.330 -3.116 1.00 93.81 882 LEU A CA 1
ATOM 6771 C C . LEU A 1 882 ? -20.023 10.678 -2.779 1.00 93.81 882 LEU A C 1
ATOM 6773 O O . LEU A 1 882 ? -21.055 11.345 -2.791 1.00 93.81 882 LEU A O 1
ATOM 6777 N N . GLY A 1 883 ? -20.006 9.374 -2.519 1.00 95.12 883 GLY A N 1
ATOM 6778 C CA . GLY A 1 883 ? -21.171 8.541 -2.265 1.00 95.12 883 GLY A CA 1
ATOM 6779 C C . GLY A 1 883 ? -21.266 8.035 -0.834 1.00 95.12 883 GLY A C 1
ATOM 6780 O O . GLY A 1 883 ? -21.898 7.001 -0.638 1.00 95.12 883 GLY A O 1
ATOM 6781 N N . HIS A 1 884 ? -20.649 8.711 0.136 1.00 98.25 884 HIS A N 1
ATOM 6782 C CA . HIS A 1 884 ? -20.667 8.287 1.537 1.00 98.25 884 HIS A CA 1
ATOM 6783 C C . HIS A 1 884 ? -22.104 8.061 2.039 1.00 98.25 884 HIS A C 1
ATOM 6785 O O . HIS A 1 884 ? -22.999 8.890 1.809 1.00 98.25 884 HIS A O 1
ATOM 6791 N N . LEU A 1 885 ? -22.327 6.914 2.682 1.00 98.38 885 LEU A N 1
ATOM 6792 C CA . LEU A 1 885 ? -23.614 6.502 3.237 1.00 98.38 885 LEU A CA 1
ATOM 6793 C C . LEU A 1 885 ? -23.592 6.490 4.763 1.00 98.38 885 LEU A C 1
ATOM 6795 O O . LEU A 1 885 ? -22.662 5.989 5.392 1.00 98.38 885 LEU A O 1
ATOM 6799 N N . GLY A 1 886 ? -24.701 6.946 5.339 1.00 98.19 886 GLY A N 1
ATOM 6800 C CA . GLY A 1 886 ? -25.131 6.558 6.674 1.00 98.19 886 GLY A CA 1
ATOM 6801 C C . GLY A 1 886 ? -26.209 5.481 6.605 1.00 98.19 886 GLY A C 1
ATOM 6802 O O . GLY A 1 886 ? -26.823 5.252 5.556 1.00 98.19 886 GLY A O 1
ATOM 6803 N N . TYR A 1 887 ? -26.479 4.853 7.748 1.00 98.44 887 TYR A N 1
ATOM 6804 C CA . TYR A 1 887 ? -27.540 3.854 7.877 1.00 98.44 887 TYR A CA 1
ATOM 6805 C C . TYR A 1 887 ? -28.497 4.222 9.007 1.00 98.44 887 TYR A C 1
ATOM 6807 O O . TYR A 1 887 ? -28.074 4.420 10.144 1.00 98.44 887 TYR A O 1
ATOM 6815 N N . ASP A 1 888 ? -29.781 4.334 8.677 1.00 97.56 888 ASP A N 1
ATOM 6816 C CA . ASP A 1 888 ? -30.865 4.600 9.618 1.00 97.56 888 ASP A CA 1
ATOM 6817 C C . ASP A 1 888 ? -31.506 3.273 10.028 1.00 97.56 888 ASP A C 1
ATOM 6819 O O . ASP A 1 888 ? -32.065 2.557 9.192 1.00 97.56 888 ASP A O 1
ATOM 6823 N N . ILE A 1 889 ? -31.357 2.924 11.303 1.00 97.81 889 ILE A N 1
ATOM 6824 C CA . ILE A 1 889 ? -31.758 1.650 11.888 1.00 97.81 889 ILE A CA 1
ATOM 6825 C C . ILE A 1 889 ? -32.964 1.894 12.792 1.00 97.81 889 ILE A C 1
ATOM 6827 O O . ILE A 1 889 ? -32.835 2.492 13.858 1.00 97.81 889 ILE A O 1
ATOM 6831 N N . VAL A 1 890 ? -34.137 1.417 12.390 1.00 95.94 890 VAL A N 1
ATOM 6832 C CA . VAL A 1 890 ? -35.400 1.643 13.096 1.00 95.94 890 VAL A CA 1
ATOM 6833 C C . VAL A 1 890 ? -36.041 0.317 13.476 1.00 95.94 890 VAL A C 1
ATOM 6835 O O . VAL A 1 890 ? -36.290 -0.543 12.631 1.00 95.94 890 VAL A O 1
ATOM 6838 N N . SER A 1 891 ? -36.376 0.167 14.756 1.00 95.38 891 SER A N 1
ATOM 6839 C CA . SER A 1 891 ? -37.134 -0.979 15.255 1.00 95.38 891 SER A CA 1
ATOM 6840 C C . SER A 1 891 ? -37.973 -0.577 16.461 1.00 95.38 891 SER A C 1
ATOM 6842 O O . SER A 1 891 ? -37.484 0.071 17.380 1.00 95.38 891 SER A O 1
ATOM 6844 N N . ARG A 1 892 ? -39.262 -0.940 16.457 1.00 92.69 892 ARG A N 1
ATOM 6845 C CA . ARG A 1 892 ? -40.226 -0.644 17.540 1.00 92.69 892 ARG A CA 1
ATOM 6846 C C . ARG A 1 892 ? -40.273 0.826 17.997 1.00 92.69 892 ARG A C 1
ATOM 6848 O O . ARG A 1 892 ? -40.563 1.105 19.154 1.00 92.69 892 ARG A O 1
ATOM 6855 N N . GLY A 1 893 ? -40.035 1.767 17.083 1.00 90.19 893 GLY A N 1
ATOM 6856 C CA . GLY A 1 893 ? -40.037 3.204 17.384 1.00 90.19 893 GLY A CA 1
ATOM 6857 C C . GLY A 1 893 ? -38.739 3.729 18.005 1.00 90.19 893 GLY A C 1
ATOM 6858 O O . GLY A 1 893 ? -38.646 4.925 18.260 1.00 90.19 893 GLY A O 1
ATOM 6859 N N . GLU A 1 894 ? -37.737 2.872 18.206 1.00 94.25 894 GLU A N 1
ATOM 6860 C CA . GLU A 1 894 ? -36.368 3.268 18.535 1.00 94.25 894 GLU A CA 1
ATOM 6861 C C . GLU A 1 894 ? -35.557 3.437 17.248 1.00 94.25 894 GLU A C 1
ATOM 6863 O O . GLU A 1 894 ? -35.745 2.683 16.285 1.00 94.25 894 GLU A O 1
ATOM 6868 N N . ARG A 1 895 ? -34.658 4.426 17.234 1.00 96.38 895 ARG A N 1
ATOM 6869 C CA . ARG A 1 895 ? -33.853 4.798 16.067 1.00 96.38 895 ARG A CA 1
ATOM 6870 C C . ARG A 1 895 ? -32.371 4.841 16.427 1.00 96.38 895 ARG A C 1
ATOM 6872 O O . ARG A 1 895 ? -31.995 5.443 17.430 1.00 96.38 895 ARG A O 1
ATOM 6879 N N . LEU A 1 896 ? -31.530 4.258 15.581 1.00 98.25 896 LEU A N 1
ATOM 6880 C CA . LEU A 1 896 ? -30.077 4.377 15.620 1.00 98.25 896 LEU A CA 1
ATOM 6881 C C . LEU A 1 896 ? -29.560 4.851 14.261 1.00 98.25 896 LEU A C 1
ATOM 6883 O O . LEU A 1 896 ? -29.860 4.243 13.242 1.00 98.25 896 LEU A O 1
ATOM 6887 N N . ILE A 1 897 ? -28.726 5.887 14.254 1.00 98.50 897 ILE A N 1
ATOM 6888 C CA . ILE A 1 897 ? -28.071 6.398 13.049 1.00 98.50 897 ILE A CA 1
ATOM 6889 C C . ILE A 1 897 ? -26.589 6.019 13.066 1.00 98.50 897 ILE A C 1
ATOM 6891 O O . ILE A 1 897 ? -25.831 6.472 13.926 1.00 98.50 897 ILE A O 1
ATOM 6895 N N . VAL A 1 898 ? -26.157 5.226 12.086 1.00 98.62 898 VAL A N 1
ATOM 6896 C CA . VAL A 1 898 ? -24.739 4.962 11.808 1.00 98.62 898 VAL A CA 1
ATOM 6897 C C . VAL A 1 898 ? -24.185 6.115 10.980 1.00 98.62 898 VAL A C 1
ATOM 6899 O O . VAL A 1 898 ? -24.664 6.375 9.876 1.00 98.62 898 VAL A O 1
ATOM 6902 N N . LEU A 1 899 ? -23.187 6.808 11.529 1.00 98.06 899 LEU A N 1
ATOM 6903 C CA . LEU A 1 899 ? -22.657 8.052 10.965 1.00 98.06 899 LEU A CA 1
ATOM 6904 C C . LEU A 1 899 ? -21.628 7.816 9.850 1.00 98.06 899 LEU A C 1
ATOM 6906 O O . LEU A 1 899 ? -21.435 8.696 9.014 1.00 98.06 899 LEU A O 1
ATOM 6910 N N . GLY A 1 900 ? -20.936 6.668 9.884 1.00 96.44 900 GLY A N 1
ATOM 6911 C CA . GLY A 1 900 ? -19.676 6.465 9.163 1.00 96.44 900 GLY A CA 1
ATOM 6912 C C . GLY A 1 900 ? -18.689 7.610 9.423 1.00 96.44 900 GLY A C 1
ATOM 6913 O O . GLY A 1 900 ? -18.740 8.280 10.456 1.00 96.44 900 GLY A O 1
ATOM 6914 N N . ASP A 1 901 ? -17.859 7.888 8.429 1.00 97.75 901 ASP A N 1
ATOM 6915 C CA . ASP A 1 901 ? -16.832 8.940 8.457 1.00 97.75 901 ASP A CA 1
ATOM 6916 C C . ASP A 1 901 ? -17.342 10.360 8.174 1.00 97.75 901 ASP A C 1
ATOM 6918 O O . ASP A 1 901 ? -16.578 11.286 7.901 1.00 97.75 901 ASP A O 1
ATOM 6922 N N . ALA A 1 902 ? -18.650 10.597 8.328 1.00 97.75 902 ALA A N 1
ATOM 6923 C CA . ALA A 1 902 ? -19.151 11.966 8.426 1.00 97.75 902 ALA A CA 1
ATOM 6924 C C . ALA A 1 902 ? -18.557 12.691 9.655 1.00 97.75 902 ALA A C 1
ATOM 6926 O O . ALA A 1 902 ? -18.446 13.920 9.654 1.00 97.75 902 ALA A O 1
ATOM 6927 N N . MET A 1 903 ? -18.173 11.941 10.701 1.00 97.50 903 MET A N 1
ATOM 6928 C CA . MET A 1 903 ? -17.478 12.428 11.897 1.00 97.50 903 MET A CA 1
ATOM 6929 C C . MET A 1 903 ? -16.500 11.375 12.438 1.00 97.50 903 MET A C 1
ATOM 6931 O O . MET A 1 903 ? -16.864 10.218 12.616 1.00 97.50 903 MET A O 1
ATOM 6935 N N . HIS A 1 904 ? -15.295 11.801 12.811 1.00 97.06 904 HIS A N 1
ATOM 6936 C CA . HIS A 1 904 ? -14.212 10.940 13.304 1.00 97.06 904 HIS A CA 1
ATOM 6937 C C . HIS A 1 904 ? -13.976 11.075 14.816 1.00 97.06 904 HIS A C 1
ATOM 6939 O O . HIS A 1 904 ? -13.285 10.269 15.426 1.00 97.06 904 HIS A O 1
ATOM 6945 N N . SER A 1 905 ? -14.549 12.107 15.435 1.00 96.69 905 SER A N 1
ATOM 6946 C CA . SER A 1 905 ? -14.538 12.337 16.880 1.00 96.69 905 SER A CA 1
ATOM 6947 C C . SER A 1 905 ? -15.829 13.041 17.283 1.00 96.69 905 SER A C 1
ATOM 6949 O O . SER A 1 905 ? -16.346 13.872 16.530 1.00 96.69 905 SER A O 1
ATOM 6951 N N . ASP A 1 906 ? -16.319 12.768 18.492 1.00 95.31 906 ASP A N 1
ATOM 6952 C CA . ASP A 1 906 ? -17.446 13.488 19.086 1.00 95.31 906 ASP A CA 1
ATOM 6953 C C . ASP A 1 906 ? -17.155 14.986 19.278 1.00 95.31 906 ASP A C 1
ATOM 6955 O O . ASP A 1 906 ? -18.083 15.791 19.370 1.00 95.31 906 ASP A O 1
ATOM 6959 N N . LEU A 1 907 ? -15.885 15.401 19.208 1.00 95.69 907 LEU A N 1
ATOM 6960 C CA . LEU A 1 907 ? -15.494 16.806 19.127 1.00 95.69 907 LEU A CA 1
ATOM 6961 C C . LEU A 1 907 ? -16.104 17.523 17.910 1.00 95.69 907 LEU A C 1
ATOM 6963 O O . LEU A 1 907 ? -16.427 18.706 18.001 1.00 95.69 907 LEU A O 1
ATOM 6967 N N . GLN A 1 908 ? -16.321 16.824 16.787 1.00 97.25 908 GLN A N 1
ATOM 6968 C CA . GLN A 1 908 ? -16.955 17.397 15.590 1.00 97.25 908 GLN A CA 1
ATOM 6969 C C . GLN A 1 908 ? -18.465 17.637 15.764 1.00 97.25 908 GLN A C 1
ATOM 6971 O O . GLN A 1 908 ? -19.060 18.320 14.936 1.00 97.25 908 GLN A O 1
ATOM 6976 N N . ILE A 1 909 ? -19.090 17.141 16.839 1.00 96.81 909 ILE A N 1
ATOM 6977 C CA . ILE A 1 909 ? -20.472 17.500 17.199 1.00 96.81 909 ILE A CA 1
ATOM 6978 C C . ILE A 1 909 ? -20.495 18.885 17.848 1.00 96.81 909 ILE A C 1
ATOM 6980 O O . ILE A 1 909 ? -21.309 19.730 17.482 1.00 96.81 909 ILE A O 1
ATOM 6984 N N . THR A 1 910 ? -19.553 19.136 18.758 1.00 95.38 910 THR A N 1
ATOM 6985 C CA . THR A 1 910 ? -19.366 20.439 19.415 1.00 95.38 910 THR A CA 1
ATOM 6986 C C . THR A 1 910 ? -18.809 21.482 18.441 1.00 95.38 910 THR A C 1
ATOM 6988 O O . THR A 1 910 ? -19.182 22.654 18.484 1.00 95.38 910 THR A O 1
ATOM 6991 N N . HIS A 1 911 ? -17.935 21.055 17.524 1.00 96.12 911 HIS A N 1
ATOM 6992 C CA . HIS A 1 911 ? -17.273 21.898 16.530 1.00 96.12 911 HIS A CA 1
ATOM 6993 C C . HIS A 1 911 ? -17.500 21.369 15.104 1.00 96.12 911 HIS A C 1
ATOM 6995 O O . HIS A 1 911 ? -16.559 20.912 14.446 1.00 96.12 911 HIS A O 1
ATOM 7001 N N . PRO A 1 912 ? -18.730 21.478 14.569 1.00 95.94 912 PRO A N 1
ATOM 7002 C CA . PRO A 1 912 ? -19.090 20.945 13.255 1.00 95.94 912 PRO A CA 1
ATOM 7003 C C . PRO A 1 912 ? -18.416 21.643 12.081 1.00 95.94 912 PRO A C 1
ATOM 7005 O O . PRO A 1 912 ? -18.605 21.204 10.957 1.00 95.94 912 PRO A O 1
ATOM 7008 N N . GLY A 1 913 ? -17.615 22.687 12.309 1.00 96.12 913 GLY A N 1
ATOM 7009 C CA . GLY A 1 913 ? -16.759 23.300 11.293 1.00 96.12 913 GLY A CA 1
ATOM 7010 C C . GLY A 1 913 ? -15.409 22.600 11.095 1.00 96.12 913 GLY A C 1
ATOM 7011 O O . GLY A 1 913 ? -14.742 22.873 10.105 1.00 96.12 913 GLY A O 1
ATOM 7012 N N . LEU A 1 914 ? -14.994 21.690 11.989 1.00 96.38 914 LEU A N 1
ATOM 7013 C CA . LEU A 1 914 ? -13.697 21.008 11.886 1.00 96.38 914 LEU A CA 1
ATOM 7014 C C . LEU A 1 914 ? -13.662 20.060 10.688 1.00 96.38 914 LEU A C 1
ATOM 7016 O O . LEU A 1 914 ? -14.345 19.037 10.680 1.00 96.38 914 LEU A O 1
ATOM 7020 N N . VAL A 1 915 ? -12.862 20.398 9.682 1.00 95.81 915 VAL A N 1
ATOM 7021 C CA . VAL A 1 915 ? -12.697 19.598 8.467 1.00 95.81 915 VAL A CA 1
ATOM 7022 C C . VAL A 1 915 ? -11.563 18.595 8.624 1.00 95.81 915 VAL A C 1
ATOM 7024 O O . VAL A 1 915 ? -10.487 18.951 9.109 1.00 95.81 915 VAL A O 1
ATOM 7027 N N . CYS A 1 916 ? -11.789 17.360 8.180 1.00 95.31 916 CYS A N 1
ATOM 7028 C CA . CYS A 1 916 ? -10.767 16.325 8.184 1.00 95.31 916 CYS A CA 1
ATOM 7029 C C . CYS A 1 916 ? -9.814 16.473 6.983 1.00 95.31 916 CYS A C 1
ATOM 7031 O O . CYS A 1 916 ? -10.186 16.960 5.912 1.00 95.31 916 CYS A O 1
ATOM 7033 N N . ALA A 1 917 ? -8.555 16.065 7.134 1.00 93.81 917 ALA A N 1
ATOM 7034 C CA . ALA A 1 917 ? -7.572 16.079 6.051 1.00 93.81 917 ALA A CA 1
ATOM 7035 C C . ALA A 1 917 ? -7.975 15.215 4.845 1.00 93.81 917 ALA A C 1
ATOM 7037 O O . ALA A 1 917 ? -7.597 15.544 3.721 1.00 93.81 917 ALA A O 1
ATOM 7038 N N . VAL A 1 918 ? -8.762 14.162 5.075 1.00 92.31 918 VAL A N 1
ATOM 7039 C CA . VAL A 1 918 ? -9.184 13.197 4.049 1.00 92.31 918 VAL A CA 1
ATOM 7040 C C . VAL A 1 918 ? -10.580 13.465 3.469 1.00 92.31 918 VAL A C 1
ATOM 7042 O O . VAL A 1 918 ? -11.004 12.740 2.573 1.00 92.31 918 VAL A O 1
ATOM 7045 N N . ASP A 1 919 ? -11.268 14.533 3.897 1.00 96.12 919 ASP A N 1
ATOM 7046 C CA . ASP A 1 919 ? -12.565 14.920 3.322 1.00 96.12 919 ASP A CA 1
ATOM 7047 C C . ASP A 1 919 ? -12.407 15.314 1.838 1.00 96.12 919 ASP A C 1
ATOM 7049 O O . ASP A 1 919 ? -11.700 16.276 1.516 1.00 96.12 919 ASP A O 1
ATOM 7053 N N . HIS A 1 920 ? -13.085 14.596 0.932 1.00 92.94 920 HIS A N 1
ATOM 7054 C CA . HIS A 1 920 ? -13.047 14.852 -0.513 1.00 92.94 920 HIS A CA 1
ATOM 7055 C C . HIS A 1 920 ? -13.622 16.229 -0.884 1.00 92.94 920 HIS A C 1
ATOM 7057 O O . HIS A 1 920 ? -13.005 16.989 -1.632 1.00 92.94 920 HIS A O 1
ATOM 7063 N N . ASP A 1 921 ? -14.788 16.567 -0.333 1.00 96.44 921 ASP A N 1
ATOM 7064 C CA . ASP A 1 921 ? -15.414 17.885 -0.414 1.00 96.44 921 ASP A CA 1
ATOM 7065 C C . ASP A 1 921 ? -15.603 18.443 1.001 1.00 96.44 921 ASP A C 1
ATOM 7067 O O . ASP A 1 921 ? -16.561 18.144 1.718 1.00 96.44 921 ASP A O 1
ATOM 7071 N N . ARG A 1 922 ? -14.648 19.293 1.385 1.00 96.19 922 ARG A N 1
ATOM 7072 C CA . ARG A 1 922 ? -14.551 19.933 2.702 1.00 96.19 922 ARG A CA 1
ATOM 7073 C C . ARG A 1 922 ? -15.807 20.727 3.073 1.00 96.19 922 ARG A C 1
ATOM 7075 O O . ARG A 1 922 ? -16.228 20.696 4.228 1.00 96.19 922 ARG A O 1
ATOM 7082 N N . ALA A 1 923 ? -16.395 21.448 2.118 1.00 97.25 923 ALA A N 1
ATOM 7083 C CA . ALA A 1 923 ? -17.566 22.286 2.372 1.00 97.25 923 ALA A CA 1
ATOM 7084 C C . ALA A 1 923 ? -18.823 21.423 2.524 1.00 97.25 923 ALA A C 1
ATOM 7086 O O . ALA A 1 923 ? -19.602 21.612 3.461 1.00 97.25 923 ALA A O 1
ATOM 7087 N N . GLN A 1 924 ? -18.979 20.428 1.649 1.00 98.00 924 GLN A N 1
ATOM 7088 C CA . GLN A 1 924 ? -20.088 19.486 1.721 1.00 98.00 924 GLN A CA 1
ATOM 7089 C C . GLN A 1 924 ? -20.034 18.632 2.997 1.00 98.00 924 GLN A C 1
ATOM 7091 O O . GLN A 1 924 ? -21.078 18.386 3.599 1.00 98.00 924 GLN A O 1
ATOM 7096 N N . ALA A 1 925 ? -18.842 18.243 3.464 1.00 97.75 925 ALA A N 1
ATOM 7097 C CA . ALA A 1 925 ? -18.667 17.505 4.717 1.00 97.75 925 ALA A CA 1
ATOM 7098 C C . ALA A 1 925 ? -19.158 18.302 5.941 1.00 97.75 925 ALA A C 1
ATOM 7100 O O . ALA A 1 925 ? -19.807 17.742 6.826 1.00 97.75 925 ALA A O 1
ATOM 7101 N N . VAL A 1 926 ? -18.904 19.617 5.979 1.00 98.06 926 VAL A N 1
ATOM 7102 C CA . VAL A 1 926 ? -19.399 20.511 7.044 1.00 98.06 926 VAL A CA 1
ATOM 7103 C C . VAL A 1 926 ? -20.927 20.603 7.025 1.00 98.06 926 VAL A C 1
ATOM 7105 O O . VAL A 1 926 ? -21.558 20.428 8.068 1.00 98.06 926 VAL A O 1
ATOM 7108 N N . GLU A 1 927 ? -21.546 20.813 5.858 1.00 98.25 927 GLU A N 1
ATOM 7109 C CA . GLU A 1 927 ? -23.015 20.861 5.760 1.00 98.25 927 GLU A CA 1
ATOM 7110 C C . GLU A 1 927 ? -23.651 19.518 6.145 1.00 98.25 927 GLU A C 1
ATOM 7112 O O . GLU A 1 927 ? -24.635 19.467 6.887 1.00 98.25 927 GLU A O 1
ATOM 7117 N N . THR A 1 928 ? -23.054 18.409 5.702 1.00 98.31 928 THR A N 1
ATOM 7118 C CA . THR A 1 928 ? -23.489 17.062 6.075 1.00 98.31 928 THR A CA 1
ATOM 7119 C C . THR A 1 928 ? -23.447 16.862 7.588 1.00 98.31 928 THR A C 1
ATOM 7121 O O . THR A 1 928 ? -24.436 16.389 8.150 1.00 98.31 928 THR A O 1
ATOM 7124 N N . ARG A 1 929 ? -22.373 17.287 8.267 1.00 98.12 929 ARG A N 1
ATOM 7125 C CA . ARG A 1 929 ? -22.279 17.246 9.735 1.00 98.12 929 ARG A CA 1
ATOM 7126 C C . ARG A 1 929 ? -23.375 18.064 10.408 1.00 98.12 929 ARG A C 1
ATOM 7128 O O . ARG A 1 929 ? -24.033 17.552 11.308 1.00 98.12 929 ARG A O 1
ATOM 7135 N N . HIS A 1 930 ? -23.637 19.287 9.949 1.00 97.88 930 HIS A N 1
ATOM 7136 C CA . HIS A 1 930 ? -24.724 20.108 10.495 1.00 97.88 930 HIS A CA 1
ATOM 7137 C C . HIS A 1 930 ? -26.099 19.454 10.338 1.00 97.88 930 HIS A C 1
ATOM 7139 O O . HIS A 1 930 ? -26.895 19.457 11.280 1.00 97.88 930 HIS A O 1
ATOM 7145 N N . ARG A 1 931 ? -26.391 18.869 9.172 1.00 97.50 931 ARG A N 1
ATOM 7146 C CA . ARG A 1 931 ? -27.633 18.116 8.961 1.00 97.50 931 ARG A CA 1
ATOM 7147 C C . ARG A 1 931 ? -27.713 16.897 9.878 1.00 97.50 931 ARG A C 1
ATOM 7149 O O . ARG A 1 931 ? -28.757 16.679 10.482 1.00 97.50 931 ARG A O 1
ATOM 7156 N N . LEU A 1 932 ? -26.625 16.146 10.012 1.00 97.56 932 LEU A N 1
ATOM 7157 C CA . LEU A 1 932 ? -26.568 14.947 10.842 1.00 97.56 932 LEU A CA 1
ATOM 7158 C C . LEU A 1 932 ? -26.757 15.257 12.333 1.00 97.56 932 LEU A C 1
ATOM 7160 O O . LEU A 1 932 ? -27.465 14.529 13.019 1.00 97.56 932 LEU A O 1
ATOM 7164 N N . ILE A 1 933 ? -26.217 16.376 12.826 1.00 97.81 933 ILE A N 1
ATOM 7165 C CA . ILE A 1 933 ? -26.468 16.852 14.197 1.00 97.81 933 ILE A CA 1
ATOM 7166 C C . ILE A 1 933 ? -27.962 17.111 14.418 1.00 97.81 933 ILE A C 1
ATOM 7168 O O . ILE A 1 933 ? -28.502 16.678 15.432 1.00 97.81 933 ILE A O 1
ATOM 7172 N N . ARG A 1 934 ? -28.647 17.755 13.461 1.00 95.75 934 ARG A N 1
ATOM 7173 C CA . ARG A 1 934 ? -30.101 17.996 13.550 1.00 95.75 934 ARG A CA 1
ATOM 7174 C C . ARG A 1 934 ? -30.908 16.695 13.586 1.00 95.75 934 ARG A C 1
ATOM 7176 O O . ARG A 1 934 ? -31.918 16.634 14.281 1.00 95.75 934 ARG A O 1
ATOM 7183 N N . GLU A 1 935 ? -30.470 15.667 12.860 1.00 95.19 935 GLU A N 1
ATOM 7184 C CA . GLU A 1 935 ? -31.083 14.332 12.908 1.00 95.19 935 GLU A CA 1
ATOM 7185 C C . GLU A 1 935 ? -30.849 13.650 14.261 1.00 95.19 935 GLU A C 1
ATOM 7187 O O . GLU A 1 935 ? -31.784 13.121 14.853 1.00 95.19 935 GLU A O 1
ATOM 7192 N N . LEU A 1 936 ? -29.626 13.711 14.793 1.00 96.56 936 LEU A N 1
ATOM 7193 C CA . LEU A 1 936 ? -29.271 13.120 16.088 1.00 96.56 936 LEU A CA 1
ATOM 7194 C C . LEU A 1 936 ? -29.933 13.811 17.289 1.00 96.56 936 LEU A C 1
ATOM 7196 O O . LEU A 1 936 ? -30.043 13.209 18.354 1.00 96.56 936 LEU A O 1
ATOM 7200 N N . GLN A 1 937 ? -30.361 15.064 17.131 1.00 95.19 937 GLN A N 1
ATOM 7201 C CA . GLN A 1 937 ? -31.124 15.807 18.136 1.00 95.19 937 GLN A CA 1
ATOM 7202 C C . GLN A 1 937 ? -32.612 15.428 18.167 1.00 95.19 937 GLN A C 1
ATOM 7204 O O . GLN A 1 937 ? -33.334 15.870 19.064 1.00 95.19 937 GLN A O 1
ATOM 7209 N N . GLN A 1 938 ? -33.096 14.631 17.207 1.00 93.38 938 GLN A N 1
ATOM 7210 C CA . GLN A 1 938 ? -34.470 14.145 17.246 1.00 93.38 938 GLN A CA 1
ATOM 7211 C C . GLN A 1 938 ? -34.687 13.234 18.468 1.00 93.38 938 GLN A C 1
ATOM 7213 O O . GLN A 1 938 ? -33.782 12.491 18.865 1.00 93.38 938 GLN A O 1
ATOM 7218 N N . PRO A 1 939 ? -35.890 13.244 19.073 1.00 87.12 939 PRO A N 1
ATOM 7219 C CA . PRO A 1 939 ? -36.197 12.382 20.210 1.00 87.12 939 PRO A CA 1
ATOM 7220 C C . PRO A 1 939 ? -35.913 10.905 19.916 1.00 87.12 939 PRO A C 1
ATOM 7222 O O . PRO A 1 939 ? -36.100 10.444 18.792 1.00 87.12 939 PRO A O 1
ATOM 7225 N N . ALA A 1 940 ? -35.485 10.162 20.942 1.00 85.56 940 ALA A N 1
ATOM 7226 C CA . ALA A 1 940 ? -35.221 8.719 20.869 1.00 85.56 940 ALA A CA 1
ATOM 7227 C C . ALA A 1 940 ? -34.247 8.286 19.747 1.00 85.56 940 ALA A C 1
ATOM 7229 O O . ALA A 1 940 ? -34.300 7.144 19.290 1.00 85.56 940 ALA A O 1
ATOM 7230 N N . THR A 1 941 ? -33.352 9.185 19.320 1.00 94.19 941 THR A N 1
ATOM 7231 C CA . THR A 1 941 ? -32.335 8.895 18.304 1.00 94.19 941 THR A CA 1
ATOM 7232 C C . THR A 1 941 ? -30.984 8.649 18.962 1.00 94.19 941 THR A C 1
ATOM 7234 O O . THR A 1 941 ? -30.390 9.539 19.570 1.00 94.19 941 THR A O 1
ATOM 7237 N N . LEU A 1 942 ? -30.497 7.420 18.833 1.00 96.88 942 LEU A N 1
ATOM 7238 C CA . LEU A 1 942 ? -29.134 7.039 19.168 1.00 96.88 942 LEU A CA 1
ATOM 7239 C C . LEU A 1 942 ? -28.238 7.259 17.942 1.00 96.88 942 LEU A C 1
ATOM 7241 O O . LEU A 1 942 ? -28.666 7.065 16.809 1.00 96.88 942 LEU A O 1
ATOM 7245 N N . GLY A 1 943 ? -26.987 7.649 18.143 1.00 98.00 943 GLY A N 1
ATOM 7246 C CA . GLY A 1 943 ? -25.969 7.682 17.098 1.00 98.00 943 GLY A CA 1
ATOM 7247 C C . GLY A 1 943 ? -24.900 6.616 17.322 1.00 98.00 943 GLY A C 1
ATOM 7248 O O . GLY A 1 943 ? -24.662 6.195 18.457 1.00 98.00 943 GLY A O 1
ATOM 7249 N N . PHE A 1 944 ? -24.225 6.231 16.241 1.00 98.44 944 PHE A N 1
ATOM 7250 C CA . PHE A 1 944 ? -23.038 5.381 16.261 1.00 98.44 944 PHE A CA 1
ATOM 7251 C C . PHE A 1 944 ? -21.890 5.998 15.445 1.00 98.44 944 PHE A C 1
ATOM 7253 O O . PHE A 1 944 ? -21.956 6.049 14.214 1.00 98.44 944 PHE A O 1
ATOM 7260 N N . GLY A 1 945 ? -20.835 6.442 16.134 1.00 97.56 945 GLY A N 1
ATOM 7261 C CA . GLY A 1 945 ? -19.592 6.932 15.527 1.00 97.56 945 GLY A CA 1
ATOM 7262 C C . GLY A 1 945 ? -18.499 5.864 15.542 1.00 97.56 945 GLY A C 1
ATOM 7263 O O . GLY A 1 945 ? -17.951 5.568 16.605 1.00 97.56 945 GLY A O 1
ATOM 7264 N N . GLY A 1 946 ? -18.163 5.305 14.374 1.00 95.31 946 GLY A N 1
ATOM 7265 C CA . GLY A 1 946 ? -17.198 4.200 14.249 1.00 95.31 946 GLY A CA 1
ATOM 7266 C C . GLY A 1 946 ? -15.795 4.558 14.744 1.00 95.31 946 GLY A C 1
ATOM 7267 O O . GLY A 1 946 ? -15.182 3.785 15.481 1.00 95.31 946 GLY A O 1
ATOM 7268 N N . HIS A 1 947 ? -15.341 5.774 14.430 1.00 97.69 947 HIS A N 1
ATOM 7269 C CA . HIS A 1 947 ? -14.023 6.272 14.822 1.00 97.69 947 HIS A CA 1
ATOM 7270 C C . HIS A 1 947 ? -13.962 6.970 16.173 1.00 97.69 947 HIS A C 1
ATOM 7272 O O . HIS A 1 947 ? -12.875 7.345 16.607 1.00 97.69 947 HIS A O 1
ATOM 7278 N N . PHE A 1 948 ? -15.084 7.123 16.882 1.00 97.56 948 PHE A N 1
ATOM 7279 C CA . PHE A 1 948 ? -15.044 7.759 18.199 1.00 97.56 948 PHE A CA 1
ATOM 7280 C C . PHE A 1 948 ? -14.138 6.933 19.133 1.00 97.56 948 PHE A C 1
ATOM 7282 O O . PHE A 1 948 ? -13.892 5.749 18.890 1.00 97.56 948 PHE A O 1
ATOM 7289 N N . ALA A 1 949 ? -13.596 7.546 20.188 1.00 96.12 949 ALA A N 1
ATOM 7290 C CA . ALA A 1 949 ? -12.841 6.833 21.226 1.00 96.12 949 ALA A CA 1
ATOM 7291 C C . ALA A 1 949 ? -13.782 5.863 21.981 1.00 96.12 949 ALA A C 1
ATOM 7293 O O . ALA A 1 949 ? -14.692 5.311 21.384 1.00 96.12 949 ALA A O 1
ATOM 7294 N N . ASP A 1 950 ? -13.669 5.629 23.281 1.00 95.50 950 ASP A N 1
ATOM 7295 C CA . ASP A 1 950 ? -14.564 4.708 24.011 1.00 95.50 950 ASP A CA 1
ATOM 7296 C C . ASP A 1 950 ? -16.001 5.267 24.248 1.00 95.50 950 ASP A C 1
ATOM 7298 O O . ASP A 1 950 ? -16.529 5.282 25.364 1.00 95.50 950 ASP A O 1
ATOM 7302 N N . ARG A 1 951 ? -16.632 5.814 23.195 1.00 94.94 951 ARG A N 1
ATOM 7303 C CA . ARG A 1 951 ? -17.897 6.578 23.195 1.00 94.94 951 ARG A CA 1
ATOM 7304 C C . ARG A 1 951 ? -18.726 6.385 21.910 1.00 94.94 951 ARG A C 1
ATOM 7306 O O . ARG A 1 951 ? -19.419 7.309 21.496 1.00 94.94 951 ARG A O 1
ATOM 7313 N N . GLN A 1 952 ? -18.671 5.206 21.285 1.00 95.19 952 GLN A N 1
ATOM 7314 C CA . GLN A 1 952 ? -19.320 4.881 19.996 1.00 95.19 952 GLN A CA 1
ATOM 7315 C C . GLN A 1 952 ? -20.805 5.209 19.978 1.00 95.19 952 GLN A C 1
ATOM 7317 O O . GLN A 1 952 ? -21.289 5.752 18.993 1.00 95.19 952 GLN A O 1
ATOM 7322 N N . PHE A 1 953 ? -21.516 4.849 21.050 1.00 97.38 953 PHE A N 1
ATOM 7323 C CA . PHE A 1 953 ? -22.954 5.044 21.178 1.00 97.38 953 PHE A CA 1
ATOM 7324 C C . PHE A 1 953 ? -23.252 6.260 22.043 1.00 97.38 953 PHE A C 1
ATOM 7326 O O . PHE A 1 953 ? -22.697 6.403 23.137 1.00 97.38 953 PHE A O 1
ATOM 7333 N N . GLY A 1 954 ? -24.176 7.097 21.591 1.00 95.69 954 GLY A N 1
ATOM 7334 C CA . GLY A 1 954 ? -24.582 8.285 22.327 1.00 95.69 954 GLY A CA 1
ATOM 7335 C C . GLY A 1 954 ? -25.727 9.029 21.667 1.00 95.69 954 GLY A C 1
ATOM 7336 O O . GLY A 1 954 ? -26.121 8.731 20.543 1.00 95.69 954 GLY A O 1
ATOM 7337 N N . THR A 1 955 ? -26.286 9.983 22.394 1.00 96.38 955 THR A N 1
ATOM 7338 C CA . THR A 1 955 ? -27.294 10.917 21.887 1.00 96.38 955 THR A CA 1
ATOM 7339 C C . THR A 1 955 ? -26.677 12.302 21.748 1.00 96.38 955 THR A C 1
ATOM 7341 O O . THR A 1 955 ? -25.599 12.572 22.283 1.00 96.38 955 THR A O 1
ATOM 7344 N N . VAL A 1 956 ? -27.347 13.202 21.031 1.00 96.62 956 VAL A N 1
ATOM 7345 C CA . VAL A 1 956 ? -26.936 14.607 20.977 1.00 96.62 956 VAL A CA 1
ATOM 7346 C C . VAL A 1 956 ? -27.919 15.447 21.775 1.00 96.62 956 VAL A C 1
ATOM 7348 O O . VAL A 1 956 ? -29.118 15.437 21.509 1.00 96.62 956 VAL A O 1
ATOM 7351 N N . ALA A 1 957 ? -27.400 16.195 22.745 1.00 93.56 957 ALA A N 1
ATOM 7352 C CA . ALA A 1 957 ? -28.169 17.153 23.527 1.00 93.56 957 ALA A CA 1
ATOM 7353 C C . ALA A 1 957 ? -27.648 18.570 23.285 1.00 93.56 957 ALA A C 1
ATOM 7355 O O . ALA A 1 957 ? -26.451 18.775 23.082 1.00 93.56 957 ALA A O 1
ATOM 7356 N N . ASP A 1 958 ? -28.546 19.550 23.326 1.00 91.94 958 ASP A N 1
ATOM 7357 C CA . ASP A 1 958 ? -28.151 20.954 23.390 1.00 91.94 958 ASP A CA 1
ATOM 7358 C C . ASP A 1 958 ? -27.768 21.302 24.836 1.00 91.94 958 ASP A C 1
ATOM 7360 O O . ASP A 1 958 ? -28.539 21.065 25.771 1.00 91.94 958 ASP A O 1
ATOM 7364 N N . GLN A 1 959 ? -26.554 21.817 25.021 1.00 88.06 959 GLN A N 1
ATOM 7365 C CA . GLN A 1 959 ? -26.080 22.378 26.280 1.00 88.06 959 GLN A CA 1
ATOM 7366 C C . GLN A 1 959 ? -25.561 23.786 26.009 1.00 88.06 959 GLN A C 1
ATOM 7368 O O . GLN A 1 959 ? -24.557 23.964 25.321 1.00 88.06 959 GLN A O 1
ATOM 7373 N N . ASP A 1 960 ? -26.253 24.784 26.559 1.00 88.31 960 ASP A N 1
ATOM 7374 C CA . ASP A 1 960 ? -25.913 26.204 26.425 1.00 88.31 960 ASP A CA 1
ATOM 7375 C C . ASP A 1 960 ? -25.835 26.701 24.964 1.00 88.31 960 ASP A C 1
ATOM 7377 O O . ASP A 1 960 ? -25.027 27.569 24.632 1.00 88.31 960 ASP A O 1
ATOM 7381 N N . GLY A 1 961 ? -26.685 26.169 24.077 1.00 85.50 961 GLY A N 1
ATOM 7382 C CA . GLY A 1 961 ? -26.711 26.508 22.650 1.00 85.50 961 GLY A CA 1
ATOM 7383 C C . GLY A 1 961 ? -25.648 25.779 21.824 1.00 85.50 961 GLY A C 1
ATOM 7384 O O . GLY A 1 961 ? -25.402 26.150 20.675 1.00 85.50 961 GLY A O 1
ATOM 7385 N N . ILE A 1 962 ? -24.986 24.777 22.409 1.00 90.56 962 ILE A N 1
ATOM 7386 C CA . ILE A 1 962 ? -23.943 23.976 21.773 1.00 90.56 962 ILE A CA 1
ATOM 7387 C C . ILE A 1 962 ? -24.382 22.513 21.785 1.00 90.56 962 ILE A C 1
ATOM 7389 O O . ILE A 1 962 ? -24.657 21.935 22.838 1.00 90.56 962 ILE A O 1
ATOM 7393 N N . ALA A 1 963 ? -24.416 21.891 20.608 1.00 94.69 963 ALA A N 1
ATOM 7394 C CA . ALA A 1 963 ? -24.667 20.462 20.490 1.00 94.69 963 ALA A CA 1
ATOM 7395 C C . ALA A 1 963 ? -23.512 19.672 21.121 1.00 94.69 963 ALA A C 1
ATOM 7397 O O . ALA A 1 963 ? -22.346 19.915 20.816 1.00 94.69 963 ALA A O 1
ATOM 7398 N N . ARG A 1 964 ? -23.828 18.709 21.989 1.00 95.00 964 ARG A N 1
ATOM 7399 C CA . ARG A 1 964 ? -22.839 17.851 22.649 1.00 95.00 964 ARG A CA 1
ATOM 7400 C C . ARG A 1 964 ? -23.240 16.391 22.599 1.00 95.00 964 ARG A C 1
ATOM 7402 O O . ARG A 1 964 ? -24.412 16.046 22.739 1.00 95.00 964 ARG A O 1
ATOM 7409 N N . TRP A 1 965 ? -22.233 15.538 22.451 1.00 96.12 965 TRP A N 1
ATOM 7410 C CA . TRP A 1 965 ? -22.386 14.093 22.507 1.00 96.12 965 TRP A CA 1
ATOM 7411 C C . TRP A 1 965 ? -22.530 13.605 23.945 1.00 96.12 965 TRP A C 1
ATOM 7413 O O . TRP A 1 965 ? -21.638 13.803 24.774 1.00 96.12 965 TRP A O 1
ATOM 7423 N N . ILE A 1 966 ? -23.629 12.921 24.232 1.00 95.06 966 ILE A N 1
ATOM 7424 C CA . ILE A 1 966 ? -23.894 12.277 25.514 1.00 95.06 966 ILE A CA 1
ATOM 7425 C C . ILE A 1 966 ? -23.702 10.771 25.314 1.00 95.06 966 ILE A C 1
ATOM 7427 O O . ILE A 1 966 ? -24.548 10.126 24.696 1.00 95.06 966 ILE A O 1
ATOM 7431 N N . PRO A 1 967 ? -22.584 10.192 25.784 1.00 92.88 967 PRO A N 1
ATOM 7432 C CA . PRO A 1 967 ? -22.278 8.796 25.533 1.00 92.88 967 PRO A CA 1
ATOM 7433 C C . PRO A 1 967 ? -23.213 7.918 26.364 1.00 92.88 967 PRO A C 1
ATOM 7435 O O . PRO A 1 967 ? -23.505 8.234 27.520 1.00 92.88 967 PRO A O 1
ATOM 7438 N N . VAL A 1 968 ? -23.629 6.781 25.815 1.00 90.00 968 VAL A N 1
ATOM 7439 C CA . VAL A 1 968 ? -24.379 5.788 26.587 1.00 90.00 968 VAL A CA 1
ATOM 7440 C C . VAL A 1 968 ? -23.493 5.277 27.727 1.00 90.00 968 VAL A C 1
ATOM 7442 O O . VAL A 1 968 ? -22.356 4.840 27.525 1.00 90.00 968 VAL A O 1
ATOM 7445 N N . THR A 1 969 ? -24.003 5.366 28.950 1.00 77.12 969 THR A N 1
ATOM 7446 C CA . THR A 1 969 ? -23.413 4.731 30.131 1.00 77.12 969 THR A CA 1
ATOM 7447 C C . THR A 1 969 ? -23.872 3.276 30.172 1.00 77.12 969 THR A C 1
ATOM 7449 O O . THR A 1 969 ? -25.077 3.029 30.108 1.00 77.12 969 THR A O 1
ATOM 7452 N N . HIS A 1 970 ? -22.931 2.334 30.235 1.00 56.44 970 HIS A N 1
ATOM 7453 C CA . HIS A 1 970 ? -23.218 0.904 30.391 1.00 56.44 970 HIS A CA 1
ATOM 7454 C C . HIS A 1 970 ? -23.057 0.476 31.842 1.00 56.44 970 HIS A C 1
ATOM 7456 O O . HIS A 1 970 ? -22.123 1.005 32.491 1.00 56.44 970 HIS A O 1
#

Foldseek 3Di:
DDDDDDDDDDDDDDDDDFDFDDPVQLLLCLQLFFADQKWFQALVNPDIDTDHHSVSNLCCCVVHRGQFIKGFTDAQKKKKKWAFALVPLVLLVVLLVVVVVVCVVVVWWKWWKALLARSIIMIMTGHLDPVVVVVSVVSQVVSCVVSVIDMDIRRRHMGTRQSTAASVNGRIGTRDTPDGSVSSVVSPPPDPPPPPPPPPPPVPCPQPPPDPPDPDLLLVLQLLLLLCLLLVDALVRSVVVDPPVRGPDVSSDSQCCLLRRNLLSLLLNCLLVVHDLVVNVVSSVSSHDPPPVPDDSVNCVVSNVVSNVCSPADPDDDDDPPPDDRPDCVVVLLLQLVLLLVLLVVQPLNVPDDPLLSLLLSLLSNLQSCCCVSPVSKDFLLSSCLSQVHASVSSVSSVVSCVVSQQKDFPAWHPDDPTTITGIYGGPSSVVSCVVVPDPPDVPPDPDDPHSHDHDSVVSVVVVVVVVVVLQDDAAPPRDDSPAQLVLLLSLLVVVVVVLVPDDPVVNVVVVVVVVVVLVPDDPVLNVLLVVLVVLLVLLNVLSVCRRVVNHDPVSVVSSRPDDSHSPCSNVPPDDDDDDDDDDDDDDDDDDDDDDDDDDDDDDDDDDDDDDDDDDDDDDDDDDDDDDDDDDDDDDDDDDDDDDDDDDYDDDDDDDDDDDDDDDDDDDDDPPPVVVVVCVVPPDCLLQFAADWDWDDFAQKIKIWQFFFKWFFQPCQFQVVDDPVNCVVVVSNHHVNTHIWTFTWMWIDHDQAIEIEFHFQAQVVNHQWDQDPTGIDGGRCRVVSCVVVVHQLLSHAAYEYQAQANGRQHQQQDADPPGPARRNLNHQYEDAPVCVVPVVLNVVVPRDPSSCVRNVVSYDHDDAQDDRDVQWTWHALAFLHRGGIWIWHHDPRAIEIECEVLDQEQVCQQVLLRATNNGPHSVSSSVSSVVVNVVLQDPNYWYARNTYGNQRIFGWDDDPNGTGTGGDDD

pLDDT: mean 71.5, std 23.83, range [20.62, 98.75]

Secondary structure (DSSP, 8-state):
---------PPP------PPPPHHHHHHHHHHHEEEEEEEE-TTSS-EEEESSHHHHHHHHHTSS-SEEEEEEPTTEEEEEE---TTSTHHHHHHHHHHHHHHHHTT--EEEEE-SSTT-EEEEEE--SHHHHHHHHHHHHHHHHHH---EEE-TTSEEE-TTPPPTTS----EEEE---HHHHHHT-S-----------------S----TT---HHHHHHHHHHHHHHTT--HHHHHHSS--SS-HHHHH-HHHHIIIIIHHHHHHHHHHTT--HHHHHHHHHHHSPTT-TT--HHHHHHHHHHHHHHHTT--------SS---S--HHHHHHHHHHHHHHHHH-HHHHTS-HHHHHHHHHHHHHHHHHHHHHTTEEEHHHHHHHHTS-HHHHHHHHHHHHHTTSEEEEEE--S-SS-EEEEEE-HHHHHHHHHTTT---TTS------S----HHHHHHHHHHHHHTTT-SPPTTT--TTSHHHHHHHHHHHHHHHHHTS-HHHHHHHHHHHHHHHTTS-HHHHHHHHHHHHHHHHHHHHHHHHHTT---HHHHHHHHTS-S-GGGGGTS-S-----PPPP--------------------------------------------------------------------------------------TTTHHHHHHTTS--GGGGS----EEEEETTEEEEEEEEEEEEE-HHHHSTT--HHHHHHTGGGEETTEEEEEEEEEEEEETTEEEEE------GGG-SEEE-SSBEEE---HHHHHHHTT--GGG--EEE-S---GGG-HHHH---TT-SS-TTTTSEEEEEHHHHHTHHHHHHTT--HHHHGGGGGGEEEE-TT-EEETTEEEEE-TTSSTT-EEEEEEETTEEEEE-GGG-SSTHHHH-TT---TT-SSHHHHHHHHHHHHHHHTSTTEEEE-TT-SS--EEEEEEETTEEEEEEPP-

Radius of gyration: 38.19 Å; chains: 1; bounding box: 101×108×116 Å

Sequence (970 aa):
MNDRSHDTACPQAVSATRRACSAPLLGALDQVLFTAPYVLIKPDNDSAGIARDPHEASAAIRDGPAVSVAGTLRPGILAADLDPDPADEILADVCAEILVRWCAENQLPYLVRESGRPGGRHVLTVAPDPQHDQSWNRLCRTLARRFRVPIDNRSGKALRLLTAPHRAGLPAPVITTTMTPRHVLEARSPHTRVSYPRPPVRRSPGRAVIGPRDQSRSGREYGLACAMARLGYTATQAWNHRGFAAGKSAQRGQRWWRRYLWMPAVTTVAAEQGATAEDAWQRAQTAAPSGCRRLTRDGWQGLWERAVAESHTDRPRRYRVDTLTGPPHDSEIETLRAGLLGAAHASAAVRARRPQQRHSVAAVLYALAPAIVRHQGAISIRTLALRARLDPKTVQSALTIAINAGLLEIAHTFRRGATPSRSYRTGAAAAAYLEQTGQETSPSSCSTPPPLGHCNPERLHQRLHTDRLRWTTTPLPPALPMHCPEAKVLRSYRFQRTWWNTRTPAEQTTHRRHRRRTLRTLDSAELLSWRTWLARREQITRAAENALAHTANPRDWTVLATAPATLHRGMQHFRCGTHQSPEPSTPTVVVTASECDIAPQTIDGFGIPEMHPNWGTSSGCHGEAGPVIWKDQRRSPPGNPDQHPPGPSLTRPTKSGRLTAGPATTGTLSRSQTETSLMTVLGDRRLLTPAPLRSTRVGDLTVTYIPDGHTPLDARKWFPDSTEGFWNDNSDYLADGSLTASVGGLLIQHNDRAMLVDAGFGQPFGLTEVETEFGALRGGAMLANLSVLGVDPSSIDTVAITHLHADHLGLLWQTPPGMSTPPLINAKVAVSTPDWGRHDLAHDQGTLAAMLEPFADQVVTVDPGDEIFPGARAFSLPGHTLGHLGYDIVSRGERLIVLGDAMHSDLQITHPGLVCAVDHDRAQAVETRHRLIRELQQPATLGFGGHFADRQFGTVADQDGIARWIPVTH